Protein AF-0000000075302471 (afdb_homodimer)

Sequence (938 aa):
MTQKLEAHGKTNPDNQYKWDDGSDHEGVTKIYVRVDREGIQFIKFDYVGNGQLIDESFHGFSNQGCTQMFEIDHLKGEYLVSVEGYHDYEVIQGLQFKTNLKVSEMMGYEYSTNKFTLALYGKKIIGFHGSAMSNLNTLGAYVTSITPTKMEAKGGKGGKEWNDGGDYEAITNIHVRITTKGIKNIQFDYVDKDGHPKVLIHGSTTGGGTLEPFEINHAENEYLLSIDGYYNETSGVIQAIRFKTNMKISEMMGGKDDDDDDDDEGEMGTKFSVGCPGNKIIGFHGYADKKLYSLGAYFTSLPITKMEYKDSAKGKLTDDGSSGYLWDDGTFQGVRKVYVYYDGHYIRCVRFEYDNGGKVESREHGSKPIADRVQEKEFVLDYPNEFLMSVKGTSTEAYIEGYRSLITSLSFKTSKGRTSQTFGNEFCSSPVEFELEKKGCAIVGFHGRSRYYVLHALGAYFFPIPPAQMTQKLEAHGKTNPDNQYKWDDGSDHEGVTKIYVRVDREGIQFIKFDYVGNGQLIDESFHGFSNQGCTQMFEIDHLKGEYLVSVEGYHDYEVIQGLQFKTNLKVSEMMGYEYSTNKFTLALYGKKIIGFHGSAMSNLNTLGAYVTSITPTKMEAKGGKGGKEWNDGGDYEAITNIHVRITTKGIKNIQFDYVDKDGHPKVLIHGSTTGGGTLEPFEINHAENEYLLSIDGYYNETSGVIQAIRFKTNMKISEMMGGKDDDDDDDDEGEMGTKFSVGCPGNKIIGFHGYADKKLYSLGAYFTSLPITKMEYKDSAKGKLTDDGSSGYLWDDGTFQGVRKVYVYYDGHYIRCVRFEYDNGGKVESREHGSKPIADRVQEKEFVLDYPNEFLMSVKGTSTEAYIEGYRSLITSLSFKTSKGRTSQTFGNEFCSSPVEFELEKKGCAIVGFHGRSRYYVLHALGAYFFPIPPAQ

Foldseek 3Di:
DKDWFDKDFADPDDPVFKDWPDQQFPAWFKKKWWADPQATFKIFTWTHHPRDIDRDGIHGDDDDGDMDMDGADVVVVKHWAKKKFFYPNFATAWIWTDILFWIAKIGGADDQPGIDMAHDPQKTFRIWIAGYYSHGGIIITMIDGDDWDKDDKDFEDDADKDWPDQQFPAWFKKKWFADLQATAKMKTWTAGPVGDIDIDMFGDPDDDGDIDMDGADVVQVKFWFKKKFFYAHPVLFTAWMWTFILFDIDDIGGPPPPDDPPPPPVPNHDMDMEGDPQWGFRTWIAGYYRGGRIIMTIIDGRDKDKDWDPVLPVDRDDPVQPSFGKIWRMFAPAWFKKKWKEAQFATAKIKTWADHPNDTDIDMDGADDVVRVIDIDMDGAPPPLKGWFKKKFKWDWDQDVHTAIFTAWMKTAMLVGDIDDIPGHPPDDPIDMDMDGRRSWGFGTKIAGDDNGTGRIIMTMTTHDTRRD/DKDWFDKDFADPDDPVFKDWPDQQFPAWFKKKWWADPQATFKIFTWTHHPRDIDRPGIHGDDDDGDMDMDGADVVVVKHWAKKKFFYPNFATAWIWTDILFWIAKIDGADDQPGIDMAHDPQKTFRIWIAGYDSHGGIIITMIDGDDWDKDDKDFEDDADKDWPDQQFPAWFKKKWFADLQATAKMKTWTAGPVGDIDIDMFGDPDDDGDIDMDGADVVQVKFWFKKKFFYAHPVLFTAWMWTFILFDIDDIGGPPPDDDPPPPPVPNHDMDMEGDPQWGFRTWIAGYYRGGRIIMTIIDGRDKDKDWDDVLPVDRDDPVCPSFGKIWRMFAPAWFKKKWKEAQFATAKIKTWADHPNDTDIDMDGADPVVRVIDIDMDGAPPPLKGWFKKKFKWDWDQDVHTAIFTAWMKTAMLVGDIDDIPGHPPDDPIDMDMDGRRSWGFGTKIAGDDNGTGRIIMTMTTHDTRRD

Organism: NCBI:txid81985

Structure (mmCIF, N/CA/C/O backbone):
data_AF-0000000075302471-model_v1
#
loop_
_entity.id
_entity.type
_entity.pdbx_description
1 polymer 'Jacalin-type lectin domain-containing protein'
#
loop_
_atom_site.group_PDB
_atom_site.id
_atom_site.type_symbol
_atom_site.label_atom_id
_atom_site.label_alt_id
_atom_site.label_comp_id
_atom_site.label_asym_id
_atom_site.label_entity_id
_atom_site.label_seq_id
_atom_site.pdbx_PDB_ins_code
_atom_site.Cartn_x
_atom_site.Cartn_y
_atom_site.Cartn_z
_atom_site.occupancy
_atom_site.B_iso_or_equiv
_atom_site.auth_seq_id
_atom_site.auth_comp_id
_atom_site.auth_asym_id
_atom_site.auth_atom_id
_atom_site.pdbx_PDB_model_num
ATOM 1 N N . MET A 1 1 ? -3.055 30.562 -12.875 1 79.25 1 MET A N 1
ATOM 2 C CA . MET A 1 1 ? -2.035 30.297 -13.891 1 79.25 1 MET A CA 1
ATOM 3 C C . MET A 1 1 ? -1.034 29.25 -13.391 1 79.25 1 MET A C 1
ATOM 5 O O . MET A 1 1 ? -0.626 29.281 -12.227 1 79.25 1 MET A O 1
ATOM 9 N N . THR A 1 2 ? -0.724 28.328 -14.258 1 92.25 2 THR A N 1
ATOM 10 C CA . THR A 1 2 ? 0.225 27.266 -13.922 1 92.25 2 THR A CA 1
ATOM 11 C C . THR A 1 2 ? 1.648 27.812 -13.875 1 92.25 2 THR A C 1
ATOM 13 O O . THR A 1 2 ? 2.031 28.641 -14.703 1 92.25 2 THR A O 1
ATOM 16 N N . GLN A 1 3 ? 2.369 27.594 -12.875 1 96.44 3 GLN A N 1
ATOM 17 C CA . GLN A 1 3 ? 3.756 28.016 -12.711 1 96.44 3 GLN A CA 1
ATOM 18 C C . GLN A 1 3 ? 4.688 26.812 -12.617 1 96.44 3 GLN A C 1
ATOM 20 O O . GLN A 1 3 ? 4.312 25.766 -12.078 1 96.44 3 GLN A O 1
ATOM 25 N N . LYS A 1 4 ? 5.844 27 -13.18 1 97.12 4 LYS A N 1
ATOM 26 C CA . LYS A 1 4 ? 6.855 25.953 -13.156 1 97.12 4 LYS A CA 1
ATOM 27 C C . LYS A 1 4 ? 7.895 26.203 -12.07 1 97.12 4 LYS A C 1
ATOM 29 O O . LYS A 1 4 ? 8.492 27.281 -12.016 1 97.12 4 LYS A O 1
ATOM 34 N N . LEU A 1 5 ? 8.031 25.312 -11.117 1 97.62 5 LEU A N 1
ATOM 35 C CA . LEU A 1 5 ? 9.102 25.328 -10.133 1 97.62 5 LEU A CA 1
ATOM 36 C C . LEU A 1 5 ? 10.352 24.625 -10.664 1 97.62 5 LEU A C 1
ATOM 38 O O . LEU A 1 5 ? 10.273 23.5 -11.141 1 97.62 5 LEU A O 1
ATOM 42 N N . GLU A 1 6 ? 11.43 25.219 -10.578 1 96.44 6 GLU A N 1
ATOM 43 C CA . GLU A 1 6 ? 12.672 24.672 -11.109 1 96.44 6 GLU A CA 1
ATOM 44 C C . GLU A 1 6 ? 13.055 23.375 -10.398 1 96.44 6 GLU A C 1
ATOM 46 O O . GLU A 1 6 ? 12.781 23.219 -9.211 1 96.44 6 GLU A O 1
ATOM 51 N N . ALA A 1 7 ? 13.773 22.531 -11.125 1 97 7 ALA A N 1
ATOM 52 C CA . ALA A 1 7 ? 14.188 21.234 -10.586 1 97 7 ALA A CA 1
ATOM 53 C C . ALA A 1 7 ? 15.375 21.391 -9.641 1 97 7 ALA A C 1
ATOM 55 O O . ALA A 1 7 ? 16.234 22.25 -9.852 1 97 7 ALA A O 1
ATOM 56 N N . HIS A 1 8 ? 15.359 20.625 -8.617 1 97 8 HIS A N 1
ATOM 57 C CA . HIS A 1 8 ? 16.453 20.531 -7.672 1 97 8 HIS A CA 1
ATOM 58 C C . HIS A 1 8 ? 17.203 19.203 -7.828 1 97 8 HIS A C 1
ATOM 60 O O . HIS A 1 8 ? 16.609 18.203 -8.227 1 97 8 HIS A O 1
ATOM 66 N N . GLY A 1 9 ? 18.453 19.109 -7.449 1 95.69 9 GLY A N 1
ATOM 67 C CA . GLY A 1 9 ? 19.266 17.906 -7.555 1 95.69 9 GLY A CA 1
ATOM 68 C C . GLY A 1 9 ? 20.562 18.141 -8.305 1 95.69 9 GLY A C 1
ATOM 69 O O . GLY A 1 9 ? 21.25 19.141 -8.07 1 95.69 9 GLY A O 1
ATOM 70 N N . LYS A 1 10 ? 20.891 17.172 -9.203 1 93.31 10 LYS A N 1
ATOM 71 C CA . LYS A 1 10 ? 22.109 17.234 -9.992 1 93.31 10 LYS A CA 1
ATOM 72 C C . LYS A 1 10 ? 22.172 18.5 -10.828 1 93.31 10 LYS A C 1
ATOM 74 O O . LYS A 1 10 ? 21.188 18.875 -11.484 1 93.31 10 LYS A O 1
ATOM 79 N N . THR A 1 11 ? 23.391 19 -10.805 1 90.62 11 THR A N 1
ATOM 80 C CA . THR A 1 11 ? 23.578 20.203 -11.617 1 90.62 11 THR A CA 1
ATOM 81 C C . THR A 1 11 ? 23.844 19.828 -13.078 1 90.62 11 THR A C 1
ATOM 83 O O . THR A 1 11 ? 24.656 18.953 -13.367 1 90.62 11 THR A O 1
ATOM 86 N N . ASN A 1 12 ? 23.219 20.312 -13.984 1 88.12 12 ASN A N 1
ATOM 87 C CA . ASN A 1 12 ? 23.375 20.172 -15.43 1 88.12 12 ASN A CA 1
ATOM 88 C C . ASN A 1 12 ? 23.219 18.734 -15.875 1 88.12 12 ASN A C 1
ATOM 90 O O . ASN A 1 12 ? 24.141 18.156 -16.469 1 88.12 12 ASN A O 1
ATOM 94 N N . PRO A 1 13 ? 22.172 18.156 -15.562 1 88.81 13 PRO A N 1
ATOM 95 C CA . PRO A 1 13 ? 21.938 16.797 -16.062 1 88.81 13 PRO A CA 1
ATOM 96 C C . PRO A 1 13 ? 21.938 16.719 -17.578 1 88.81 13 PRO A C 1
ATOM 98 O O . PRO A 1 13 ? 21.578 17.688 -18.25 1 88.81 13 PRO A O 1
ATOM 101 N N . ASP A 1 14 ? 22.359 15.617 -18.078 1 87.31 14 ASP A N 1
ATOM 102 C CA . ASP A 1 14 ? 22.328 15.383 -19.516 1 87.31 14 ASP A CA 1
ATOM 103 C C . ASP A 1 14 ? 20.906 15.477 -20.047 1 87.31 14 ASP A C 1
ATOM 105 O O . ASP A 1 14 ? 19.984 14.883 -19.5 1 87.31 14 ASP A O 1
ATOM 109 N N . ASN A 1 15 ? 20.797 16.109 -21.188 1 86.38 15 ASN A N 1
ATOM 110 C CA . ASN A 1 15 ? 19.484 16.391 -21.766 1 86.38 15 ASN A CA 1
ATOM 111 C C . ASN A 1 15 ? 18.766 15.102 -22.141 1 86.38 15 ASN A C 1
ATOM 113 O O . ASN A 1 15 ? 17.531 15.047 -22.141 1 86.38 15 ASN A O 1
ATOM 117 N N . GLN A 1 16 ? 19.516 14.148 -22.406 1 83.94 16 GLN A N 1
ATOM 118 C CA . GLN A 1 16 ? 18.922 12.898 -22.859 1 83.94 16 GLN A CA 1
ATOM 119 C C . GLN A 1 16 ? 18.172 12.203 -21.734 1 83.94 16 GLN A C 1
ATOM 121 O O . GLN A 1 16 ? 17.359 11.305 -21.984 1 83.94 16 GLN A O 1
ATOM 126 N N . TYR A 1 17 ? 18.406 12.68 -20.531 1 87.81 17 TYR A N 1
ATOM 127 C CA . TYR A 1 17 ? 17.781 12.023 -19.391 1 87.81 17 TYR A CA 1
ATOM 128 C C . TYR A 1 17 ? 16.688 12.898 -18.781 1 87.81 17 TYR A C 1
ATOM 130 O O . TYR A 1 17 ? 16.125 12.562 -17.734 1 87.81 17 TYR A O 1
ATOM 138 N N . LYS A 1 18 ? 16.391 13.984 -19.469 1 92.75 18 LYS A N 1
ATOM 139 C CA . LYS A 1 18 ? 15.367 14.883 -18.969 1 92.75 18 LYS A CA 1
ATOM 140 C C . LYS A 1 18 ? 13.969 14.398 -19.344 1 92.75 18 LYS A C 1
ATOM 142 O O . LYS A 1 18 ? 13.789 13.781 -20.391 1 92.75 18 LYS A O 1
ATOM 147 N N . TRP A 1 19 ? 13.047 14.617 -18.469 1 91.06 19 TRP A N 1
ATOM 148 C CA . TRP A 1 19 ? 11.648 14.281 -18.719 1 91.06 19 TRP A CA 1
ATOM 149 C C . TRP A 1 19 ? 10.727 15.391 -18.219 1 91.06 19 TRP A C 1
ATOM 151 O O . TRP A 1 19 ? 11.125 16.203 -17.391 1 91.06 19 TRP A O 1
ATOM 161 N N . ASP A 1 20 ? 9.547 15.5 -18.766 1 94.25 20 ASP A N 1
ATOM 162 C CA . ASP A 1 20 ? 8.523 16.484 -18.406 1 94.25 20 ASP A CA 1
ATOM 163 C C . ASP A 1 20 ? 7.125 15.906 -18.594 1 94.25 20 ASP A C 1
ATOM 165 O O . ASP A 1 20 ? 6.668 15.727 -19.734 1 94.25 20 ASP A O 1
ATOM 169 N N . ASP A 1 21 ? 6.465 15.617 -17.484 1 92.5 21 ASP A N 1
ATOM 170 C CA . ASP A 1 21 ? 5.125 15.047 -17.547 1 92.5 21 ASP A CA 1
ATOM 171 C C . ASP A 1 21 ? 4.094 16.109 -17.938 1 92.5 21 ASP A C 1
ATOM 173 O O . ASP A 1 21 ? 2.967 15.773 -18.312 1 92.5 21 ASP A O 1
ATOM 177 N N . GLY A 1 22 ? 4.488 17.328 -17.828 1 92.06 22 GLY A N 1
ATOM 178 C CA . GLY A 1 22 ? 3.611 18.406 -18.25 1 92.06 22 GLY A CA 1
ATOM 179 C C . GLY A 1 22 ? 2.754 18.953 -17.125 1 92.06 22 GLY A C 1
ATOM 180 O O . GLY A 1 22 ? 2.873 18.516 -15.969 1 92.06 22 GLY A O 1
ATOM 181 N N . SER A 1 23 ? 1.934 19.953 -17.453 1 91.69 23 SER A N 1
ATOM 182 C CA . SER A 1 23 ? 1.131 20.688 -16.484 1 91.69 23 SER A CA 1
ATOM 183 C C . SER A 1 23 ? -0.346 20.672 -16.859 1 91.69 23 SER A C 1
ATOM 185 O O . SER A 1 23 ? -1.093 21.578 -16.5 1 91.69 23 SER A O 1
ATOM 187 N N . ASP A 1 24 ? -0.734 19.719 -17.609 1 89.88 24 ASP A N 1
ATOM 188 C CA . ASP A 1 24 ? -2.111 19.688 -18.094 1 89.88 24 ASP A CA 1
ATOM 189 C C . ASP A 1 24 ? -2.988 18.812 -17.203 1 89.88 24 ASP A C 1
ATOM 191 O O . ASP A 1 24 ? -4.16 18.578 -17.516 1 89.88 24 ASP A O 1
ATOM 195 N N . HIS A 1 25 ? -2.49 18.344 -16.125 1 92.5 25 HIS A N 1
ATOM 196 C CA . HIS A 1 25 ? -3.25 17.469 -15.227 1 92.5 25 HIS A CA 1
ATOM 197 C C . HIS A 1 25 ? -4.016 18.297 -14.188 1 92.5 25 HIS A C 1
ATOM 199 O O . HIS A 1 25 ? -3.666 19.438 -13.914 1 92.5 25 HIS A O 1
ATOM 205 N N . GLU A 1 26 ? -5.043 17.656 -13.648 1 91.88 26 GLU A N 1
ATOM 206 C CA . GLU A 1 26 ? -5.812 18.281 -12.578 1 91.88 26 GLU A CA 1
ATOM 207 C C . GLU A 1 26 ? -5.156 18.062 -11.219 1 91.88 26 GLU A C 1
ATOM 209 O O . GLU A 1 26 ? -5.332 18.875 -10.305 1 91.88 26 GLU A O 1
ATOM 214 N N . GLY A 1 27 ? -4.434 16.969 -11.094 1 93.81 27 GLY A N 1
ATOM 215 C CA . GLY A 1 27 ? -3.764 16.656 -9.844 1 93.81 27 GLY A CA 1
ATOM 216 C C . GLY A 1 27 ? -3.039 15.32 -9.875 1 93.81 27 GLY A C 1
ATOM 217 O O . GLY A 1 27 ? -3.043 14.633 -10.898 1 93.81 27 GLY A O 1
ATOM 218 N N . VAL A 1 28 ? -2.357 15.016 -8.82 1 95.19 28 VAL A N 1
ATOM 219 C CA . VAL A 1 28 ? -1.646 13.758 -8.625 1 95.19 28 VAL A CA 1
ATOM 220 C C . VAL A 1 28 ? -2.473 12.828 -7.742 1 95.19 28 VAL A C 1
ATOM 222 O O . VAL A 1 28 ? -3.049 13.258 -6.742 1 95.19 28 VAL A O 1
ATOM 225 N N . THR A 1 29 ? -2.547 11.523 -8.047 1 93.88 29 THR A N 1
ATOM 226 C CA . THR A 1 29 ? -3.4 10.625 -7.27 1 93.88 29 THR A CA 1
ATOM 227 C C . THR A 1 29 ? -2.57 9.539 -6.594 1 93.88 29 THR A C 1
ATOM 229 O O . THR A 1 29 ? -2.994 8.969 -5.59 1 93.88 29 THR A O 1
ATOM 232 N N . LYS A 1 30 ? -1.467 9.188 -7.168 1 93.5 30 LYS A N 1
ATOM 233 C CA . LYS A 1 30 ? -0.567 8.203 -6.574 1 93.5 30 LYS A CA 1
ATOM 234 C C . LYS A 1 30 ? 0.89 8.531 -6.891 1 93.5 30 LYS A C 1
ATOM 236 O O . LYS A 1 30 ? 1.195 9.07 -7.957 1 93.5 30 LYS A O 1
ATOM 241 N N . ILE A 1 31 ? 1.732 8.211 -6.012 1 95.75 31 ILE A N 1
ATOM 242 C CA . ILE A 1 31 ? 3.174 8.344 -6.195 1 95.75 31 ILE A CA 1
ATOM 243 C C . ILE A 1 31 ? 3.867 7.055 -5.746 1 95.75 31 ILE A C 1
ATOM 245 O O . ILE A 1 31 ? 3.643 6.578 -4.629 1 95.75 31 ILE A O 1
ATOM 249 N N . TYR A 1 32 ? 4.656 6.484 -6.605 1 94 32 TYR A N 1
ATOM 250 C CA . TYR A 1 32 ? 5.488 5.336 -6.273 1 94 32 TYR A CA 1
ATOM 251 C C . TYR A 1 32 ? 6.961 5.723 -6.215 1 94 32 TYR A C 1
ATOM 253 O O . TYR A 1 32 ? 7.488 6.32 -7.156 1 94 32 TYR A O 1
ATOM 261 N N . VAL A 1 33 ? 7.574 5.41 -5.129 1 95.94 33 VAL A N 1
ATOM 262 C CA . VAL A 1 33 ? 8.992 5.715 -4.957 1 95.94 33 VAL A CA 1
ATOM 263 C C . VAL A 1 33 ? 9.766 4.43 -4.676 1 95.94 33 VAL A C 1
ATOM 265 O O . VAL A 1 33 ? 9.477 3.719 -3.709 1 95.94 33 VAL A O 1
ATOM 268 N N . ARG A 1 34 ? 10.734 4.16 -5.504 1 94.56 34 ARG A N 1
ATOM 269 C CA . ARG A 1 34 ? 11.641 3.049 -5.23 1 94.56 34 ARG A CA 1
ATOM 270 C C . ARG A 1 34 ? 12.992 3.551 -4.727 1 94.56 34 ARG A C 1
ATOM 272 O O . ARG A 1 34 ? 13.586 4.449 -5.328 1 94.56 34 ARG A O 1
ATOM 279 N N . VAL A 1 35 ? 13.414 2.939 -3.67 1 94.56 35 VAL A N 1
ATOM 280 C CA . VAL A 1 35 ? 14.68 3.338 -3.055 1 94.56 35 VAL A CA 1
ATOM 281 C C . VAL A 1 35 ? 15.633 2.148 -3.023 1 94.56 35 VAL A C 1
ATOM 283 O O . VAL A 1 35 ? 15.227 1.024 -2.717 1 94.56 35 VAL A O 1
ATOM 286 N N . ASP A 1 36 ? 16.891 2.357 -3.436 1 91.38 36 ASP A N 1
ATOM 287 C CA . ASP A 1 36 ? 17.953 1.36 -3.287 1 91.38 36 ASP A CA 1
ATOM 288 C C . ASP A 1 36 ? 19.109 1.902 -2.445 1 91.38 36 ASP A C 1
ATOM 290 O O . ASP A 1 36 ? 18.906 2.803 -1.625 1 91.38 36 ASP A O 1
ATOM 294 N N . ARG A 1 37 ? 20.266 1.295 -2.59 1 90.38 37 ARG A N 1
ATOM 295 C CA . ARG A 1 37 ? 21.422 1.652 -1.78 1 90.38 37 ARG A CA 1
ATOM 296 C C . ARG A 1 37 ? 21.922 3.057 -2.117 1 90.38 37 ARG A C 1
ATOM 298 O O . ARG A 1 37 ? 22.453 3.754 -1.256 1 90.38 37 ARG A O 1
ATOM 305 N N . GLU A 1 38 ? 21.641 3.488 -3.314 1 91.88 38 GLU A N 1
ATOM 306 C CA . GLU A 1 38 ? 22.219 4.746 -3.785 1 91.88 38 GLU A CA 1
ATOM 307 C C . GLU A 1 38 ? 21.219 5.898 -3.631 1 91.88 38 GLU A C 1
ATOM 309 O O . GLU A 1 38 ? 21.594 7.062 -3.809 1 91.88 38 GLU A O 1
ATOM 314 N N . GLY A 1 39 ? 20.047 5.605 -3.328 1 94.44 39 GLY A N 1
ATOM 315 C CA . GLY A 1 39 ? 18.984 6.598 -3.238 1 94.44 39 GLY A CA 1
ATOM 316 C C . GLY A 1 39 ? 17.75 6.219 -4.031 1 94.44 39 GLY A C 1
ATOM 317 O O . GLY A 1 39 ? 17.438 5.035 -4.191 1 94.44 39 GLY A O 1
ATOM 318 N N . ILE A 1 40 ? 17 7.223 -4.473 1 96 40 ILE A N 1
ATOM 319 C CA . ILE A 1 40 ? 15.766 6.949 -5.199 1 96 40 ILE A CA 1
ATOM 320 C C . ILE A 1 40 ? 16.094 6.473 -6.613 1 96 40 ILE A C 1
ATOM 322 O O . ILE A 1 40 ? 16.734 7.188 -7.379 1 96 40 ILE A O 1
ATOM 326 N N . GLN A 1 41 ? 15.625 5.348 -6.949 1 93.06 41 GLN A N 1
ATOM 327 C CA . GLN A 1 41 ? 15.867 4.754 -8.258 1 93.06 41 GLN A CA 1
ATOM 328 C C . GLN A 1 41 ? 14.883 5.277 -9.297 1 93.06 41 GLN A C 1
ATOM 330 O O . GLN A 1 41 ? 15.273 5.664 -10.398 1 93.06 41 GLN A O 1
ATOM 335 N N . PHE A 1 42 ? 13.664 5.168 -8.891 1 92.88 42 PHE A N 1
ATOM 336 C CA . PHE A 1 42 ? 12.672 5.727 -9.805 1 92.88 42 PHE A CA 1
ATOM 337 C C . PHE A 1 42 ? 11.5 6.328 -9.023 1 92.88 42 PHE A C 1
ATOM 339 O O . PHE A 1 42 ? 11.336 6.055 -7.836 1 92.88 42 PHE A O 1
ATOM 346 N N . ILE A 1 43 ? 10.773 7.113 -9.734 1 95.44 43 ILE A N 1
ATOM 347 C CA . ILE A 1 43 ? 9.516 7.668 -9.258 1 95.44 43 ILE A CA 1
ATOM 348 C C . ILE A 1 43 ? 8.445 7.543 -10.344 1 95.44 43 ILE A C 1
ATOM 350 O O . ILE A 1 43 ? 8.742 7.695 -11.531 1 95.44 43 ILE A O 1
ATOM 354 N N . LYS A 1 44 ? 7.293 7.16 -9.945 1 94.06 44 LYS A N 1
ATOM 355 C CA . LYS A 1 44 ? 6.148 7.043 -10.844 1 94.06 44 LYS A CA 1
ATOM 356 C C . LYS A 1 44 ? 4.949 7.824 -10.305 1 94.06 44 LYS A C 1
ATOM 358 O O . LYS A 1 44 ? 4.684 7.812 -9.102 1 94.06 44 LYS A O 1
ATOM 363 N N . PHE A 1 45 ? 4.266 8.531 -11.25 1 94.75 45 PHE A N 1
ATOM 364 C CA . PHE A 1 45 ? 3.111 9.328 -10.859 1 94.75 45 PHE A CA 1
ATOM 365 C C . PHE A 1 45 ? 1.86 8.875 -11.602 1 94.75 45 PHE A C 1
ATOM 367 O O . PHE A 1 45 ? 1.907 8.617 -12.805 1 94.75 45 PHE A O 1
ATOM 374 N N . ASP A 1 46 ? 0.811 8.766 -10.891 1 91.94 46 ASP A N 1
ATOM 375 C CA . ASP A 1 46 ? -0.519 8.75 -11.492 1 91.94 46 ASP A CA 1
ATOM 376 C C . ASP A 1 46 ? -1.19 10.117 -11.383 1 91.94 46 ASP A C 1
ATOM 378 O O . ASP A 1 46 ? -1.253 10.695 -10.297 1 91.94 46 ASP A O 1
ATOM 382 N N . TYR A 1 47 ? -1.646 10.602 -12.523 1 93.62 47 TYR A N 1
ATOM 383 C CA . TYR A 1 47 ? -2.311 11.898 -12.562 1 93.62 47 TYR A CA 1
ATOM 384 C C . TYR A 1 47 ? -3.805 11.742 -12.82 1 93.62 47 TYR A C 1
ATOM 386 O O . TYR A 1 47 ? -4.254 10.68 -13.258 1 93.62 47 TYR A O 1
ATOM 394 N N . VAL A 1 48 ? -4.555 12.75 -12.438 1 90.25 48 VAL A N 1
ATOM 395 C CA . VAL A 1 48 ? -5.957 12.836 -12.828 1 90.25 48 VAL A CA 1
ATOM 396 C C . VAL A 1 48 ? -6.168 14.039 -13.742 1 90.25 48 VAL A C 1
ATOM 398 O O . VAL A 1 48 ? -5.539 15.086 -13.555 1 90.25 48 VAL A O 1
ATOM 401 N N . GLY A 1 49 ? -6.84 13.773 -14.797 1 78.69 49 GLY A N 1
ATOM 402 C CA . GLY A 1 49 ? -7.227 14.828 -15.719 1 78.69 49 GLY A CA 1
ATOM 403 C C . GLY A 1 49 ? -8.703 14.797 -16.062 1 78.69 49 GLY A C 1
ATOM 404 O O . GLY A 1 49 ? -9.523 14.312 -15.289 1 78.69 49 GLY A O 1
ATOM 405 N N . ASN A 1 50 ? -8.922 15.188 -17.312 1 68 50 ASN A N 1
ATOM 406 C CA . ASN A 1 50 ? -10.32 15.273 -17.719 1 68 50 ASN A CA 1
ATOM 407 C C . ASN A 1 50 ? -11.109 14.055 -17.266 1 68 50 ASN A C 1
ATOM 409 O O . ASN A 1 50 ? -11.812 13.43 -18.062 1 68 50 ASN A O 1
ATOM 413 N N . GLY A 1 51 ? -10.867 13.781 -15.961 1 61.47 51 GLY A N 1
ATOM 414 C CA . GLY A 1 51 ? -11.664 12.727 -15.344 1 61.47 51 GLY A CA 1
ATOM 415 C C . GLY A 1 51 ? -11.047 11.352 -15.492 1 61.47 51 GLY A C 1
ATOM 416 O O . GLY A 1 51 ? -11.539 10.375 -14.922 1 61.47 51 GLY A O 1
ATOM 417 N N . GLN A 1 52 ? -9.883 11.281 -16.25 1 67.81 52 GLN A N 1
ATOM 418 C CA . GLN A 1 52 ? -9.312 9.961 -16.453 1 67.81 52 GLN A CA 1
ATOM 419 C C . GLN A 1 52 ? -7.949 9.828 -15.781 1 67.81 52 GLN A C 1
ATOM 421 O O . GLN A 1 52 ? -7.176 10.789 -15.75 1 67.81 52 GLN A O 1
ATOM 426 N N . LEU A 1 53 ? -7.734 8.688 -15.18 1 66.06 53 LEU A N 1
ATOM 427 C CA . LEU A 1 53 ? -6.418 8.383 -14.625 1 66.06 53 LEU A CA 1
ATOM 428 C C . LEU A 1 53 ? -5.398 8.156 -15.742 1 66.06 53 LEU A C 1
ATOM 430 O O . LEU A 1 53 ? -5.672 7.434 -16.703 1 66.06 53 LEU A O 1
ATOM 434 N N . ILE A 1 54 ? -4.391 8.953 -15.727 1 68.75 54 ILE A N 1
ATOM 435 C CA . ILE A 1 54 ? -3.281 8.805 -16.672 1 68.75 54 ILE A CA 1
ATOM 436 C C . ILE A 1 54 ? -2.117 8.094 -15.977 1 68.75 54 ILE A C 1
ATOM 438 O O . ILE A 1 54 ? -1.541 8.617 -15.023 1 68.75 54 ILE A O 1
ATOM 442 N N . ASP A 1 55 ? -1.858 6.832 -16.266 1 63.28 55 ASP A N 1
ATOM 443 C CA . ASP A 1 55 ? -0.882 5.973 -15.609 1 63.28 55 ASP A CA 1
ATOM 444 C C . ASP A 1 55 ? 0.452 5.984 -16.344 1 63.28 55 ASP A C 1
ATOM 446 O O . ASP A 1 55 ? 1.222 5.023 -16.266 1 63.28 55 ASP A O 1
ATOM 450 N N . GLU A 1 56 ? 0.878 7.031 -16.797 1 66.88 56 GLU A N 1
ATOM 451 C CA . GLU A 1 56 ? 1.971 6.801 -17.75 1 66.88 56 GLU A CA 1
ATOM 452 C C . GLU A 1 56 ? 3.266 7.441 -17.25 1 66.88 56 GLU A C 1
ATOM 454 O O . GLU A 1 56 ? 4.285 7.398 -17.938 1 66.88 56 GLU A O 1
ATOM 459 N N . SER A 1 57 ? 3.371 7.734 -16.016 1 84.88 57 SER A N 1
ATOM 460 C CA . SER A 1 57 ? 4.602 8.477 -15.742 1 84.88 57 SER A CA 1
ATOM 461 C C . SER A 1 57 ? 5.57 7.656 -14.906 1 84.88 57 SER A C 1
ATOM 463 O O . SER A 1 57 ? 5.316 7.402 -13.727 1 84.88 57 SER A O 1
ATOM 465 N N . PHE A 1 58 ? 6.609 7.094 -15.57 1 88.88 58 PHE A N 1
ATOM 466 C CA . PHE A 1 58 ? 7.684 6.352 -14.922 1 88.88 58 PHE A CA 1
ATOM 467 C C . PHE A 1 58 ? 9.039 6.973 -15.242 1 88.88 58 PHE A C 1
ATOM 469 O O . PHE A 1 58 ? 9.398 7.121 -16.406 1 88.88 58 PHE A O 1
ATOM 476 N N . HIS A 1 59 ? 9.805 7.305 -14.25 1 89.88 59 HIS A N 1
ATOM 477 C CA . HIS A 1 59 ? 11.078 7.973 -14.453 1 89.88 59 HIS A CA 1
ATOM 478 C C . HIS A 1 59 ? 12.18 7.348 -13.602 1 89.88 59 HIS A C 1
ATOM 480 O O . HIS A 1 59 ? 12.117 7.391 -12.375 1 89.88 59 HIS A O 1
ATOM 486 N N . GLY A 1 60 ? 13.164 6.82 -14.281 1 88.69 60 GLY A N 1
ATOM 487 C CA . GLY A 1 60 ? 14.266 6.125 -13.633 1 88.69 60 GLY A CA 1
ATOM 488 C C . GLY A 1 60 ? 14.406 4.684 -14.086 1 88.69 60 GLY A C 1
ATOM 489 O O . GLY A 1 60 ? 14.109 4.355 -15.234 1 88.69 60 GLY A O 1
ATOM 490 N N . PHE A 1 61 ? 15.039 3.943 -13.164 1 85.06 61 PHE A N 1
ATOM 491 C CA . PHE A 1 61 ? 15.344 2.551 -13.469 1 85.06 61 PHE A CA 1
ATOM 492 C C . PHE A 1 61 ? 14.867 1.634 -12.352 1 85.06 61 PHE A C 1
ATOM 494 O O . PHE A 1 61 ? 15.078 1.925 -11.172 1 85.06 61 PHE A O 1
ATOM 501 N N . SER A 1 62 ? 14.188 0.568 -12.812 1 82.06 62 SER A N 1
ATOM 502 C CA . SER A 1 62 ? 13.688 -0.375 -11.82 1 82.06 62 SER A CA 1
ATOM 503 C C . SER A 1 62 ? 14.719 -1.451 -11.508 1 82.06 62 SER A C 1
ATOM 505 O O . SER A 1 62 ? 14.914 -2.381 -12.297 1 82.06 62 SER A O 1
ATOM 507 N N . ASN A 1 63 ? 15.445 -1.24 -10.461 1 79.81 63 ASN A N 1
ATOM 508 C CA . ASN A 1 63 ? 16.406 -2.215 -9.945 1 79.81 63 ASN A CA 1
ATOM 509 C C . ASN A 1 63 ? 15.945 -2.793 -8.609 1 79.81 63 ASN A C 1
ATOM 511 O O . ASN A 1 63 ? 14.766 -2.719 -8.266 1 79.81 63 ASN A O 1
ATOM 515 N N . GLN A 1 64 ? 16.922 -3.406 -7.945 1 86.44 64 GLN A N 1
ATOM 516 C CA . GLN A 1 64 ? 16.656 -3.967 -6.629 1 86.44 64 GLN A CA 1
ATOM 517 C C . GLN A 1 64 ? 16.344 -2.867 -5.617 1 86.44 64 GLN A C 1
ATOM 519 O O . GLN A 1 64 ? 16.734 -1.712 -5.809 1 86.44 64 GLN A O 1
ATOM 524 N N . GLY A 1 65 ? 15.578 -3.219 -4.582 1 90.25 65 GLY A N 1
ATOM 525 C CA . GLY A 1 65 ? 15.18 -2.264 -3.559 1 90.25 65 GLY A CA 1
ATOM 526 C C . GLY A 1 65 ? 13.766 -2.475 -3.068 1 90.25 65 GLY A C 1
ATOM 527 O O . GLY A 1 65 ? 13.312 -3.611 -2.924 1 90.25 65 GLY A O 1
ATOM 528 N N . CYS A 1 66 ? 13.188 -1.321 -2.697 1 92.25 66 CYS A N 1
ATOM 529 C CA . CYS A 1 66 ? 11.828 -1.366 -2.174 1 92.25 66 CYS A CA 1
ATOM 530 C C . CYS A 1 66 ? 11.008 -0.186 -2.682 1 92.25 66 CYS A C 1
ATOM 532 O O . CYS A 1 66 ? 11.516 0.936 -2.76 1 92.25 66 CYS A O 1
ATOM 534 N N . THR A 1 67 ? 9.805 -0.553 -3.01 1 92.25 67 THR A N 1
ATOM 535 C CA . THR A 1 67 ? 8.898 0.474 -3.514 1 92.25 67 THR A CA 1
ATOM 536 C C . THR A 1 67 ? 7.855 0.834 -2.465 1 92.25 67 THR A C 1
ATOM 538 O O . THR A 1 67 ? 7.234 -0.049 -1.87 1 92.25 67 THR A O 1
ATOM 541 N N . GLN A 1 68 ? 7.707 2.062 -2.275 1 93.69 68 GLN A N 1
ATOM 542 C CA . GLN A 1 68 ? 6.668 2.568 -1.385 1 93.69 68 GLN A CA 1
ATOM 543 C C . GLN A 1 68 ? 5.699 3.482 -2.131 1 93.69 68 GLN A C 1
ATOM 545 O O . GLN A 1 68 ? 6.113 4.281 -2.971 1 93.69 68 GLN A O 1
ATOM 550 N N . MET A 1 69 ? 4.445 3.311 -1.842 1 92.38 69 MET A N 1
ATOM 551 C CA . MET A 1 69 ? 3.402 4.059 -2.539 1 92.38 69 MET A CA 1
ATOM 552 C C . MET A 1 69 ? 2.762 5.086 -1.615 1 92.38 69 MET A C 1
ATOM 554 O O . MET A 1 69 ? 2.59 4.836 -0.421 1 92.38 69 MET A O 1
ATOM 558 N N . PHE A 1 70 ? 2.436 6.246 -2.133 1 95 70 PHE A N 1
ATOM 559 C CA . PHE A 1 70 ? 1.684 7.297 -1.458 1 95 70 PHE A CA 1
ATOM 560 C C . PHE A 1 70 ? 0.424 7.648 -2.24 1 95 70 PHE A C 1
ATOM 562 O O . PHE A 1 70 ? 0.504 8.133 -3.371 1 95 70 PHE A O 1
ATOM 569 N N . GLU A 1 71 ? -0.737 7.406 -1.641 1 93.69 71 GLU A N 1
ATOM 570 C CA . GLU A 1 71 ? -2.016 7.637 -2.307 1 93.69 71 GLU A CA 1
ATOM 571 C C . GLU A 1 71 ? -2.605 8.992 -1.911 1 93.69 71 GLU A C 1
ATOM 573 O O . GLU A 1 71 ? -2.555 9.375 -0.742 1 93.69 71 GLU A O 1
ATOM 578 N N . ILE A 1 72 ? -3.102 9.664 -2.855 1 94.38 72 ILE A N 1
ATOM 579 C CA . ILE A 1 72 ? -3.779 10.953 -2.693 1 94.38 72 ILE A CA 1
ATOM 580 C C . ILE A 1 72 ? -5.227 10.836 -3.166 1 94.38 72 ILE A C 1
ATOM 582 O O . ILE A 1 72 ? -5.484 10.68 -4.363 1 94.38 72 ILE A O 1
ATOM 586 N N . ASP A 1 73 ? -6.168 10.93 -2.307 1 91.88 73 ASP A N 1
ATOM 587 C CA . ASP A 1 73 ? -7.574 10.742 -2.645 1 91.88 73 ASP A CA 1
ATOM 588 C C . ASP A 1 73 ? -8.188 12.039 -3.168 1 91.88 73 ASP A C 1
ATOM 590 O O . ASP A 1 73 ? -8.852 12.766 -2.422 1 91.88 73 ASP A O 1
ATOM 594 N N . HIS A 1 74 ? -8.133 12.227 -4.395 1 89.31 74 HIS A N 1
ATOM 595 C CA . HIS A 1 74 ? -8.609 13.461 -5.008 1 89.31 74 HIS A CA 1
ATOM 596 C C . HIS A 1 74 ? -10.125 13.57 -4.918 1 89.31 74 HIS A C 1
ATOM 598 O O . HIS A 1 74 ? -10.68 14.68 -4.949 1 89.31 74 HIS A O 1
ATOM 604 N N . LEU A 1 75 ? -10.789 12.438 -4.777 1 86.88 75 LEU A N 1
ATOM 605 C CA . LEU A 1 75 ? -12.242 12.445 -4.707 1 86.88 75 LEU A CA 1
ATOM 606 C C . LEU A 1 75 ? -12.719 13.023 -3.379 1 86.88 75 LEU A C 1
ATOM 608 O O . LEU A 1 75 ? -13.859 13.477 -3.27 1 86.88 75 LEU A O 1
ATOM 612 N N . LYS A 1 76 ? -11.836 13.055 -2.461 1 84.88 76 LYS A N 1
ATOM 613 C CA . LYS A 1 76 ? -12.172 13.625 -1.16 1 84.88 76 LYS A CA 1
ATOM 614 C C . LYS A 1 76 ? -11.57 15.016 -0.998 1 84.88 76 LYS A C 1
ATOM 616 O O . LYS A 1 76 ? -11.414 15.5 0.123 1 84.88 76 LYS A O 1
ATOM 621 N N . GLY A 1 77 ? -11.125 15.562 -2.08 1 86.81 77 GLY A N 1
ATOM 622 C CA . GLY A 1 77 ? -10.602 16.922 -2.062 1 86.81 77 GLY A CA 1
ATOM 623 C C . GLY A 1 77 ? -9.148 17 -1.65 1 86.81 77 GLY A C 1
ATOM 624 O O . GLY A 1 77 ? -8.633 18.078 -1.354 1 86.81 77 GLY A O 1
ATOM 625 N N . GLU A 1 78 ? -8.492 15.844 -1.615 1 92.56 78 GLU A N 1
ATOM 626 C CA . GLU A 1 78 ? -7.078 15.836 -1.267 1 92.56 78 GLU A CA 1
ATOM 627 C C . GLU A 1 78 ? -6.207 16.188 -2.473 1 92.56 78 GLU A C 1
ATOM 629 O O . GLU A 1 78 ? -6.477 15.734 -3.588 1 92.56 78 GLU A O 1
ATOM 634 N N . TYR A 1 79 ? -5.219 17.031 -2.24 1 94.56 79 TYR A N 1
ATOM 635 C CA . TYR A 1 79 ? -4.293 17.406 -3.307 1 94.56 79 TYR A CA 1
ATOM 636 C C . TYR A 1 79 ? -2.891 17.625 -2.754 1 94.56 79 TYR A C 1
ATOM 638 O O . TYR A 1 79 ? -2.725 17.938 -1.57 1 94.56 79 TYR A O 1
ATOM 646 N N . LEU A 1 80 ? -1.897 17.422 -3.605 1 97.19 80 LEU A N 1
ATOM 647 C CA . LEU A 1 80 ? -0.493 17.547 -3.232 1 97.19 80 LEU A CA 1
ATOM 648 C C . LEU A 1 80 ? -0.08 19.016 -3.166 1 97.19 80 LEU A C 1
ATOM 650 O O . LEU A 1 80 ? -0.304 19.766 -4.113 1 97.19 80 LEU A O 1
ATOM 654 N N . VAL A 1 81 ? 0.562 19.453 -2.023 1 96.38 81 VAL A N 1
ATOM 655 C CA . VAL A 1 81 ? 0.879 20.859 -1.862 1 96.38 81 VAL A CA 1
ATOM 656 C C . VAL A 1 81 ? 2.395 21.062 -1.861 1 96.38 81 VAL A C 1
ATOM 658 O O . VAL A 1 81 ? 2.891 22.125 -2.24 1 96.38 81 VAL A O 1
ATOM 661 N N . SER A 1 82 ? 3.107 20.031 -1.434 1 97.06 82 SER A N 1
ATOM 662 C CA . SER A 1 82 ? 4.551 20.219 -1.365 1 97.06 82 SER A CA 1
ATOM 663 C C . SER A 1 82 ? 5.285 18.891 -1.386 1 97.06 82 SER A C 1
ATOM 665 O O . SER A 1 82 ? 4.695 17.844 -1.078 1 97.06 82 SER A O 1
ATOM 667 N N . VAL A 1 83 ? 6.504 18.953 -1.85 1 98 83 VAL A N 1
ATOM 668 C CA . VAL A 1 83 ? 7.473 17.875 -1.76 1 98 83 VAL A CA 1
ATOM 669 C C . VAL A 1 83 ? 8.766 18.375 -1.121 1 98 83 VAL A C 1
ATOM 671 O O . VAL A 1 83 ? 9.312 19.391 -1.542 1 98 83 VAL A O 1
ATOM 674 N N . GLU A 1 84 ? 9.156 17.719 -0.107 1 96.75 84 GLU A N 1
ATOM 675 C CA . GLU A 1 84 ? 10.469 17.969 0.484 1 96.75 84 GLU A CA 1
ATOM 676 C C . GLU A 1 84 ? 11.422 16.812 0.242 1 96.75 84 GLU A C 1
ATOM 678 O O . GLU A 1 84 ? 10.992 15.648 0.192 1 96.75 84 GLU A O 1
ATOM 683 N N . GLY A 1 85 ? 12.727 17.141 0.048 1 96.06 85 GLY A N 1
ATOM 684 C CA . GLY A 1 85 ? 13.648 16.047 -0.234 1 96.06 85 GLY A CA 1
ATOM 685 C C . GLY A 1 85 ? 15.102 16.406 0.014 1 96.06 85 GLY A C 1
ATOM 686 O O . GLY A 1 85 ? 15.398 17.516 0.477 1 96.06 85 GLY A O 1
ATOM 687 N N . TYR A 1 86 ? 15.93 15.422 -0.181 1 95.69 86 TYR A N 1
ATOM 688 C CA . TYR A 1 86 ? 17.375 15.516 -0.046 1 95.69 86 TYR A CA 1
ATOM 689 C C . TYR A 1 86 ? 18.078 14.992 -1.293 1 95.69 86 TYR A C 1
ATOM 691 O O . TYR A 1 86 ? 17.578 14.078 -1.957 1 95.69 86 TYR A O 1
ATOM 699 N N . HIS A 1 87 ? 19.172 15.562 -1.645 1 95.69 87 HIS A N 1
ATOM 700 C CA . HIS A 1 87 ? 19.984 15.008 -2.719 1 95.69 87 HIS A CA 1
ATOM 701 C C . HIS A 1 87 ? 21.469 15.117 -2.396 1 95.69 87 HIS A C 1
ATOM 703 O O . HIS A 1 87 ? 21.859 15.922 -1.548 1 95.69 87 HIS A O 1
ATOM 709 N N . ASP A 1 88 ? 22.312 14.336 -3.053 1 93.81 88 ASP A N 1
ATOM 710 C CA . ASP A 1 88 ? 23.766 14.344 -2.84 1 93.81 88 ASP A CA 1
ATOM 711 C C . ASP A 1 88 ? 24.484 14.945 -4.043 1 93.81 88 ASP A C 1
ATOM 713 O O . ASP A 1 88 ? 25.562 14.469 -4.422 1 93.81 88 ASP A O 1
ATOM 717 N N . TYR A 1 89 ? 23.828 15.82 -4.75 1 93.69 89 TYR A N 1
ATOM 718 C CA . TYR A 1 89 ? 24.328 16.547 -5.918 1 93.69 89 TYR A CA 1
ATOM 719 C C . TYR A 1 89 ? 24.266 15.672 -7.164 1 93.69 89 TYR A C 1
ATOM 721 O O . TYR A 1 89 ? 24.469 16.156 -8.281 1 93.69 89 TYR A O 1
ATOM 729 N N . GLU A 1 90 ? 24.031 14.359 -6.93 1 94.75 90 GLU A N 1
ATOM 730 C CA . GLU A 1 90 ? 23.969 13.461 -8.07 1 94.75 90 GLU A CA 1
ATOM 731 C C . GLU A 1 90 ? 22.625 12.734 -8.117 1 94.75 90 GLU A C 1
ATOM 733 O O . GLU A 1 90 ? 22.078 12.492 -9.195 1 94.75 90 GLU A O 1
ATOM 738 N N . VAL A 1 91 ? 22.219 12.289 -6.945 1 95.94 91 VAL A N 1
ATOM 739 C CA . VAL A 1 91 ? 21.031 11.445 -6.824 1 95.94 91 VAL A CA 1
ATOM 740 C C . VAL A 1 91 ? 20.109 12.016 -5.758 1 95.94 91 VAL A C 1
ATOM 742 O O . VAL A 1 91 ? 20.562 12.438 -4.691 1 95.94 91 VAL A O 1
ATOM 745 N N . ILE A 1 92 ? 18.797 12.102 -6.066 1 97.44 92 ILE A N 1
ATOM 746 C CA . ILE A 1 92 ? 17.828 12.375 -5.008 1 97.44 92 ILE A CA 1
ATOM 747 C C . ILE A 1 92 ? 17.844 11.227 -3.998 1 97.44 92 ILE A C 1
ATOM 749 O O . ILE A 1 92 ? 17.688 10.062 -4.375 1 97.44 92 ILE A O 1
ATOM 753 N N . GLN A 1 93 ? 18 11.555 -2.742 1 96.12 93 GLN A N 1
ATOM 754 C CA . GLN A 1 93 ? 18.219 10.547 -1.711 1 96.12 93 GLN A CA 1
ATOM 755 C C . GLN A 1 93 ? 16.922 10.203 -0.982 1 96.12 93 GLN A C 1
ATOM 757 O O . GLN A 1 93 ? 16.703 9.047 -0.625 1 96.12 93 GLN A O 1
ATOM 762 N N . GLY A 1 94 ? 16.141 11.172 -0.712 1 96.31 94 GLY A N 1
ATOM 763 C CA . GLY A 1 94 ? 14.898 10.969 0.013 1 96.31 94 GLY A CA 1
ATOM 764 C C . GLY A 1 94 ? 13.836 12 -0.325 1 96.31 94 GLY A C 1
ATOM 765 O O . GLY A 1 94 ? 14.156 13.125 -0.703 1 96.31 94 GLY A O 1
ATOM 766 N N . LEU A 1 95 ? 12.539 11.594 -0.202 1 97.56 95 LEU A N 1
ATOM 767 C CA . LEU A 1 95 ? 11.406 12.469 -0.486 1 97.56 95 LEU A CA 1
ATOM 768 C C . LEU A 1 95 ? 10.312 12.297 0.56 1 97.56 95 LEU A C 1
ATOM 770 O O . LEU A 1 95 ? 10.086 11.195 1.059 1 97.56 95 LEU A O 1
ATOM 774 N N . GLN A 1 96 ? 9.625 13.328 0.852 1 96.94 96 GLN A N 1
ATOM 775 C CA . GLN A 1 96 ? 8.422 13.367 1.676 1 96.94 96 GLN A CA 1
ATOM 776 C C . GLN A 1 96 ? 7.336 14.219 1.024 1 96.94 96 GLN A C 1
ATOM 778 O O . GLN A 1 96 ? 7.602 15.32 0.552 1 96.94 96 GLN A O 1
ATOM 783 N N . PHE A 1 97 ? 6.168 13.695 0.985 1 97.88 97 PHE A N 1
ATOM 784 C CA . PHE A 1 97 ? 5.066 14.344 0.284 1 97.88 97 PHE A CA 1
ATOM 785 C C . PHE A 1 97 ? 4.043 14.891 1.272 1 97.88 97 PHE A C 1
ATOM 787 O O . PHE A 1 97 ? 3.705 14.227 2.256 1 97.88 97 PHE A O 1
ATOM 794 N N . LYS A 1 98 ? 3.609 16.047 0.994 1 96.31 98 LYS A N 1
ATOM 795 C CA . LYS A 1 98 ? 2.607 16.703 1.838 1 96.31 98 LYS A CA 1
ATOM 796 C C . LYS A 1 98 ? 1.366 17.078 1.031 1 96.31 98 LYS A C 1
ATOM 798 O O . LYS A 1 98 ? 1.469 17.734 0.001 1 96.31 98 LYS A O 1
ATOM 803 N N . THR A 1 99 ? 0.23 16.594 1.501 1 95.69 99 THR A N 1
ATOM 804 C CA . THR A 1 99 ? -1.051 17.016 0.952 1 95.69 99 THR A CA 1
ATOM 805 C C . THR A 1 99 ? -1.738 18 1.891 1 95.69 99 THR A C 1
ATOM 807 O O . THR A 1 99 ? -1.187 18.359 2.934 1 95.69 99 THR A O 1
ATOM 810 N N . ASN A 1 100 ? -2.908 18.469 1.464 1 90.75 100 ASN A N 1
ATOM 811 C CA . ASN A 1 100 ? -3.695 19.344 2.33 1 90.75 100 ASN A CA 1
ATOM 812 C C . ASN A 1 100 ? -4.234 18.578 3.541 1 90.75 100 ASN A C 1
ATOM 814 O O . ASN A 1 100 ? -4.68 19.203 4.516 1 90.75 100 ASN A O 1
ATOM 818 N N . LEU A 1 101 ? -4.098 17.266 3.5 1 89 101 LEU A N 1
ATOM 819 C CA . LEU A 1 101 ? -4.734 16.5 4.566 1 89 101 LEU A CA 1
ATOM 820 C C . LEU A 1 101 ? -3.697 15.719 5.371 1 89 101 LEU A C 1
ATOM 822 O O . LEU A 1 101 ? -3.928 15.398 6.539 1 89 101 LEU A O 1
ATOM 826 N N . LYS A 1 102 ? -2.588 15.453 4.727 1 93.19 102 LYS A N 1
ATOM 827 C CA . LYS A 1 102 ? -1.648 14.609 5.457 1 93.19 102 LYS A CA 1
ATOM 828 C C . LYS A 1 102 ? -0.228 14.773 4.926 1 93.19 102 LYS A C 1
ATOM 830 O O . LYS A 1 102 ? -0.022 15.375 3.869 1 93.19 102 LYS A O 1
ATOM 835 N N . VAL A 1 103 ? 0.715 14.344 5.715 1 94.75 103 VAL A N 1
ATOM 836 C CA . VAL A 1 103 ? 2.133 14.273 5.375 1 94.75 103 VAL A CA 1
ATOM 837 C C . VAL A 1 103 ? 2.584 12.82 5.348 1 94.75 103 VAL A C 1
ATOM 839 O O . VAL A 1 103 ? 2.254 12.039 6.246 1 94.75 103 VAL A O 1
ATOM 842 N N . SER A 1 104 ? 3.297 12.453 4.32 1 94.81 104 SER A N 1
ATOM 843 C CA . SER A 1 104 ? 3.789 11.086 4.215 1 94.81 104 SER A CA 1
ATOM 844 C C . SER A 1 104 ? 4.98 10.852 5.145 1 94.81 104 SER A C 1
ATOM 846 O O . SER A 1 104 ? 5.547 11.805 5.68 1 94.81 104 SER A O 1
ATOM 848 N N . GLU A 1 105 ? 5.285 9.609 5.305 1 92.38 105 GLU A N 1
ATOM 849 C CA . GLU A 1 105 ? 6.582 9.281 5.887 1 92.38 105 GLU A CA 1
ATOM 850 C C . GLU A 1 105 ? 7.723 9.734 4.98 1 92.38 105 GLU A C 1
ATOM 852 O O . GLU A 1 105 ? 7.52 9.977 3.791 1 92.38 105 GLU A O 1
ATOM 857 N N . MET A 1 106 ? 8.852 9.867 5.59 1 93 106 MET A N 1
ATOM 858 C CA . MET A 1 106 ? 10.047 10.078 4.781 1 93 106 MET A CA 1
ATOM 859 C C . MET A 1 106 ? 10.43 8.797 4.043 1 93 106 MET A C 1
ATOM 861 O O . MET A 1 106 ? 10.57 7.738 4.656 1 93 106 MET A O 1
ATOM 865 N N . MET A 1 107 ? 10.602 8.883 2.721 1 94.81 107 MET A N 1
ATOM 866 C CA . MET A 1 107 ? 11.016 7.75 1.898 1 94.81 107 MET A CA 1
ATOM 867 C C . MET A 1 107 ? 12.445 7.926 1.407 1 94.81 107 MET A C 1
ATOM 869 O O . MET A 1 107 ? 12.75 8.883 0.69 1 94.81 107 MET A O 1
ATOM 873 N N . GLY A 1 108 ? 13.289 7.027 1.77 1 95 108 GLY A N 1
ATOM 874 C CA . GLY A 1 108 ? 14.688 7.121 1.379 1 95 108 GLY A CA 1
ATOM 875 C C . GLY A 1 108 ? 15.586 7.605 2.498 1 95 108 GLY A C 1
ATOM 876 O O . GLY A 1 108 ? 15.5 7.121 3.629 1 95 108 GLY A O 1
ATOM 877 N N . TYR A 1 109 ? 16.469 8.508 2.076 1 92.44 109 TYR A N 1
ATOM 878 C CA . TYR A 1 109 ? 17.531 8.836 3.008 1 92.44 109 TYR A CA 1
ATOM 879 C C . TYR A 1 109 ? 17.672 10.352 3.17 1 92.44 109 TYR A C 1
ATOM 881 O O . TYR A 1 109 ? 17.484 11.102 2.209 1 92.44 109 TYR A O 1
ATOM 889 N N . GLU A 1 110 ? 18.016 10.719 4.422 1 89.19 110 GLU A N 1
ATOM 890 C CA . GLU A 1 110 ? 18.406 12.102 4.66 1 89.19 110 GLU A CA 1
ATOM 891 C C . GLU A 1 110 ? 19.828 12.359 4.164 1 89.19 110 GLU A C 1
ATOM 893 O O . GLU A 1 110 ? 20.609 11.43 4.004 1 89.19 110 GLU A O 1
ATOM 898 N N . TYR A 1 111 ? 20.016 13.57 3.832 1 85.69 111 TYR A N 1
ATOM 899 C CA . TYR A 1 111 ? 21.344 14.031 3.479 1 85.69 111 TYR A CA 1
ATOM 900 C C . TYR A 1 111 ? 21.641 15.398 4.098 1 85.69 111 TYR A C 1
ATOM 902 O O . TYR A 1 111 ? 20.781 16.281 4.086 1 85.69 111 TYR A O 1
ATOM 910 N N . SER A 1 112 ? 22.766 15.609 4.668 1 77.06 112 SER A N 1
ATOM 911 C CA . SER A 1 112 ? 23.062 16.703 5.574 1 77.06 112 SER A CA 1
ATOM 912 C C . SER A 1 112 ? 23.109 18.031 4.828 1 77.06 112 SER A C 1
ATOM 914 O O . SER A 1 112 ? 22.812 19.094 5.398 1 77.06 112 SER A O 1
ATOM 916 N N . THR A 1 113 ? 23.406 18.156 3.604 1 76.69 113 THR A N 1
ATOM 917 C CA . THR A 1 113 ? 23.766 19.453 3.049 1 76.69 113 THR A CA 1
ATOM 918 C C . THR A 1 113 ? 22.75 19.891 2 1 76.69 113 THR A C 1
ATOM 920 O O . THR A 1 113 ? 22.703 21.062 1.629 1 76.69 113 THR A O 1
ATOM 923 N N . ASN A 1 114 ? 21.938 19.062 1.473 1 88 114 ASN A N 1
ATOM 924 C CA . ASN A 1 114 ? 21.156 19.469 0.303 1 88 114 ASN A CA 1
ATOM 925 C C . ASN A 1 114 ? 19.688 19.094 0.458 1 88 114 ASN A C 1
ATOM 927 O O . ASN A 1 114 ? 19.188 18.234 -0.262 1 88 114 ASN A O 1
ATOM 931 N N . LYS A 1 115 ? 19.094 19.922 1.325 1 92.62 115 LYS A N 1
ATOM 932 C CA . LYS A 1 115 ? 17.641 19.828 1.446 1 92.62 115 LYS A CA 1
ATOM 933 C C . LYS A 1 115 ? 16.953 20.766 0.466 1 92.62 115 LYS A C 1
ATOM 935 O O . LYS A 1 115 ? 17.422 21.859 0.196 1 92.62 115 LYS A O 1
ATOM 940 N N . PHE A 1 116 ? 15.812 20.312 -0.141 1 95.56 116 PHE A N 1
ATOM 941 C CA . PHE A 1 116 ? 15.062 21.172 -1.041 1 95.56 116 PHE A CA 1
ATOM 942 C C . PHE A 1 116 ? 13.562 21.016 -0.812 1 95.56 116 PHE A C 1
ATOM 944 O O . PHE A 1 116 ? 13.125 20.047 -0.184 1 95.56 116 PHE A O 1
ATOM 951 N N . THR A 1 117 ? 12.789 21.984 -1.216 1 96.88 117 THR A N 1
ATOM 952 C CA . THR A 1 117 ? 11.336 21.969 -1.129 1 96.88 117 THR A CA 1
ATOM 953 C C . THR A 1 117 ? 10.711 22.469 -2.43 1 96.88 117 THR A C 1
ATOM 955 O O . THR A 1 117 ? 11.156 23.469 -3.002 1 96.88 117 THR A O 1
ATOM 958 N N . LEU A 1 118 ? 9.812 21.688 -2.951 1 97.81 118 LEU A N 1
ATOM 959 C CA . LEU A 1 118 ? 8.945 22.125 -4.047 1 97.81 118 LEU A CA 1
ATOM 960 C C . LEU A 1 118 ? 7.578 22.531 -3.523 1 97.81 118 LEU A C 1
ATOM 962 O O . LEU A 1 118 ? 6.719 21.688 -3.271 1 97.81 118 LEU A O 1
ATOM 966 N N . ALA A 1 119 ? 7.398 23.797 -3.408 1 96.38 119 ALA A N 1
ATOM 967 C CA . ALA A 1 119 ? 6.133 24.328 -2.904 1 96.38 119 ALA A CA 1
ATOM 968 C C . ALA A 1 119 ? 5.98 25.812 -3.25 1 96.38 119 ALA A C 1
ATOM 970 O O . ALA A 1 119 ? 6.977 26.516 -3.406 1 96.38 119 ALA A O 1
ATOM 971 N N . LEU A 1 120 ? 4.762 26.172 -3.467 1 93.12 120 LEU A N 1
ATOM 972 C CA . LEU A 1 120 ? 4.387 27.578 -3.572 1 93.12 120 LEU A CA 1
ATOM 973 C C . LEU A 1 120 ? 3.104 27.859 -2.797 1 93.12 120 LEU A C 1
ATOM 975 O O . LEU A 1 120 ? 2.133 27.109 -2.902 1 93.12 120 LEU A O 1
ATOM 979 N N . TYR A 1 121 ? 3.156 28.906 -2.006 1 88.31 121 TYR A N 1
ATOM 980 C CA . TYR A 1 121 ? 2.033 29.25 -1.14 1 88.31 121 TYR A CA 1
ATOM 981 C C . TYR A 1 121 ? 0.751 29.422 -1.948 1 88.31 121 TYR A C 1
ATOM 983 O O . TYR A 1 121 ? 0.744 30.094 -2.984 1 88.31 121 TYR A O 1
ATOM 991 N N . GLY A 1 122 ? -0.299 28.781 -1.521 1 87 122 GLY A N 1
ATOM 992 C CA . GLY A 1 122 ? -1.61 28.906 -2.139 1 87 122 GLY A CA 1
ATOM 993 C C . GLY A 1 122 ? -1.765 28.062 -3.387 1 87 122 GLY A C 1
ATOM 994 O O . GLY A 1 122 ? -2.773 28.172 -4.09 1 87 122 GLY A O 1
ATOM 995 N N . LYS A 1 123 ? -0.754 27.234 -3.625 1 94.25 123 LYS A N 1
ATOM 996 C CA . LYS A 1 123 ? -0.798 26.453 -4.855 1 94.25 123 LYS A CA 1
ATOM 997 C C . LYS A 1 123 ? -0.72 24.953 -4.559 1 94.25 123 LYS A C 1
ATOM 999 O O . LYS A 1 123 ? -0.312 24.562 -3.467 1 94.25 123 LYS A O 1
ATOM 1004 N N . LYS A 1 124 ? -1.24 24.203 -5.492 1 95.75 124 LYS A N 1
ATOM 1005 C CA . LYS A 1 124 ? -1.108 22.75 -5.441 1 95.75 124 LYS A CA 1
ATOM 1006 C C . LYS A 1 124 ? -0.278 22.234 -6.613 1 95.75 124 LYS A C 1
ATOM 1008 O O . LYS A 1 124 ? -0.216 22.875 -7.668 1 95.75 124 LYS A O 1
ATOM 1013 N N . ILE A 1 125 ? 0.349 21.094 -6.492 1 97.38 125 ILE A N 1
ATOM 1014 C CA . ILE A 1 125 ? 1.179 20.484 -7.523 1 97.38 125 ILE A CA 1
ATOM 1015 C C . ILE A 1 125 ? 0.304 19.656 -8.477 1 97.38 125 ILE A C 1
ATOM 1017 O O . ILE A 1 125 ? -0.516 18.859 -8.031 1 97.38 125 ILE A O 1
ATOM 1021 N N . ILE A 1 126 ? 0.547 19.844 -9.789 1 96.25 126 ILE A N 1
ATOM 1022 C CA . ILE A 1 126 ? -0.313 19.172 -10.758 1 96.25 126 ILE A CA 1
ATOM 1023 C C . ILE A 1 126 ? 0.542 18.391 -11.758 1 96.25 126 ILE A C 1
ATOM 1025 O O . ILE A 1 126 ? 0.014 17.75 -12.664 1 96.25 126 ILE A O 1
ATOM 1029 N N . GLY A 1 127 ? 1.839 18.484 -11.633 1 96.38 127 GLY A N 1
ATOM 1030 C CA . GLY A 1 127 ? 2.756 17.781 -12.523 1 96.38 127 GLY A CA 1
ATOM 1031 C C . GLY A 1 127 ? 4.203 17.891 -12.086 1 96.38 127 GLY A C 1
ATOM 1032 O O . GLY A 1 127 ? 4.547 18.719 -11.242 1 96.38 127 GLY A O 1
ATOM 1033 N N . PHE A 1 128 ? 4.973 17.047 -12.695 1 97.31 128 PHE A N 1
ATOM 1034 C CA . PHE A 1 128 ? 6.383 17.016 -12.328 1 97.31 128 PHE A CA 1
ATOM 1035 C C . PHE A 1 128 ? 7.266 16.984 -13.562 1 97.31 128 PHE A C 1
ATOM 1037 O O . PHE A 1 128 ? 6.805 16.641 -14.656 1 97.31 128 PHE A O 1
ATOM 1044 N N . HIS A 1 129 ? 8.461 17.422 -13.383 1 96.62 129 HIS A N 1
ATOM 1045 C CA . HIS A 1 129 ? 9.531 17.312 -14.367 1 96.62 129 HIS A CA 1
ATOM 1046 C C . HIS A 1 129 ? 10.875 17.094 -13.695 1 96.62 129 HIS A C 1
ATOM 1048 O O . HIS A 1 129 ? 11 17.25 -12.477 1 96.62 129 HIS A O 1
ATOM 1054 N N . GLY A 1 130 ? 11.844 16.609 -14.461 1 96.75 130 GLY A N 1
ATOM 1055 C CA . GLY A 1 130 ? 13.148 16.359 -13.883 1 96.75 130 GLY A CA 1
ATOM 1056 C C . GLY A 1 130 ? 14.062 15.57 -14.805 1 96.75 130 GLY A C 1
ATOM 1057 O O . GLY A 1 130 ? 14.039 15.766 -16.016 1 96.75 130 GLY A O 1
ATOM 1058 N N . SER A 1 131 ? 14.961 14.859 -14.203 1 95.5 131 SER A N 1
ATOM 1059 C CA . SER A 1 131 ? 15.891 14 -14.93 1 95.5 131 SER A CA 1
ATOM 1060 C C . SER A 1 131 ? 16.156 12.711 -14.156 1 95.5 131 SER A C 1
ATOM 1062 O O . SER A 1 131 ? 16.109 12.695 -12.93 1 95.5 131 SER A O 1
ATOM 1064 N N . ALA A 1 132 ? 16.328 11.648 -14.938 1 92.38 132 ALA A N 1
ATOM 1065 C CA . ALA A 1 132 ? 16.594 10.344 -14.328 1 92.38 132 ALA A CA 1
ATOM 1066 C C . ALA A 1 132 ? 17.375 9.445 -15.289 1 92.38 132 ALA A C 1
ATOM 1068 O O . ALA A 1 132 ? 17 9.305 -16.453 1 92.38 132 ALA A O 1
ATOM 1069 N N . MET A 1 133 ? 18.453 8.945 -14.781 1 86.44 133 MET A N 1
ATOM 1070 C CA . MET A 1 133 ? 19.203 7.91 -15.484 1 86.44 133 MET A CA 1
ATOM 1071 C C . MET A 1 133 ? 19.047 6.555 -14.805 1 86.44 133 MET A C 1
ATOM 1073 O O . MET A 1 133 ? 17.938 6 -14.781 1 86.44 133 MET A O 1
ATOM 1077 N N . SER A 1 134 ? 20.125 6.117 -14.039 1 83.5 134 SER A N 1
ATOM 1078 C CA . SER A 1 134 ? 20 4.91 -13.227 1 83.5 134 SER A CA 1
ATOM 1079 C C . SER A 1 134 ? 19.297 5.207 -11.906 1 83.5 134 SER A C 1
ATOM 1081 O O . SER A 1 134 ? 18.797 4.297 -11.25 1 83.5 134 SER A O 1
ATOM 1083 N N . ASN A 1 135 ? 19.281 6.473 -11.594 1 92.69 135 ASN A N 1
ATOM 1084 C CA . ASN A 1 135 ? 18.578 7.004 -10.43 1 92.69 135 ASN A CA 1
ATOM 1085 C C . ASN A 1 135 ? 17.875 8.312 -10.75 1 92.69 135 ASN A C 1
ATOM 1087 O O . ASN A 1 135 ? 18.094 8.898 -11.812 1 92.69 135 ASN A O 1
ATOM 1091 N N . LEU A 1 136 ? 17 8.711 -9.891 1 95.12 136 LEU A N 1
ATOM 1092 C CA . LEU A 1 136 ? 16.422 10.039 -10.016 1 95.12 136 LEU A CA 1
ATOM 1093 C C . LEU A 1 136 ? 17.438 11.125 -9.688 1 95.12 136 LEU A C 1
ATOM 1095 O O . LEU A 1 136 ? 18 11.148 -8.594 1 95.12 136 LEU A O 1
ATOM 1099 N N . ASN A 1 137 ? 17.625 12.023 -10.648 1 97.31 137 ASN A N 1
ATOM 1100 C CA . ASN A 1 137 ? 18.703 12.984 -10.484 1 97.31 137 ASN A CA 1
ATOM 1101 C C . ASN A 1 137 ? 18.172 14.359 -10.094 1 97.31 137 ASN A C 1
ATOM 1103 O O . ASN A 1 137 ? 18.812 15.094 -9.344 1 97.31 137 ASN A O 1
ATOM 1107 N N . THR A 1 138 ? 17.078 14.734 -10.727 1 97.75 138 THR A N 1
ATOM 1108 C CA . THR A 1 138 ? 16.469 16.016 -10.406 1 97.75 138 THR A CA 1
ATOM 1109 C C . THR A 1 138 ? 14.953 15.906 -10.359 1 97.75 138 THR A C 1
ATOM 1111 O O . THR A 1 138 ? 14.375 15 -10.961 1 97.75 138 THR A O 1
ATOM 1114 N N . LEU A 1 139 ? 14.32 16.797 -9.633 1 98.06 139 LEU A N 1
ATOM 1115 C CA . LEU A 1 139 ? 12.867 16.828 -9.531 1 98.06 139 LEU A CA 1
ATOM 1116 C C . LEU A 1 139 ? 12.352 18.25 -9.461 1 98.06 139 LEU A C 1
ATOM 1118 O O . LEU A 1 139 ? 12.836 19.062 -8.656 1 98.06 139 LEU A O 1
ATOM 1122 N N . GLY A 1 140 ? 11.508 18.609 -10.344 1 98.38 140 GLY A N 1
ATOM 1123 C CA . GLY A 1 140 ? 10.75 19.859 -10.367 1 98.38 140 GLY A CA 1
ATOM 1124 C C . GLY A 1 140 ? 9.25 19.641 -10.438 1 98.38 140 GLY A C 1
ATOM 1125 O O . GLY A 1 140 ? 8.789 18.5 -10.555 1 98.38 140 GLY A O 1
ATOM 1126 N N . ALA A 1 141 ? 8.508 20.75 -10.336 1 98.38 141 ALA A N 1
ATOM 1127 C CA . ALA A 1 141 ? 7.059 20.562 -10.281 1 98.38 141 ALA A CA 1
ATOM 1128 C C . ALA A 1 141 ? 6.336 21.703 -11 1 98.38 141 ALA A C 1
ATOM 1130 O O . ALA A 1 141 ? 6.93 22.75 -11.273 1 98.38 141 ALA A O 1
ATOM 1131 N N . TYR A 1 142 ? 5.156 21.391 -11.398 1 97.94 142 TYR A N 1
ATOM 1132 C CA . TYR A 1 142 ? 4.203 22.406 -11.852 1 97.94 142 TYR A CA 1
ATOM 1133 C C . TYR A 1 142 ? 3.119 22.641 -10.805 1 97.94 142 TYR A C 1
ATOM 1135 O O . TYR A 1 142 ? 2.576 21.688 -10.234 1 97.94 142 TYR A O 1
ATOM 1143 N N . VAL A 1 143 ? 2.805 23.922 -10.547 1 97.56 143 VAL A N 1
ATOM 1144 C CA . VAL A 1 143 ? 1.832 24.234 -9.508 1 97.56 143 VAL A CA 1
ATOM 1145 C C . VAL A 1 143 ? 0.743 25.141 -10.078 1 97.56 143 VAL A C 1
ATOM 1147 O O . VAL A 1 143 ? 0.969 25.859 -11.062 1 97.56 143 VAL A O 1
ATOM 1150 N N . THR A 1 144 ? -0.385 25.062 -9.531 1 95.94 144 THR A N 1
ATOM 1151 C CA . THR A 1 144 ? -1.5 25.938 -9.867 1 95.94 144 THR A CA 1
ATOM 1152 C C . THR A 1 144 ? -2.258 26.359 -8.609 1 95.94 144 THR A C 1
ATOM 1154 O O . THR A 1 144 ? -2.045 25.797 -7.535 1 95.94 144 THR A O 1
ATOM 1157 N N . SER A 1 145 ? -3.061 27.359 -8.75 1 93.12 145 SER A N 1
ATOM 1158 C CA . SER A 1 145 ? -3.773 27.906 -7.605 1 93.12 145 SER A CA 1
ATOM 1159 C C . SER A 1 145 ? -4.789 26.906 -7.055 1 93.12 145 SER A C 1
ATOM 1161 O O . SER A 1 145 ? -5.457 26.203 -7.82 1 93.12 145 SER A O 1
ATOM 1163 N N . ILE A 1 146 ? -4.914 26.859 -5.766 1 92 146 ILE A N 1
ATOM 1164 C CA . ILE A 1 146 ? -5.926 26.062 -5.082 1 92 146 ILE A CA 1
ATOM 1165 C C . ILE A 1 146 ? -7.281 26.766 -5.156 1 92 146 ILE A C 1
ATOM 1167 O O . ILE A 1 146 ? -7.383 27.953 -4.863 1 92 146 ILE A O 1
ATOM 1171 N N . THR A 1 147 ? -8.25 26.016 -5.602 1 88.81 147 THR A N 1
ATOM 1172 C CA . THR A 1 147 ? -9.609 26.547 -5.609 1 88.81 147 THR A CA 1
ATOM 1173 C C . THR A 1 147 ? -10.344 26.156 -4.324 1 88.81 147 THR A C 1
ATOM 1175 O O . THR A 1 147 ? -10.438 24.984 -3.986 1 88.81 147 THR A O 1
ATOM 1178 N N . PRO A 1 148 ? -10.898 27.188 -3.676 1 91.38 148 PRO A N 1
ATOM 1179 C CA . PRO A 1 148 ? -11.656 26.875 -2.461 1 91.38 148 PRO A CA 1
ATOM 1180 C C . PRO A 1 148 ? -12.906 26.047 -2.744 1 91.38 148 PRO A C 1
ATOM 1182 O O . PRO A 1 148 ? -13.5 26.156 -3.822 1 91.38 148 PRO A O 1
ATOM 1185 N N . THR A 1 149 ? -13.281 25.281 -1.813 1 91.62 149 THR A N 1
ATOM 1186 C CA . THR A 1 149 ? -14.508 24.5 -1.912 1 91.62 149 THR A CA 1
ATOM 1187 C C . THR A 1 149 ? -15.703 25.312 -1.423 1 91.62 149 THR A C 1
ATOM 1189 O O . THR A 1 149 ? -15.609 26.031 -0.421 1 91.62 149 THR A O 1
ATOM 1192 N N . LYS A 1 150 ? -16.812 25.172 -2.156 1 94.81 150 LYS A N 1
ATOM 1193 C CA . LYS A 1 150 ? -18.016 25.922 -1.806 1 94.81 150 LYS A CA 1
ATOM 1194 C C . LYS A 1 150 ? -19.094 24.984 -1.233 1 94.81 150 LYS A C 1
ATOM 1196 O O . LYS A 1 150 ? -19.359 23.922 -1.8 1 94.81 150 LYS A O 1
ATOM 1201 N N . MET A 1 151 ? -19.578 25.328 -0.091 1 96.06 151 MET A N 1
ATOM 1202 C CA . MET A 1 151 ? -20.766 24.688 0.467 1 96.06 151 MET A CA 1
ATOM 1203 C C . MET A 1 151 ? -22 25.547 0.273 1 96.06 151 MET A C 1
ATOM 1205 O O . MET A 1 151 ? -21.969 26.75 0.553 1 96.06 151 MET A O 1
ATOM 1209 N N . GLU A 1 152 ? -22.984 24.953 -0.168 1 96.5 152 GLU A N 1
ATOM 1210 C CA . GLU A 1 152 ? -24.219 25.688 -0.454 1 96.5 152 GLU A CA 1
ATOM 1211 C C . GLU A 1 152 ? -24.844 26.234 0.825 1 96.5 152 GLU A C 1
ATOM 1213 O O . GLU A 1 152 ? -24.656 25.672 1.904 1 96.5 152 GLU A O 1
ATOM 1218 N N . ALA A 1 153 ? -25.609 27.328 0.656 1 97.31 153 ALA A N 1
ATOM 1219 C CA . ALA A 1 153 ? -26.203 28.016 1.789 1 97.31 153 ALA A CA 1
ATOM 1220 C C . ALA A 1 153 ? -27.266 27.156 2.467 1 97.31 153 ALA A C 1
ATOM 1222 O O . ALA A 1 153 ? -28.016 26.453 1.796 1 97.31 153 ALA A O 1
ATOM 1223 N N . LYS A 1 154 ? -27.234 27.219 3.721 1 97 154 LYS A N 1
ATOM 1224 C CA . LYS A 1 154 ? -28.25 26.547 4.543 1 97 154 LYS A CA 1
ATOM 1225 C C . LYS A 1 154 ? -29.047 27.562 5.367 1 97 154 LYS A C 1
ATOM 1227 O O . LYS A 1 154 ? -28.484 28.562 5.84 1 97 154 LYS A O 1
ATOM 1232 N N . GLY A 1 155 ? -30.219 27.375 5.582 1 94.75 155 GLY A N 1
ATOM 1233 C CA . GLY A 1 155 ? -31.141 28.25 6.262 1 94.75 155 GLY A CA 1
ATOM 1234 C C . GLY A 1 155 ? -32.5 28.297 5.621 1 94.75 155 GLY A C 1
ATOM 1235 O O . GLY A 1 155 ? -33 27.281 5.098 1 94.75 155 GLY A O 1
ATOM 1236 N N . GLY A 1 156 ? -33.156 29.359 5.902 1 91.25 156 GLY A N 1
ATOM 1237 C CA . GLY A 1 156 ? -34.5 29.469 5.379 1 91.25 156 GLY A CA 1
ATOM 1238 C C . GLY A 1 156 ? -34.562 30.078 3.99 1 91.25 156 GLY A C 1
ATOM 1239 O O . GLY A 1 156 ? -33.531 30.484 3.449 1 91.25 156 GLY A O 1
ATOM 1240 N N . LYS A 1 157 ? -35.75 29.984 3.484 1 89.75 157 LYS A N 1
ATOM 1241 C CA . LYS A 1 157 ? -35.969 30.578 2.168 1 89.75 157 LYS A CA 1
ATOM 1242 C C . LYS A 1 157 ? -36.25 32.094 2.275 1 89.75 157 LYS A C 1
ATOM 1244 O O . LYS A 1 157 ? -36.812 32.531 3.266 1 89.75 157 LYS A O 1
ATOM 1249 N N . GLY A 1 158 ? -35.688 32.906 1.287 1 91.81 158 GLY A N 1
ATOM 1250 C CA . GLY A 1 158 ? -35.969 34.344 1.223 1 91.81 158 GLY A CA 1
ATOM 1251 C C . GLY A 1 158 ? -34.719 35.156 0.92 1 91.81 158 GLY A C 1
ATOM 1252 O O . GLY A 1 158 ? -33.625 34.625 0.838 1 91.81 158 GLY A O 1
ATOM 1253 N N . GLY A 1 159 ? -35.031 36.469 0.676 1 94.56 159 GLY A N 1
ATOM 1254 C CA . GLY A 1 159 ? -33.969 37.438 0.492 1 94.56 159 GLY A CA 1
ATOM 1255 C C . GLY A 1 159 ? -33.344 37.375 -0.888 1 94.56 159 GLY A C 1
ATOM 1256 O O . GLY A 1 159 ? -33.844 36.688 -1.777 1 94.56 159 GLY A O 1
ATOM 1257 N N . LYS A 1 160 ? -32.25 38.156 -1.033 1 97.12 160 LYS A N 1
ATOM 1258 C CA . LYS A 1 160 ? -31.453 38.219 -2.256 1 97.12 160 LYS A CA 1
ATOM 1259 C C . LYS A 1 160 ? -30.094 37.562 -2.051 1 97.12 160 LYS A C 1
ATOM 1261 O O . LYS A 1 160 ? -29.531 37.625 -0.958 1 97.12 160 LYS A O 1
ATOM 1266 N N . GLU A 1 161 ? -29.656 37.031 -3.186 1 97.38 161 GLU A N 1
ATOM 1267 C CA . GLU A 1 161 ? -28.375 36.312 -3.133 1 97.38 161 GLU A CA 1
ATOM 1268 C C . GLU A 1 161 ? -27.219 37.312 -2.973 1 97.38 161 GLU A C 1
ATOM 1270 O O . GLU A 1 161 ? -27.219 38.375 -3.592 1 97.38 161 GLU A O 1
ATOM 1275 N N . TRP A 1 162 ? -26.281 37.031 -2.137 1 97.62 162 TRP A N 1
ATOM 1276 C CA . TRP A 1 162 ? -24.984 37.688 -2.027 1 97.62 162 TRP A CA 1
ATOM 1277 C C . TRP A 1 162 ? -23.844 36.688 -1.988 1 97.62 162 TRP A C 1
ATOM 1279 O O . TRP A 1 162 ? -24.047 35.531 -1.641 1 97.62 162 TRP A O 1
ATOM 1289 N N . ASN A 1 163 ? -22.656 37.094 -2.471 1 98.06 163 ASN A N 1
ATOM 1290 C CA . ASN A 1 163 ? -21.469 36.25 -2.533 1 98.06 163 ASN A CA 1
ATOM 1291 C C . ASN A 1 163 ? -20.188 37.031 -2.318 1 98.06 163 ASN A C 1
ATOM 1293 O O . ASN A 1 163 ? -19.781 37.812 -3.188 1 98.06 163 ASN A O 1
ATOM 1297 N N . ASP A 1 164 ? -19.609 36.844 -1.107 1 96.94 164 ASP A N 1
ATOM 1298 C CA . ASP A 1 164 ? -18.359 37.531 -0.8 1 96.94 164 ASP A CA 1
ATOM 1299 C C . ASP A 1 164 ? -17.188 36.906 -1.534 1 96.94 164 ASP A C 1
ATOM 1301 O O . ASP A 1 164 ? -16.141 37.531 -1.727 1 96.94 164 ASP A O 1
ATOM 1305 N N . GLY A 1 165 ? -17.312 35.625 -1.852 1 94.94 165 GLY A N 1
ATOM 1306 C CA . GLY A 1 165 ? -16.234 34.875 -2.494 1 94.94 165 GLY A CA 1
ATOM 1307 C C . GLY A 1 165 ? -15.344 34.156 -1.509 1 94.94 165 GLY A C 1
ATOM 1308 O O . GLY A 1 165 ? -15.539 34.25 -0.295 1 94.94 165 GLY A O 1
ATOM 1309 N N . GLY A 1 166 ? -14.445 33.344 -2.07 1 92.12 166 GLY A N 1
ATOM 1310 C CA . GLY A 1 166 ? -13.539 32.531 -1.271 1 92.12 166 GLY A CA 1
ATOM 1311 C C . GLY A 1 166 ? -12.078 32.875 -1.5 1 92.12 166 GLY A C 1
ATOM 1312 O O . GLY A 1 166 ? -11.219 31.984 -1.496 1 92.12 166 GLY A O 1
ATOM 1313 N N . ASP A 1 167 ? -11.742 34.062 -1.782 1 89 167 ASP A N 1
ATOM 1314 C CA . ASP A 1 167 ? -10.383 34.469 -2.127 1 89 167 ASP A CA 1
ATOM 1315 C C . ASP A 1 167 ? -9.688 35.156 -0.954 1 89 167 ASP A C 1
ATOM 1317 O O . ASP A 1 167 ? -8.672 35.812 -1.135 1 89 167 ASP A O 1
ATOM 1321 N N . TYR A 1 168 ? -10.227 35 0.267 1 93.75 168 TYR A N 1
ATOM 1322 C CA . TYR A 1 168 ? -9.641 35.656 1.427 1 93.75 168 TYR A CA 1
ATOM 1323 C C . TYR A 1 168 ? -8.703 34.719 2.176 1 93.75 168 TYR A C 1
ATOM 1325 O O . TYR A 1 168 ? -8.844 33.5 2.1 1 93.75 168 TYR A O 1
ATOM 1333 N N . GLU A 1 169 ? -7.734 35.375 2.832 1 91.25 169 GLU A N 1
ATOM 1334 C CA . GLU A 1 169 ? -6.785 34.625 3.664 1 91.25 169 GLU A CA 1
ATOM 1335 C C . GLU A 1 169 ? -7.422 34.219 4.988 1 91.25 169 GLU A C 1
ATOM 1337 O O . GLU A 1 169 ? -7.156 33.125 5.5 1 91.25 169 GLU A O 1
ATOM 1342 N N . ALA A 1 170 ? -8.219 35.188 5.484 1 93.62 170 ALA A N 1
ATOM 1343 C CA . ALA A 1 170 ? -8.789 34.906 6.797 1 93.62 170 ALA A CA 1
ATOM 1344 C C . ALA A 1 170 ? -9.984 35.812 7.09 1 93.62 170 ALA A C 1
ATOM 1346 O O . ALA A 1 170 ? -10.172 36.844 6.426 1 93.62 170 ALA A O 1
ATOM 1347 N N . ILE A 1 171 ? -10.789 35.344 7.992 1 96.69 171 ILE A N 1
ATOM 1348 C CA . ILE A 1 171 ? -11.82 36.125 8.641 1 96.69 171 ILE A CA 1
ATOM 1349 C C . ILE A 1 171 ? -11.32 36.625 10 1 96.69 171 ILE A C 1
ATOM 1351 O O . ILE A 1 171 ? -10.867 35.812 10.82 1 96.69 171 ILE A O 1
ATOM 1355 N N . THR A 1 172 ? -11.414 37.906 10.258 1 96.69 172 THR A N 1
ATOM 1356 C CA . THR A 1 172 ? -10.812 38.406 11.477 1 96.69 172 THR A CA 1
ATOM 1357 C C . THR A 1 172 ? -11.891 38.812 12.484 1 96.69 172 THR A C 1
ATOM 1359 O O . THR A 1 172 ? -11.633 38.875 13.688 1 96.69 172 THR A O 1
ATOM 1362 N N . ASN A 1 173 ? -13.016 39.156 11.977 1 97.25 173 ASN A N 1
ATOM 1363 C CA . ASN A 1 173 ? -14.109 39.562 12.859 1 97.25 173 ASN A CA 1
ATOM 1364 C C . ASN A 1 173 ? -15.469 39.281 12.211 1 97.25 173 ASN A C 1
ATOM 1366 O O . ASN A 1 173 ? -15.602 39.344 10.992 1 97.25 173 ASN A O 1
ATOM 1370 N N . ILE A 1 174 ? -16.391 38.969 13.047 1 97.75 174 ILE A N 1
ATOM 1371 C CA . ILE A 1 174 ? -17.797 38.812 12.641 1 97.75 174 ILE A CA 1
ATOM 1372 C C . ILE A 1 174 ? -18.688 39.625 13.578 1 97.75 174 ILE A C 1
ATOM 1374 O O . ILE A 1 174 ? -18.547 39.531 14.805 1 97.75 174 ILE A O 1
ATOM 1378 N N . HIS A 1 175 ? -19.531 40.438 13.047 1 96.94 175 HIS A N 1
ATOM 1379 C CA . HIS A 1 175 ? -20.516 41.188 13.828 1 96.94 175 HIS A CA 1
ATOM 1380 C C . HIS A 1 175 ? -21.938 40.781 13.492 1 96.94 175 HIS A C 1
ATOM 1382 O O . HIS A 1 175 ? -22.344 40.844 12.328 1 96.94 175 HIS A O 1
ATOM 1388 N N . VAL A 1 176 ? -22.625 40.375 14.477 1 96.94 176 VAL A N 1
ATOM 1389 C CA . VAL A 1 176 ? -24 39.938 14.281 1 96.94 176 VAL A CA 1
ATOM 1390 C C . VAL A 1 176 ? -24.953 40.938 14.938 1 96.94 176 VAL A C 1
ATOM 1392 O O . VAL A 1 176 ? -24.859 41.219 16.141 1 96.94 176 VAL A O 1
ATOM 1395 N N . ARG A 1 177 ? -25.844 41.469 14.195 1 96.88 177 ARG A N 1
ATOM 1396 C CA . ARG A 1 177 ? -26.891 42.344 14.734 1 96.88 177 ARG A CA 1
ATOM 1397 C C . ARG A 1 177 ? -28.172 41.531 14.992 1 96.88 177 ARG A C 1
ATOM 1399 O O . ARG A 1 177 ? -28.766 41 14.062 1 96.88 177 ARG A O 1
ATOM 1406 N N . ILE A 1 178 ? -28.609 41.594 16.172 1 94.75 178 ILE A N 1
ATOM 1407 C CA . ILE A 1 178 ? -29.703 40.719 16.609 1 94.75 178 ILE A CA 1
ATOM 1408 C C . ILE A 1 178 ? -30.922 41.562 16.969 1 94.75 178 ILE A C 1
ATOM 1410 O O . ILE A 1 178 ? -30.797 42.625 17.609 1 94.75 178 ILE A O 1
ATOM 1414 N N . THR A 1 179 ? -32.062 41.094 16.578 1 93.06 179 THR A N 1
ATOM 1415 C CA . THR A 1 179 ? -33.375 41.656 16.969 1 93.06 179 THR A CA 1
ATOM 1416 C C . THR A 1 179 ? -34.281 40.594 17.547 1 93.06 179 THR A C 1
ATOM 1418 O O . THR A 1 179 ? -33.875 39.406 17.594 1 93.06 179 THR A O 1
ATOM 1421 N N . THR A 1 180 ? -35.469 40.938 18.016 1 88.44 180 THR A N 1
ATOM 1422 C CA . THR A 1 180 ? -36.438 40 18.578 1 88.44 180 THR A CA 1
ATOM 1423 C C . THR A 1 180 ? -36.969 39.062 17.484 1 88.44 180 THR A C 1
ATOM 1425 O O . THR A 1 180 ? -37.5 38 17.781 1 88.44 180 THR A O 1
ATOM 1428 N N . LYS A 1 181 ? -36.781 39.5 16.25 1 90.19 181 LYS A N 1
ATOM 1429 C CA . LYS A 1 181 ? -37.344 38.719 15.141 1 90.19 181 LYS A CA 1
ATOM 1430 C C . LYS A 1 181 ? -36.25 37.906 14.438 1 90.19 181 LYS A C 1
ATOM 1432 O O . LYS A 1 181 ? -36.5 37.344 13.359 1 90.19 181 LYS A O 1
ATOM 1437 N N . GLY A 1 182 ? -35.094 37.969 14.953 1 94.06 182 GLY A N 1
ATOM 1438 C CA . GLY A 1 182 ? -34 37.219 14.352 1 94.06 182 GLY A CA 1
ATOM 1439 C C . GLY A 1 182 ? -32.812 38.094 14.016 1 94.06 182 GLY A C 1
ATOM 1440 O O . GLY A 1 182 ? -32.719 39.219 14.469 1 94.06 182 GLY A O 1
ATOM 1441 N N . ILE A 1 183 ? -31.938 37.562 13.273 1 95.88 183 ILE A N 1
ATOM 1442 C CA . ILE A 1 183 ? -30.703 38.25 12.922 1 95.88 183 ILE A CA 1
ATOM 1443 C C . ILE A 1 183 ? -30.984 39.25 11.781 1 95.88 183 ILE A C 1
ATOM 1445 O O . ILE A 1 183 ? -31.422 38.844 10.703 1 95.88 183 ILE A O 1
ATOM 1449 N N . LYS A 1 184 ? -30.656 40.406 12.109 1 96.25 184 LYS A N 1
ATOM 1450 C CA . LYS A 1 184 ? -30.953 41.5 11.164 1 96.25 184 LYS A CA 1
ATOM 1451 C C . LYS A 1 184 ? -29.875 41.594 10.086 1 96.25 184 LYS A C 1
ATOM 1453 O O . LYS A 1 184 ? -30.188 41.719 8.906 1 96.25 184 LYS A O 1
ATOM 1458 N N . ASN A 1 185 ? -28.703 41.594 10.469 1 96.88 185 ASN A N 1
ATOM 1459 C CA . ASN A 1 185 ? -27.594 41.594 9.523 1 96.88 185 ASN A CA 1
ATOM 1460 C C . ASN A 1 185 ? -26.344 41 10.133 1 96.88 185 ASN A C 1
ATOM 1462 O O . ASN A 1 185 ? -26.297 40.719 11.336 1 96.88 185 ASN A O 1
ATOM 1466 N N . ILE A 1 186 ? -25.438 40.656 9.273 1 97.69 186 ILE A N 1
ATOM 1467 C CA . ILE A 1 186 ? -24.156 40.094 9.664 1 97.69 186 ILE A CA 1
ATOM 1468 C C . ILE A 1 186 ? -23.031 40.781 8.883 1 97.69 186 ILE A C 1
ATOM 1470 O O . ILE A 1 186 ? -23.188 41.062 7.688 1 97.69 186 ILE A O 1
ATOM 1474 N N . GLN A 1 187 ? -22.016 41.156 9.602 1 97.75 187 GLN A N 1
ATOM 1475 C CA . GLN A 1 187 ? -20.828 41.781 9.008 1 97.75 187 GLN A CA 1
ATOM 1476 C C . GLN A 1 187 ? -19.609 40.875 9.117 1 97.75 187 GLN A C 1
ATOM 1478 O O . GLN A 1 187 ? -19.328 40.344 10.188 1 97.75 187 GLN A O 1
ATOM 1483 N N . PHE A 1 188 ? -18.922 40.688 7.992 1 98.06 188 PHE A N 1
ATOM 1484 C CA . PHE A 1 188 ? -17.688 39.906 7.973 1 98.06 188 PHE A CA 1
ATOM 1485 C C . PHE A 1 188 ? -16.484 40.812 7.695 1 98.06 188 PHE A C 1
ATOM 1487 O O . PHE A 1 188 ? -16.469 41.562 6.695 1 98.06 188 PHE A O 1
ATOM 1494 N N . ASP A 1 189 ? -15.523 40.812 8.57 1 98 189 ASP A N 1
ATOM 1495 C CA . ASP A 1 189 ? -14.227 41.438 8.336 1 98 189 ASP A CA 1
ATOM 1496 C C . ASP A 1 189 ? -13.219 40.406 7.809 1 98 189 ASP A C 1
ATOM 1498 O O . ASP A 1 189 ? -12.812 39.5 8.531 1 98 189 ASP A O 1
ATOM 1502 N N . TYR A 1 190 ? -12.812 40.594 6.523 1 97.31 190 TYR A N 1
ATOM 1503 C CA . TYR A 1 190 ? -11.859 39.688 5.871 1 97.31 190 TYR A CA 1
ATOM 1504 C C . TYR A 1 190 ? -10.477 40.344 5.789 1 97.31 190 TYR A C 1
ATOM 1506 O O . TYR A 1 190 ? -10.336 41.531 5.969 1 97.31 190 TYR A O 1
ATOM 1514 N N . VAL A 1 191 ? -9.469 39.5 5.621 1 95.75 191 VAL A N 1
ATOM 1515 C CA . VAL A 1 191 ? -8.141 39.906 5.184 1 95.75 191 VAL A CA 1
ATOM 1516 C C . VAL A 1 191 ? -7.75 39.156 3.918 1 95.75 191 VAL A C 1
ATOM 1518 O O . VAL A 1 191 ? -7.91 37.938 3.85 1 95.75 191 VAL A O 1
ATOM 1521 N N . ASP A 1 192 ? -7.352 39.875 2.945 1 91.19 192 ASP A N 1
ATOM 1522 C CA . ASP A 1 192 ? -6.969 39.188 1.722 1 91.19 192 ASP A CA 1
ATOM 1523 C C . ASP A 1 192 ? -5.535 38.656 1.81 1 91.19 192 ASP A C 1
ATOM 1525 O O . ASP A 1 192 ? -4.914 38.719 2.871 1 91.19 192 ASP A O 1
ATOM 1529 N N . LYS A 1 193 ? -5 38.062 0.726 1 85.19 193 LYS A N 1
ATOM 1530 C CA . LYS A 1 193 ? -3.697 37.406 0.718 1 85.19 193 LYS A CA 1
ATOM 1531 C C . LYS A 1 193 ? -2.568 38.438 0.856 1 85.19 193 LYS A C 1
ATOM 1533 O O . LYS A 1 193 ? -1.473 38.094 1.311 1 85.19 193 LYS A O 1
ATOM 1538 N N . ASP A 1 194 ? -2.854 39.656 0.544 1 88.25 194 ASP A N 1
ATOM 1539 C CA . ASP A 1 194 ? -1.847 40.719 0.652 1 88.25 194 ASP A CA 1
ATOM 1540 C C . ASP A 1 194 ? -1.956 41.438 1.988 1 88.25 194 ASP A C 1
ATOM 1542 O O . ASP A 1 194 ? -1.223 42.406 2.24 1 88.25 194 ASP A O 1
ATOM 1546 N N . GLY A 1 195 ? -2.918 41.062 2.771 1 88.44 195 GLY A N 1
ATOM 1547 C CA . GLY A 1 195 ? -3.051 41.656 4.098 1 88.44 195 GLY A CA 1
ATOM 1548 C C . GLY A 1 195 ? -4.02 42.812 4.148 1 88.44 195 GLY A C 1
ATOM 1549 O O . GLY A 1 195 ? -4.133 43.469 5.172 1 88.44 195 GLY A O 1
ATOM 1550 N N . HIS A 1 196 ? -4.742 43.062 3.105 1 94.19 196 HIS A N 1
ATOM 1551 C CA . HIS A 1 196 ? -5.676 44.188 3.084 1 94.19 196 HIS A CA 1
ATOM 1552 C C . HIS A 1 196 ? -7.023 43.781 3.676 1 94.19 196 HIS A C 1
ATOM 1554 O O . HIS A 1 196 ? -7.57 42.719 3.338 1 94.19 196 HIS A O 1
ATOM 1560 N N . PRO A 1 197 ? -7.512 44.625 4.512 1 95.25 197 PRO A N 1
ATOM 1561 C CA . PRO A 1 197 ? -8.812 44.344 5.117 1 95.25 197 PRO A CA 1
ATOM 1562 C C . PRO A 1 197 ? -9.977 44.625 4.176 1 95.25 197 PRO A C 1
ATOM 1564 O O . PRO A 1 197 ? -9.891 45.562 3.35 1 95.25 197 PRO A O 1
ATOM 1567 N N . LYS A 1 198 ? -10.969 43.906 4.242 1 96.38 198 LYS A N 1
ATOM 1568 C CA . LYS A 1 198 ? -12.227 44.094 3.535 1 96.38 198 LYS A CA 1
ATOM 1569 C C . LYS A 1 198 ? -13.422 43.844 4.453 1 96.38 198 LYS A C 1
ATOM 1571 O O . LYS A 1 198 ? -13.469 42.812 5.129 1 96.38 198 LYS A O 1
ATOM 1576 N N . VAL A 1 199 ? -14.344 44.812 4.523 1 96.88 199 VAL A N 1
ATOM 1577 C CA . VAL A 1 199 ? -15.523 44.688 5.371 1 96.88 199 VAL A CA 1
ATOM 1578 C C . VAL A 1 199 ? -16.781 44.594 4.504 1 96.88 199 VAL A C 1
ATOM 1580 O O . VAL A 1 199 ? -17 45.469 3.65 1 96.88 199 VAL A O 1
ATOM 1583 N N . LEU A 1 200 ? -17.562 43.594 4.676 1 97.12 200 LEU A N 1
ATOM 1584 C CA . LEU A 1 200 ? -18.812 43.406 3.924 1 97.12 200 LEU A CA 1
ATOM 1585 C C . LEU A 1 200 ? -19.984 43.125 4.859 1 97.12 200 LEU A C 1
ATOM 1587 O O . LEU A 1 200 ? -19.844 42.375 5.812 1 97.12 200 LEU A O 1
ATOM 1591 N N . ILE A 1 201 ? -21.109 43.812 4.668 1 97.19 201 ILE A N 1
ATOM 1592 C CA . ILE A 1 201 ? -22.297 43.656 5.504 1 97.19 201 ILE A CA 1
ATOM 1593 C C . ILE A 1 201 ? -23.453 43.125 4.672 1 97.19 201 ILE A C 1
ATOM 1595 O O . ILE A 1 201 ? -23.656 43.531 3.531 1 97.19 201 ILE A O 1
ATOM 1599 N N . HIS A 1 202 ? -24.203 42.188 5.199 1 97.38 202 HIS A N 1
ATOM 1600 C CA . HIS A 1 202 ? -25.359 41.594 4.543 1 97.38 202 HIS A CA 1
ATOM 1601 C C . HIS A 1 202 ? -26.594 41.625 5.438 1 97.38 202 HIS A C 1
ATOM 1603 O O . HIS A 1 202 ? -26.531 41.219 6.598 1 97.38 202 HIS A O 1
ATOM 1609 N N . GLY A 1 203 ? -27.688 42.031 4.902 1 94.94 203 GLY A N 1
ATOM 1610 C CA . GLY A 1 203 ? -28.906 42.344 5.641 1 94.94 203 GLY A CA 1
ATOM 1611 C C . GLY A 1 203 ? -29.141 43.844 5.789 1 94.94 203 GLY A C 1
ATOM 1612 O O . GLY A 1 203 ? -28.438 44.625 5.168 1 94.94 203 GLY A O 1
ATOM 1613 N N . SER A 1 204 ? -30.125 44.156 6.594 1 94.19 204 SER A N 1
ATOM 1614 C CA . SER A 1 204 ? -30.484 45.562 6.715 1 94.19 204 SER A CA 1
ATOM 1615 C C . SER A 1 204 ? -29.625 46.281 7.746 1 94.19 204 SER A C 1
ATOM 1617 O O . SER A 1 204 ? -29.312 45.719 8.797 1 94.19 204 SER A O 1
ATOM 1619 N N . THR A 1 205 ? -29.203 47.531 7.422 1 91.44 205 THR A N 1
ATOM 1620 C CA . THR A 1 205 ? -28.406 48.312 8.359 1 91.44 205 THR A CA 1
ATOM 1621 C C . THR A 1 205 ? -29.266 49.406 8.992 1 91.44 205 THR A C 1
ATOM 1623 O O . THR A 1 205 ? -28.75 50.25 9.742 1 91.44 205 THR A O 1
ATOM 1626 N N . THR A 1 206 ? -30.484 49.375 8.602 1 88.75 206 THR A N 1
ATOM 1627 C CA . THR A 1 206 ? -31.391 50.375 9.125 1 88.75 206 THR A CA 1
ATOM 1628 C C . THR A 1 206 ? -32.156 49.844 10.336 1 88.75 206 THR A C 1
ATOM 1630 O O . THR A 1 206 ? -32.562 48.688 10.367 1 88.75 206 THR A O 1
ATOM 1633 N N . GLY A 1 207 ? -32.312 50.781 11.297 1 81.19 207 GLY A N 1
ATOM 1634 C CA . GLY A 1 207 ? -33.062 50.406 12.492 1 81.19 207 GLY A CA 1
ATOM 1635 C C . GLY A 1 207 ? -32.156 49.969 13.633 1 81.19 207 GLY A C 1
ATOM 1636 O O . GLY A 1 207 ? -30.922 50.094 13.562 1 81.19 207 GLY A O 1
ATOM 1637 N N . GLY A 1 208 ? -32.75 49.406 14.867 1 82.25 208 GLY A N 1
ATOM 1638 C CA . GLY A 1 208 ? -32.062 49.062 16.094 1 82.25 208 GLY A CA 1
ATOM 1639 C C . GLY A 1 208 ? -31.688 47.594 16.188 1 82.25 208 GLY A C 1
ATOM 1640 O O . GLY A 1 208 ? -31.859 46.844 15.219 1 82.25 208 GLY A O 1
ATOM 1641 N N . GLY A 1 209 ? -30.984 47.188 17.062 1 87.94 209 GLY A N 1
ATOM 1642 C CA . GLY A 1 209 ? -30.562 45.844 17.422 1 87.94 209 GLY A CA 1
ATOM 1643 C C . GLY A 1 209 ? -29.266 45.812 18.203 1 87.94 209 GLY A C 1
ATOM 1644 O O . GLY A 1 209 ? -28.578 46.844 18.312 1 87.94 209 GLY A O 1
ATOM 1645 N N . THR A 1 210 ? -29.109 44.719 18.828 1 93.12 210 THR A N 1
ATOM 1646 C CA . THR A 1 210 ? -27.891 44.531 19.609 1 93.12 210 THR A CA 1
ATOM 1647 C C . THR A 1 210 ? -26.766 43.969 18.734 1 93.12 210 THR A C 1
ATOM 1649 O O . THR A 1 210 ? -26.969 42.938 18.062 1 93.12 210 THR A O 1
ATOM 1652 N N . LEU A 1 211 ? -25.719 44.688 18.672 1 93.31 211 LEU A N 1
ATOM 1653 C CA . LEU A 1 211 ? -24.578 44.219 17.906 1 93.31 211 LEU A CA 1
ATOM 1654 C C . LEU A 1 211 ? -23.641 43.375 18.781 1 93.31 211 LEU A C 1
ATOM 1656 O O . LEU A 1 211 ? -23.156 43.844 19.797 1 93.31 211 LEU A O 1
ATOM 1660 N N . GLU A 1 212 ? -23.375 42.156 18.391 1 94.06 212 GLU A N 1
ATOM 1661 C CA . GLU A 1 212 ? -22.469 41.25 19.109 1 94.06 212 GLU A CA 1
ATOM 1662 C C . GLU A 1 212 ? -21.266 40.875 18.234 1 94.06 212 GLU A C 1
ATOM 1664 O O . GLU A 1 212 ? -21.438 40.344 17.141 1 94.06 212 GLU A O 1
ATOM 1669 N N . PRO A 1 213 ? -20.094 41.125 18.688 1 95.81 213 PRO A N 1
ATOM 1670 C CA . PRO A 1 213 ? -18.891 40.812 17.922 1 95.81 213 PRO A CA 1
ATOM 1671 C C . PRO A 1 213 ? -18.328 39.438 18.25 1 95.81 213 PRO A C 1
ATOM 1673 O O . PRO A 1 213 ? -18.562 38.906 19.344 1 95.81 213 PRO A O 1
ATOM 1676 N N . PHE A 1 214 ? -17.672 38.844 17.312 1 97.5 214 PHE A N 1
ATOM 1677 C CA . PHE A 1 214 ? -16.859 37.625 17.484 1 97.5 214 PHE A CA 1
ATOM 1678 C C . PHE A 1 214 ? -15.508 37.781 16.797 1 97.5 214 PHE A C 1
ATOM 1680 O O . PHE A 1 214 ? -15.406 37.719 15.57 1 97.5 214 PHE A O 1
ATOM 1687 N N . GLU A 1 215 ? -14.5 37.969 17.594 1 97.25 215 GLU A N 1
ATOM 1688 C CA . GLU A 1 215 ? -13.156 38.219 17.078 1 97.25 215 GLU A CA 1
ATOM 1689 C C . GLU A 1 215 ? -12.406 36.906 16.859 1 97.25 215 GLU A C 1
ATOM 1691 O O . GLU A 1 215 ? -12.492 35.969 17.672 1 97.25 215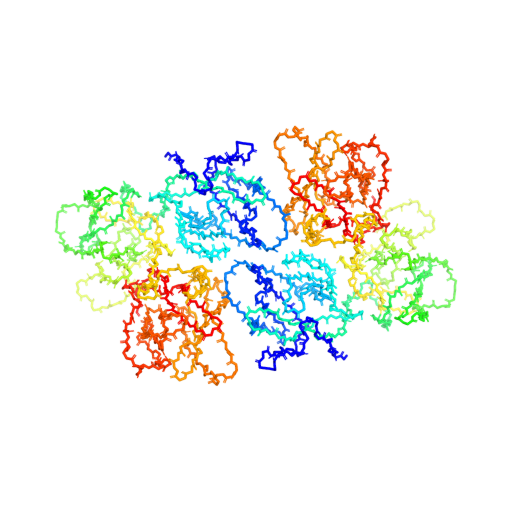 GLU A O 1
ATOM 1696 N N . ILE A 1 216 ? -11.742 36.844 15.758 1 97 216 ILE A N 1
ATOM 1697 C CA . ILE A 1 216 ? -10.898 35.719 15.406 1 97 216 ILE A CA 1
ATOM 1698 C C . ILE A 1 216 ? -9.461 36.188 15.195 1 97 216 ILE A C 1
ATOM 1700 O O . ILE A 1 216 ? -9.18 36.938 14.273 1 97 216 ILE A O 1
ATOM 1704 N N . ASN A 1 217 ? -8.547 35.688 16.016 1 95.38 217 ASN A N 1
ATOM 1705 C CA . ASN A 1 217 ? -7.148 36.062 15.906 1 95.38 217 ASN A CA 1
ATOM 1706 C C . ASN A 1 217 ? -6.383 35.188 14.945 1 95.38 217 ASN A C 1
ATOM 1708 O O . ASN A 1 217 ? -5.645 34.281 15.375 1 95.38 217 ASN A O 1
ATOM 1712 N N . HIS A 1 218 ? -6.461 35.5 13.695 1 91 218 HIS A N 1
ATOM 1713 C CA . HIS A 1 218 ? -5.852 34.688 12.656 1 91 218 HIS A CA 1
ATOM 1714 C C . HIS A 1 218 ? -4.332 34.688 12.781 1 91 218 HIS A C 1
ATOM 1716 O O . HIS A 1 218 ? -3.68 33.688 12.43 1 91 218 HIS A O 1
ATOM 1722 N N . ALA A 1 219 ? -3.783 35.75 13.297 1 88.5 219 ALA A N 1
ATOM 1723 C CA . ALA A 1 219 ? -2.336 35.875 13.469 1 88.5 219 ALA A CA 1
ATOM 1724 C C . ALA A 1 219 ? -1.821 34.844 14.477 1 88.5 219 ALA A C 1
ATOM 1726 O O . ALA A 1 219 ? -0.661 34.438 14.414 1 88.5 219 ALA A O 1
ATOM 1727 N N . GLU A 1 220 ? -2.684 34.5 15.32 1 91.56 220 GLU A N 1
ATOM 1728 C CA . GLU A 1 220 ? -2.322 33.5 16.328 1 91.56 220 GLU A CA 1
ATOM 1729 C C . GLU A 1 220 ? -2.836 32.125 15.945 1 91.56 220 GLU A C 1
ATOM 1731 O O . GLU A 1 220 ? -3.1 31.281 16.812 1 91.56 220 GLU A O 1
ATOM 1736 N N . ASN A 1 221 ? -3.066 31.906 14.727 1 92.31 221 ASN A N 1
ATOM 1737 C CA . ASN A 1 221 ? -3.455 30.625 14.156 1 92.31 221 ASN A CA 1
ATOM 1738 C C . ASN A 1 221 ? -4.824 30.172 14.664 1 92.31 221 ASN A C 1
ATOM 1740 O O . ASN A 1 221 ? -5.035 29 14.938 1 92.31 221 ASN A O 1
ATOM 1744 N N . GLU A 1 222 ? -5.688 31.156 14.945 1 96.06 222 GLU A N 1
ATOM 1745 C CA . GLU A 1 222 ? -7.094 30.844 15.18 1 96.06 222 GLU A CA 1
ATOM 1746 C C . GLU A 1 222 ? -7.875 30.781 13.875 1 96.06 222 GLU A C 1
ATOM 1748 O O . GLU A 1 222 ? -7.77 31.688 13.039 1 96.06 222 GLU A O 1
ATOM 1753 N N . TYR A 1 223 ? -8.656 29.703 13.648 1 96.31 223 TYR A N 1
ATOM 1754 C CA . TYR A 1 223 ? -9.375 29.453 12.406 1 96.31 223 TYR A CA 1
ATOM 1755 C C . TYR A 1 223 ? -10.859 29.219 12.68 1 96.31 223 TYR A C 1
ATOM 1757 O O . TYR A 1 223 ? -11.219 28.547 13.648 1 96.31 223 TYR A O 1
ATOM 1765 N N . LEU A 1 224 ? -11.711 29.875 11.891 1 97.25 224 LEU A N 1
ATOM 1766 C CA . LEU A 1 224 ? -13.133 29.562 11.961 1 97.25 224 LEU A CA 1
ATOM 17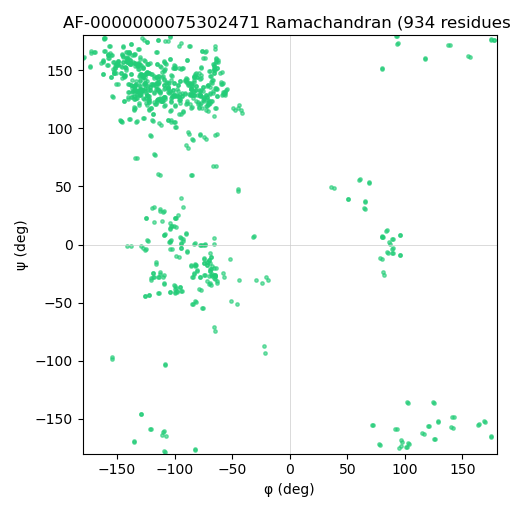67 C C . LEU A 1 224 ? -13.422 28.203 11.336 1 97.25 224 LEU A C 1
ATOM 1769 O O . LEU A 1 224 ? -13.164 27.984 10.148 1 97.25 224 LEU A O 1
ATOM 1773 N N . LEU A 1 225 ? -13.961 27.281 12.133 1 96.5 225 LEU A N 1
ATOM 1774 C CA . LEU A 1 225 ? -14.133 25.906 11.688 1 96.5 225 LEU A CA 1
ATOM 1775 C C . LEU A 1 225 ? -15.562 25.656 11.242 1 96.5 225 LEU A C 1
ATOM 1777 O O . LEU A 1 225 ? -15.797 24.969 10.242 1 96.5 225 LEU A O 1
ATOM 1781 N N . SER A 1 226 ? -16.516 26.188 12 1 96.38 226 SER A N 1
ATOM 1782 C CA . SER A 1 226 ? -17.906 25.922 11.688 1 96.38 226 SER A CA 1
ATOM 1783 C C . SER A 1 226 ? -18.844 26.938 12.32 1 96.38 226 SER A C 1
ATOM 1785 O O . SER A 1 226 ? -18.406 27.719 13.18 1 96.38 226 SER A O 1
ATOM 1787 N N . ILE A 1 227 ? -20.047 26.875 11.82 1 96.69 227 ILE A N 1
ATOM 1788 C CA . ILE A 1 227 ? -21.156 27.672 12.328 1 96.69 227 ILE A CA 1
ATOM 1789 C C . ILE A 1 227 ? -22.375 26.781 12.57 1 96.69 227 ILE A C 1
ATOM 1791 O O . ILE A 1 227 ? -22.719 25.938 11.734 1 96.69 227 ILE A O 1
ATOM 1795 N N . ASP A 1 228 ? -22.875 26.969 13.734 1 96.06 228 ASP A N 1
ATOM 1796 C CA . ASP A 1 228 ? -24.172 26.359 14.016 1 96.06 228 ASP A CA 1
ATOM 1797 C C . ASP A 1 228 ? -25.25 27.406 14.227 1 96.06 228 ASP A C 1
ATOM 1799 O O . ASP A 1 228 ? -24.984 28.484 14.758 1 96.06 228 ASP A O 1
ATOM 1803 N N . GLY A 1 229 ? -26.484 27.047 13.766 1 95.94 229 GLY A N 1
ATOM 1804 C CA . GLY A 1 229 ? -27.547 28.016 13.938 1 95.94 229 GLY A CA 1
ATOM 1805 C C . GLY A 1 229 ? -28.938 27.422 13.836 1 95.94 229 GLY A C 1
ATOM 1806 O O . GLY A 1 229 ? -29.078 26.203 13.727 1 95.94 229 GLY A O 1
ATOM 1807 N N . TYR A 1 230 ? -29.891 28.312 14.055 1 95.94 230 TYR A N 1
ATOM 1808 C CA . TYR A 1 230 ? -31.297 27.984 13.953 1 95.94 230 TYR A CA 1
ATOM 1809 C C . TYR A 1 230 ? -32.031 29 13.078 1 95.94 230 TYR A C 1
ATOM 1811 O O . TYR A 1 230 ? -31.719 30.188 13.117 1 95.94 230 TYR A O 1
ATOM 1819 N N . TYR A 1 231 ? -32.938 28.469 12.32 1 95.75 231 TYR A N 1
ATOM 1820 C CA . TYR A 1 231 ? -33.781 29.375 11.555 1 95.75 231 TYR A CA 1
ATOM 1821 C C . TYR A 1 231 ? -35.25 29.016 11.688 1 95.75 231 TYR A C 1
ATOM 1823 O O . TYR A 1 231 ? -35.594 27.859 12 1 95.75 231 TYR A O 1
ATOM 1831 N N . ASN A 1 232 ? -36.062 30.031 11.484 1 94.25 232 ASN A N 1
ATOM 1832 C CA . ASN A 1 232 ? -37.5 29.828 11.508 1 94.25 232 ASN A CA 1
ATOM 1833 C C . ASN A 1 232 ? -38.031 29.359 10.156 1 94.25 232 ASN A C 1
ATOM 1835 O O . ASN A 1 232 ? -37.844 30.047 9.141 1 94.25 232 ASN A O 1
ATOM 1839 N N . GLU A 1 233 ? -38.75 28.344 10.164 1 92.44 233 GLU A N 1
ATOM 1840 C CA . GLU A 1 233 ? -39.219 27.75 8.914 1 92.44 233 GLU A CA 1
ATOM 1841 C C . GLU A 1 233 ? -40.25 28.625 8.219 1 92.44 233 GLU A C 1
ATOM 1843 O O . GLU A 1 233 ? -40.312 28.672 6.984 1 92.44 233 GLU A O 1
ATOM 1848 N N . THR A 1 234 ? -41 29.25 8.969 1 91.75 234 THR A N 1
ATOM 1849 C CA . THR A 1 234 ? -42.062 30.062 8.422 1 91.75 234 THR A CA 1
ATOM 1850 C C . THR A 1 234 ? -41.531 31.359 7.824 1 91.75 234 THR A C 1
ATOM 1852 O O . THR A 1 234 ? -41.781 31.672 6.66 1 91.75 234 THR A O 1
ATOM 1855 N N . SER A 1 235 ? -40.812 32.125 8.539 1 92.19 235 SER A N 1
ATOM 1856 C CA . SER A 1 235 ? -40.312 33.406 8.078 1 92.19 235 SER A CA 1
ATOM 1857 C C . SER A 1 235 ? -39.031 33.219 7.258 1 92.19 235 SER A C 1
ATOM 1859 O O . SER A 1 235 ? -38.656 34.094 6.492 1 92.19 235 SER A O 1
ATOM 1861 N N . GLY A 1 236 ? -38.312 32.094 7.547 1 95.62 236 GLY A N 1
ATOM 1862 C CA . GLY A 1 236 ? -37.031 31.812 6.895 1 95.62 236 GLY A CA 1
ATOM 1863 C C . GLY A 1 236 ? -35.875 32.469 7.57 1 95.62 236 GLY A C 1
ATOM 1864 O O . GLY A 1 236 ? -34.719 32.219 7.219 1 95.62 236 GLY A O 1
ATOM 1865 N N . VAL A 1 237 ? -36.125 33.312 8.539 1 96 237 VAL A N 1
ATOM 1866 C CA . VAL A 1 237 ? -35.125 34.156 9.141 1 96 237 VAL A CA 1
ATOM 1867 C C . VAL A 1 237 ? -34.281 33.344 10.109 1 96 237 VAL A C 1
ATOM 1869 O O . VAL A 1 237 ? -34.781 32.562 10.891 1 96 237 VAL A O 1
ATOM 1872 N N . ILE A 1 238 ? -32.906 33.5 9.992 1 96.94 238 ILE A N 1
ATOM 1873 C CA . ILE A 1 238 ? -32.031 32.875 10.977 1 96.94 238 ILE A CA 1
ATOM 1874 C C . ILE A 1 238 ? -32.25 33.531 12.336 1 96.94 238 ILE A C 1
ATOM 1876 O O . ILE A 1 238 ? -32.188 34.781 12.453 1 96.94 238 ILE A O 1
ATOM 1880 N N . GLN A 1 239 ? -32.406 32.719 13.32 1 95.94 239 GLN A N 1
ATOM 1881 C CA . GLN A 1 239 ? -32.781 33.219 14.641 1 95.94 239 GLN A CA 1
ATOM 1882 C C . GLN A 1 239 ? -31.578 33.312 15.562 1 95.94 239 GLN A C 1
ATOM 1884 O O . GLN A 1 239 ? -31.531 34.156 16.453 1 95.94 239 GLN A O 1
ATOM 1889 N N . ALA A 1 240 ? -30.719 32.406 15.383 1 96 240 ALA A N 1
ATOM 1890 C CA . ALA A 1 240 ? -29.547 32.312 16.266 1 96 240 ALA A CA 1
ATOM 1891 C C . ALA A 1 240 ? -28.375 31.672 15.539 1 96 240 ALA A C 1
ATOM 1893 O O . ALA A 1 240 ? -28.547 30.875 14.625 1 96 240 ALA A O 1
ATOM 1894 N N . ILE A 1 241 ? -27.094 32.094 15.945 1 96.44 241 ILE A N 1
ATOM 1895 C CA . ILE A 1 241 ? -25.891 31.562 15.328 1 96.44 241 ILE A CA 1
ATOM 1896 C C . ILE A 1 241 ? -24.781 31.422 16.375 1 96.44 241 ILE A C 1
ATOM 1898 O O . ILE A 1 241 ? -24.719 32.219 17.312 1 96.44 241 ILE A O 1
ATOM 1902 N N . ARG A 1 242 ? -24.031 30.422 16.234 1 96.44 242 ARG A N 1
ATOM 1903 C CA . ARG A 1 242 ? -22.859 30.172 17.062 1 96.44 242 ARG A CA 1
ATOM 1904 C C . ARG A 1 242 ? -21.641 29.859 16.203 1 96.44 242 ARG A C 1
ATOM 1906 O O . ARG A 1 242 ? -21.734 29.109 15.234 1 96.44 242 ARG A O 1
ATOM 1913 N N . PHE A 1 243 ? -20.516 30.469 16.594 1 96.94 243 PHE A N 1
ATOM 1914 C CA . PHE A 1 243 ? -19.281 30.281 15.844 1 96.94 243 PHE A CA 1
ATOM 1915 C C . PHE A 1 243 ? -18.312 29.391 16.609 1 96.94 243 PHE A C 1
ATOM 1917 O O . PHE A 1 243 ? -18.188 29.516 17.828 1 96.94 243 PHE A O 1
ATOM 1924 N N . LYS A 1 244 ? -17.672 28.547 15.883 1 96.31 244 LYS A N 1
ATOM 1925 C CA . LYS A 1 244 ? -16.688 27.656 16.484 1 96.31 244 LYS A CA 1
ATOM 1926 C C . LYS A 1 244 ? -15.328 27.781 15.805 1 96.31 244 LYS A C 1
ATOM 1928 O O . LYS A 1 244 ? -15.227 27.656 14.586 1 96.31 244 LYS A O 1
ATOM 1933 N N . THR A 1 245 ? -14.281 28.125 16.594 1 97.12 245 THR A N 1
ATOM 1934 C CA . THR A 1 245 ? -12.906 28.109 16.109 1 97.12 245 THR A CA 1
ATOM 1935 C C . THR A 1 245 ? -12.125 26.969 16.75 1 97.12 245 THR A C 1
ATOM 1937 O O . THR A 1 245 ? -12.688 26.156 17.484 1 97.12 245 THR A O 1
ATOM 1940 N N . ASN A 1 246 ? -10.828 26.875 16.422 1 95.44 246 ASN A N 1
ATOM 1941 C CA . ASN A 1 246 ? -9.969 25.875 17.062 1 95.44 246 ASN A CA 1
ATOM 1942 C C . ASN A 1 246 ? -9.555 26.312 18.453 1 95.44 246 ASN A C 1
ATOM 1944 O O . ASN A 1 246 ? -8.891 25.562 19.172 1 95.44 246 ASN A O 1
ATOM 1948 N N . MET A 1 247 ? -10.008 27.516 18.891 1 94.88 247 MET A N 1
ATOM 1949 C CA . MET A 1 247 ? -9.578 28.016 20.188 1 94.88 247 MET A CA 1
ATOM 1950 C C . MET A 1 247 ? -10.773 28.25 21.109 1 94.88 247 MET A C 1
ATOM 1952 O O . MET A 1 247 ? -10.656 28.125 22.328 1 94.88 247 MET A O 1
ATOM 1956 N N . LYS A 1 248 ? -11.953 28.562 20.484 1 94.56 248 LYS A N 1
ATOM 1957 C CA . LYS A 1 248 ? -13.094 28.922 21.328 1 94.56 248 LYS A CA 1
ATOM 1958 C C . LYS A 1 248 ? -14.406 28.703 20.594 1 94.56 248 LYS A C 1
ATOM 1960 O O . LYS A 1 248 ? -14.422 28.516 19.375 1 94.56 248 LYS A O 1
ATOM 1965 N N . ILE A 1 249 ? -15.461 28.672 21.344 1 94.69 249 ILE A N 1
ATOM 1966 C CA . ILE A 1 249 ? -16.844 28.656 20.875 1 94.69 249 ILE A CA 1
ATOM 1967 C C . ILE A 1 249 ? -17.578 29.891 21.359 1 94.69 249 ILE A C 1
ATOM 1969 O O . ILE A 1 249 ? -17.516 30.234 22.547 1 94.69 249 ILE A O 1
ATOM 1973 N N . SER A 1 250 ? -18.203 30.516 20.469 1 94.94 250 SER A N 1
ATOM 1974 C CA . SER A 1 250 ? -18.938 31.703 20.891 1 94.94 250 SER A CA 1
ATOM 1975 C C . SER A 1 250 ? -20.203 31.344 21.656 1 94.94 250 SER A C 1
ATOM 1977 O O . SER A 1 250 ? -20.641 30.188 21.625 1 94.94 250 SER A O 1
ATOM 1979 N N . GLU A 1 251 ? -20.672 32.312 22.391 1 92.38 251 GLU A N 1
ATOM 1980 C CA . GLU A 1 251 ? -22.047 32.156 22.891 1 92.38 251 GLU A CA 1
ATOM 1981 C C . GLU A 1 251 ? -23.047 32.125 21.734 1 92.38 251 GLU A C 1
ATOM 1983 O O . GLU A 1 251 ? -22.734 32.531 20.625 1 92.38 251 GLU A O 1
ATOM 1988 N N . MET A 1 252 ? -24.188 31.531 22.047 1 93.25 252 MET A N 1
ATOM 1989 C CA . MET A 1 252 ? -25.266 31.609 21.062 1 93.25 252 MET A CA 1
ATOM 1990 C C . MET A 1 252 ? -25.719 33.062 20.859 1 93.25 252 MET A C 1
ATOM 1992 O O . MET A 1 252 ? -26.141 33.719 21.812 1 93.25 252 MET A O 1
ATOM 1996 N N . MET A 1 253 ? -25.547 33.531 19.688 1 94.12 253 MET A N 1
ATOM 1997 C CA . MET A 1 253 ? -25.984 34.875 19.359 1 94.12 253 MET A CA 1
ATOM 1998 C C . MET A 1 253 ? -27.391 34.875 18.781 1 94.12 253 MET A C 1
ATOM 2000 O O . MET A 1 253 ? -27.641 34.281 17.734 1 94.12 253 MET A O 1
ATOM 2004 N N . GLY A 1 254 ? -28.266 35.469 19.484 1 89.25 254 GLY A N 1
ATOM 2005 C CA . GLY A 1 254 ? -29.672 35.438 19.109 1 89.25 254 GLY A CA 1
ATOM 2006 C C . GLY A 1 254 ? -30.469 34.438 19.906 1 89.25 254 GLY A C 1
ATOM 2007 O O . GLY A 1 254 ? -29.953 33.812 20.828 1 89.25 254 GLY A O 1
ATOM 2008 N N . GLY A 1 255 ? -31.812 34.219 19.547 1 72.31 255 GLY A N 1
ATOM 2009 C CA . GLY A 1 255 ? -32.719 33.25 20.172 1 72.31 255 GLY A CA 1
ATOM 2010 C C . GLY A 1 255 ? -33.312 33.75 21.453 1 72.31 255 GLY A C 1
ATOM 2011 O O . GLY A 1 255 ? -34.188 33.094 22.047 1 72.31 255 GLY A O 1
ATOM 2012 N N . LYS A 1 256 ? -32.656 34.75 22.203 1 57.81 256 LYS A N 1
ATOM 2013 C CA . LYS A 1 256 ? -33.156 35.094 23.531 1 57.81 256 LYS A CA 1
ATOM 2014 C C . LYS A 1 256 ? -34.531 35.75 23.469 1 57.81 256 LYS A C 1
ATOM 2016 O O . LYS A 1 256 ? -34.688 36.812 22.859 1 57.81 256 LYS A O 1
ATOM 2021 N N . ASP A 1 257 ? -35.531 35.062 23.094 1 50.44 257 ASP A N 1
ATOM 2022 C CA . ASP A 1 257 ? -36.719 35.812 23.516 1 50.44 257 ASP A CA 1
ATOM 2023 C C . ASP A 1 257 ? -36.562 36.312 24.953 1 50.44 257 ASP A C 1
ATOM 2025 O O . ASP A 1 257 ? -36.031 35.594 25.812 1 50.44 257 ASP A O 1
ATOM 2029 N N . ASP A 1 258 ? -36.562 37.625 25.172 1 41.44 258 ASP A N 1
ATOM 2030 C CA . ASP A 1 258 ? -36.594 38.312 26.469 1 41.44 258 ASP A CA 1
ATOM 2031 C C . ASP A 1 258 ? -37.188 37.375 27.531 1 41.44 258 ASP A C 1
ATOM 2033 O O . ASP A 1 258 ? -36.688 37.312 28.656 1 41.44 258 ASP A O 1
ATOM 2037 N N . ASP A 1 259 ? -38.656 37.438 27.625 1 40.12 259 ASP A N 1
ATOM 2038 C CA . ASP A 1 259 ? -39.406 37.188 28.844 1 40.12 259 ASP A CA 1
ATOM 2039 C C . ASP A 1 259 ? -39.25 35.719 29.297 1 40.12 259 ASP A C 1
ATOM 2041 O O . ASP A 1 259 ? -39.531 35.406 30.453 1 40.12 259 ASP A O 1
ATOM 2045 N N . ASP A 1 260 ? -39.969 34.656 28.547 1 39 260 ASP A N 1
ATOM 2046 C CA . ASP A 1 260 ? -40.344 33.438 29.203 1 39 260 ASP A CA 1
ATOM 2047 C C . ASP A 1 260 ? -39.156 32.469 29.344 1 39 260 ASP A C 1
ATOM 2049 O O . ASP A 1 260 ? -38.344 32.344 28.422 1 39 260 ASP A O 1
ATOM 2053 N N . ASP A 1 261 ? -38.688 32.062 30.531 1 37.91 261 ASP A N 1
ATOM 2054 C CA . ASP A 1 261 ? -37.812 31.094 31.172 1 37.91 261 ASP A CA 1
ATOM 2055 C C . ASP A 1 261 ? -37.625 29.859 30.297 1 37.91 261 ASP A C 1
ATOM 2057 O O . ASP A 1 261 ? -37.031 28.875 30.734 1 37.91 261 ASP A O 1
ATOM 2061 N N . ASP A 1 262 ? -38.688 29.391 29.453 1 37.69 262 ASP A N 1
ATOM 2062 C CA . ASP A 1 262 ? -38.625 27.984 29.016 1 37.69 262 ASP A CA 1
ATOM 2063 C C . ASP A 1 262 ? -37.531 27.797 27.969 1 37.69 262 ASP A C 1
ATOM 2065 O O . ASP A 1 262 ? -37.594 28.375 26.891 1 37.69 262 ASP A O 1
ATOM 2069 N N . ASP A 1 263 ? -36.344 27.5 28.203 1 40.25 263 ASP A N 1
ATOM 2070 C CA . ASP A 1 263 ? -35.156 26.938 27.547 1 40.25 263 ASP A CA 1
ATOM 2071 C C . ASP A 1 263 ? -35.562 25.922 26.469 1 40.25 263 ASP A C 1
ATOM 2073 O O . ASP A 1 263 ? -34.844 24.953 26.219 1 40.25 263 ASP A O 1
ATOM 2077 N N . ASP A 1 264 ? -36.781 25.688 26.094 1 41.69 264 ASP A N 1
ATOM 2078 C CA . ASP A 1 264 ? -37.062 24.562 25.203 1 41.69 264 ASP A CA 1
ATOM 2079 C C . ASP A 1 264 ? -36.375 24.75 23.844 1 41.69 264 ASP A C 1
ATOM 2081 O O . ASP A 1 264 ? -36.688 25.719 23.141 1 41.69 264 ASP A O 1
ATOM 2085 N N . GLU A 1 265 ? -35.188 24.234 23.516 1 46.72 265 GLU A N 1
ATOM 2086 C CA . GLU A 1 265 ? -34.594 23.969 22.203 1 46.72 265 GLU A CA 1
ATOM 2087 C C . GLU A 1 265 ? -35.688 23.922 21.125 1 46.72 265 GLU A C 1
ATOM 2089 O O . GLU A 1 265 ? -35.375 24.047 19.938 1 46.72 265 GLU A O 1
ATOM 2094 N N . GLY A 1 266 ? -36.844 23.5 21.516 1 49.38 266 GLY A N 1
ATOM 2095 C CA . GLY A 1 266 ? -38 23.328 20.625 1 49.38 266 GLY A CA 1
ATOM 2096 C C . GLY A 1 266 ? -38.406 24.609 19.906 1 49.38 266 GLY A C 1
ATOM 2097 O O . GLY A 1 266 ? -39.031 24.562 18.859 1 49.38 266 GLY A O 1
ATOM 2098 N N . GLU A 1 267 ? -38.062 25.859 20.484 1 59.53 267 GLU A N 1
ATOM 2099 C CA . GLU A 1 267 ? -38.688 27.078 19.938 1 59.53 267 GLU A CA 1
ATOM 2100 C C . GLU A 1 267 ? -37.688 27.844 19.062 1 59.53 267 GLU A C 1
ATOM 2102 O O . GLU A 1 267 ? -38.031 28.844 18.438 1 59.53 267 GLU A O 1
ATOM 2107 N N . MET A 1 268 ? -36.438 27.391 18.984 1 72.56 268 MET A N 1
ATOM 2108 C CA . MET A 1 268 ? -35.531 28.234 18.219 1 72.56 268 MET A CA 1
ATOM 2109 C C . MET A 1 268 ? -35.656 27.984 16.719 1 72.56 268 MET A C 1
ATOM 2111 O O . MET A 1 268 ? -35.281 28.812 15.906 1 72.56 268 MET A O 1
ATOM 2115 N N . GLY A 1 269 ? -36.188 26.969 16.375 1 89 269 GLY A N 1
ATOM 2116 C CA . GLY A 1 269 ? -36.406 26.688 14.961 1 89 269 GLY A CA 1
ATOM 2117 C C . GLY A 1 269 ? -35.594 25.484 14.477 1 89 269 GLY A C 1
ATOM 2118 O O . GLY A 1 269 ? -35.281 24.594 15.258 1 89 269 GLY A O 1
ATOM 2119 N N . THR A 1 270 ? -35.438 25.391 13.164 1 94.88 270 THR A N 1
ATOM 2120 C CA . THR A 1 270 ? -34.75 24.281 12.516 1 94.88 270 THR A CA 1
ATOM 2121 C C . THR A 1 270 ? -33.219 24.516 12.562 1 94.88 270 THR A C 1
ATOM 2123 O O . THR A 1 270 ? -32.75 25.594 12.227 1 94.88 270 THR A O 1
ATOM 2126 N N . LYS A 1 271 ? -32.562 23.516 12.938 1 95.88 271 LYS A N 1
ATOM 2127 C CA . LYS A 1 271 ? -31.125 23.609 13.109 1 95.88 271 LYS A CA 1
ATOM 2128 C C . LYS A 1 271 ? -30.406 23.484 11.766 1 95.88 271 LYS A C 1
ATOM 2130 O O . LYS A 1 271 ? -30.875 22.797 10.867 1 95.88 271 LYS A O 1
ATOM 2135 N N . PHE A 1 272 ? -29.266 24.25 11.594 1 96.25 272 PHE A N 1
ATOM 2136 C CA . PHE A 1 272 ? -28.375 24.078 10.453 1 96.25 272 PHE A CA 1
ATOM 2137 C C . PHE A 1 272 ? -26.922 24.219 10.883 1 96.25 272 PHE A C 1
ATOM 2139 O O . PHE A 1 272 ? -26.625 24.766 11.953 1 96.25 272 PHE A O 1
ATOM 2146 N N . SER A 1 273 ? -26.047 23.625 10.078 1 96.56 273 SER A N 1
ATOM 2147 C CA . SER A 1 273 ? -24.609 23.719 10.336 1 96.56 273 SER A CA 1
ATOM 2148 C C . SER A 1 273 ? -23.828 23.953 9.047 1 96.56 273 SER A C 1
ATOM 2150 O O . SER A 1 273 ? -24.156 23.375 8.008 1 96.56 273 SER A O 1
ATOM 2152 N N . VAL A 1 274 ? -22.906 24.812 9.148 1 96.44 274 VAL A N 1
ATOM 2153 C CA . VAL A 1 274 ? -21.969 25.094 8.055 1 96.44 274 VAL A CA 1
ATOM 2154 C C . VAL A 1 274 ? -20.547 24.781 8.492 1 96.44 274 VAL A C 1
ATOM 2156 O O . VAL A 1 274 ? -20 25.453 9.383 1 96.44 274 VAL A O 1
ATOM 2159 N N . GLY A 1 275 ? -20.016 23.75 8.031 1 93.81 275 GLY A N 1
ATOM 2160 C CA . GLY A 1 275 ? -18.672 23.312 8.375 1 93.81 275 GLY A CA 1
ATOM 2161 C C . GLY A 1 275 ? -18.203 22.125 7.566 1 93.81 275 GLY A C 1
ATOM 2162 O O . GLY A 1 275 ? -19.016 21.375 7.016 1 93.81 275 GLY A O 1
ATOM 2163 N N . CYS A 1 276 ? -16.938 22.031 7.406 1 89.94 276 CYS A N 1
ATOM 2164 C CA . CYS A 1 276 ? -16.297 20.906 6.727 1 89.94 276 CYS A CA 1
ATOM 2165 C C . CYS A 1 276 ? -15.078 20.422 7.508 1 89.94 276 CYS A C 1
ATOM 2167 O O . CYS A 1 276 ? -14.094 21.156 7.652 1 89.94 276 CYS A O 1
ATOM 2169 N N . PRO A 1 277 ? -15.164 19.203 7.977 1 84.88 277 PRO A N 1
ATOM 2170 C CA . PRO A 1 277 ? -14.055 18.703 8.789 1 84.88 277 PRO A CA 1
ATOM 2171 C C . PRO A 1 277 ? -12.703 18.812 8.078 1 84.88 277 PRO A C 1
ATOM 2173 O O . PRO A 1 277 ? -12.594 18.469 6.895 1 84.88 277 PRO A O 1
ATOM 2176 N N . GLY A 1 278 ? -11.742 19.312 8.828 1 87.44 278 GLY A N 1
ATOM 2177 C CA . GLY A 1 278 ? -10.391 19.438 8.289 1 87.44 278 GLY A CA 1
ATOM 2178 C C . GLY A 1 278 ? -10.18 20.734 7.516 1 87.44 278 GLY A C 1
ATOM 2179 O O . GLY A 1 278 ? -9.078 20.984 7.012 1 87.44 278 GLY A O 1
ATOM 2180 N N . ASN A 1 279 ? -11.195 21.547 7.477 1 92.94 279 ASN A N 1
ATOM 2181 C CA . ASN A 1 279 ? -11.125 22.781 6.707 1 92.94 279 ASN A CA 1
ATOM 2182 C C . ASN A 1 279 ? -11.484 24 7.555 1 92.94 279 ASN A C 1
ATOM 2184 O O . ASN A 1 279 ? -12.062 23.859 8.633 1 92.94 279 ASN A O 1
ATOM 2188 N N . LYS A 1 280 ? -11.039 25.109 7.094 1 95.12 280 LYS A N 1
ATOM 2189 C CA . LYS A 1 280 ? -11.43 26.375 7.684 1 95.12 280 LYS A CA 1
ATOM 2190 C C . LYS A 1 280 ? -12.297 27.188 6.723 1 95.12 280 LYS A C 1
ATOM 2192 O O . LYS A 1 280 ? -12.164 27.062 5.504 1 95.12 280 LYS A O 1
ATOM 2197 N N . ILE A 1 281 ? -13.125 28.031 7.266 1 96.94 281 ILE A N 1
ATOM 2198 C CA . ILE A 1 281 ? -13.961 28.922 6.48 1 96.94 281 ILE A CA 1
ATOM 2199 C C . ILE A 1 281 ? -13.172 30.188 6.109 1 96.94 281 ILE A C 1
ATOM 2201 O O . ILE A 1 281 ? -12.555 30.812 6.973 1 96.94 281 ILE A O 1
ATOM 2205 N N . ILE A 1 282 ? -13.242 30.516 4.824 1 96.12 282 ILE A N 1
ATOM 2206 C CA . ILE A 1 282 ? -12.453 31.672 4.406 1 96.12 282 ILE A CA 1
ATOM 2207 C C . ILE A 1 282 ? -13.352 32.688 3.723 1 96.12 282 ILE A C 1
ATOM 2209 O O . ILE A 1 282 ? -12.906 33.781 3.367 1 96.12 282 ILE A O 1
ATOM 2213 N N . GLY A 1 283 ? -14.578 32.375 3.551 1 97.19 283 GLY A N 1
ATOM 2214 C CA . GLY A 1 283 ? -15.555 33.25 2.914 1 97.19 283 GLY A CA 1
ATOM 2215 C C . GLY A 1 283 ? -16.984 32.781 3.043 1 97.19 283 GLY A C 1
ATOM 2216 O O . GLY A 1 283 ? -17.203 31.609 3.404 1 97.19 283 GLY A O 1
ATOM 2217 N N . PHE A 1 284 ? -17.906 33.719 2.73 1 98 284 PHE A N 1
ATOM 2218 C CA . PHE A 1 284 ? -19.312 33.375 2.92 1 98 284 PHE A CA 1
ATOM 2219 C C . PHE A 1 284 ? -20.125 33.812 1.715 1 98 284 PHE A C 1
ATOM 2221 O O . PHE A 1 284 ? -19.688 34.656 0.925 1 98 284 PHE A O 1
ATOM 2228 N N . HIS A 1 285 ? -21.188 33.156 1.595 1 98.12 285 HIS A N 1
ATOM 2229 C CA . HIS A 1 285 ? -22.266 33.531 0.697 1 98.12 285 HIS A CA 1
ATOM 2230 C C . HIS A 1 285 ? -23.625 33.188 1.284 1 98.12 285 HIS A C 1
ATOM 2232 O O . HIS A 1 285 ? -23.703 32.625 2.381 1 98.12 285 HIS A O 1
ATOM 2238 N N . GLY A 1 286 ? -24.703 33.656 0.655 1 98.19 286 GLY A N 1
ATOM 2239 C CA . GLY A 1 286 ? -26 33.344 1.195 1 98.19 286 GLY A CA 1
ATOM 2240 C C . GLY A 1 286 ? -27.109 34.219 0.655 1 98.19 286 GLY A C 1
ATOM 2241 O O . GLY A 1 286 ? -27.047 34.656 -0.493 1 98.19 286 GLY A O 1
ATOM 2242 N N . TYR A 1 287 ? -28.172 34.312 1.512 1 98.19 287 TYR A N 1
ATOM 2243 C CA . TYR A 1 287 ? -29.328 35.125 1.148 1 98.19 287 TYR A CA 1
ATOM 2244 C C . TYR A 1 287 ? -29.703 36.062 2.275 1 98.19 287 TYR A C 1
ATOM 2246 O O . TYR A 1 287 ? -29.719 35.688 3.445 1 98.19 287 TYR A O 1
ATOM 2254 N N . ALA A 1 288 ? -29.844 37.375 1.914 1 97.88 288 ALA A N 1
ATOM 2255 C CA . ALA A 1 288 ? -30.219 38.406 2.879 1 97.88 288 ALA A CA 1
ATOM 2256 C C . ALA A 1 288 ? -31.016 39.5 2.209 1 97.88 288 ALA A C 1
ATOM 2258 O O . ALA A 1 288 ? -30.984 39.656 0.985 1 97.88 288 ALA A O 1
ATOM 2259 N N . ASP A 1 289 ? -31.797 40.25 2.98 1 96.38 289 ASP A N 1
ATOM 2260 C CA . ASP A 1 289 ? -32.5 41.469 2.607 1 96.38 289 ASP A CA 1
ATOM 2261 C C . ASP A 1 289 ? -32.75 42.344 3.82 1 96.38 289 ASP A C 1
ATOM 2263 O O . ASP A 1 289 ? -31.812 43 4.301 1 96.38 289 ASP A O 1
ATOM 2267 N N . LYS A 1 290 ? -33.969 42.25 4.406 1 94.19 290 LYS A N 1
ATOM 2268 C CA . LYS A 1 290 ? -34.219 42.969 5.652 1 94.19 290 LYS A CA 1
ATOM 2269 C C . LYS A 1 290 ? -33.656 42.219 6.848 1 94.19 290 LYS A C 1
ATOM 2271 O O . LYS A 1 290 ? -33.438 42.781 7.906 1 94.19 290 LYS A O 1
ATOM 2276 N N . LYS A 1 291 ? -33.5 40.875 6.602 1 96.25 291 LYS A N 1
ATOM 2277 C CA . LYS A 1 291 ? -32.938 39.938 7.586 1 96.25 291 LYS A CA 1
ATOM 2278 C C . LYS A 1 291 ? -31.984 38.969 6.93 1 96.25 291 LYS A C 1
ATOM 2280 O O . LYS A 1 291 ? -31.797 38.969 5.711 1 96.25 291 LYS A O 1
ATOM 2285 N N . LEU A 1 292 ? -31.344 38.219 7.711 1 97.31 292 LEU A N 1
ATOM 2286 C CA . LEU A 1 292 ? -30.469 37.156 7.223 1 97.31 292 LEU A CA 1
ATOM 2287 C C . LEU A 1 292 ? -31.25 35.844 7.102 1 97.31 292 LEU A C 1
ATOM 2289 O O . LEU A 1 292 ? -31.859 35.375 8.062 1 97.31 292 LEU A O 1
ATOM 2293 N N . TYR A 1 293 ? -31.156 35.156 5.938 1 97.81 293 TYR A N 1
ATOM 2294 C CA . TYR A 1 293 ? -32.031 34 5.703 1 97.81 293 TYR A CA 1
ATOM 2295 C C . TYR A 1 293 ? -31.203 32.719 5.617 1 97.81 293 TYR A C 1
ATOM 2297 O O . TYR A 1 293 ? -31.656 31.656 6.062 1 97.81 293 TYR A O 1
ATOM 2305 N N . SER A 1 294 ? -30.078 32.812 4.938 1 97.88 294 SER A N 1
ATOM 2306 C CA . SER A 1 294 ? -29.266 31.609 4.801 1 97.88 294 SER A CA 1
ATOM 2307 C C . SER A 1 294 ? -27.781 31.953 4.699 1 97.88 294 SER A C 1
ATOM 2309 O O . SER A 1 294 ? -27.422 33.094 4.371 1 97.88 294 SER A O 1
ATOM 2311 N N . LEU A 1 295 ? -26.953 30.984 5.055 1 97.56 295 LEU A N 1
ATOM 2312 C CA . LEU A 1 295 ? -25.516 31.172 5.066 1 97.56 295 LEU A CA 1
ATOM 2313 C C . LEU A 1 295 ? -24.812 29.969 4.422 1 97.56 295 LEU A C 1
ATOM 2315 O O . LEU A 1 295 ? -25.125 28.828 4.738 1 97.56 295 LEU A O 1
ATOM 2319 N N . GLY A 1 296 ? -24 30.219 3.432 1 97.81 296 GLY A N 1
ATOM 2320 C CA . GLY A 1 296 ? -23.047 29.297 2.844 1 97.81 296 GLY A CA 1
ATOM 2321 C C . GLY A 1 296 ? -21.609 29.734 3.031 1 97.81 296 GLY A C 1
ATOM 2322 O O . GLY A 1 296 ? -21.344 30.859 3.438 1 97.81 296 GLY A O 1
ATOM 2323 N N . ALA A 1 297 ? -20.703 28.812 2.785 1 97.88 297 ALA A N 1
ATOM 2324 C CA . ALA A 1 297 ? -19.328 29.172 3.104 1 97.88 297 ALA A CA 1
ATOM 2325 C C . ALA A 1 297 ? -18.359 28.609 2.061 1 97.88 297 ALA A C 1
ATOM 2327 O O . ALA A 1 297 ? -18.719 27.703 1.313 1 97.88 297 ALA A O 1
ATOM 2328 N N . TYR A 1 298 ? -17.203 29.234 1.995 1 96.88 298 TYR A N 1
ATOM 2329 C CA . TYR A 1 298 ? -16.047 28.75 1.261 1 96.88 298 TYR A CA 1
ATOM 2330 C C . TYR A 1 298 ? -14.984 28.203 2.213 1 96.88 298 TYR A C 1
ATOM 2332 O O . TYR A 1 298 ? -14.742 28.781 3.273 1 96.88 298 TYR A O 1
ATOM 2340 N N . PHE A 1 299 ? -14.398 27.062 1.764 1 94.88 299 PHE A N 1
ATOM 2341 C CA . PHE A 1 299 ? -13.477 26.359 2.65 1 94.88 299 PHE A CA 1
ATOM 2342 C C . PHE A 1 299 ? -12.117 26.188 1.986 1 94.88 299 PHE A C 1
ATOM 2344 O O . PHE A 1 299 ? -12.023 26.062 0.762 1 94.88 299 PHE A O 1
ATOM 2351 N N . THR A 1 300 ? -11.086 26.188 2.771 1 92.5 300 THR A N 1
ATOM 2352 C CA . THR A 1 300 ? -9.773 25.672 2.41 1 92.5 300 THR A CA 1
ATOM 2353 C C . THR A 1 300 ? -9.211 24.812 3.537 1 92.5 300 THR A C 1
ATOM 2355 O O . THR A 1 300 ? -9.711 24.828 4.66 1 92.5 300 THR A O 1
ATOM 2358 N N . SER A 1 301 ? -8.234 24.047 3.234 1 90.75 301 SER A N 1
ATOM 2359 C CA . SER A 1 301 ? -7.723 23.094 4.203 1 90.75 301 SER A CA 1
ATOM 2360 C C . SER A 1 301 ? -7.023 23.797 5.363 1 90.75 301 SER A C 1
ATOM 2362 O O . SER A 1 301 ? -6.352 24.812 5.164 1 90.75 301 SER A O 1
ATOM 2364 N N . LEU A 1 302 ? -7.18 23.203 6.527 1 92.69 302 LEU A N 1
ATOM 2365 C CA . LEU A 1 302 ? -6.418 23.656 7.688 1 92.69 302 LEU A CA 1
ATOM 2366 C C . LEU A 1 302 ? -4.938 23.312 7.531 1 92.69 302 LEU A C 1
ATOM 2368 O O . LEU A 1 302 ? -4.586 22.312 6.922 1 92.69 302 LEU A O 1
ATOM 2372 N N . PRO A 1 303 ? -4.129 24.109 8.086 1 91.56 303 PRO A N 1
ATOM 2373 C CA . PRO A 1 303 ? -2.693 23.844 7.949 1 91.56 303 PRO A CA 1
ATOM 2374 C C . PRO A 1 303 ? -2.184 22.812 8.945 1 91.56 303 PRO A C 1
ATOM 2376 O O . PRO A 1 303 ? -2.656 22.75 10.078 1 91.56 303 PRO A O 1
ATOM 2379 N N . ILE A 1 304 ? -1.187 22.031 8.508 1 94 304 ILE A N 1
ATOM 2380 C CA . ILE A 1 304 ? -0.41 21.156 9.383 1 94 304 ILE A CA 1
ATOM 2381 C C . ILE A 1 304 ? 0.882 21.859 9.797 1 94 304 ILE A C 1
ATOM 2383 O O . ILE A 1 304 ? 1.632 22.344 8.938 1 94 304 ILE A O 1
ATOM 2387 N N . THR A 1 305 ? 1.114 21.922 11.109 1 93.94 305 THR A N 1
ATOM 2388 C CA . THR A 1 305 ? 2.312 22.594 11.594 1 93.94 305 THR A CA 1
ATOM 2389 C C . THR A 1 305 ? 3.32 21.578 12.141 1 93.94 305 THR A C 1
ATOM 2391 O O . THR A 1 305 ? 2.979 20.75 12.984 1 93.94 305 THR A O 1
ATOM 2394 N N . LYS A 1 306 ? 4.543 21.656 11.594 1 93.69 306 LYS A N 1
ATOM 2395 C CA . LYS A 1 306 ? 5.637 20.812 12.07 1 93.69 306 LYS A CA 1
ATOM 2396 C C . LYS A 1 306 ? 6.48 21.547 13.109 1 93.69 306 LYS A C 1
ATOM 2398 O O . LYS A 1 306 ? 6.934 22.672 12.867 1 93.69 306 LYS A O 1
ATOM 2403 N N . MET A 1 307 ? 6.656 20.953 14.352 1 92.62 307 MET A N 1
ATOM 2404 C CA . MET A 1 307 ? 7.508 21.531 15.391 1 92.62 307 MET A CA 1
ATOM 2405 C C . MET A 1 307 ? 8.562 20.531 15.844 1 92.62 307 MET A C 1
ATOM 2407 O O . MET A 1 307 ? 8.328 19.312 15.828 1 92.62 307 MET A O 1
ATOM 2411 N N . GLU A 1 308 ? 9.688 21 16.062 1 86.38 308 GLU A N 1
ATOM 2412 C CA . GLU A 1 308 ? 10.758 20.156 16.594 1 86.38 308 GLU A CA 1
ATOM 2413 C C . GLU A 1 308 ? 11.492 20.844 17.734 1 86.38 308 GLU A C 1
ATOM 2415 O O . GLU A 1 308 ? 11.578 22.078 17.781 1 86.38 308 GLU A O 1
ATOM 2420 N N . TYR A 1 309 ? 11.828 20.031 18.734 1 73 309 TYR A N 1
ATOM 2421 C CA . TYR A 1 309 ? 12.664 20.594 19.797 1 73 309 TYR A CA 1
ATOM 2422 C C . TYR A 1 309 ? 14.047 20.953 19.266 1 73 309 TYR A C 1
ATOM 2424 O O . TYR A 1 309 ? 14.703 20.125 18.625 1 73 309 TYR A O 1
ATOM 2432 N N . LYS A 1 310 ? 14.422 22.125 19.141 1 57.81 310 LYS A N 1
ATOM 2433 C CA . LYS A 1 310 ? 15.562 22.766 18.5 1 57.81 310 LYS A CA 1
ATOM 2434 C C . LYS A 1 310 ? 16.875 22.125 18.938 1 57.81 310 LYS A C 1
ATOM 2436 O O . LYS A 1 310 ? 17.781 21.938 18.125 1 57.81 310 LYS A O 1
ATOM 2441 N N . ASP A 1 311 ? 17.047 21.953 20.266 1 51.53 311 ASP A N 1
ATOM 2442 C CA . ASP A 1 311 ? 18.359 21.578 20.766 1 51.53 311 ASP A CA 1
ATOM 2443 C C . ASP A 1 311 ? 18.734 20.156 20.359 1 51.53 311 ASP A C 1
ATOM 2445 O O . ASP A 1 311 ? 19.859 19.719 20.562 1 51.53 311 ASP A O 1
ATOM 2449 N N . SER A 1 312 ? 17.828 19.547 19.828 1 49.22 312 SER A N 1
ATOM 2450 C CA . SER A 1 312 ? 18.016 18.125 19.578 1 49.22 312 SER A CA 1
ATOM 2451 C C . SER A 1 312 ? 19.016 17.906 18.438 1 49.22 312 SER A C 1
ATOM 2453 O O . SER A 1 312 ? 19.703 16.875 18.391 1 49.22 312 SER A O 1
ATOM 2455 N N . ALA A 1 313 ? 19 18.922 17.469 1 50.88 313 ALA A N 1
ATOM 2456 C CA . ALA A 1 313 ? 19.953 18.859 16.344 1 50.88 313 ALA A CA 1
ATOM 2457 C C . ALA A 1 313 ? 21.094 19.859 16.547 1 50.88 313 ALA A C 1
ATOM 2459 O O . ALA A 1 313 ? 21.594 20.438 15.578 1 50.88 313 ALA A O 1
ATOM 2460 N N . LYS A 1 314 ? 21.359 20.375 17.797 1 51.22 314 LYS A N 1
ATOM 2461 C CA . LYS A 1 314 ? 22.406 21.375 17.984 1 51.22 314 LYS A CA 1
ATOM 2462 C C . LYS A 1 314 ? 23.719 20.922 17.375 1 51.22 314 LYS A C 1
ATOM 2464 O O . LYS A 1 314 ? 24.562 21.75 17 1 51.22 314 LYS A O 1
ATOM 2469 N N . GLY A 1 315 ? 23.641 19.734 17.094 1 52.69 315 GLY A N 1
ATOM 2470 C CA . GLY A 1 315 ? 24.859 19.328 16.406 1 52.69 315 GLY A CA 1
ATOM 2471 C C . GLY A 1 315 ? 24.688 19.188 14.906 1 52.69 315 GLY A C 1
ATOM 2472 O O . GLY A 1 315 ? 23.562 19.234 14.398 1 52.69 315 GLY A O 1
ATOM 2473 N N . LYS A 1 316 ? 25.812 19.641 14.297 1 58.81 316 LYS A N 1
ATOM 2474 C CA . LYS A 1 316 ? 25.844 19.406 12.852 1 58.81 316 LYS A CA 1
ATOM 2475 C C . LYS A 1 316 ? 25.328 18.016 12.516 1 58.81 316 LYS A C 1
ATOM 2477 O O . LYS A 1 316 ? 25.719 17.031 13.148 1 58.81 316 LYS A O 1
ATOM 2482 N N . LEU A 1 317 ? 24.188 18.016 11.789 1 65.25 317 LEU A N 1
ATOM 2483 C CA . LEU A 1 317 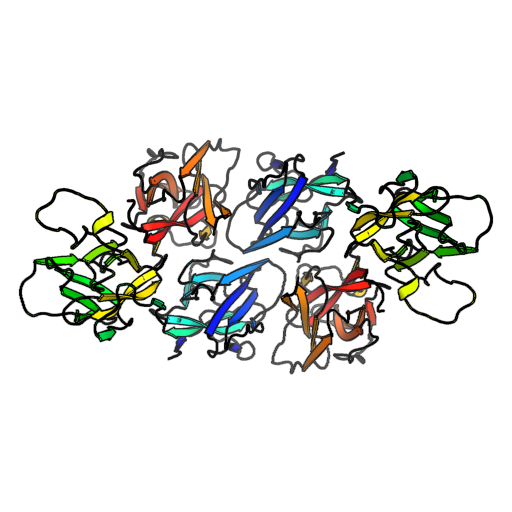? 23.734 16.734 11.266 1 65.25 317 LEU A CA 1
ATOM 2484 C C . LEU A 1 317 ? 24.875 16.016 10.555 1 65.25 317 LEU A C 1
ATOM 2486 O O . LEU A 1 317 ? 25.641 16.625 9.812 1 65.25 317 LEU A O 1
ATOM 2490 N N . THR A 1 318 ? 25.188 14.844 11.148 1 62.94 318 THR A N 1
ATOM 2491 C CA . THR A 1 318 ? 26.188 14.023 10.484 1 62.94 318 THR A CA 1
ATOM 2492 C C . THR A 1 318 ? 25.547 12.852 9.75 1 62.94 318 THR A C 1
ATOM 2494 O O . THR A 1 318 ? 24.5 12.344 10.188 1 62.94 318 THR A O 1
ATOM 2497 N N . ASP A 1 319 ? 26.109 12.5 8.688 1 58.81 319 ASP A N 1
ATOM 2498 C CA . ASP A 1 319 ? 25.578 11.406 7.883 1 58.81 319 ASP A CA 1
ATOM 2499 C C . ASP A 1 319 ? 26.047 10.055 8.414 1 58.81 319 ASP A C 1
ATOM 2501 O O . ASP A 1 319 ? 25.656 9.008 7.895 1 58.81 319 ASP A O 1
ATOM 2505 N N . ASP A 1 320 ? 26.797 10.094 9.461 1 61.09 320 ASP A N 1
ATOM 2506 C CA . ASP A 1 320 ? 27.359 8.852 9.984 1 61.09 320 ASP A CA 1
ATOM 2507 C C . ASP A 1 320 ? 26.453 8.25 11.047 1 61.09 320 ASP A C 1
ATOM 2509 O O . ASP A 1 320 ? 26.828 7.277 11.711 1 61.09 320 ASP A O 1
ATOM 2513 N N . GLY A 1 321 ? 25.359 8.906 11.234 1 63.78 321 GLY A N 1
ATOM 2514 C CA . GLY A 1 321 ? 24.391 8.406 12.195 1 63.78 321 GLY A CA 1
ATOM 2515 C C . GLY A 1 321 ? 24.609 8.945 13.602 1 63.78 321 GLY A C 1
ATOM 2516 O O . GLY A 1 321 ? 23.781 8.711 14.492 1 63.78 321 GLY A O 1
ATOM 2517 N N . SER A 1 322 ? 25.625 9.625 13.859 1 69 322 SER A N 1
ATOM 2518 C CA . SER A 1 322 ? 25.938 10.07 15.219 1 69 322 SER A CA 1
ATOM 2519 C C . SER A 1 322 ? 24.891 11.039 15.742 1 69 322 SER A C 1
ATOM 2521 O O . SER A 1 322 ? 24.672 11.141 16.953 1 69 322 SER A O 1
ATOM 2523 N N . SER A 1 323 ? 24.266 11.688 14.852 1 73.81 323 SER A N 1
ATOM 2524 C CA . SER A 1 323 ? 23.203 12.602 15.234 1 73.81 323 SER A CA 1
ATOM 2525 C C . SER A 1 323 ? 21.844 11.898 15.266 1 73.81 323 SER A C 1
ATOM 2527 O O . SER A 1 323 ? 20.812 12.531 15.477 1 73.81 323 SER A O 1
ATOM 2529 N N . GLY A 1 324 ? 21.906 10.633 15.133 1 81 324 GLY A N 1
ATOM 2530 C CA . GLY A 1 324 ? 20.672 9.875 15 1 81 324 GLY A CA 1
ATOM 2531 C C . GLY A 1 324 ? 20.094 9.906 13.602 1 81 324 GLY A C 1
ATOM 2532 O O . GLY A 1 324 ? 20.281 10.891 12.875 1 81 324 GLY A O 1
ATOM 2533 N N . TYR A 1 325 ? 19.469 8.938 13.305 1 84.06 325 TYR A N 1
ATOM 2534 C CA . TYR A 1 325 ? 18.828 8.875 11.992 1 84.06 325 TYR A CA 1
ATOM 2535 C C . TYR A 1 325 ? 17.422 9.469 12.039 1 84.06 325 TYR A C 1
ATOM 2537 O O . TYR A 1 325 ? 16.688 9.25 13 1 84.06 325 TYR A O 1
ATOM 2545 N N . LEU A 1 326 ? 17.188 10.188 10.969 1 87.25 326 LEU A N 1
ATOM 2546 C CA . LEU A 1 326 ? 15.891 10.852 10.859 1 87.25 326 LEU A CA 1
ATOM 2547 C C . LEU A 1 326 ? 14.773 9.828 10.656 1 87.25 326 LEU A C 1
ATOM 2549 O O . LEU A 1 326 ? 14.93 8.891 9.859 1 87.25 326 LEU A O 1
ATOM 2553 N N . TRP A 1 327 ? 13.75 9.93 11.445 1 88.88 327 TRP A N 1
ATOM 2554 C CA . TRP A 1 327 ? 12.477 9.281 11.156 1 88.88 327 TRP A CA 1
ATOM 2555 C C . TRP A 1 327 ? 11.336 10.289 11.18 1 88.88 327 TRP A C 1
ATOM 2557 O O . TRP A 1 327 ? 11.359 11.25 11.961 1 88.88 327 TRP A O 1
ATOM 2567 N N . ASP A 1 328 ? 10.438 10.172 10.258 1 92.06 328 ASP A N 1
ATOM 2568 C CA . ASP A 1 328 ? 9.25 11.016 10.148 1 92.06 328 ASP A CA 1
ATOM 2569 C C . ASP A 1 328 ? 8.023 10.188 9.773 1 92.06 328 ASP A C 1
ATOM 2571 O O . ASP A 1 328 ? 7.883 9.766 8.625 1 92.06 328 ASP A O 1
ATOM 2575 N N . ASP A 1 329 ? 7.121 9.992 10.703 1 93 329 ASP A N 1
ATOM 2576 C CA . ASP A 1 329 ? 5.953 9.133 10.523 1 93 329 ASP A CA 1
ATOM 2577 C C . ASP A 1 329 ? 4.918 9.805 9.625 1 93 329 ASP A C 1
ATOM 2579 O O . ASP A 1 329 ? 3.98 9.148 9.156 1 93 329 ASP A O 1
ATOM 2583 N N . GLY A 1 330 ? 5.117 11.094 9.375 1 94.44 330 GLY A N 1
ATOM 2584 C CA . GLY A 1 330 ? 4.027 11.82 8.75 1 94.44 330 GLY A CA 1
ATOM 2585 C C . GLY A 1 330 ? 2.855 12.062 9.68 1 94.44 330 GLY A C 1
ATOM 2586 O O . GLY A 1 330 ? 3.039 12.25 10.883 1 94.44 330 GLY A O 1
ATOM 2587 N N . THR A 1 331 ? 1.651 12.242 9.039 1 96.12 331 THR A N 1
ATOM 2588 C CA . THR A 1 331 ? 0.507 12.594 9.875 1 96.12 331 THR A CA 1
ATOM 2589 C C . THR A 1 331 ? -0.627 11.594 9.68 1 96.12 331 THR A C 1
ATOM 2591 O O . THR A 1 331 ? -0.685 10.898 8.664 1 96.12 331 THR A O 1
ATOM 2594 N N . PHE A 1 332 ? -1.462 11.508 10.695 1 95.75 332 PHE A N 1
ATOM 2595 C CA . PHE A 1 332 ? -2.664 10.688 10.773 1 95.75 332 PHE A CA 1
ATOM 2596 C C . PHE A 1 332 ? -3.826 11.477 11.359 1 95.75 332 PHE A C 1
ATOM 2598 O O . PHE A 1 332 ? -3.777 12.703 11.422 1 95.75 332 PHE A O 1
ATOM 2605 N N . GLN A 1 333 ? -4.926 10.773 11.68 1 93.62 333 GLN A N 1
ATOM 2606 C CA . GLN A 1 333 ? -6.078 11.492 12.219 1 93.62 333 GLN A CA 1
ATOM 2607 C C . GLN A 1 333 ? -5.875 11.844 13.688 1 93.62 333 GLN A C 1
ATOM 2609 O O . GLN A 1 333 ? -6.453 12.812 14.188 1 93.62 333 GLN A O 1
ATOM 2614 N N . GLY A 1 334 ? -5.109 11.047 14.352 1 96.44 334 GLY A N 1
ATOM 2615 C CA . GLY A 1 334 ? -4.809 11.258 15.758 1 96.44 334 GLY A CA 1
ATOM 2616 C C . GLY A 1 334 ? -3.988 10.141 16.375 1 96.44 334 GLY A C 1
ATOM 2617 O O . GLY A 1 334 ? -3.643 9.172 15.688 1 96.44 334 GLY A O 1
ATOM 2618 N N . VAL A 1 335 ? -3.646 10.328 17.641 1 97.88 335 VAL A N 1
ATOM 2619 C CA . VAL A 1 335 ? -2.875 9.336 18.391 1 97.88 335 VAL A CA 1
ATOM 2620 C C . VAL A 1 335 ? -3.799 8.555 19.312 1 97.88 335 VAL A C 1
ATOM 2622 O O . VAL A 1 335 ? -4.574 9.141 20.078 1 97.88 335 VAL A O 1
ATOM 2625 N N . ARG A 1 336 ? -3.719 7.254 19.219 1 97.69 336 ARG A N 1
ATOM 2626 C CA . ARG A 1 336 ? -4.539 6.395 20.062 1 97.69 336 ARG A CA 1
ATOM 2627 C C . ARG A 1 336 ? -3.785 5.977 21.312 1 97.69 336 ARG A C 1
ATOM 2629 O O . ARG A 1 336 ? -4.375 5.863 22.391 1 97.69 336 ARG A O 1
ATOM 2636 N N . LYS A 1 337 ? -2.545 5.684 21.203 1 97 337 LYS A N 1
ATOM 2637 C CA . LYS A 1 337 ? -1.735 5.137 22.281 1 97 337 LYS A CA 1
ATOM 2638 C C . LYS A 1 337 ? -0.263 5.504 22.109 1 97 337 LYS A C 1
ATOM 2640 O O . LYS A 1 337 ? 0.231 5.586 20.984 1 97 337 LYS A O 1
ATOM 2645 N N . VAL A 1 338 ? 0.444 5.676 23.219 1 97.62 338 VAL A N 1
ATOM 2646 C CA . VAL A 1 338 ? 1.886 5.902 23.234 1 97.62 338 VAL A CA 1
ATOM 2647 C C . VAL A 1 338 ? 2.559 4.859 24.125 1 97.62 338 VAL A C 1
ATOM 2649 O O . VAL A 1 338 ? 2.115 4.617 25.25 1 97.62 338 VAL A O 1
ATOM 2652 N N . TYR A 1 339 ? 3.576 4.238 23.594 1 95.19 339 TYR A N 1
ATOM 2653 C CA . TYR A 1 339 ? 4.457 3.387 24.375 1 95.19 339 TYR A CA 1
ATOM 2654 C C . TYR A 1 339 ? 5.828 4.031 24.547 1 95.19 339 TYR A C 1
ATOM 2656 O O . TYR A 1 339 ? 6.395 4.566 23.594 1 95.19 339 TYR A O 1
ATOM 2664 N N . VAL A 1 340 ? 6.262 3.977 25.719 1 95.69 340 VAL A N 1
ATOM 2665 C CA . VAL A 1 340 ? 7.605 4.48 25.984 1 95.69 340 VAL A CA 1
ATOM 2666 C C . VAL A 1 340 ? 8.445 3.393 26.641 1 95.69 340 VAL A C 1
ATOM 2668 O O . VAL A 1 340 ? 8 2.764 27.609 1 95.69 340 VAL A O 1
ATOM 2671 N N . TYR A 1 341 ? 9.578 3.172 26.078 1 92.88 341 TYR A N 1
ATOM 2672 C CA . TYR A 1 341 ? 10.57 2.24 26.609 1 92.88 341 TYR A CA 1
ATOM 2673 C C . TYR A 1 341 ? 11.797 2.98 27.125 1 92.88 341 TYR A C 1
ATOM 2675 O O . TYR A 1 341 ? 12.43 3.736 26.391 1 92.88 341 TYR A O 1
ATOM 2683 N N . TYR A 1 342 ? 12.102 2.76 28.359 1 92.94 342 TYR A N 1
ATOM 2684 C CA . TYR A 1 342 ? 13.18 3.559 28.922 1 92.94 342 TYR A CA 1
ATOM 2685 C C . TYR A 1 342 ? 13.906 2.787 30.016 1 92.94 342 TYR A C 1
ATOM 2687 O O . TYR A 1 342 ? 13.367 1.82 30.562 1 92.94 342 TYR A O 1
ATOM 2695 N N . ASP A 1 343 ? 15.172 3.166 30.203 1 91.19 343 ASP A N 1
ATOM 2696 C CA . ASP A 1 343 ? 15.938 2.668 31.328 1 91.19 343 ASP A CA 1
ATOM 2697 C C . ASP A 1 343 ? 16.188 3.775 32.344 1 91.19 343 ASP A C 1
ATOM 2699 O O . ASP A 1 343 ? 15.406 4.734 32.438 1 91.19 343 ASP A O 1
ATOM 2703 N N . GLY A 1 344 ? 17.188 3.549 33.219 1 88.56 344 GLY A N 1
ATOM 2704 C CA . GLY A 1 344 ? 17.422 4.527 34.25 1 88.56 344 GLY A CA 1
ATOM 2705 C C . GLY A 1 344 ? 18.078 5.805 33.75 1 88.56 344 GLY A C 1
ATOM 2706 O O . GLY A 1 344 ? 18.141 6.797 34.469 1 88.56 344 GLY A O 1
ATOM 2707 N N . HIS A 1 345 ? 18.344 5.863 32.5 1 89.19 345 HIS A N 1
ATOM 2708 C CA . HIS A 1 345 ? 19.141 6.992 32 1 89.19 345 HIS A CA 1
ATOM 2709 C C . HIS A 1 345 ? 18.438 7.707 30.875 1 89.19 345 HIS A C 1
ATOM 2711 O O . HIS A 1 345 ? 18.406 8.938 30.828 1 89.19 345 HIS A O 1
ATOM 2717 N N . TYR A 1 346 ? 17.875 6.887 29.938 1 90.31 346 TYR A N 1
ATOM 2718 C CA . TYR A 1 346 ? 17.422 7.492 28.688 1 90.31 346 TYR A CA 1
ATOM 2719 C C . TYR A 1 346 ? 16.125 6.84 28.203 1 90.31 346 TYR A C 1
ATOM 2721 O O . TYR A 1 346 ? 15.766 5.75 28.656 1 90.31 346 TYR A O 1
ATOM 2729 N N . ILE A 1 347 ? 15.438 7.598 27.312 1 92.5 347 ILE A N 1
ATOM 2730 C CA . ILE A 1 347 ? 14.367 6.992 26.516 1 92.5 347 ILE A CA 1
ATOM 2731 C C . ILE A 1 347 ? 14.977 6.176 25.375 1 92.5 347 ILE A C 1
ATOM 2733 O O . ILE A 1 347 ? 15.664 6.719 24.516 1 92.5 347 ILE A O 1
ATOM 2737 N N . ARG A 1 348 ? 14.68 4.949 25.344 1 90.75 348 ARG A N 1
ATOM 2738 C CA . ARG A 1 348 ? 15.32 4.035 24.406 1 90.75 348 ARG A CA 1
ATOM 2739 C C . ARG A 1 348 ? 14.477 3.863 23.156 1 90.75 348 ARG A C 1
ATOM 2741 O O . ARG A 1 348 ? 15.016 3.621 22.062 1 90.75 348 ARG A O 1
ATOM 2748 N N . CYS A 1 349 ? 13.164 3.857 23.391 1 92.06 349 CYS A N 1
ATOM 2749 C CA . CYS A 1 349 ? 12.258 3.576 22.281 1 92.06 349 CYS A CA 1
ATOM 2750 C C . CYS A 1 349 ? 10.883 4.191 22.531 1 92.06 349 CYS A C 1
ATOM 2752 O O . CYS A 1 349 ? 10.461 4.332 23.672 1 92.06 349 CYS A O 1
ATOM 2754 N N . VAL A 1 350 ? 10.344 4.621 21.484 1 94.12 350 VAL A N 1
ATOM 2755 C CA . VAL A 1 350 ? 8.953 5.059 21.531 1 94.12 350 VAL A CA 1
ATOM 2756 C C . VAL A 1 350 ? 8.156 4.352 20.438 1 94.12 350 VAL A C 1
ATOM 2758 O O . VAL A 1 350 ? 8.688 4.066 19.359 1 94.12 350 VAL A O 1
ATOM 2761 N N . ARG A 1 351 ? 6.922 4.055 20.766 1 93.81 351 ARG A N 1
ATOM 2762 C CA . ARG A 1 351 ? 5.977 3.518 19.797 1 93.81 351 ARG A CA 1
ATOM 2763 C C . ARG A 1 351 ? 4.656 4.281 19.828 1 93.81 351 ARG A C 1
ATOM 2765 O O . ARG A 1 351 ? 4.109 4.527 20.906 1 93.81 351 ARG A O 1
ATOM 2772 N N . PHE A 1 352 ? 4.219 4.641 18.656 1 96.06 352 PHE A N 1
ATOM 2773 C CA . PHE A 1 352 ? 2.951 5.355 18.547 1 96.06 352 PHE A CA 1
ATOM 2774 C C . PHE A 1 352 ? 1.923 4.527 17.797 1 96.06 352 PHE A C 1
ATOM 2776 O O . PHE A 1 352 ? 2.242 3.916 16.766 1 96.06 352 PHE A O 1
ATOM 2783 N N . GLU A 1 353 ? 0.795 4.477 18.328 1 95.69 353 GLU A N 1
ATOM 2784 C CA . GLU A 1 353 ? -0.354 3.967 17.594 1 95.69 353 GLU A CA 1
ATOM 2785 C C . GLU A 1 353 ? -1.258 5.105 17.125 1 95.69 353 GLU A C 1
ATOM 2787 O O . GLU A 1 353 ? -1.846 5.812 17.953 1 95.69 353 GLU A O 1
ATOM 2792 N N . TYR A 1 354 ? -1.315 5.234 15.805 1 96 354 TYR A N 1
ATOM 2793 C CA . TYR A 1 354 ? -2.109 6.297 15.195 1 96 354 TYR A CA 1
ATOM 2794 C C . TYR A 1 354 ? -3.457 5.766 14.719 1 96 354 TYR A C 1
ATOM 2796 O O . TYR A 1 354 ? -3.615 4.562 14.508 1 96 354 TYR A O 1
ATOM 2804 N N . ASP A 1 355 ? -4.426 6.652 14.664 1 95.62 355 ASP A N 1
ATOM 2805 C CA . ASP A 1 355 ? -5.648 6.352 13.922 1 95.62 355 ASP A CA 1
ATOM 2806 C C . ASP A 1 355 ? -5.488 6.676 12.445 1 95.62 355 ASP A C 1
ATOM 2808 O O . ASP A 1 355 ? -5.199 7.82 12.078 1 95.62 355 ASP A O 1
ATOM 2812 N N . ASN A 1 356 ? -5.609 5.668 11.672 1 91.81 356 ASN A N 1
ATOM 2813 C CA . ASN A 1 356 ? -5.5 5.809 10.227 1 91.81 356 ASN A CA 1
ATOM 2814 C C . ASN A 1 356 ? -6.797 5.418 9.523 1 91.81 356 ASN A C 1
ATOM 2816 O O . ASN A 1 356 ? -6.867 4.371 8.875 1 91.81 356 ASN A O 1
ATOM 2820 N N . GLY A 1 357 ? -7.746 6.301 9.562 1 87.62 357 GLY A N 1
ATOM 2821 C CA . GLY A 1 357 ? -9.039 6.039 8.961 1 87.62 357 GLY A CA 1
ATOM 2822 C C . GLY A 1 357 ? -9.797 4.914 9.641 1 87.62 357 GLY A C 1
ATOM 2823 O O . GLY A 1 357 ? -10.375 4.055 8.969 1 87.62 357 GLY A O 1
ATOM 2824 N N . GLY A 1 358 ? -9.672 4.852 10.852 1 88.62 358 GLY A N 1
ATOM 2825 C CA . GLY A 1 358 ? -10.375 3.82 11.602 1 88.62 358 GLY A CA 1
ATOM 2826 C C . GLY A 1 358 ? -9.531 2.596 11.875 1 88.62 358 GLY A C 1
ATOM 2827 O O . GLY A 1 358 ? -9.914 1.733 12.672 1 88.62 358 GLY A O 1
ATOM 2828 N N . LYS A 1 359 ? -8.43 2.561 11.281 1 86.81 359 LYS A N 1
ATOM 2829 C CA . LYS A 1 359 ? -7.5 1.458 11.5 1 86.81 359 LYS A CA 1
ATOM 2830 C C . LYS A 1 359 ? -6.289 1.915 12.312 1 86.81 359 LYS A C 1
ATOM 2832 O O . LYS A 1 359 ? -5.891 3.08 12.234 1 86.81 359 LYS A O 1
ATOM 2837 N N . VAL A 1 360 ? -5.719 0.996 13.055 1 90.25 360 VAL A N 1
ATOM 2838 C CA . VAL A 1 360 ? -4.555 1.327 13.867 1 90.25 360 VAL A CA 1
ATOM 2839 C C . VAL A 1 360 ? -3.283 1.184 13.031 1 90.25 360 VAL A C 1
ATOM 2841 O O . VAL A 1 360 ? -3.094 0.175 12.344 1 90.25 360 VAL A O 1
ATOM 2844 N N . GLU A 1 361 ? -2.479 2.227 13.047 1 90.25 361 GLU A N 1
ATOM 2845 C CA . GLU A 1 361 ? -1.143 2.207 12.461 1 90.25 361 GLU A CA 1
ATOM 2846 C C . GLU A 1 361 ? -0.069 2.412 13.531 1 90.25 361 GLU A C 1
ATOM 2848 O O . GLU A 1 361 ? -0.054 3.436 14.211 1 90.25 361 GLU A O 1
ATOM 2853 N N . SER A 1 362 ? 0.78 1.431 13.617 1 90.38 362 SER A N 1
ATOM 2854 C CA . SER A 1 362 ? 1.815 1.495 14.641 1 90.38 362 SER A CA 1
ATOM 2855 C C . SER A 1 362 ? 3.176 1.825 14.031 1 90.38 362 SER A C 1
ATOM 2857 O O . SER A 1 362 ? 3.537 1.292 12.984 1 90.38 362 SER A O 1
ATOM 2859 N N . ARG A 1 363 ? 3.889 2.76 14.664 1 91.06 363 ARG A N 1
ATOM 2860 C CA . ARG A 1 363 ? 5.254 3.129 14.305 1 91.06 363 ARG A CA 1
ATOM 2861 C C . ARG A 1 363 ? 6.172 3.086 15.523 1 91.06 363 ARG A C 1
ATOM 2863 O O . ARG A 1 363 ? 5.82 3.6 16.594 1 91.06 363 ARG A O 1
ATOM 2870 N N . GLU A 1 364 ? 7.281 2.471 15.359 1 90.94 364 GLU A N 1
ATOM 2871 C CA . GLU A 1 364 ? 8.227 2.311 16.469 1 90.94 364 GLU A CA 1
ATOM 2872 C C . GLU A 1 364 ? 9.602 2.857 16.109 1 90.94 364 GLU A C 1
ATOM 2874 O O . GLU A 1 364 ? 10.07 2.668 14.977 1 90.94 364 GLU A O 1
ATOM 2879 N N . HIS A 1 365 ? 10.172 3.525 17 1 90.38 365 HIS A N 1
ATOM 2880 C CA . HIS A 1 365 ? 11.477 4.152 16.781 1 90.38 365 HIS A CA 1
ATOM 2881 C C . HIS A 1 365 ? 12.398 3.934 17.984 1 90.38 365 HIS A C 1
ATOM 2883 O O . HIS A 1 365 ? 11.977 4.102 19.125 1 90.38 365 HIS A O 1
ATOM 2889 N N . GLY A 1 366 ? 13.602 3.617 17.672 1 87.88 366 GLY A N 1
ATOM 2890 C CA . GLY A 1 366 ? 14.555 3.209 18.703 1 87.88 366 GLY A CA 1
ATOM 2891 C C . GLY A 1 366 ? 14.656 1.702 18.844 1 87.88 366 GLY A C 1
ATOM 2892 O O . GLY A 1 366 ? 14.422 0.962 17.891 1 87.88 366 GLY A O 1
ATOM 2893 N N . SER A 1 367 ? 15.305 1.273 19.922 1 78.75 367 SER A N 1
ATOM 2894 C CA . SER A 1 367 ? 15.43 -0.166 20.109 1 78.75 367 SER A CA 1
ATOM 2895 C C . SER A 1 367 ? 15.203 -0.546 21.578 1 78.75 367 SER A C 1
ATOM 2897 O O . SER A 1 367 ? 15.219 0.317 22.453 1 78.75 367 SER A O 1
ATOM 2899 N N . LYS A 1 368 ? 14.836 -1.76 21.797 1 76.38 368 LYS A N 1
ATOM 2900 C CA . LYS A 1 368 ? 14.539 -2.336 23.094 1 76.38 368 LYS A CA 1
ATOM 2901 C C . LYS A 1 368 ? 15.562 -3.402 23.484 1 76.38 368 LYS A C 1
ATOM 2903 O O . LYS A 1 368 ? 15.219 -4.582 23.609 1 76.38 368 LYS A O 1
ATOM 2908 N N . PRO A 1 369 ? 16.719 -2.928 23.531 1 64.12 369 PRO A N 1
ATOM 2909 C CA . PRO A 1 369 ? 17.672 -3.982 23.891 1 64.12 369 PRO A CA 1
ATOM 2910 C C . PRO A 1 369 ? 17.344 -4.641 25.219 1 64.12 369 PRO A C 1
ATOM 2912 O O . PRO A 1 369 ? 17.062 -3.951 26.203 1 64.12 369 PRO A O 1
ATOM 2915 N N . ILE A 1 370 ? 17.281 -5.867 25.297 1 59.44 370 ILE A N 1
ATOM 2916 C CA . ILE A 1 370 ? 16.938 -6.648 26.469 1 59.44 370 ILE A CA 1
ATOM 2917 C C . ILE A 1 370 ? 17.969 -6.43 27.562 1 59.44 370 ILE A C 1
ATOM 2919 O O . ILE A 1 370 ? 17.641 -6.387 28.75 1 59.44 370 ILE A O 1
ATOM 2923 N N . ALA A 1 371 ? 19.109 -6.242 27.078 1 55.53 371 ALA A N 1
ATOM 2924 C CA . ALA A 1 371 ? 20.219 -6.152 28.047 1 55.53 371 ALA A CA 1
ATOM 2925 C C . ALA A 1 371 ? 20.047 -4.945 28.953 1 55.53 371 ALA A C 1
ATOM 2927 O O . ALA A 1 371 ? 20.531 -4.945 30.094 1 55.53 371 ALA A O 1
ATOM 2928 N N . ASP A 1 372 ? 19.312 -4.031 28.578 1 61.59 372 ASP A N 1
ATOM 2929 C CA . ASP A 1 372 ? 19.266 -2.775 29.328 1 61.59 372 ASP A CA 1
ATOM 2930 C C . ASP A 1 372 ? 18.062 -2.748 30.266 1 61.59 372 ASP A C 1
ATOM 2932 O O . ASP A 1 372 ? 17.828 -1.751 30.953 1 61.59 372 ASP A O 1
ATOM 2936 N N . ARG A 1 373 ? 17.484 -3.857 30.672 1 71 373 ARG A N 1
ATOM 2937 C CA . ARG A 1 373 ? 16.328 -3.904 31.562 1 71 373 ARG A CA 1
ATOM 2938 C C . ARG A 1 373 ? 15.352 -2.779 31.25 1 71 373 ARG A C 1
ATOM 2940 O O . ARG A 1 373 ? 14.953 -2.027 32.125 1 71 373 ARG A O 1
ATOM 2947 N N . VAL A 1 374 ? 15.023 -2.611 30.031 1 84.75 374 VAL A N 1
ATOM 2948 C CA . VAL A 1 374 ? 14.156 -1.557 29.516 1 84.75 374 VAL A CA 1
ATOM 2949 C C . VAL A 1 374 ? 12.727 -1.777 30.031 1 84.75 374 VAL A C 1
ATOM 2951 O O . VAL A 1 374 ? 12.219 -2.898 30 1 84.75 374 VAL A O 1
ATOM 2954 N N . GLN A 1 375 ? 12.18 -0.718 30.734 1 87.94 375 GLN A N 1
ATOM 2955 C CA . GLN A 1 375 ? 10.789 -0.726 31.156 1 87.94 375 GLN A CA 1
ATOM 2956 C C . GLN A 1 375 ? 9.867 -0.277 30.031 1 87.94 375 GLN A C 1
ATOM 2958 O O . GLN A 1 375 ? 10.227 0.583 29.234 1 87.94 375 GLN A O 1
ATOM 2963 N N . GLU A 1 376 ? 8.742 -0.875 30 1 91.38 376 GLU A N 1
ATOM 2964 C CA . GLU A 1 376 ? 7.707 -0.488 29.047 1 91.38 376 GLU A CA 1
ATOM 2965 C C . GLU A 1 376 ? 6.484 0.085 29.766 1 91.38 376 GLU A C 1
ATOM 2967 O O . GLU A 1 376 ? 5.949 -0.537 30.688 1 91.38 376 GLU A O 1
ATOM 2972 N N . LYS A 1 377 ? 6.094 1.271 29.391 1 95.06 377 LYS A N 1
ATOM 2973 C CA . LYS A 1 377 ? 4.859 1.88 29.875 1 95.06 377 LYS A CA 1
ATOM 2974 C C . LYS A 1 377 ? 4.027 2.436 28.719 1 95.06 377 LYS A C 1
ATOM 2976 O O . LYS A 1 377 ? 4.555 2.674 27.625 1 95.06 377 LYS A O 1
ATOM 2981 N N . GLU A 1 378 ? 2.746 2.543 28.969 1 96.06 378 GLU A N 1
ATOM 2982 C CA . GLU A 1 378 ? 1.863 3.02 27.906 1 96.06 378 GLU A CA 1
ATOM 2983 C C . GLU A 1 378 ? 0.955 4.141 28.406 1 96.06 378 GLU A C 1
ATOM 2985 O O . GLU A 1 378 ? 0.769 4.305 29.609 1 96.06 378 GLU A O 1
ATOM 2990 N N . PHE A 1 379 ? 0.537 4.938 27.578 1 97.75 379 PHE A N 1
ATOM 2991 C CA . PHE A 1 379 ? -0.469 5.977 27.781 1 97.75 379 PHE A CA 1
ATOM 2992 C C . PHE A 1 379 ? -1.572 5.863 26.734 1 97.75 379 PHE A C 1
ATOM 2994 O O . PHE A 1 379 ? -1.359 6.172 25.562 1 97.75 379 PHE A O 1
ATOM 3001 N N . VAL A 1 380 ? -2.781 5.43 27.141 1 97.56 380 VAL A N 1
ATOM 3002 C CA . VAL A 1 380 ? -3.883 5.125 26.234 1 97.56 380 VAL A CA 1
ATOM 3003 C C . VAL A 1 380 ? -4.871 6.289 26.203 1 97.56 380 VAL A C 1
ATOM 3005 O O . VAL A 1 380 ? -5.305 6.762 27.266 1 97.56 380 VAL A O 1
ATOM 3008 N N . LEU A 1 381 ? -5.184 6.711 25.078 1 97.5 381 LEU A N 1
ATOM 3009 C CA . LEU A 1 381 ? -6.16 7.785 24.938 1 97.5 381 LEU A CA 1
ATOM 3010 C C . LEU A 1 381 ? -7.535 7.227 24.578 1 97.5 381 LEU A C 1
ATOM 3012 O O . LEU A 1 381 ? -7.637 6.188 23.922 1 97.5 381 LEU A O 1
ATOM 3016 N N . ASP A 1 382 ? -8.539 7.934 24.969 1 96 382 ASP A N 1
ATOM 3017 C CA . ASP A 1 382 ? -9.906 7.617 24.578 1 96 382 ASP A CA 1
ATOM 3018 C C . ASP A 1 382 ? -10.25 8.227 23.219 1 96 382 ASP A C 1
ATOM 3020 O O . ASP A 1 382 ? -11.188 9.023 23.109 1 96 382 ASP A O 1
ATOM 3024 N N . TYR A 1 383 ? -9.555 7.887 22.234 1 94.31 383 TYR A N 1
ATOM 3025 C CA . TYR A 1 383 ? -9.805 8.391 20.891 1 94.31 383 TYR A CA 1
ATOM 3026 C C . TYR A 1 383 ? -11.109 7.832 20.328 1 94.31 383 TYR A C 1
ATOM 3028 O O . TYR A 1 383 ? -11.414 6.652 20.516 1 94.31 383 TYR A O 1
ATOM 3036 N N . PRO A 1 384 ? -11.898 8.656 19.719 1 93.25 384 PRO A N 1
ATOM 3037 C CA . PRO A 1 384 ? -11.68 10.016 19.203 1 93.25 384 PRO A CA 1
ATOM 3038 C C . PRO A 1 384 ? -12.227 11.094 20.141 1 93.25 384 PRO A C 1
ATOM 3040 O O . PRO A 1 384 ? -12.398 12.242 19.734 1 93.25 384 PRO A O 1
ATOM 3043 N N . ASN A 1 385 ? -12.516 10.727 21.391 1 94.06 385 ASN A N 1
ATOM 3044 C CA . ASN A 1 385 ? -13.031 11.703 22.344 1 94.06 385 ASN A CA 1
ATOM 3045 C C . ASN A 1 385 ? -11.898 12.461 23.031 1 94.06 385 ASN A C 1
ATOM 3047 O O . ASN A 1 385 ? -12.141 13.469 23.703 1 94.06 385 ASN A O 1
ATOM 3051 N N . GLU A 1 386 ? -10.812 11.969 22.984 1 96.19 386 GLU A N 1
ATOM 3052 C CA . GLU A 1 386 ? -9.625 12.523 23.625 1 96.19 386 GLU A CA 1
ATOM 3053 C C . GLU A 1 386 ? -8.453 12.602 22.656 1 96.19 386 GLU A C 1
ATOM 3055 O O . GLU A 1 386 ? -8.164 11.633 21.938 1 96.19 386 GLU A O 1
ATOM 3060 N N . PHE A 1 387 ? -7.762 13.781 22.656 1 97.5 387 PHE A N 1
ATOM 3061 C CA . PHE A 1 387 ? -6.656 13.984 21.734 1 97.5 387 PHE A CA 1
ATOM 3062 C C . PHE A 1 387 ? -5.367 14.305 22.469 1 97.5 387 PHE A C 1
ATOM 3064 O O . PHE A 1 387 ? -5.402 14.875 23.562 1 97.5 387 PHE A O 1
ATOM 3071 N N . LEU A 1 388 ? -4.246 13.875 21.922 1 98.25 388 LEU A N 1
ATOM 3072 C CA . LEU A 1 388 ? -2.945 14.25 22.469 1 98.25 388 LEU A CA 1
ATOM 3073 C C . LEU A 1 388 ? -2.605 15.695 22.125 1 98.25 388 LEU A C 1
ATOM 3075 O O . LEU A 1 388 ? -2.561 16.062 20.953 1 98.25 388 LEU A O 1
ATOM 3079 N N . MET A 1 389 ? -2.283 16.516 23.172 1 97.38 389 MET A N 1
ATOM 3080 C CA . MET A 1 389 ? -2.152 17.953 22.938 1 97.38 389 MET A CA 1
ATOM 3081 C C . MET A 1 389 ? -0.694 18.391 23.031 1 97.38 389 MET A C 1
ATOM 3083 O O . MET A 1 389 ? -0.287 19.359 22.391 1 97.38 389 MET A O 1
ATOM 3087 N N . SER A 1 390 ? 0.012 17.734 23.875 1 97.31 390 SER A N 1
ATOM 3088 C CA . SER A 1 390 ? 1.385 18.203 24.062 1 97.31 390 SER A CA 1
ATOM 3089 C C . SER A 1 390 ? 2.268 17.078 24.625 1 97.31 390 SER A C 1
ATOM 3091 O O . SER A 1 390 ? 1.766 16.078 25.141 1 97.31 390 SER A O 1
ATOM 3093 N N . VAL A 1 391 ? 3.514 17.281 24.438 1 97.44 391 VAL A N 1
ATOM 3094 C CA . VAL A 1 391 ? 4.539 16.422 25.016 1 97.44 391 VAL A CA 1
ATOM 3095 C C . VAL A 1 391 ? 5.621 17.281 25.672 1 97.44 391 VAL A C 1
ATOM 3097 O O . VAL A 1 391 ? 6.074 18.266 25.094 1 97.44 391 VAL A O 1
ATOM 3100 N N . LYS A 1 392 ? 5.902 16.938 26.859 1 95.69 392 LYS A N 1
ATOM 3101 C CA . LYS A 1 392 ? 6.996 17.562 27.594 1 95.69 392 LYS A CA 1
ATOM 3102 C C . LYS A 1 392 ? 8.102 16.562 27.891 1 95.69 392 LYS A C 1
ATOM 3104 O O . LYS A 1 392 ? 7.832 15.375 28.109 1 95.69 392 LYS A O 1
ATOM 3109 N N . GLY A 1 393 ? 9.328 17.094 27.797 1 94.06 393 GLY A N 1
ATOM 3110 C CA . GLY A 1 393 ? 10.422 16.172 28.078 1 94.06 393 GLY A CA 1
ATOM 3111 C C . GLY A 1 393 ? 11.688 16.859 28.531 1 94.06 393 GLY A C 1
ATOM 3112 O O . GLY A 1 393 ? 11.719 18.094 28.641 1 94.06 393 GLY A O 1
ATOM 3113 N N . THR A 1 394 ? 12.633 16.016 28.969 1 92.62 394 THR A N 1
ATOM 3114 C CA . THR A 1 394 ? 13.977 16.484 29.281 1 92.62 394 THR A CA 1
ATOM 3115 C C . THR A 1 394 ? 15.008 15.758 28.406 1 92.62 394 THR A C 1
ATOM 3117 O O . THR A 1 394 ? 14.766 14.648 27.938 1 92.62 394 THR A O 1
ATOM 3120 N N . SER A 1 395 ? 16.031 16.484 28.094 1 89.06 395 SER A N 1
ATOM 3121 C CA . SER A 1 395 ? 17.172 15.914 27.391 1 89.06 395 SER A CA 1
ATOM 3122 C C . SER A 1 395 ? 18.484 16.266 28.094 1 89.06 395 SER A C 1
ATOM 3124 O O . SER A 1 395 ? 18.5 17.125 28.984 1 89.06 395 SER A O 1
ATOM 3126 N N . THR A 1 396 ? 19.516 15.516 27.781 1 86.44 396 THR A N 1
ATOM 3127 C CA . THR A 1 396 ? 20.859 15.805 28.266 1 86.44 396 THR A CA 1
ATOM 3128 C C . THR A 1 396 ? 21.875 15.633 27.156 1 86.44 396 THR A C 1
ATOM 3130 O O . THR A 1 396 ? 21.531 15.227 26.047 1 86.44 396 THR A O 1
ATOM 3133 N N . GLU A 1 397 ? 23.016 16.203 27.438 1 82.62 397 GLU A N 1
ATOM 3134 C CA . GLU A 1 397 ? 24.125 15.977 26.516 1 82.62 397 GLU A CA 1
ATOM 3135 C C . GLU A 1 397 ? 25.109 14.953 27.078 1 82.62 397 GLU A C 1
ATOM 3137 O O . GLU A 1 397 ? 25.453 15.008 28.266 1 82.62 397 GLU A O 1
ATOM 3142 N N . ALA A 1 398 ? 25.359 13.977 26.297 1 74.25 398 ALA A N 1
ATOM 3143 C CA . ALA A 1 398 ? 26.344 12.977 26.703 1 74.25 398 ALA A CA 1
ATOM 3144 C C . ALA A 1 398 ? 27.375 12.758 25.609 1 74.25 398 ALA A C 1
ATOM 3146 O O . ALA A 1 398 ? 27.094 12.977 24.422 1 74.25 398 ALA A O 1
ATOM 3147 N N . TYR A 1 399 ? 28.531 12.492 26.109 1 70.25 399 TYR A N 1
ATOM 3148 C CA . TYR A 1 399 ? 29.594 12.219 25.141 1 70.25 399 TYR A CA 1
ATOM 3149 C C . TYR A 1 399 ? 29.469 10.805 24.578 1 70.25 399 TYR A C 1
ATOM 3151 O O . TYR A 1 399 ? 29.891 9.836 25.219 1 70.25 399 TYR A O 1
ATOM 3159 N N . ILE A 1 400 ? 28.875 10.586 23.531 1 65.12 400 ILE A N 1
ATOM 3160 C CA . ILE A 1 400 ? 28.781 9.359 22.75 1 65.12 400 ILE A CA 1
ATOM 3161 C C . ILE A 1 400 ? 29.344 9.602 21.344 1 65.12 400 ILE A C 1
ATOM 3163 O O . ILE A 1 400 ? 28.594 9.945 20.438 1 65.12 400 ILE A O 1
ATOM 3167 N N . GLU A 1 401 ? 30.656 9.289 21.188 1 63.81 401 GLU A N 1
ATOM 3168 C CA . GLU A 1 401 ? 31.297 9.625 19.922 1 63.81 401 GLU A CA 1
ATOM 3169 C C . GLU A 1 401 ? 31.047 11.086 19.547 1 63.81 401 GLU A C 1
ATOM 3171 O O . GLU A 1 401 ? 30.609 11.383 18.438 1 63.81 401 GLU A O 1
ATOM 3176 N N . GLY A 1 402 ? 31.078 11.906 20.5 1 66.56 402 GLY A N 1
ATOM 3177 C CA . GLY A 1 402 ? 30.734 13.32 20.453 1 66.56 402 GLY A CA 1
ATOM 3178 C C . GLY A 1 402 ? 29.562 13.688 21.328 1 66.56 402 GLY A C 1
ATOM 3179 O O . GLY A 1 402 ? 28.859 12.805 21.844 1 66.56 402 GLY A O 1
ATOM 3180 N N . TYR A 1 403 ? 29.484 14.875 21.609 1 67.19 403 TYR A N 1
ATOM 3181 C CA . TYR A 1 403 ? 28.359 15.305 22.438 1 67.19 403 TYR A CA 1
ATOM 3182 C C . TYR A 1 403 ? 27.047 15.234 21.656 1 67.19 403 TYR A C 1
ATOM 3184 O O . TYR A 1 403 ? 26.938 15.773 20.562 1 67.19 403 TYR A O 1
ATOM 3192 N N . ARG A 1 404 ? 26.266 14.422 22.312 1 76.62 404 ARG A N 1
ATOM 3193 C CA . ARG A 1 404 ? 24.969 14.234 21.672 1 76.62 404 ARG A CA 1
ATOM 3194 C C . ARG A 1 404 ? 23.828 14.461 22.641 1 76.62 404 ARG A C 1
ATOM 3196 O O . ARG A 1 404 ? 23.984 14.227 23.844 1 76.62 404 ARG A O 1
ATOM 3203 N N . SER A 1 405 ? 22.766 14.984 22.109 1 81.94 405 SER A N 1
ATOM 3204 C CA . SER A 1 405 ? 21.562 15.156 22.906 1 81.94 405 SER A CA 1
ATOM 3205 C C . SER A 1 405 ? 20.781 13.844 23.016 1 81.94 405 SER A C 1
ATOM 3207 O O . SER A 1 405 ? 20.594 13.141 22.031 1 81.94 405 SER A O 1
ATOM 3209 N N . LEU A 1 406 ? 20.469 13.492 24.234 1 87.5 406 LEU A N 1
ATOM 3210 C CA . LEU A 1 406 ? 19.688 12.289 24.516 1 87.5 406 LEU A CA 1
ATOM 3211 C C . LEU A 1 406 ? 18.438 12.633 25.312 1 87.5 406 LEU A C 1
ATOM 3213 O O . LEU A 1 406 ? 18.516 13.375 26.297 1 87.5 406 LEU A O 1
ATOM 3217 N N . ILE A 1 407 ? 17.359 12.109 24.875 1 91.06 407 ILE A N 1
ATOM 3218 C CA . ILE A 1 407 ? 16.125 12.352 25.609 1 91.06 407 ILE A CA 1
ATOM 3219 C C . ILE A 1 407 ? 16.094 11.477 26.859 1 91.06 407 ILE A C 1
ATOM 3221 O O . ILE A 1 407 ? 16.359 10.273 26.797 1 91.06 407 ILE A O 1
ATOM 3225 N N . THR A 1 408 ? 15.75 12.086 27.984 1 93.38 408 THR A N 1
ATOM 3226 C CA . THR A 1 408 ? 15.844 11.359 29.25 1 93.38 408 THR A CA 1
ATOM 3227 C C . THR A 1 408 ? 14.461 11.109 29.828 1 93.38 408 THR A C 1
ATOM 3229 O O . THR A 1 408 ? 14.273 10.195 30.641 1 93.38 408 THR A O 1
ATOM 3232 N N . SER A 1 409 ? 13.523 12 29.422 1 95.31 409 SER A N 1
ATOM 3233 C CA . SER A 1 409 ? 12.18 11.805 29.953 1 95.31 409 SER A CA 1
ATOM 3234 C C . SER A 1 409 ? 11.125 12.359 29 1 95.31 409 SER A C 1
ATOM 3236 O O . SER A 1 409 ? 11.422 13.211 28.172 1 95.31 409 SER A O 1
ATOM 3238 N N . LEU A 1 410 ? 9.883 11.828 29.125 1 96.75 410 LEU A N 1
ATOM 3239 C CA . LEU A 1 410 ? 8.742 12.305 28.359 1 96.75 410 LEU A CA 1
ATOM 3240 C C . LEU A 1 410 ? 7.465 12.25 29.188 1 96.75 410 LEU A C 1
ATOM 3242 O O . LEU A 1 410 ? 7.277 11.336 29.984 1 96.75 410 LEU A O 1
ATOM 3246 N N . SER A 1 411 ? 6.578 13.203 28.984 1 97.94 411 SER A N 1
ATOM 3247 C CA . SER A 1 411 ? 5.219 13.195 29.5 1 97.94 411 SER A CA 1
ATOM 3248 C C . SER A 1 411 ? 4.234 13.773 28.484 1 97.94 411 SER A C 1
ATOM 3250 O O . SER A 1 411 ? 4.598 14.633 27.688 1 97.94 411 SER A O 1
ATOM 3252 N N . PHE A 1 412 ? 3.031 13.289 28.594 1 98.31 412 PHE A N 1
ATOM 3253 C CA . PHE A 1 412 ? 2.037 13.633 27.578 1 98.31 412 PHE A CA 1
ATOM 3254 C C . PHE A 1 412 ? 0.776 14.188 28.219 1 98.31 412 PHE A C 1
ATOM 3256 O O . PHE A 1 412 ? 0.368 13.734 29.297 1 98.31 412 PHE A O 1
ATOM 3263 N N . LYS A 1 413 ? 0.203 15.133 27.547 1 97.94 413 LYS A N 1
ATOM 3264 C CA . LYS A 1 413 ? -1.038 15.742 28.016 1 97.94 413 LYS A CA 1
ATOM 3265 C C . LYS A 1 413 ? -2.127 15.664 26.953 1 97.94 413 LYS A C 1
ATOM 3267 O O . LYS A 1 413 ? -1.845 15.805 25.75 1 97.94 413 LYS A O 1
ATOM 3272 N N . THR A 1 414 ? -3.387 15.516 27.422 1 97 414 THR A N 1
ATOM 3273 C CA . THR A 1 414 ? -4.484 15.312 26.484 1 97 414 THR A CA 1
ATOM 3274 C C . THR A 1 414 ? -5.449 16.5 26.531 1 97 414 THR A C 1
ATOM 3276 O O . THR A 1 414 ? -5.305 17.406 27.344 1 97 414 THR A O 1
ATOM 3279 N N . SER A 1 415 ? -6.41 16.438 25.656 1 94.56 415 SER A N 1
ATOM 3280 C CA . SER A 1 415 ? -7.43 17.469 25.531 1 94.56 415 SER A CA 1
ATOM 3281 C C . SER A 1 415 ? -8.391 17.453 26.719 1 94.56 415 SER A C 1
ATOM 3283 O O . SER A 1 415 ? -9.102 18.438 26.953 1 94.56 415 SER A O 1
ATOM 3285 N N . LYS A 1 416 ? -8.375 16.406 27.469 1 94.25 416 LYS A N 1
ATOM 3286 C CA . LYS A 1 416 ? -9.219 16.312 28.656 1 94.25 416 LYS A CA 1
ATOM 3287 C C . LYS A 1 416 ? -8.461 16.75 29.906 1 94.25 416 LYS A C 1
ATOM 3289 O O . LYS A 1 416 ? -8.953 16.578 31.016 1 94.25 416 LYS A O 1
ATOM 3294 N N . GLY A 1 417 ? -7.301 17.109 29.719 1 93.25 417 GLY A N 1
ATOM 3295 C CA . GLY A 1 417 ? -6.496 17.594 30.828 1 93.25 417 GLY A CA 1
ATOM 3296 C C . GLY A 1 417 ? -5.742 16.484 31.531 1 93.25 417 GLY A C 1
ATOM 3297 O O . GLY A 1 417 ? -5.062 16.719 32.531 1 93.25 417 GLY A O 1
ATOM 3298 N N . ARG A 1 418 ? -5.859 15.305 30.969 1 96.19 418 ARG A N 1
ATOM 3299 C CA . ARG A 1 418 ? -5.129 14.172 31.531 1 96.19 418 ARG A CA 1
ATOM 3300 C C . ARG A 1 418 ? -3.648 14.25 31.172 1 96.19 418 ARG A C 1
ATOM 3302 O O . ARG A 1 418 ? -3.293 14.594 30.047 1 96.19 418 ARG A O 1
ATOM 3309 N N . THR A 1 419 ? -2.83 13.992 32.156 1 97.06 419 THR A N 1
ATOM 3310 C CA . THR A 1 419 ? -1.389 13.945 31.953 1 97.06 419 THR A CA 1
ATOM 3311 C C . THR A 1 419 ? -0.836 12.57 32.281 1 97.06 419 THR A C 1
ATOM 3313 O O . THR A 1 419 ? -1.223 11.969 33.312 1 97.06 419 THR A O 1
ATOM 3316 N N . SER A 1 420 ? -0.002 12.117 31.531 1 97.19 420 SER A N 1
ATOM 3317 C CA . SER A 1 420 ? 0.645 10.844 31.828 1 97.19 420 SER A CA 1
ATOM 3318 C C . SER A 1 420 ? 1.651 10.992 32.969 1 97.19 420 SER A C 1
ATOM 3320 O O . SER A 1 420 ? 2.004 12.109 33.344 1 97.19 420 SER A O 1
ATOM 3322 N N . GLN A 1 421 ? 2.031 9.867 33.469 1 95.62 421 GLN A N 1
ATOM 3323 C CA . GLN A 1 421 ? 3.238 9.906 34.281 1 95.62 421 GLN A CA 1
ATOM 3324 C C . GLN A 1 421 ? 4.445 10.352 33.469 1 95.62 421 GLN A C 1
ATOM 3326 O O . GLN A 1 421 ? 4.41 10.328 32.219 1 95.62 421 GLN A O 1
ATOM 3331 N N . THR A 1 422 ? 5.41 10.844 34.188 1 96.12 422 THR A N 1
ATOM 3332 C CA . THR A 1 422 ? 6.672 11.117 33.5 1 96.12 422 THR A CA 1
ATOM 3333 C C . THR A 1 422 ? 7.449 9.82 33.25 1 96.12 422 THR A C 1
ATOM 3335 O O . THR A 1 422 ? 7.805 9.125 34.219 1 96.12 422 THR A O 1
ATOM 3338 N N . PHE A 1 423 ? 7.648 9.508 32.062 1 96.69 423 PHE A N 1
ATOM 3339 C CA . PHE A 1 423 ? 8.445 8.344 31.688 1 96.69 423 PHE A CA 1
ATOM 3340 C C . PHE A 1 423 ? 9.93 8.688 31.656 1 96.69 423 PHE A C 1
ATOM 3342 O O . PHE A 1 423 ? 10.32 9.719 31.109 1 96.69 423 PHE A O 1
ATOM 3349 N N . GLY A 1 424 ? 10.742 7.828 32.188 1 94.44 424 GLY A N 1
ATOM 3350 C CA . GLY A 1 424 ? 12.18 8.016 32.094 1 94.44 424 GLY A CA 1
ATOM 3351 C C . GLY A 1 424 ? 12.75 8.758 33.312 1 94.44 424 GLY A C 1
ATOM 3352 O O . GLY A 1 424 ? 12.195 8.688 34.406 1 94.44 424 GLY A O 1
ATOM 3353 N N . ASN A 1 425 ? 13.961 9.359 33.094 1 92.12 425 ASN A N 1
ATOM 3354 C CA . ASN A 1 425 ? 14.719 10.008 34.156 1 92.12 425 ASN A CA 1
ATOM 3355 C C . ASN A 1 425 ? 14.656 11.531 34.031 1 92.12 425 ASN A C 1
ATOM 3357 O O . ASN A 1 425 ? 15.406 12.133 33.281 1 92.12 425 ASN A O 1
ATOM 3361 N N . GLU A 1 426 ? 13.875 12.164 34.969 1 88.06 426 GLU A N 1
ATOM 3362 C CA . GLU A 1 426 ? 13.719 13.617 34.906 1 88.06 426 GLU A CA 1
ATOM 3363 C C . GLU A 1 426 ? 14.812 14.305 35.719 1 88.06 426 GLU A C 1
ATOM 3365 O O . GLU A 1 426 ? 14.969 15.523 35.656 1 88.06 426 GLU A O 1
ATOM 3370 N N . PHE A 1 427 ? 15.609 13.555 36.438 1 84.94 427 PHE A N 1
ATOM 3371 C CA . PHE A 1 427 ? 16.594 14.148 37.344 1 84.94 427 PHE A CA 1
ATOM 3372 C C . PHE A 1 427 ? 18.016 13.891 36.875 1 84.94 427 PHE A C 1
ATOM 3374 O O . PHE A 1 427 ? 18.922 13.703 37.656 1 84.94 427 PHE A O 1
ATOM 3381 N N . CYS A 1 428 ? 18.109 13.805 35.594 1 80.19 428 CYS A N 1
ATOM 3382 C CA . CYS A 1 428 ? 19.438 13.602 35.031 1 80.19 428 CYS A CA 1
ATOM 3383 C C . CYS A 1 428 ? 20.328 14.805 35.312 1 80.19 428 CYS A C 1
ATOM 3385 O O . CYS A 1 428 ? 19.859 15.828 35.812 1 80.19 428 CYS A O 1
ATOM 3387 N N . SER A 1 429 ? 21.656 14.578 35.031 1 78.56 429 SER A N 1
ATOM 3388 C CA . SER A 1 429 ? 22.594 15.664 35.219 1 78.56 429 SER A CA 1
ATOM 3389 C C . SER A 1 429 ? 22.438 16.75 34.188 1 78.56 429 SER A C 1
ATOM 3391 O O . SER A 1 429 ? 22.562 16.484 32.969 1 78.56 429 SER A O 1
ATOM 3393 N N . SER A 1 430 ? 22.047 17.953 34.5 1 82.62 430 SER A N 1
ATOM 3394 C CA . SER A 1 430 ? 21.922 19.141 33.656 1 82.62 430 SER A CA 1
ATOM 3395 C C . SER A 1 430 ? 20.781 18.984 32.656 1 82.62 430 SER A C 1
ATOM 3397 O O . SER A 1 430 ? 21 19.078 31.438 1 82.62 430 SER A O 1
ATOM 3399 N N . PRO A 1 431 ? 19.641 18.672 33.062 1 86.31 431 PRO A N 1
ATOM 3400 C CA . PRO A 1 431 ? 18.5 18.484 32.156 1 86.31 431 PRO A CA 1
ATOM 3401 C C . PRO A 1 431 ? 18.125 19.75 31.406 1 86.31 431 PRO A C 1
ATOM 3403 O O . PRO A 1 431 ? 18.188 20.844 31.969 1 86.31 431 PRO A O 1
ATOM 3406 N N . VAL A 1 432 ? 17.938 19.594 30.219 1 87.25 432 VAL A N 1
ATOM 3407 C CA . VAL A 1 432 ? 17.312 20.641 29.406 1 87.25 432 VAL A CA 1
ATOM 3408 C C . VAL A 1 432 ? 15.859 20.281 29.125 1 87.25 432 VAL A C 1
ATOM 3410 O O . VAL A 1 432 ? 15.578 19.234 28.547 1 87.25 432 VAL A O 1
ATOM 3413 N N . GLU A 1 433 ? 14.969 21.203 29.516 1 90.56 433 GLU A N 1
ATOM 3414 C CA . GLU A 1 433 ? 13.547 20.922 29.344 1 90.56 433 GLU A CA 1
ATOM 3415 C C . GLU A 1 433 ? 13.062 21.406 27.969 1 90.56 433 GLU A C 1
ATOM 3417 O O . GLU A 1 433 ? 13.555 22.406 27.453 1 90.56 433 GLU A O 1
ATOM 3422 N N . PHE A 1 434 ? 12.133 20.594 27.406 1 90.69 434 PHE A N 1
ATOM 3423 C CA . PHE A 1 434 ? 11.461 21.047 26.188 1 90.69 434 PHE A CA 1
ATOM 3424 C C . PHE A 1 434 ? 9.977 20.703 26.219 1 90.69 434 PHE A C 1
ATOM 3426 O O . PHE A 1 434 ? 9.555 19.844 26.984 1 90.69 434 PHE A O 1
ATOM 3433 N N . GLU A 1 435 ? 9.211 21.484 25.438 1 93.56 435 GLU A N 1
ATOM 3434 C CA . GLU A 1 435 ? 7.773 21.266 25.312 1 93.56 435 GLU A CA 1
ATOM 3435 C C . GLU A 1 435 ? 7.309 21.484 23.875 1 93.56 435 GLU A C 1
ATOM 3437 O O . GLU A 1 435 ? 7.695 22.469 23.234 1 93.56 435 GLU A O 1
ATOM 3442 N N . LEU A 1 436 ? 6.664 20.484 23.375 1 95.44 436 LEU A N 1
ATOM 3443 C CA . LEU A 1 436 ? 6 20.625 22.078 1 95.44 436 LEU A CA 1
ATOM 3444 C C . LEU A 1 436 ? 4.492 20.797 22.266 1 95.44 436 LEU A C 1
ATOM 3446 O O . LEU A 1 436 ? 3.795 19.844 22.609 1 95.44 436 LEU A O 1
ATOM 3450 N N . GLU A 1 437 ? 4.074 21.953 22.047 1 95.06 437 GLU A N 1
ATOM 3451 C CA . GLU A 1 437 ? 2.662 22.297 22.172 1 95.06 437 GLU A CA 1
ATOM 3452 C C . GLU A 1 437 ? 2.283 23.438 21.234 1 95.06 437 GLU A C 1
ATOM 3454 O O . GLU A 1 437 ? 3.068 24.359 21.016 1 95.06 437 GLU A O 1
ATOM 3459 N N . LYS A 1 438 ? 1.166 23.25 20.672 1 94.38 438 LYS A N 1
ATOM 3460 C CA . LYS A 1 438 ? 0.565 24.328 19.891 1 94.38 438 LYS A CA 1
ATOM 3461 C C . LYS A 1 438 ? -0.896 24.531 20.281 1 94.38 438 LYS A C 1
ATOM 3463 O O . LYS A 1 438 ? -1.722 23.641 20.125 1 94.38 438 LYS A O 1
ATOM 3468 N N . LYS A 1 439 ? -1.158 25.719 20.703 1 93 439 LYS A N 1
ATOM 3469 C CA . LYS A 1 439 ? -2.494 26.031 21.203 1 93 439 LYS A CA 1
ATOM 3470 C C . LYS A 1 439 ? -3.555 25.766 20.141 1 93 439 LYS A C 1
ATOM 3472 O O . LYS A 1 439 ? -3.395 26.172 18.984 1 93 439 LYS A O 1
ATOM 3477 N N . GLY A 1 440 ? -4.602 25.062 20.531 1 93.81 440 GLY A N 1
ATOM 3478 C CA . GLY A 1 440 ? -5.73 24.812 19.641 1 93.81 440 GLY A CA 1
ATOM 3479 C C . GLY A 1 440 ? -5.477 23.672 18.672 1 93.81 440 GLY A C 1
ATOM 3480 O O . GLY A 1 440 ? -6.281 23.422 17.766 1 93.81 440 GLY A O 1
ATOM 3481 N N . CYS A 1 441 ? -4.344 22.984 18.859 1 96.25 441 CYS A N 1
ATOM 3482 C CA . CYS A 1 441 ? -3.99 21.922 17.922 1 96.25 441 CYS A CA 1
ATOM 3483 C C . CYS A 1 441 ? -3.756 20.609 18.672 1 96.25 441 CYS A C 1
ATOM 3485 O O . CYS A 1 441 ? -3.355 20.609 19.828 1 96.25 441 CYS A O 1
ATOM 3487 N N . ALA A 1 442 ? -4.078 19.562 18.016 1 96.88 442 ALA A N 1
ATOM 3488 C CA . ALA A 1 442 ? -3.742 18.219 18.5 1 96.88 442 ALA A CA 1
ATOM 3489 C C . ALA A 1 442 ? -2.52 17.672 17.781 1 96.88 442 ALA A C 1
ATOM 3491 O O . ALA A 1 442 ? -2.234 18.062 16.641 1 96.88 442 ALA A O 1
ATOM 3492 N N . ILE A 1 443 ? -1.804 16.812 18.453 1 97.88 443 ILE A N 1
ATOM 3493 C CA . ILE A 1 443 ? -0.706 16.094 17.812 1 97.88 443 ILE A CA 1
ATOM 3494 C C . ILE A 1 443 ? -1.262 14.977 16.938 1 97.88 443 ILE A C 1
ATOM 3496 O O . ILE A 1 443 ? -2.031 14.133 17.391 1 97.88 443 ILE A O 1
ATOM 3500 N N . VAL A 1 444 ? -0.811 14.977 15.664 1 97.56 444 VAL A N 1
ATOM 3501 C CA . VAL A 1 444 ? -1.368 14.008 14.727 1 97.56 444 VAL A CA 1
ATOM 3502 C C . VAL A 1 444 ? -0.245 13.164 14.125 1 97.56 444 VAL A C 1
ATOM 3504 O O . VAL A 1 444 ? -0.486 12.336 13.25 1 97.56 444 VAL A O 1
ATOM 3507 N N . GLY A 1 445 ? 0.936 13.359 14.547 1 97.5 445 GLY A N 1
ATOM 3508 C CA . GLY A 1 445 ? 2.098 12.617 14.086 1 97.5 445 GLY A CA 1
ATOM 3509 C C . GLY A 1 445 ? 3.383 13.031 14.773 1 97.5 445 GLY A C 1
ATOM 3510 O O . GLY A 1 445 ? 3.465 14.125 15.352 1 97.5 445 GLY A O 1
ATOM 3511 N N . PHE A 1 446 ? 4.332 12.18 14.688 1 96.56 446 PHE A N 1
ATOM 3512 C CA . PHE A 1 446 ? 5.617 12.469 15.312 1 96.56 446 PHE A CA 1
ATOM 3513 C C . PHE A 1 446 ? 6.758 12.273 14.32 1 96.56 446 PHE A C 1
ATOM 3515 O O . PHE A 1 446 ? 6.602 11.57 13.32 1 96.56 446 PHE A O 1
ATOM 3522 N N . HIS A 1 447 ? 7.789 12.945 14.57 1 93.38 447 HIS A N 1
ATOM 3523 C CA . HIS A 1 447 ? 9.07 12.758 13.898 1 93.38 447 HIS A CA 1
ATOM 3524 C C . HIS A 1 447 ? 10.234 12.938 14.867 1 93.38 447 HIS A C 1
ATOM 3526 O O . HIS A 1 447 ? 10.039 13.391 16 1 93.38 447 HIS A O 1
AT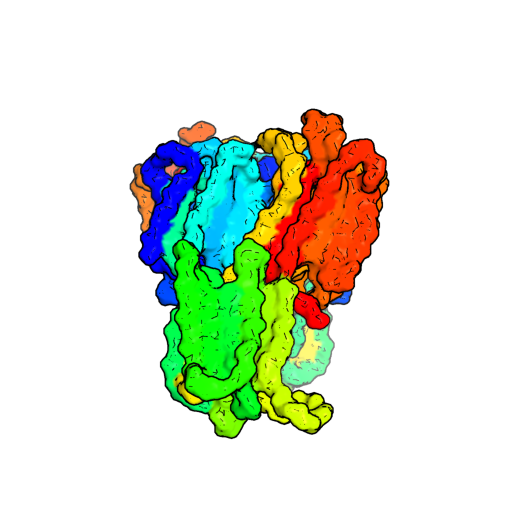OM 3532 N N . GLY A 1 448 ? 11.406 12.508 14.445 1 91.38 448 GLY A N 1
ATOM 3533 C CA . GLY A 1 448 ? 12.539 12.602 15.352 1 91.38 448 GLY A CA 1
ATOM 3534 C C . GLY A 1 448 ? 13.797 11.961 14.805 1 91.38 448 GLY A C 1
ATOM 3535 O O . GLY A 1 448 ? 13.953 11.828 13.586 1 91.38 448 GLY A O 1
ATOM 3536 N N . ARG A 1 449 ? 14.719 11.781 15.742 1 89.81 449 ARG A N 1
ATOM 3537 C CA . ARG A 1 449 ? 15.984 11.133 15.438 1 89.81 449 ARG A CA 1
ATOM 3538 C C . ARG A 1 449 ? 16.328 10.078 16.484 1 89.81 449 ARG A C 1
ATOM 3540 O O . ARG A 1 449 ? 16.094 10.281 17.672 1 89.81 449 ARG A O 1
ATOM 3547 N N . SER A 1 450 ? 16.812 9 16 1 87.25 450 SER A N 1
ATOM 3548 C CA . SER A 1 450 ? 17.219 7.961 16.938 1 87.25 450 SER A CA 1
ATOM 3549 C C . SER A 1 450 ? 18.359 7.117 16.375 1 87.25 450 SER A C 1
ATOM 3551 O O . SER A 1 450 ? 18.562 7.086 15.156 1 87.25 450 SER A O 1
ATOM 3553 N N . ARG A 1 451 ? 19.078 6.551 17.25 1 82.38 451 ARG A N 1
ATOM 3554 C CA . ARG A 1 451 ? 19.953 5.414 16.969 1 82.38 451 ARG A CA 1
ATOM 3555 C C . ARG A 1 451 ? 19.391 4.133 17.578 1 82.38 451 ARG A C 1
ATOM 3557 O O . ARG A 1 451 ? 18.312 4.145 18.188 1 82.38 451 ARG A O 1
ATOM 3564 N N . TYR A 1 452 ? 20.062 2.975 17.297 1 75.88 452 TYR A N 1
ATOM 3565 C CA . TYR A 1 452 ? 19.531 1.692 17.75 1 75.88 452 TYR A CA 1
ATOM 3566 C C . TYR A 1 452 ? 19.531 1.599 19.266 1 75.88 452 TYR A C 1
ATOM 3568 O O . TYR A 1 452 ? 18.938 0.683 19.844 1 75.88 452 TYR A O 1
ATOM 3576 N N . TYR A 1 453 ? 19.891 2.689 19.984 1 76.25 453 TYR A N 1
ATOM 3577 C CA . TYR A 1 453 ? 19.891 2.477 21.422 1 76.25 453 TYR A CA 1
ATOM 3578 C C . TYR A 1 453 ? 19.359 3.703 22.156 1 76.25 453 TYR A C 1
ATOM 3580 O O . TYR A 1 453 ? 19.281 3.713 23.391 1 76.25 453 TYR A O 1
ATOM 3588 N N . VAL A 1 454 ? 19.016 4.75 21.438 1 82.88 454 VAL A N 1
ATOM 3589 C CA . VAL A 1 454 ? 18.562 5.922 22.188 1 82.88 454 VAL A CA 1
ATOM 3590 C C . VAL A 1 454 ? 17.828 6.871 21.234 1 82.88 454 VAL A C 1
ATOM 3592 O O . VAL A 1 454 ? 18.078 6.875 20.031 1 82.88 454 VAL A O 1
ATOM 3595 N N . LEU A 1 455 ? 16.969 7.684 21.844 1 89.12 455 LEU A N 1
ATOM 3596 C CA . LEU A 1 455 ? 16.312 8.773 21.141 1 89.12 455 LEU A CA 1
ATOM 3597 C C . LEU A 1 455 ? 17.078 10.078 21.297 1 89.12 455 LEU A C 1
ATOM 3599 O O . LEU A 1 455 ? 17.391 10.477 22.422 1 89.12 455 LEU A O 1
ATOM 3603 N N . HIS A 1 456 ? 17.297 10.703 20.188 1 87.88 456 HIS A N 1
ATOM 3604 C CA . HIS A 1 456 ? 18.062 11.945 20.188 1 87.88 456 HIS A CA 1
ATOM 3605 C C . HIS A 1 456 ? 17.156 13.164 20.125 1 87.88 456 HIS A C 1
ATOM 3607 O O . HIS A 1 456 ? 17.469 14.203 20.719 1 87.88 456 HIS A O 1
ATOM 3613 N N . ALA A 1 457 ? 16.125 13.039 19.375 1 89.38 457 ALA A N 1
ATOM 3614 C CA . ALA A 1 457 ? 15.242 14.18 19.156 1 89.38 457 ALA A CA 1
ATOM 3615 C C . ALA A 1 457 ? 13.805 13.719 18.938 1 89.38 457 ALA A C 1
ATOM 3617 O O . ALA A 1 457 ? 13.562 12.594 18.5 1 89.38 457 ALA A O 1
ATOM 3618 N N . LEU A 1 458 ? 12.914 14.633 19.266 1 92.25 458 LEU A N 1
ATOM 3619 C CA . LEU A 1 458 ? 11.492 14.391 19.062 1 92.25 458 LEU A CA 1
ATOM 3620 C C . LEU A 1 458 ? 10.789 15.641 18.547 1 92.25 458 LEU A C 1
ATOM 3622 O O . LEU A 1 458 ? 11.07 16.75 19 1 92.25 458 LEU A O 1
ATOM 3626 N N . GLY A 1 459 ? 10.039 15.445 17.531 1 94.56 459 GLY A N 1
ATOM 3627 C CA . GLY A 1 459 ? 9.148 16.469 17 1 94.56 459 GLY A CA 1
ATOM 3628 C C . GLY A 1 459 ? 7.738 15.969 16.75 1 94.56 459 GLY A C 1
ATOM 3629 O O . GLY A 1 459 ? 7.469 14.773 16.875 1 94.56 459 GLY A O 1
ATOM 3630 N N . ALA A 1 460 ? 6.852 16.906 16.5 1 96.62 460 ALA A N 1
ATOM 3631 C CA . ALA A 1 460 ? 5.453 16.516 16.328 1 96.62 460 ALA A CA 1
ATOM 3632 C C . ALA A 1 460 ? 4.777 17.375 15.25 1 96.62 460 ALA A C 1
ATOM 3634 O O . ALA A 1 460 ? 5.242 18.469 14.93 1 96.62 460 ALA A O 1
ATOM 3635 N N . TYR A 1 461 ? 3.777 16.766 14.641 1 97.06 461 TYR A N 1
ATOM 3636 C CA . TYR A 1 461 ? 2.865 17.484 13.742 1 97.06 461 TYR A CA 1
ATOM 3637 C C . TYR A 1 461 ? 1.583 17.875 14.469 1 97.06 461 TYR A C 1
ATOM 3639 O O . TYR A 1 461 ? 0.979 17.047 15.164 1 97.06 461 TYR A O 1
ATOM 3647 N N . PHE A 1 462 ? 1.19 19.109 14.273 1 96.62 462 PHE A N 1
ATOM 3648 C CA . PHE A 1 462 ? 0.016 19.641 14.953 1 96.62 462 PHE A CA 1
ATOM 3649 C C . PHE A 1 462 ? -1.078 19.984 13.945 1 96.62 462 PHE A C 1
ATOM 3651 O O . PHE A 1 462 ? -0.795 20.516 12.867 1 96.62 462 PHE A O 1
ATOM 3658 N N . PHE A 1 463 ? -2.26 19.672 14.305 1 96.38 463 PHE A N 1
ATOM 3659 C CA . PHE A 1 463 ? -3.428 19.938 13.477 1 96.38 463 PHE A CA 1
ATOM 3660 C C . PHE A 1 463 ? -4.527 20.609 14.289 1 96.38 463 PHE A C 1
ATOM 3662 O O . PHE A 1 463 ? -4.867 20.141 15.383 1 96.38 463 PHE A O 1
ATOM 3669 N N . PRO A 1 464 ? -5.117 21.703 13.773 1 95.25 464 PRO A N 1
ATOM 3670 C CA . PRO A 1 464 ? -6.172 22.391 14.523 1 95.25 464 PRO A CA 1
ATOM 3671 C C . PRO A 1 464 ? -7.414 21.531 14.719 1 95.25 464 PRO A C 1
ATOM 3673 O O . PRO A 1 464 ? -7.859 20.859 13.789 1 95.25 464 PRO A O 1
ATOM 3676 N N . ILE A 1 465 ? -7.938 21.5 15.906 1 92.94 465 ILE A N 1
ATOM 3677 C CA . ILE A 1 465 ? -9.172 20.797 16.234 1 92.94 465 ILE A CA 1
ATOM 3678 C C . ILE A 1 465 ? -10.094 21.703 17.047 1 92.94 465 ILE A C 1
ATOM 3680 O O . ILE A 1 465 ? -9.633 22.656 17.688 1 92.94 465 ILE A O 1
ATOM 3684 N N . PRO A 1 466 ? -11.398 21.406 16.922 1 88.69 466 PRO A N 1
ATOM 3685 C CA . PRO A 1 466 ? -12.297 22.188 17.797 1 88.69 466 PRO A CA 1
ATOM 3686 C C . PRO A 1 466 ? -12.078 21.906 19.281 1 88.69 466 PRO A C 1
ATOM 3688 O O . PRO A 1 466 ? -11.648 20.797 19.641 1 88.69 466 PRO A O 1
ATOM 3691 N N . PRO A 1 467 ? -12.352 22.906 20.047 1 86.5 467 PRO A N 1
ATOM 3692 C CA . PRO A 1 467 ? -12.234 22.656 21.484 1 86.5 467 PRO A CA 1
ATOM 3693 C C . PRO A 1 467 ? -13.258 21.641 21.984 1 86.5 467 PRO A C 1
ATOM 3695 O O . PRO A 1 467 ? -14.312 21.453 21.375 1 86.5 467 PRO A O 1
ATOM 3698 N N . ALA A 1 468 ? -12.805 20.891 23.016 1 76.62 468 ALA A N 1
ATOM 3699 C CA . ALA A 1 468 ? -13.719 19.938 23.625 1 76.62 468 ALA A CA 1
ATOM 3700 C C . ALA A 1 468 ? -14.977 20.625 24.141 1 76.62 468 ALA A C 1
ATOM 3702 O O . ALA A 1 468 ? -14.922 21.766 24.625 1 76.62 468 ALA A O 1
ATOM 3703 N N . GLN A 1 469 ? -16.188 20.078 23.766 1 64 469 GLN A N 1
ATOM 3704 C CA . GLN A 1 469 ? -17.438 20.609 24.281 1 64 469 GLN A CA 1
ATOM 3705 C C . GLN A 1 469 ? -17.562 20.359 25.781 1 64 469 GLN A C 1
ATOM 3707 O O . GLN A 1 469 ? -17.062 19.344 26.297 1 64 469 GLN A O 1
ATOM 3712 N N . MET B 1 1 ? 0.05 -31.172 12.547 1 79.19 1 MET B N 1
ATOM 3713 C CA . MET B 1 1 ? 0.987 -30.797 13.602 1 79.19 1 MET B CA 1
ATOM 3714 C C . MET B 1 1 ? 1.877 -29.641 13.148 1 79.19 1 MET B C 1
ATOM 3716 O O . MET B 1 1 ? 2.338 -29.625 12.008 1 79.19 1 MET B O 1
ATOM 3720 N N . THR B 1 2 ? 2.029 -28.688 14.023 1 92.31 2 THR B N 1
ATOM 3721 C CA . THR B 1 2 ? 2.859 -27.516 13.734 1 92.31 2 THR B CA 1
ATOM 3722 C C . THR B 1 2 ? 4.34 -27.891 13.75 1 92.31 2 THR B C 1
ATOM 3724 O O . THR B 1 2 ? 4.777 -28.672 14.602 1 92.31 2 THR B O 1
ATOM 3727 N N . GLN B 1 3 ? 5.078 -27.578 12.789 1 96.44 3 GLN B N 1
ATOM 3728 C CA . GLN B 1 3 ? 6.512 -27.828 12.688 1 96.44 3 GLN B CA 1
ATOM 3729 C C . GLN B 1 3 ? 7.301 -26.531 12.633 1 96.44 3 GLN B C 1
ATOM 3731 O O . GLN B 1 3 ? 6.832 -25.531 12.07 1 96.44 3 GLN B O 1
ATOM 3736 N N . LYS B 1 4 ? 8.438 -26.578 13.242 1 97.12 4 LYS B N 1
ATOM 3737 C CA . LYS B 1 4 ? 9.32 -25.422 13.266 1 97.12 4 LYS B CA 1
ATOM 3738 C C . LYS B 1 4 ? 10.43 -25.547 12.219 1 97.12 4 LYS B C 1
ATOM 3740 O O . LYS B 1 4 ? 11.133 -26.562 12.18 1 97.12 4 LYS B O 1
ATOM 3745 N N . LEU B 1 5 ? 10.516 -24.625 11.289 1 97.62 5 LEU B N 1
ATOM 3746 C CA . LEU B 1 5 ? 11.625 -24.516 10.352 1 97.62 5 LEU B CA 1
ATOM 3747 C C . LEU B 1 5 ? 12.75 -23.672 10.938 1 97.62 5 LEU B C 1
ATOM 3749 O O . LEU B 1 5 ? 12.523 -22.547 11.398 1 97.62 5 LEU B O 1
ATOM 3753 N N . GLU B 1 6 ? 13.883 -24.141 10.906 1 96.44 6 GLU B N 1
ATOM 3754 C CA . GLU B 1 6 ? 15.023 -23.453 11.5 1 96.44 6 GLU B CA 1
ATOM 3755 C C . GLU B 1 6 ? 15.289 -22.109 10.805 1 96.44 6 GLU B C 1
ATOM 3757 O O . GLU B 1 6 ? 15.055 -21.984 9.602 1 96.44 6 GLU B O 1
ATOM 3762 N N . ALA B 1 7 ? 15.859 -21.188 11.547 1 96.94 7 ALA B N 1
ATOM 3763 C CA . ALA B 1 7 ? 16.141 -19.859 11.023 1 96.94 7 ALA B CA 1
ATOM 3764 C C . ALA B 1 7 ? 17.375 -19.875 10.125 1 96.94 7 ALA B C 1
ATOM 3766 O O . ALA B 1 7 ? 18.328 -20.625 10.383 1 96.94 7 ALA B O 1
ATOM 3767 N N . HIS B 1 8 ? 17.328 -19.109 9.117 1 96.94 8 HIS B N 1
ATOM 3768 C CA . HIS B 1 8 ? 18.453 -18.875 8.219 1 96.94 8 HIS B CA 1
ATOM 3769 C C . HIS B 1 8 ? 19.031 -17.469 8.398 1 96.94 8 HIS B C 1
ATOM 3771 O O . HIS B 1 8 ? 18.312 -16.547 8.773 1 96.94 8 HIS B O 1
ATOM 3777 N N . GLY B 1 9 ? 20.25 -17.234 8.055 1 95.81 9 GLY B N 1
ATOM 3778 C CA . GLY B 1 9 ? 20.922 -15.953 8.195 1 95.81 9 GLY B CA 1
ATOM 3779 C C . GLY B 1 9 ? 22.203 -16.031 9 1 95.81 9 GLY B C 1
ATOM 3780 O O . GLY B 1 9 ? 23.016 -16.938 8.797 1 95.81 9 GLY B O 1
ATOM 3781 N N . LYS B 1 10 ? 22.375 -15.039 9.93 1 92.94 10 LYS B N 1
ATOM 3782 C CA . LYS B 1 10 ? 23.578 -14.953 10.766 1 92.94 10 LYS B CA 1
ATOM 3783 C C . LYS B 1 10 ? 23.734 -16.219 11.617 1 92.94 10 LYS B C 1
ATOM 3785 O O . LYS B 1 10 ? 22.781 -16.703 12.219 1 92.94 10 LYS B O 1
ATOM 3790 N N . THR B 1 11 ? 25.016 -16.547 11.641 1 90.62 11 THR B N 1
ATOM 3791 C CA . THR B 1 11 ? 25.312 -17.703 12.461 1 90.62 11 THR B CA 1
ATOM 3792 C C . THR B 1 11 ? 25.453 -17.312 13.93 1 90.62 11 THR B C 1
ATOM 3794 O O . THR B 1 11 ? 26.141 -16.344 14.258 1 90.62 11 THR B O 1
ATOM 3797 N N . ASN B 1 12 ? 24.859 -17.859 14.805 1 88 12 ASN B N 1
ATOM 3798 C CA . ASN B 1 12 ? 24.938 -17.719 16.25 1 88 12 ASN B CA 1
ATOM 3799 C C . ASN B 1 12 ? 24.594 -16.297 16.688 1 88 12 ASN B C 1
ATOM 3801 O O . ASN B 1 12 ? 25.406 -15.617 17.312 1 88 12 ASN B O 1
ATOM 3805 N N . PRO B 1 13 ? 23.5 -15.859 16.344 1 88.81 13 PRO B N 1
ATOM 3806 C CA . PRO B 1 13 ? 23.078 -14.539 16.812 1 88.81 13 PRO B CA 1
ATOM 3807 C C . PRO B 1 13 ? 22.984 -14.461 18.344 1 88.81 13 PRO B C 1
ATOM 3809 O O . PRO B 1 13 ? 22.719 -15.469 19 1 88.81 13 PRO B O 1
ATOM 3812 N N . ASP B 1 14 ? 23.266 -13.312 18.844 1 87.31 14 ASP B N 1
ATOM 3813 C CA . ASP B 1 14 ? 23.141 -13.094 20.281 1 87.31 14 ASP B CA 1
ATOM 3814 C C . ASP B 1 14 ? 21.703 -13.359 20.766 1 87.31 14 ASP B C 1
ATOM 3816 O O . ASP B 1 14 ? 20.75 -12.875 20.156 1 87.31 14 ASP B O 1
ATOM 3820 N N . ASN B 1 15 ? 21.625 -14.008 21.891 1 86.31 15 ASN B N 1
ATOM 3821 C CA . ASN B 1 15 ? 20.328 -14.438 22.406 1 86.31 15 ASN B CA 1
ATOM 3822 C C . ASN B 1 15 ? 19.453 -13.25 22.75 1 86.31 15 ASN B C 1
ATOM 3824 O O . ASN B 1 15 ? 18.219 -13.344 22.703 1 86.31 15 ASN B O 1
ATOM 3828 N N . GLN B 1 16 ? 20.062 -12.234 23.047 1 83.75 16 GLN B N 1
ATOM 3829 C CA . GLN B 1 16 ? 19.297 -11.07 23.484 1 83.75 16 GLN B CA 1
ATOM 3830 C C . GLN B 1 16 ? 18.516 -10.461 22.328 1 83.75 16 GLN B C 1
ATOM 3832 O O . GLN B 1 16 ? 17.594 -9.672 22.531 1 83.75 16 GLN B O 1
ATOM 3837 N N . TYR B 1 17 ? 18.859 -10.883 21.125 1 87.94 17 TYR B N 1
ATOM 3838 C CA . TYR B 1 17 ? 18.219 -10.297 19.953 1 87.94 17 TYR B CA 1
ATOM 3839 C C . TYR B 1 17 ? 17.281 -11.297 19.297 1 87.94 17 TYR B C 1
ATOM 3841 O O . TYR B 1 17 ? 16.719 -11.031 18.234 1 87.94 17 TYR B O 1
ATOM 3849 N N . LYS B 1 18 ? 17.078 -12.43 19.984 1 92.88 18 LYS B N 1
ATOM 3850 C CA . LYS B 1 18 ? 16.188 -13.445 19.422 1 92.88 18 LYS B CA 1
ATOM 3851 C C . LYS B 1 18 ? 14.727 -13.125 19.734 1 92.88 18 LYS B C 1
ATOM 3853 O O . LYS B 1 18 ? 14.43 -12.547 20.781 1 92.88 18 LYS B O 1
ATOM 3858 N N . TRP B 1 19 ? 13.883 -13.445 18.828 1 91.25 19 TRP B N 1
ATOM 3859 C CA . TRP B 1 19 ? 12.445 -13.273 19.016 1 91.25 19 TRP B CA 1
ATOM 3860 C C . TRP B 1 19 ? 11.68 -14.477 18.469 1 91.25 19 TRP B C 1
ATOM 3862 O O . TRP B 1 19 ? 12.203 -15.242 17.656 1 91.25 19 TRP B O 1
ATOM 3872 N N . ASP B 1 20 ? 10.5 -14.727 18.969 1 94.38 20 ASP B N 1
ATOM 3873 C CA . ASP B 1 20 ? 9.617 -15.82 18.578 1 94.38 20 ASP B CA 1
ATOM 3874 C C . ASP B 1 20 ? 8.156 -15.414 18.688 1 94.38 20 ASP B C 1
ATOM 3876 O O . ASP B 1 20 ? 7.629 -15.281 19.797 1 94.38 20 ASP B O 1
ATOM 3880 N N . ASP B 1 21 ? 7.523 -15.195 17.547 1 92.75 21 ASP B N 1
ATOM 3881 C CA . ASP B 1 21 ? 6.121 -14.789 17.547 1 92.75 21 ASP B CA 1
ATOM 3882 C C . ASP B 1 21 ? 5.207 -15.961 17.891 1 92.75 21 ASP B C 1
ATOM 3884 O O . ASP B 1 21 ? 4.031 -15.766 18.219 1 92.75 21 ASP B O 1
ATOM 3888 N N . GLY B 1 22 ? 5.734 -17.141 17.812 1 92.19 22 GLY B N 1
ATOM 3889 C CA . GLY B 1 22 ? 4.973 -18.312 18.188 1 92.19 22 GLY B CA 1
ATOM 3890 C C . GLY B 1 22 ? 4.234 -18.953 17.031 1 92.19 22 GLY B C 1
ATOM 3891 O O . GLY B 1 22 ? 4.344 -18.5 15.898 1 92.19 22 GLY B O 1
ATOM 3892 N N . SER B 1 23 ? 3.537 -20.047 17.344 1 91.81 23 SER B N 1
ATOM 3893 C CA . SER B 1 23 ? 2.871 -20.875 16.328 1 91.81 23 SER B CA 1
ATOM 3894 C C . SER B 1 23 ? 1.387 -21.031 16.641 1 91.81 23 SER B C 1
ATOM 3896 O O . SER B 1 23 ? 0.77 -22.031 16.266 1 91.81 23 SER B O 1
ATOM 3898 N N . ASP B 1 24 ? 0.859 -20.141 17.375 1 89.94 24 ASP B N 1
ATOM 3899 C CA . ASP B 1 24 ? -0.533 -20.266 17.797 1 89.94 24 ASP B CA 1
ATOM 3900 C C . ASP B 1 24 ? -1.466 -19.5 16.859 1 89.94 24 ASP B C 1
ATOM 3902 O O . ASP B 1 24 ? -2.672 -19.438 17.109 1 89.94 24 ASP B O 1
ATOM 3906 N N . HIS B 1 25 ? -0.975 -18.969 15.805 1 92.62 25 HIS B N 1
ATOM 3907 C CA . HIS B 1 25 ? -1.785 -18.203 14.867 1 92.62 25 HIS B CA 1
ATOM 3908 C C . HIS B 1 25 ? -2.396 -19.109 13.797 1 92.62 25 HIS B C 1
ATOM 3910 O O . HIS B 1 25 ? -1.896 -20.203 13.547 1 92.62 25 HIS B O 1
ATOM 3916 N N . GLU B 1 26 ? -3.467 -18.594 13.203 1 91.94 26 GLU B N 1
ATOM 3917 C CA . GLU B 1 26 ? -4.102 -19.328 12.109 1 91.94 26 GLU B CA 1
ATOM 3918 C C . GLU B 1 26 ? -3.416 -19.031 10.773 1 91.94 26 GLU B C 1
ATOM 3920 O O . GLU B 1 26 ? -3.455 -19.844 9.852 1 91.94 26 GLU B O 1
ATOM 3925 N N . GLY B 1 27 ? -2.828 -17.844 10.672 1 93.88 27 GLY B N 1
ATOM 3926 C CA . GLY B 1 27 ? -2.148 -17.438 9.453 1 93.88 27 GLY B CA 1
ATOM 3927 C C . GLY B 1 27 ? -1.592 -16.031 9.508 1 93.88 27 GLY B C 1
ATOM 3928 O O . GLY B 1 27 ? -1.718 -15.352 10.531 1 93.88 27 GLY B O 1
ATOM 3929 N N . VAL B 1 28 ? -0.913 -15.641 8.477 1 95.25 28 VAL B N 1
ATOM 3930 C CA . VAL B 1 28 ? -0.347 -14.312 8.312 1 95.25 28 VAL B CA 1
ATOM 3931 C C . VAL B 1 28 ? -1.236 -13.484 7.391 1 95.25 28 VAL B C 1
ATOM 3933 O O . VAL B 1 28 ? -1.711 -13.977 6.367 1 95.25 28 VAL B O 1
ATOM 3936 N N . THR B 1 29 ? -1.471 -12.188 7.684 1 94.06 29 THR B N 1
ATOM 3937 C CA . THR B 1 29 ? -2.387 -11.398 6.863 1 94.06 29 THR B CA 1
ATOM 3938 C C . THR B 1 29 ? -1.665 -10.219 6.227 1 94.06 29 THR B C 1
ATOM 3940 O O . THR B 1 29 ? -2.107 -9.695 5.199 1 94.06 29 THR B O 1
ATOM 3943 N N . LYS B 1 30 ? -0.639 -9.742 6.844 1 93.62 30 LYS B N 1
ATOM 3944 C CA . LYS B 1 30 ? 0.161 -8.656 6.289 1 93.62 30 LYS B CA 1
ATOM 3945 C C . LYS B 1 30 ? 1.631 -8.797 6.672 1 93.62 30 LYS B C 1
ATOM 3947 O O . LYS B 1 30 ? 1.948 -9.289 7.758 1 93.62 30 LYS B O 1
ATOM 3952 N N . ILE B 1 31 ? 2.467 -8.383 5.84 1 95.94 31 ILE B N 1
ATOM 3953 C CA . ILE B 1 31 ? 3.904 -8.336 6.086 1 95.94 31 ILE B CA 1
ATOM 3954 C C . ILE B 1 31 ? 4.461 -6.98 5.668 1 95.94 31 ILE B C 1
ATOM 3956 O O . ILE B 1 31 ? 4.23 -6.527 4.543 1 95.94 31 ILE B O 1
ATOM 3960 N N . TYR B 1 32 ? 5.137 -6.324 6.562 1 94.12 32 TYR B N 1
ATOM 3961 C CA . TYR B 1 32 ? 5.844 -5.082 6.266 1 94.12 32 TYR B CA 1
ATOM 3962 C C . TYR B 1 32 ? 7.352 -5.293 6.277 1 94.12 32 TYR B C 1
ATOM 3964 O O . TYR B 1 32 ? 7.902 -5.824 7.242 1 94.12 32 TYR B O 1
ATOM 3972 N N . VAL B 1 33 ? 7.973 -4.898 5.215 1 96 33 VAL B N 1
ATOM 3973 C CA . VAL B 1 33 ? 9.422 -5.035 5.109 1 96 33 VAL B CA 1
ATOM 3974 C C . VAL B 1 33 ? 10.055 -3.666 4.859 1 96 33 VAL B C 1
ATOM 3976 O O . VAL B 1 33 ? 9.727 -2.996 3.877 1 96 33 VAL B O 1
ATOM 3979 N N . ARG B 1 34 ? 10.945 -3.293 5.738 1 94.69 34 ARG B N 1
ATOM 3980 C CA . ARG B 1 34 ? 11.719 -2.08 5.516 1 94.69 34 ARG B CA 1
ATOM 3981 C C . ARG B 1 34 ? 13.141 -2.414 5.066 1 94.69 34 ARG B C 1
ATOM 3983 O O . ARG B 1 34 ? 13.812 -3.236 5.688 1 94.69 34 ARG B O 1
ATOM 3990 N N . VAL B 1 35 ? 13.523 -1.753 4.016 1 94.62 35 VAL B N 1
ATOM 3991 C CA . VAL B 1 35 ? 14.852 -1.997 3.451 1 94.62 35 VAL B CA 1
ATOM 3992 C C . VAL B 1 35 ? 15.656 -0.701 3.447 1 94.62 35 VAL B C 1
ATOM 3994 O O . VAL B 1 35 ? 15.125 0.367 3.129 1 94.62 35 VAL B O 1
ATOM 3997 N N . ASP B 1 36 ? 16.906 -0.753 3.898 1 91.31 36 ASP B N 1
ATOM 3998 C CA . ASP B 1 36 ? 17.844 0.363 3.781 1 91.31 36 ASP B CA 1
ATOM 3999 C C . ASP B 1 36 ? 19.094 -0.046 3.002 1 91.31 36 ASP B C 1
ATOM 4001 O O . ASP B 1 36 ? 19.047 -0.97 2.188 1 91.31 36 ASP B O 1
ATOM 4005 N N . ARG B 1 37 ? 20.172 0.688 3.191 1 90.31 37 ARG B N 1
ATOM 4006 C CA . ARG B 1 37 ? 21.406 0.461 2.443 1 90.31 37 ARG B CA 1
ATOM 4007 C C . ARG B 1 37 ? 22.031 -0.875 2.818 1 90.31 37 ARG B C 1
ATOM 4009 O O . ARG B 1 37 ? 22.688 -1.512 1.991 1 90.31 37 ARG B O 1
ATOM 4016 N N . GLU B 1 38 ? 21.766 -1.322 4.012 1 91.69 38 GLU B N 1
ATOM 4017 C CA . GLU B 1 38 ? 22.453 -2.498 4.523 1 91.69 38 GLU B CA 1
ATOM 4018 C C . GLU B 1 38 ? 21.625 -3.762 4.328 1 91.69 38 GLU B C 1
ATOM 4020 O O . GLU B 1 38 ? 22.109 -4.875 4.531 1 91.69 38 GLU B O 1
ATOM 4025 N N . GLY B 1 39 ? 20.438 -3.621 3.967 1 94.44 39 GLY B N 1
ATOM 4026 C CA . GLY B 1 39 ? 19.5 -4.73 3.834 1 94.44 39 GLY B CA 1
ATOM 4027 C C . GLY B 1 39 ? 18.188 -4.504 4.566 1 94.44 39 GLY B C 1
ATOM 4028 O O . GLY B 1 39 ? 17.734 -3.367 4.695 1 94.44 39 GLY B O 1
ATOM 4029 N N . ILE B 1 40 ? 17.562 -5.59 4.984 1 96 40 ILE B N 1
ATOM 4030 C CA . ILE B 1 40 ? 16.281 -5.461 5.656 1 96 40 ILE B CA 1
ATOM 4031 C C . ILE B 1 40 ? 16.484 -4.961 7.082 1 96 40 ILE B C 1
ATOM 4033 O O . ILE B 1 40 ? 17.188 -5.594 7.875 1 96 40 ILE B O 1
ATOM 4037 N N . GLN B 1 41 ? 15.859 -3.896 7.402 1 93.12 41 GLN B N 1
ATOM 4038 C CA . GLN B 1 41 ? 15.977 -3.287 8.727 1 93.12 41 GLN B CA 1
ATOM 4039 C C . GLN B 1 41 ? 15 -3.928 9.711 1 93.12 41 GLN B C 1
ATOM 4041 O O . GLN B 1 41 ? 15.391 -4.273 10.828 1 93.12 41 GLN B O 1
ATOM 4046 N N . PHE B 1 42 ? 13.812 -3.963 9.258 1 92.94 42 PHE B N 1
ATOM 4047 C CA . PHE B 1 42 ? 12.844 -4.637 10.125 1 92.94 42 PHE B CA 1
ATOM 4048 C C . PHE B 1 42 ? 11.797 -5.367 9.289 1 92.94 42 PHE B C 1
ATOM 4050 O O . PHE B 1 42 ? 11.648 -5.109 8.094 1 92.94 42 PHE B O 1
ATOM 4057 N N . ILE B 1 43 ? 11.141 -6.238 9.969 1 95.5 43 ILE B N 1
ATOM 4058 C CA . ILE B 1 43 ? 9.977 -6.938 9.43 1 95.5 43 ILE B CA 1
ATOM 4059 C C . ILE B 1 43 ? 8.859 -6.945 10.469 1 95.5 43 ILE B C 1
ATOM 4061 O O . ILE B 1 43 ? 9.117 -7.078 11.672 1 95.5 43 ILE B O 1
ATOM 4065 N N . LYS B 1 44 ? 7.684 -6.691 10.016 1 94.25 44 LYS B N 1
ATOM 4066 C CA . LYS B 1 44 ? 6.492 -6.715 10.859 1 94.25 44 LYS B CA 1
ATOM 4067 C C . LYS B 1 44 ? 5.422 -7.633 10.266 1 94.25 44 LYS B C 1
ATOM 4069 O O . LYS B 1 44 ? 5.215 -7.656 9.055 1 94.25 44 LYS B O 1
ATOM 4074 N N . PHE B 1 45 ? 4.785 -8.414 11.18 1 94.94 45 PHE B N 1
ATOM 4075 C CA . PHE B 1 45 ? 3.752 -9.344 10.734 1 94.94 45 PHE B CA 1
ATOM 4076 C C . PHE B 1 45 ? 2.424 -9.047 11.422 1 94.94 45 PHE B C 1
ATOM 4078 O O . PHE B 1 45 ? 2.387 -8.789 12.625 1 94.94 45 PHE B O 1
ATOM 4085 N N . ASP B 1 46 ? 1.395 -9.062 10.672 1 92.12 46 ASP B N 1
ATOM 4086 C CA . ASP B 1 46 ? 0.047 -9.203 11.211 1 92.12 46 ASP B CA 1
ATOM 4087 C C . ASP B 1 46 ? -0.452 -10.641 11.07 1 92.12 46 ASP B C 1
ATOM 4089 O O . ASP B 1 46 ? -0.383 -11.219 9.992 1 92.12 46 ASP B O 1
ATOM 4093 N N . TYR B 1 47 ? -0.905 -11.18 12.188 1 93.88 47 TYR B N 1
ATOM 4094 C CA . TYR B 1 47 ? -1.411 -12.547 12.203 1 93.88 47 TYR B CA 1
ATOM 4095 C C . TYR B 1 47 ? -2.924 -12.57 12.391 1 93.88 47 TYR B C 1
ATOM 4097 O O . TYR B 1 47 ? -3.52 -11.57 12.797 1 93.88 47 TYR B O 1
ATOM 4105 N N . VAL B 1 48 ? -3.512 -13.656 11.961 1 90.38 48 VAL B N 1
ATOM 4106 C CA . VAL B 1 48 ? -4.91 -13.914 12.289 1 90.38 48 VAL B CA 1
ATOM 4107 C C . VAL B 1 48 ? -5.004 -15.125 13.219 1 90.38 48 VAL B C 1
ATOM 4109 O O . VAL B 1 48 ? -4.242 -16.078 13.07 1 90.38 48 VAL B O 1
ATOM 4112 N N . GLY B 1 49 ? -5.754 -14.945 14.234 1 79.12 49 GLY B N 1
ATOM 4113 C CA . GLY B 1 49 ? -6.039 -16.031 15.156 1 79.12 49 GLY B CA 1
ATOM 4114 C C . GLY B 1 49 ? -7.52 -16.219 15.438 1 79.12 49 GLY B C 1
ATOM 4115 O O . GLY B 1 49 ? -8.359 -15.867 14.602 1 79.12 49 GLY B O 1
ATOM 4116 N N . ASN B 1 50 ? -7.734 -16.625 16.688 1 68.75 50 ASN B N 1
ATOM 4117 C CA . ASN B 1 50 ? -9.125 -16.906 17.031 1 68.75 50 ASN B CA 1
ATOM 4118 C C . ASN B 1 50 ? -10.062 -15.82 16.516 1 68.75 50 ASN B C 1
ATOM 4120 O O . ASN B 1 50 ? -10.898 -15.312 17.266 1 68.75 50 ASN B O 1
ATOM 4124 N N . GLY B 1 51 ? -9.789 -15.5 15.227 1 62.09 51 GLY B N 1
ATOM 4125 C CA . GLY B 1 51 ? -10.68 -14.57 14.562 1 62.09 51 GLY B CA 1
ATOM 4126 C C . GLY B 1 51 ? -10.273 -13.117 14.727 1 62.09 51 GLY B C 1
ATOM 4127 O O . GLY B 1 51 ? -10.867 -12.227 14.117 1 62.09 51 GLY B O 1
ATOM 4128 N N . GLN B 1 52 ? -9.164 -12.891 15.539 1 68.38 52 GLN B N 1
ATOM 4129 C CA . GLN B 1 52 ? -8.781 -11.5 15.766 1 68.38 52 GLN B CA 1
ATOM 4130 C C . GLN B 1 52 ? -7.414 -11.203 15.164 1 68.38 52 GLN B C 1
ATOM 4132 O O . GLN B 1 52 ? -6.523 -12.055 15.18 1 68.38 52 GLN B O 1
ATOM 4137 N N . LEU B 1 53 ? -7.301 -10.039 14.562 1 67.31 53 LEU B N 1
ATOM 4138 C CA . LEU B 1 53 ? -6.008 -9.57 14.07 1 67.31 53 LEU B CA 1
ATOM 4139 C C . LEU B 1 53 ? -5.074 -9.242 15.234 1 67.31 53 LEU B C 1
ATOM 4141 O O . LEU B 1 53 ? -5.477 -8.578 16.188 1 67.31 53 LEU B O 1
ATOM 4145 N N . ILE B 1 54 ? -3.951 -9.875 15.289 1 69.12 54 ILE B N 1
ATOM 4146 C CA . ILE B 1 54 ? -2.904 -9.617 16.266 1 69.12 54 ILE B CA 1
ATOM 4147 C C . ILE B 1 54 ? -1.806 -8.766 15.641 1 69.12 54 ILE B C 1
ATOM 4149 O O . ILE B 1 54 ? -1.114 -9.211 14.719 1 69.12 54 ILE B O 1
ATOM 4153 N N . ASP B 1 55 ? -1.696 -7.473 15.953 1 63.22 55 ASP B N 1
ATOM 4154 C CA . ASP B 1 55 ? -0.819 -6.488 15.328 1 63.22 55 ASP B CA 1
ATOM 4155 C C . ASP B 1 55 ? 0.506 -6.379 16.078 1 63.22 55 ASP B C 1
ATOM 4157 O O . ASP B 1 55 ? 1.238 -5.398 15.914 1 63.22 55 ASP B O 1
ATOM 4161 N N . GLU B 1 56 ? 0.971 -7.348 16.625 1 66.88 56 GLU B N 1
ATOM 4162 C CA . GLU B 1 56 ? 1.993 -7.023 17.609 1 66.88 56 GLU B CA 1
ATOM 4163 C C . GLU B 1 56 ? 3.373 -7.484 17.156 1 66.88 56 GLU B C 1
ATOM 4165 O O . GLU B 1 56 ? 4.352 -7.355 17.891 1 66.88 56 GLU B O 1
ATOM 4170 N N . SER B 1 57 ? 3.578 -7.711 15.922 1 85.12 57 SER B N 1
ATOM 4171 C CA . SER B 1 57 ? 4.895 -8.297 15.688 1 85.12 57 SER B CA 1
ATOM 4172 C C . SER B 1 57 ? 5.785 -7.34 14.898 1 85.12 57 SER B C 1
ATOM 4174 O O . SER B 1 57 ? 5.516 -7.051 13.734 1 85.12 57 SER B O 1
ATOM 4176 N N . PHE B 1 58 ? 6.742 -6.703 15.617 1 89.12 58 PHE B N 1
ATOM 4177 C CA . PHE B 1 58 ? 7.75 -5.836 15.016 1 89.12 58 PHE B CA 1
ATOM 4178 C C . PHE B 1 58 ? 9.156 -6.297 15.398 1 89.12 58 PHE B C 1
ATOM 4180 O O . PHE B 1 58 ? 9.477 -6.398 16.578 1 89.12 58 PHE B O 1
ATOM 4187 N N . HIS B 1 59 ? 10 -6.527 14.43 1 90.31 59 HIS B N 1
ATOM 4188 C CA . HIS B 1 59 ? 11.336 -7.043 14.703 1 90.31 59 HIS B CA 1
ATOM 4189 C C . HIS B 1 59 ? 12.391 -6.293 13.898 1 90.31 59 HIS B C 1
ATOM 4191 O O . HIS B 1 59 ? 12.391 -6.344 12.664 1 90.31 59 HIS B O 1
ATOM 4197 N N . GLY B 1 60 ? 13.281 -5.66 14.625 1 89.06 60 GLY B N 1
ATOM 4198 C CA . GLY B 1 60 ? 14.32 -4.84 14.023 1 89.06 60 GLY B CA 1
ATOM 4199 C C . GLY B 1 60 ? 14.266 -3.391 14.477 1 89.06 60 GLY B C 1
ATOM 4200 O O . GLY B 1 60 ? 13.883 -3.102 15.609 1 89.06 60 GLY B O 1
ATOM 4201 N N . PHE B 1 61 ? 14.844 -2.572 13.57 1 85.44 61 PHE B N 1
ATOM 4202 C CA . PHE B 1 61 ? 14.969 -1.153 13.883 1 85.44 61 PHE B CA 1
ATOM 4203 C C . PHE B 1 61 ? 14.43 -0.302 12.734 1 85.44 61 PHE B C 1
ATOM 4205 O O . PHE B 1 61 ? 14.734 -0.56 11.57 1 85.44 61 PHE B O 1
ATOM 4212 N N . SER B 1 62 ? 13.609 0.657 13.164 1 82.19 62 SER B N 1
ATOM 4213 C CA . SER B 1 62 ? 13.047 1.533 12.141 1 82.19 62 SER B CA 1
ATOM 4214 C C . SER B 1 62 ? 13.969 2.717 11.859 1 82.19 62 SER B C 1
ATOM 4216 O O . SER B 1 62 ? 13.992 3.686 12.617 1 82.19 62 SER B O 1
ATOM 4218 N N . ASN B 1 63 ? 14.773 2.568 10.867 1 79.94 63 ASN B N 1
ATOM 4219 C CA . ASN B 1 63 ? 15.641 3.635 10.375 1 79.94 63 ASN B CA 1
ATOM 4220 C C . ASN B 1 63 ? 15.156 4.18 9.039 1 79.94 63 ASN B C 1
ATOM 4222 O O . ASN B 1 63 ? 14.008 3.965 8.648 1 79.94 63 ASN B O 1
ATOM 4226 N N . GLN B 1 64 ? 16.047 4.91 8.406 1 86.62 64 GLN B N 1
ATOM 4227 C CA . GLN B 1 64 ? 15.758 5.449 7.082 1 86.62 64 GLN B CA 1
ATOM 4228 C C . GLN B 1 64 ? 15.617 4.332 6.051 1 86.62 64 GLN B C 1
ATOM 4230 O O . GLN B 1 64 ? 16.109 3.221 6.262 1 86.62 64 GLN B O 1
ATOM 4235 N N . GLY B 1 65 ? 14.875 4.609 4.977 1 90.56 65 GLY B N 1
ATOM 4236 C CA . GLY B 1 65 ? 14.641 3.629 3.932 1 90.56 65 GLY B CA 1
ATOM 4237 C C . GLY B 1 65 ? 13.227 3.664 3.391 1 90.56 65 GLY B C 1
ATOM 4238 O O . GLY B 1 65 ? 12.633 4.738 3.24 1 90.56 65 GLY B O 1
ATOM 4239 N N . CYS B 1 66 ? 12.812 2.451 2.984 1 92.31 66 CYS B N 1
ATOM 4240 C CA . CYS B 1 66 ? 11.469 2.328 2.418 1 92.31 66 CYS B CA 1
ATOM 4241 C C . CYS B 1 66 ? 10.789 1.059 2.906 1 92.31 66 CYS B C 1
ATOM 4243 O O . CYS B 1 66 ? 11.422 0.009 3.018 1 92.31 66 CYS B O 1
ATOM 4245 N N . THR B 1 67 ? 9.547 1.28 3.197 1 92.44 67 THR B N 1
ATOM 4246 C CA . THR B 1 67 ? 8.75 0.15 3.664 1 92.44 67 THR B CA 1
ATOM 4247 C C . THR B 1 67 ? 7.805 -0.334 2.568 1 92.44 67 THR B C 1
ATOM 4249 O O . THR B 1 67 ? 7.094 0.466 1.957 1 92.44 67 THR B O 1
ATOM 4252 N N . GLN B 1 68 ? 7.832 -1.569 2.361 1 93.75 68 GLN B N 1
ATOM 4253 C CA . GLN B 1 68 ? 6.902 -2.193 1.422 1 93.75 68 GLN B CA 1
ATOM 4254 C C . GLN B 1 68 ? 6.016 -3.217 2.125 1 93.75 68 GLN B C 1
ATOM 4256 O O . GLN B 1 68 ? 6.484 -3.965 2.986 1 93.75 68 GLN B O 1
ATOM 4261 N N . MET B 1 69 ? 4.766 -3.188 1.78 1 92.44 69 MET B N 1
ATOM 4262 C CA . MET B 1 69 ? 3.785 -4.055 2.432 1 92.44 69 MET B CA 1
ATOM 4263 C C . MET B 1 69 ? 3.314 -5.152 1.483 1 92.44 69 MET B C 1
ATOM 4265 O O . MET B 1 69 ? 3.17 -4.918 0.281 1 92.44 69 MET B O 1
ATOM 4269 N N . PHE B 1 70 ? 3.107 -6.344 1.987 1 94.94 70 PHE B N 1
ATOM 4270 C CA . PHE B 1 70 ? 2.516 -7.477 1.282 1 94.94 70 PHE B CA 1
ATOM 4271 C C . PHE B 1 70 ? 1.271 -7.977 2.008 1 94.94 70 PHE B C 1
ATOM 4273 O O . PHE B 1 70 ? 1.357 -8.453 3.139 1 94.94 70 PHE B O 1
ATOM 4280 N N . GLU B 1 71 ? 0.123 -7.867 1.358 1 93.69 71 GLU B N 1
ATOM 4281 C CA . GLU B 1 71 ? -1.146 -8.25 1.967 1 93.69 71 GLU B CA 1
ATOM 4282 C C . GLU B 1 71 ? -1.557 -9.664 1.547 1 93.69 71 GLU B C 1
ATOM 4284 O O . GLU B 1 71 ? -1.411 -10.031 0.381 1 93.69 71 GLU B O 1
ATOM 4289 N N . ILE B 1 72 ? -2.018 -10.398 2.473 1 94.5 72 ILE B N 1
ATOM 4290 C CA . ILE B 1 72 ? -2.531 -11.75 2.279 1 94.5 72 ILE B CA 1
ATOM 4291 C C . ILE B 1 72 ? -4 -11.812 2.684 1 94.5 72 ILE B C 1
ATOM 4293 O O . ILE B 1 72 ? -4.332 -11.695 3.867 1 94.5 72 ILE B O 1
ATOM 4297 N N . ASP B 1 73 ? -4.875 -12 1.782 1 92.06 73 ASP B N 1
ATOM 4298 C CA . ASP B 1 73 ? -6.309 -11.984 2.049 1 92.06 73 ASP B CA 1
ATOM 4299 C C . ASP B 1 73 ? -6.793 -13.344 2.549 1 92.06 73 ASP B C 1
ATOM 4301 O O . ASP B 1 73 ? -7.328 -14.141 1.777 1 92.06 73 ASP B O 1
ATOM 4305 N N . HIS B 1 74 ? -6.77 -13.523 3.781 1 89.38 74 HIS B N 1
ATOM 4306 C CA . HIS B 1 74 ? -7.121 -14.805 4.375 1 89.38 74 HIS B CA 1
ATOM 4307 C C . HIS B 1 74 ? -8.609 -15.094 4.223 1 89.38 74 HIS B C 1
ATOM 4309 O O . HIS B 1 74 ? -9.023 -16.25 4.238 1 89.38 74 HIS B O 1
ATOM 4315 N N . LEU B 1 75 ? -9.383 -14.039 4.043 1 87.12 75 LEU B N 1
ATOM 4316 C CA . LEU B 1 75 ? -10.82 -14.219 3.91 1 87.12 75 LEU B CA 1
ATOM 4317 C C . LEU B 1 75 ? -11.172 -14.844 2.564 1 87.12 75 LEU B C 1
ATOM 4319 O O . LEU B 1 75 ? -12.242 -15.422 2.404 1 87.12 75 LEU B O 1
ATOM 4323 N N . LYS B 1 76 ? -10.258 -14.773 1.688 1 84.88 76 LYS B N 1
ATOM 4324 C CA . LYS B 1 76 ? -10.461 -15.383 0.377 1 84.88 76 LYS B CA 1
ATOM 4325 C C . LYS B 1 76 ? -9.688 -16.688 0.248 1 84.88 76 LYS B C 1
ATOM 4327 O O . LYS B 1 76 ? -9.422 -17.156 -0.863 1 84.88 76 LYS B O 1
ATOM 4332 N N . GLY B 1 77 ? -9.242 -17.188 1.351 1 86.69 77 GLY B N 1
ATOM 4333 C CA . GLY B 1 77 ? -8.562 -18.469 1.364 1 86.69 77 GLY B CA 1
ATOM 4334 C C . GLY B 1 77 ? -7.09 -18.375 1.021 1 86.69 77 GLY B C 1
ATOM 4335 O O . GLY B 1 77 ? -6.441 -19.391 0.75 1 86.69 77 GLY B O 1
ATOM 4336 N N . GLU B 1 78 ? -6.574 -17.172 1.002 1 92.5 78 GLU B N 1
ATOM 4337 C CA . GLU B 1 78 ? -5.152 -16.984 0.719 1 92.5 78 GLU B CA 1
ATOM 4338 C C . GLU B 1 78 ? -4.305 -17.234 1.964 1 92.5 78 GLU B C 1
ATOM 4340 O O . GLU B 1 78 ? -4.676 -16.828 3.064 1 92.5 78 GLU B O 1
ATOM 4345 N N . TYR B 1 79 ? -3.211 -17.953 1.786 1 94.56 79 TYR B N 1
ATOM 4346 C CA . TYR B 1 79 ? -2.297 -18.219 2.893 1 94.56 79 TYR B CA 1
ATOM 4347 C C . TYR B 1 79 ? -0.854 -18.281 2.404 1 94.56 79 TYR B C 1
ATOM 4349 O O . TYR B 1 79 ? -0.601 -18.562 1.229 1 94.56 79 TYR B O 1
ATOM 4357 N N . LEU B 1 80 ? 0.065 -17.969 3.297 1 97.12 80 LEU B N 1
ATOM 4358 C CA . LEU B 1 80 ? 1.489 -17.922 2.988 1 97.12 80 LEU B CA 1
ATOM 4359 C C . LEU B 1 80 ? 2.076 -19.328 2.943 1 97.12 80 LEU B C 1
ATOM 4361 O O . LEU B 1 80 ? 1.901 -20.109 3.883 1 97.12 80 LEU B O 1
ATOM 4365 N N . VAL B 1 81 ? 2.824 -19.672 1.832 1 96.31 81 VAL B N 1
ATOM 4366 C CA . VAL B 1 81 ? 3.312 -21.047 1.688 1 96.31 81 VAL B CA 1
ATOM 4367 C C . VAL B 1 81 ? 4.84 -21.047 1.759 1 96.31 81 VAL B C 1
ATOM 4369 O O . VAL B 1 81 ? 5.438 -22.047 2.17 1 96.31 81 VAL B O 1
ATOM 4372 N N . SER B 1 82 ? 5.445 -19.953 1.361 1 97 82 SER B N 1
ATOM 4373 C CA . SER B 1 82 ? 6.902 -19.969 1.363 1 97 82 SER B CA 1
ATOM 4374 C C . SER B 1 82 ? 7.469 -18.547 1.413 1 97 82 SER B C 1
ATOM 4376 O O . SER B 1 82 ? 6.773 -17.594 1.077 1 97 82 SER B O 1
ATOM 4378 N N . VAL B 1 83 ? 8.656 -18.484 1.932 1 97.94 83 VAL B N 1
ATOM 4379 C CA . VAL B 1 83 ? 9.492 -17.281 1.882 1 97.94 83 VAL B CA 1
ATOM 4380 C C . VAL B 1 83 ? 10.859 -17.641 1.305 1 97.94 83 VAL B C 1
ATOM 4382 O O . VAL B 1 83 ? 11.508 -18.578 1.758 1 97.94 83 VAL B O 1
ATOM 4385 N N . GLU B 1 84 ? 11.234 -16.938 0.307 1 96.69 84 GLU B N 1
ATOM 4386 C CA . GLU B 1 84 ? 12.586 -17.031 -0.223 1 96.69 84 GLU B CA 1
ATOM 4387 C C . GLU B 1 84 ? 13.383 -15.758 0.052 1 96.69 84 GLU B C 1
ATOM 4389 O O . GLU B 1 84 ? 12.82 -14.656 0.064 1 96.69 84 GLU B O 1
ATOM 4394 N N . GLY B 1 85 ? 14.695 -15.93 0.318 1 95.94 85 GLY B N 1
ATOM 4395 C CA . GLY B 1 85 ? 15.461 -14.734 0.632 1 95.94 85 GLY B CA 1
ATOM 4396 C C . GLY B 1 85 ? 16.953 -14.922 0.455 1 95.94 85 GLY B C 1
ATOM 4397 O O . GLY B 1 85 ? 17.406 -15.984 0.011 1 95.94 85 GLY B O 1
ATOM 4398 N N . TYR B 1 86 ? 17.656 -13.852 0.688 1 95.56 86 TYR B N 1
ATOM 4399 C CA . TYR B 1 86 ? 19.109 -13.773 0.62 1 95.56 86 TYR B CA 1
ATOM 4400 C C . TYR B 1 86 ? 19.688 -13.172 1.896 1 95.56 86 TYR B C 1
ATOM 4402 O O . TYR B 1 86 ? 19.047 -12.328 2.535 1 95.56 86 TYR B O 1
ATOM 4410 N N . HIS B 1 87 ? 20.828 -13.609 2.303 1 95.56 87 HIS B N 1
ATOM 4411 C CA . HIS B 1 87 ? 21.516 -12.961 3.41 1 95.56 87 HIS B CA 1
ATOM 4412 C C . HIS B 1 87 ? 23.031 -12.906 3.158 1 95.56 87 HIS B C 1
ATOM 4414 O O . HIS B 1 87 ? 23.547 -13.656 2.338 1 95.56 87 HIS B O 1
ATOM 4420 N N . ASP B 1 88 ? 23.75 -12.016 3.836 1 93.69 88 ASP B N 1
ATOM 4421 C CA . ASP B 1 88 ? 25.188 -11.852 3.691 1 93.69 88 ASP B CA 1
ATOM 4422 C C . ASP B 1 88 ? 25.922 -12.359 4.93 1 93.69 88 ASP B C 1
ATOM 4424 O O . ASP B 1 88 ? 26.906 -11.766 5.359 1 93.69 88 ASP B O 1
ATOM 4428 N N . TYR B 1 89 ? 25.359 -13.32 5.602 1 93.56 89 TYR B N 1
ATOM 4429 C CA . TYR B 1 89 ? 25.875 -13.977 6.793 1 93.56 89 TYR B CA 1
ATOM 4430 C C . TYR B 1 89 ? 25.656 -13.117 8.031 1 93.56 89 TYR B C 1
ATOM 4432 O O . TYR B 1 89 ? 25.859 -13.578 9.156 1 93.56 89 TYR B O 1
ATOM 4440 N N . GLU B 1 90 ? 25.281 -11.852 7.777 1 94.62 90 GLU B N 1
ATOM 4441 C CA . GLU B 1 90 ? 25.047 -10.969 8.914 1 94.62 90 GLU B CA 1
ATOM 4442 C C . GLU B 1 90 ? 23.625 -10.406 8.898 1 94.62 90 GLU B C 1
ATOM 4444 O O . GLU B 1 90 ? 23.016 -10.234 9.953 1 94.62 90 GLU B O 1
ATOM 4449 N N . VAL B 1 91 ? 23.234 -10.016 7.699 1 95.88 91 VAL B N 1
ATOM 4450 C CA . VAL B 1 91 ? 21.969 -9.312 7.52 1 95.88 91 VAL B CA 1
ATOM 4451 C C . VAL B 1 91 ? 21.156 -9.977 6.414 1 95.88 91 VAL B C 1
ATOM 4453 O O . VAL B 1 91 ? 21.703 -10.344 5.371 1 95.88 91 VAL B O 1
ATOM 4456 N N . ILE B 1 92 ? 19.859 -10.219 6.676 1 97.38 92 ILE B N 1
ATOM 4457 C CA . ILE B 1 92 ? 18.984 -10.602 5.578 1 97.38 92 ILE B CA 1
ATOM 4458 C C . ILE B 1 92 ? 18.891 -9.469 4.562 1 97.38 92 ILE B C 1
ATOM 4460 O O . ILE B 1 92 ? 18.609 -8.328 4.926 1 97.38 92 ILE B O 1
ATOM 4464 N N . GLN B 1 93 ? 19.141 -9.773 3.314 1 96.06 93 GLN B N 1
ATOM 4465 C CA . GLN B 1 93 ? 19.297 -8.742 2.289 1 96.06 93 GLN B CA 1
ATOM 4466 C C . GLN B 1 93 ? 18 -8.555 1.5 1 96.06 93 GLN B C 1
ATOM 4468 O O . GLN B 1 93 ? 17.656 -7.438 1.125 1 96.06 93 GLN B O 1
ATOM 4473 N N . GLY B 1 94 ? 17.359 -9.617 1.204 1 96.25 94 GLY B N 1
ATOM 4474 C CA . GLY B 1 94 ? 16.125 -9.562 0.421 1 96.25 94 GLY B CA 1
ATOM 4475 C C . GLY B 1 94 ? 15.18 -10.711 0.716 1 96.25 94 GLY B C 1
ATOM 4476 O O . GLY B 1 94 ? 15.617 -11.789 1.113 1 96.25 94 GLY B O 1
ATOM 4477 N N . LEU B 1 95 ? 13.844 -10.461 0.533 1 97.5 95 LEU B N 1
ATOM 4478 C CA . LEU B 1 95 ? 12.812 -11.461 0.771 1 97.5 95 LEU B CA 1
ATOM 4479 C C . LEU B 1 95 ? 11.75 -11.422 -0.322 1 97.5 95 LEU B C 1
ATOM 4481 O O . LEU B 1 95 ? 11.422 -10.344 -0.827 1 97.5 95 LEU B O 1
ATOM 4485 N N . GLN B 1 96 ? 11.211 -12.523 -0.646 1 96.94 96 GLN B N 1
ATOM 4486 C CA . GLN B 1 96 ? 10.062 -12.703 -1.522 1 96.94 96 GLN B CA 1
ATOM 4487 C C . GLN B 1 96 ? 9.047 -13.672 -0.915 1 96.94 96 GLN B C 1
ATOM 4489 O O . GLN B 1 96 ? 9.422 -14.742 -0.422 1 96.94 96 GLN B O 1
ATOM 4494 N N . PHE B 1 97 ? 7.832 -13.289 -0.933 1 97.88 97 PHE B N 1
ATOM 4495 C CA . PHE B 1 97 ? 6.781 -14.062 -0.28 1 97.88 97 PHE B CA 1
ATOM 4496 C C . PHE B 1 97 ? 5.875 -14.727 -1.312 1 97.88 97 PHE B C 1
ATOM 4498 O O . PHE B 1 97 ? 5.504 -14.102 -2.309 1 97.88 97 PHE B O 1
ATOM 4505 N N . LYS B 1 98 ? 5.566 -15.938 -1.049 1 96.25 98 LYS B N 1
ATOM 4506 C CA . LYS B 1 98 ? 4.688 -16.703 -1.936 1 96.25 98 LYS B CA 1
ATOM 4507 C C . LYS B 1 98 ? 3.467 -17.219 -1.185 1 96.25 98 LYS B C 1
ATOM 4509 O O . LYS B 1 98 ? 3.6 -17.875 -0.147 1 96.25 98 LYS B O 1
ATOM 4514 N N . THR B 1 99 ? 2.307 -16.875 -1.711 1 95.62 99 THR B N 1
ATOM 4515 C CA . THR B 1 99 ? 1.062 -17.453 -1.219 1 95.62 99 THR B CA 1
ATOM 4516 C C . THR B 1 99 ? 0.538 -18.516 -2.186 1 95.62 99 THR B C 1
ATOM 4518 O O . THR B 1 99 ? 1.171 -18.797 -3.205 1 95.62 99 THR B O 1
ATOM 4521 N N . ASN B 1 100 ? -0.584 -19.109 -1.813 1 90.69 100 ASN B N 1
ATOM 4522 C CA . ASN B 1 100 ? -1.225 -20.062 -2.715 1 90.69 100 ASN B CA 1
ATOM 4523 C C . ASN B 1 100 ? -1.797 -19.375 -3.947 1 90.69 100 ASN B C 1
ATOM 4525 O O . ASN B 1 100 ? -2.123 -20.031 -4.938 1 90.69 100 ASN B O 1
ATOM 4529 N N . LEU B 1 101 ? -1.821 -18.047 -3.906 1 88.88 101 LEU B N 1
ATOM 4530 C CA . LEU B 1 101 ? -2.494 -17.359 -5.004 1 88.88 101 LEU B CA 1
ATOM 4531 C C . LEU B 1 101 ? -1.521 -16.469 -5.762 1 88.88 101 LEU B C 1
ATOM 4533 O O . LEU B 1 101 ? -1.736 -16.156 -6.934 1 88.88 101 LEU B O 1
ATOM 4537 N N . LYS B 1 102 ? -0.468 -16.062 -5.07 1 93.06 102 LYS B N 1
ATOM 4538 C CA . LYS B 1 102 ? 0.396 -15.117 -5.762 1 93.06 102 LYS B CA 1
ATOM 4539 C C . LYS B 1 102 ? 1.8 -15.117 -5.16 1 93.06 102 LYS B C 1
ATOM 4541 O O . LYS B 1 102 ? 2.025 -15.68 -4.09 1 93.06 102 LYS B O 1
ATOM 4546 N N . VAL B 1 103 ? 2.723 -14.578 -5.902 1 94.56 103 VAL B N 1
ATOM 4547 C CA . VAL B 1 103 ? 4.105 -14.336 -5.5 1 94.56 103 VAL B CA 1
ATOM 4548 C C . VAL B 1 103 ? 4.379 -12.836 -5.457 1 94.56 103 VAL B C 1
ATOM 4550 O O . VAL B 1 103 ? 3.998 -12.102 -6.375 1 94.56 103 VAL B O 1
ATOM 4553 N N . SER B 1 104 ? 4.996 -12.398 -4.406 1 94.62 104 SER B N 1
ATOM 4554 C CA . SER B 1 104 ? 5.316 -10.977 -4.289 1 94.62 104 SER B CA 1
ATOM 4555 C C . SER B 1 104 ? 6.508 -10.609 -5.164 1 94.62 104 SER B C 1
ATOM 4557 O O . SER B 1 104 ? 7.211 -11.484 -5.672 1 94.62 104 SER B O 1
ATOM 4559 N N . GLU B 1 105 ? 6.668 -9.328 -5.316 1 92.25 105 GLU B N 1
ATOM 4560 C CA . GLU B 1 105 ? 7.941 -8.852 -5.84 1 92.25 105 GLU B CA 1
ATOM 4561 C C . GLU B 1 105 ? 9.086 -9.164 -4.883 1 92.25 105 GLU B C 1
ATOM 4563 O O . GLU B 1 105 ? 8.852 -9.438 -3.703 1 92.25 105 GLU B O 1
ATOM 4568 N N . MET B 1 106 ? 10.258 -9.148 -5.434 1 92.69 106 MET B N 1
ATOM 4569 C CA . MET B 1 106 ? 11.43 -9.219 -4.57 1 92.69 106 MET B CA 1
ATOM 4570 C C . MET B 1 106 ? 11.633 -7.906 -3.814 1 92.69 106 MET B C 1
ATOM 4572 O O . MET B 1 106 ? 11.672 -6.836 -4.422 1 92.69 106 MET B O 1
ATOM 4576 N N . MET B 1 107 ? 11.742 -7.98 -2.494 1 94.69 107 MET B N 1
ATOM 4577 C CA . MET B 1 107 ? 11.984 -6.809 -1.656 1 94.69 107 MET B CA 1
ATOM 4578 C C . MET B 1 107 ? 13.406 -6.816 -1.104 1 94.69 107 MET B C 1
ATOM 4580 O O . MET B 1 107 ? 13.789 -7.738 -0.382 1 94.69 107 MET B O 1
ATOM 4584 N N . GLY B 1 108 ? 14.141 -5.82 -1.425 1 94.88 108 GLY B N 1
ATOM 4585 C CA . GLY B 1 108 ? 15.523 -5.75 -0.971 1 94.88 108 GLY B CA 1
ATOM 4586 C C . GLY B 1 108 ? 16.531 -6.125 -2.047 1 94.88 108 GLY B C 1
ATOM 4587 O O . GLY B 1 108 ? 16.438 -5.648 -3.18 1 94.88 108 GLY B O 1
ATOM 4588 N N . TYR B 1 109 ? 17.469 -6.918 -1.585 1 92.31 109 TYR B N 1
ATOM 4589 C CA . TYR B 1 109 ? 18.625 -7.117 -2.467 1 92.31 109 TYR B CA 1
ATOM 4590 C C . TYR B 1 109 ? 18.938 -8.602 -2.611 1 92.31 109 TYR B C 1
ATOM 4592 O O . TYR B 1 109 ? 18.797 -9.367 -1.656 1 92.31 109 TYR B O 1
ATOM 4600 N N . GLU B 1 110 ? 19.391 -8.93 -3.842 1 89.19 110 GLU B N 1
ATOM 4601 C CA . GLU B 1 110 ? 19.953 -10.258 -4.055 1 89.19 110 GLU B CA 1
ATOM 4602 C C . GLU B 1 110 ? 21.375 -10.344 -3.49 1 89.19 110 GLU B C 1
ATOM 4604 O O . GLU B 1 110 ? 22.047 -9.328 -3.303 1 89.19 110 GLU B O 1
ATOM 4609 N N . TYR B 1 111 ? 21.688 -11.523 -3.129 1 85.62 111 TYR B N 1
ATOM 4610 C CA . TYR B 1 111 ? 23.047 -11.828 -2.709 1 85.62 111 TYR B CA 1
ATOM 4611 C C . TYR B 1 111 ? 23.516 -13.156 -3.291 1 85.62 111 TYR B C 1
ATOM 4613 O O . TYR B 1 111 ? 22.766 -14.141 -3.279 1 85.62 111 TYR B O 1
ATOM 4621 N N . SER B 1 112 ? 24.656 -13.242 -3.867 1 76.94 112 SER B N 1
ATOM 4622 C CA . SER B 1 112 ? 25.109 -14.305 -4.75 1 76.94 112 SER B CA 1
ATOM 4623 C C . SER B 1 112 ? 25.297 -15.617 -3.99 1 76.94 112 SER B C 1
ATOM 4625 O O . SER B 1 112 ? 25.094 -16.703 -4.551 1 76.94 112 SER B O 1
ATOM 4627 N N . THR B 1 113 ? 25.562 -15.68 -2.756 1 76.31 113 THR B N 1
ATOM 4628 C CA . THR B 1 113 ? 26.062 -16.922 -2.178 1 76.31 113 THR B CA 1
ATOM 4629 C C . THR B 1 113 ? 25.078 -17.484 -1.167 1 76.31 113 THR B C 1
ATOM 4631 O O . THR B 1 113 ? 25.156 -18.656 -0.802 1 76.31 113 THR B O 1
ATOM 4634 N N . ASN B 1 114 ? 24.141 -16.766 -0.711 1 87.75 114 ASN B N 1
ATOM 4635 C CA . ASN B 1 114 ? 23.375 -17.25 0.427 1 87.75 114 ASN B CA 1
ATOM 4636 C C . ASN B 1 114 ? 21.875 -17.062 0.211 1 87.75 114 ASN B C 1
ATOM 4638 O O . ASN B 1 114 ? 21.234 -16.25 0.898 1 87.75 114 ASN B O 1
ATOM 4642 N N . LYS B 1 115 ? 21.422 -17.953 -0.653 1 92.56 115 LYS B N 1
ATOM 4643 C CA . LYS B 1 115 ? 19.984 -18.016 -0.841 1 92.56 115 LYS B CA 1
ATOM 4644 C C . LYS B 1 115 ? 19.344 -19.031 0.109 1 92.56 115 LYS B C 1
ATOM 4646 O O . LYS B 1 115 ? 19.953 -20.078 0.403 1 92.56 115 LYS B O 1
ATOM 4651 N N . PHE B 1 116 ? 18.141 -18.719 0.657 1 95.5 116 PHE B N 1
ATOM 4652 C CA . PHE B 1 116 ? 17.453 -19.672 1.523 1 95.5 116 PHE B CA 1
ATOM 4653 C C . PHE B 1 116 ? 15.953 -19.688 1.221 1 95.5 116 PHE B C 1
ATOM 4655 O O . PHE B 1 116 ? 15.43 -18.781 0.568 1 95.5 116 PHE B O 1
ATOM 4662 N N . THR B 1 117 ? 15.289 -20.766 1.604 1 96.88 117 THR B N 1
ATOM 4663 C CA . THR B 1 117 ? 13.844 -20.922 1.45 1 96.88 117 THR B CA 1
ATOM 4664 C C . THR B 1 117 ? 13.227 -21.484 2.725 1 96.88 117 THR B C 1
ATOM 4666 O O . THR B 1 117 ? 13.758 -22.422 3.314 1 96.88 117 THR B O 1
ATOM 4669 N N . LEU B 1 118 ? 12.227 -20.812 3.197 1 97.81 118 LEU B N 1
ATOM 4670 C CA . LEU B 1 118 ? 11.367 -21.344 4.254 1 97.81 118 LEU B CA 1
ATOM 4671 C C . LEU B 1 118 ? 10.086 -21.922 3.67 1 97.81 118 LEU B C 1
ATOM 4673 O O . LEU B 1 118 ? 9.141 -21.172 3.375 1 97.81 118 LEU B O 1
ATOM 4677 N N . ALA B 1 119 ? 10.055 -23.203 3.553 1 96.31 119 ALA B N 1
ATOM 4678 C CA . ALA B 1 119 ? 8.891 -23.875 2.992 1 96.31 119 ALA B CA 1
ATOM 4679 C C . ALA B 1 119 ? 8.891 -25.359 3.338 1 96.31 119 ALA B C 1
ATOM 4681 O O . ALA B 1 119 ? 9.953 -25.953 3.549 1 96.31 119 ALA B O 1
ATOM 4682 N N . LEU B 1 120 ? 7.719 -25.859 3.494 1 93 120 LEU B N 1
ATOM 4683 C CA . LEU B 1 120 ? 7.504 -27.312 3.59 1 93 120 LEU B CA 1
ATOM 4684 C C . LEU B 1 120 ? 6.301 -27.734 2.758 1 93 120 LEU B C 1
ATOM 4686 O O . LEU B 1 120 ? 5.246 -27.094 2.811 1 93 120 LEU B O 1
ATOM 4690 N N . TYR B 1 121 ? 6.496 -28.766 1.974 1 88.06 121 TYR B N 1
ATOM 4691 C CA . TYR B 1 121 ? 5.461 -29.234 1.058 1 88.06 121 TYR B CA 1
ATOM 4692 C C . TYR B 1 121 ? 4.172 -29.547 1.805 1 88.06 121 TYR B C 1
ATOM 4694 O O . TYR B 1 121 ? 4.191 -30.203 2.846 1 88.06 121 TYR B O 1
ATOM 4702 N N . GLY B 1 122 ? 3.086 -29.047 1.322 1 86.69 122 GLY B N 1
ATOM 4703 C CA . GLY B 1 122 ? 1.77 -29.328 1.876 1 86.69 122 GLY B CA 1
ATOM 4704 C C . GLY B 1 122 ? 1.459 -28.5 3.113 1 86.69 122 GLY B C 1
ATOM 4705 O O . GLY B 1 122 ? 0.437 -28.719 3.77 1 86.69 122 GLY B O 1
ATOM 4706 N N . LYS B 1 123 ? 2.355 -27.578 3.393 1 94.12 123 LYS B N 1
ATOM 4707 C CA . LYS B 1 123 ? 2.164 -26.797 4.617 1 94.12 123 LYS B CA 1
ATOM 4708 C C . LYS B 1 123 ? 2.074 -25.312 4.32 1 94.12 123 LYS B C 1
ATOM 4710 O O . LYS B 1 123 ? 2.463 -24.859 3.24 1 94.12 123 LYS B O 1
ATOM 4715 N N . LYS B 1 124 ? 1.43 -24.625 5.227 1 95.75 124 LYS B N 1
ATOM 4716 C CA . LYS B 1 124 ? 1.393 -23.172 5.18 1 95.75 124 LYS B CA 1
ATOM 4717 C C . LYS B 1 124 ? 2.104 -22.562 6.383 1 95.75 124 LYS B C 1
ATOM 4719 O O . LYS B 1 124 ? 2.195 -23.188 7.441 1 95.75 124 LYS B O 1
ATOM 4724 N N . ILE B 1 125 ? 2.596 -21.344 6.293 1 97.38 125 ILE B N 1
ATOM 4725 C CA . ILE B 1 125 ? 3.299 -20.641 7.359 1 97.38 125 ILE B CA 1
ATOM 4726 C C . ILE B 1 125 ? 2.291 -19.938 8.266 1 97.38 125 ILE B C 1
ATOM 4728 O O . ILE B 1 125 ? 1.399 -19.234 7.785 1 97.38 125 ILE B O 1
ATOM 4732 N N . ILE B 1 126 ? 2.486 -20.078 9.594 1 96.25 126 ILE B N 1
ATOM 4733 C CA . ILE B 1 126 ? 1.508 -19.516 10.516 1 96.25 126 ILE B CA 1
ATOM 4734 C C . ILE B 1 126 ? 2.217 -18.656 11.555 1 96.25 126 ILE B C 1
ATOM 4736 O O . ILE B 1 126 ? 1.571 -18.062 12.422 1 96.25 126 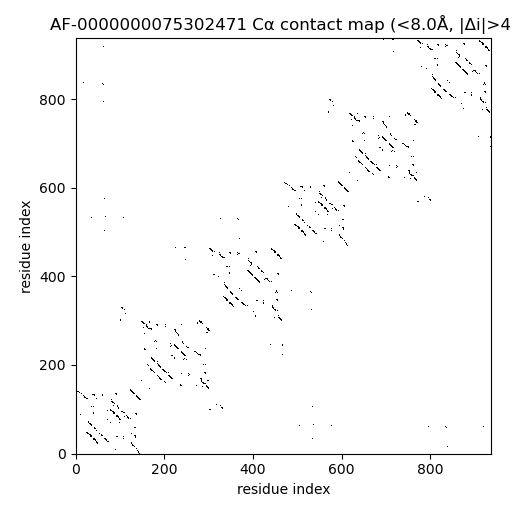ILE B O 1
ATOM 4740 N N . GLY B 1 127 ? 3.533 -18.578 11.492 1 96.44 127 GLY B N 1
ATOM 4741 C CA . GLY B 1 127 ? 4.32 -17.797 12.422 1 96.44 127 GLY B CA 1
ATOM 4742 C C . GLY B 1 127 ? 5.789 -17.719 12.055 1 96.44 127 GLY B C 1
ATOM 4743 O O . GLY B 1 127 ? 6.266 -18.5 11.234 1 96.44 127 GLY B O 1
ATOM 4744 N N . PHE B 1 128 ? 6.422 -16.797 12.688 1 97.44 128 PHE B N 1
ATOM 4745 C CA . PHE B 1 128 ? 7.832 -16.578 12.383 1 97.44 128 PHE B CA 1
ATOM 4746 C C . PHE B 1 128 ? 8.648 -16.453 13.664 1 97.44 128 PHE B C 1
ATOM 4748 O O . PHE B 1 128 ? 8.102 -16.172 14.727 1 97.44 128 PHE B O 1
ATOM 4755 N N . HIS B 1 129 ? 9.891 -16.75 13.547 1 96.75 129 HIS B N 1
ATOM 4756 C CA . HIS B 1 129 ? 10.898 -16.516 14.578 1 96.75 129 HIS B CA 1
ATOM 4757 C C . HIS B 1 129 ? 12.242 -16.141 13.969 1 96.75 129 HIS B C 1
ATOM 4759 O O . HIS B 1 129 ? 12.438 -16.281 12.758 1 96.75 129 HIS B O 1
ATOM 4765 N N . GLY B 1 130 ? 13.109 -15.555 14.773 1 96.75 130 GLY B N 1
ATOM 4766 C CA . GLY B 1 130 ? 14.398 -15.141 14.25 1 96.75 130 GLY B CA 1
ATOM 4767 C C . GLY B 1 130 ? 15.18 -14.258 15.203 1 96.75 130 GLY B C 1
ATOM 4768 O O . GLY B 1 130 ? 15.125 -14.453 16.422 1 96.75 130 GLY B O 1
ATOM 4769 N N . SER B 1 131 ? 16 -13.438 14.648 1 95.5 131 SER B N 1
ATOM 4770 C CA . SER B 1 131 ? 16.781 -12.477 15.414 1 95.5 131 SER B CA 1
ATOM 4771 C C . SER B 1 131 ? 16.922 -11.156 14.664 1 95.5 131 SER B C 1
ATOM 4773 O O . SER B 1 131 ? 16.938 -11.133 13.43 1 95.5 131 SER B O 1
ATOM 4775 N N . ALA B 1 132 ? 16.938 -10.102 15.445 1 92.31 132 ALA B N 1
ATOM 4776 C CA . ALA B 1 132 ? 17.078 -8.773 14.859 1 92.31 132 ALA B CA 1
ATOM 4777 C C . ALA B 1 132 ? 17.688 -7.789 15.852 1 92.31 132 ALA B C 1
ATOM 4779 O O . ALA B 1 132 ? 17.266 -7.711 17 1 92.31 132 ALA B O 1
ATOM 4780 N N . MET B 1 133 ? 18.719 -7.148 15.391 1 86.69 133 MET B N 1
ATOM 4781 C CA . MET B 1 133 ? 19.312 -6.035 16.125 1 86.69 133 MET B CA 1
ATOM 4782 C C . MET B 1 133 ? 19.016 -4.707 15.438 1 86.69 133 MET B C 1
ATOM 4784 O O . MET B 1 133 ? 17.875 -4.266 15.383 1 86.69 133 MET B O 1
ATOM 4788 N N . SER B 1 134 ? 20.078 -4.152 14.703 1 83.88 134 SER B N 1
ATOM 4789 C CA . SER B 1 134 ? 19.859 -2.969 13.875 1 83.88 134 SER B CA 1
ATOM 4790 C C . SER B 1 134 ? 19.266 -3.34 12.523 1 83.88 134 SER B C 1
ATOM 4792 O O . SER B 1 134 ? 18.703 -2.488 11.828 1 83.88 134 SER B O 1
ATOM 4794 N N . ASN B 1 135 ? 19.391 -4.602 12.219 1 92.81 135 ASN B N 1
ATOM 4795 C CA . ASN B 1 135 ? 18.828 -5.207 11.016 1 92.81 135 ASN B CA 1
ATOM 4796 C C . ASN B 1 135 ? 18.25 -6.594 11.312 1 92.81 135 ASN B C 1
ATOM 4798 O O . ASN B 1 135 ? 18.469 -7.148 12.391 1 92.81 135 ASN B O 1
ATOM 4802 N N . LEU B 1 136 ? 17.484 -7.078 10.414 1 95.19 136 LEU B N 1
ATOM 4803 C CA . LEU B 1 136 ? 17.047 -8.469 10.508 1 95.19 136 LEU B CA 1
ATOM 4804 C C . LEU B 1 136 ? 18.203 -9.422 10.234 1 95.19 136 LEU B C 1
ATOM 4806 O O . LEU B 1 136 ? 18.812 -9.367 9.164 1 95.19 136 LEU B O 1
ATOM 4810 N N . ASN B 1 137 ? 18.453 -10.289 11.211 1 97.25 137 ASN B N 1
ATOM 4811 C CA . ASN B 1 137 ? 19.656 -11.117 11.102 1 97.25 137 ASN B CA 1
ATOM 4812 C C . ASN B 1 137 ? 19.297 -12.547 10.688 1 97.25 137 ASN B C 1
ATOM 4814 O O . ASN B 1 137 ? 20.062 -13.195 9.977 1 97.25 137 ASN B O 1
ATOM 4818 N N . THR B 1 138 ? 18.234 -13.047 11.266 1 97.75 138 THR B N 1
ATOM 4819 C CA . THR B 1 138 ? 17.812 -14.398 10.914 1 97.75 138 THR B CA 1
ATOM 4820 C C . THR B 1 138 ? 16.281 -14.461 10.797 1 97.75 138 THR B C 1
ATOM 4822 O O . THR B 1 138 ? 15.578 -13.633 11.375 1 97.75 138 THR B O 1
ATOM 4825 N N . LEU B 1 139 ? 15.797 -15.422 10.055 1 98.12 139 LEU B N 1
ATOM 4826 C CA . LEU B 1 139 ? 14.359 -15.625 9.883 1 98.12 139 LEU B CA 1
ATOM 4827 C C . LEU B 1 139 ? 14.023 -17.109 9.797 1 98.12 139 LEU B C 1
ATOM 4829 O O . LEU B 1 139 ? 14.633 -17.844 9.023 1 98.12 139 LEU B O 1
ATOM 4833 N N . GLY B 1 140 ? 13.188 -17.562 10.641 1 98.38 140 GLY B N 1
ATOM 4834 C CA . GLY B 1 140 ? 12.586 -18.875 10.633 1 98.38 140 GLY B CA 1
ATOM 4835 C C . GLY B 1 140 ? 11.07 -18.844 10.641 1 98.38 140 GLY B C 1
ATOM 4836 O O . GLY B 1 140 ? 10.469 -17.781 10.734 1 98.38 140 GLY B O 1
ATOM 4837 N N . ALA B 1 141 ? 10.469 -20.047 10.508 1 98.38 141 ALA B N 1
ATOM 4838 C CA . ALA B 1 141 ? 9.016 -20.031 10.383 1 98.38 141 ALA B CA 1
ATOM 4839 C C . ALA B 1 141 ? 8.398 -21.25 11.078 1 98.38 141 ALA B C 1
ATOM 4841 O O . ALA B 1 141 ? 9.102 -22.219 11.391 1 98.38 141 ALA B O 1
ATOM 4842 N N . TYR B 1 142 ? 7.18 -21.094 11.422 1 97.94 142 TYR B N 1
ATOM 4843 C CA . TYR B 1 142 ? 6.336 -22.203 11.836 1 97.94 142 TYR B CA 1
ATOM 4844 C C . TYR B 1 142 ? 5.336 -22.562 10.742 1 97.94 142 TYR B C 1
ATOM 4846 O O . TYR B 1 142 ? 4.711 -21.672 10.148 1 97.94 142 TYR B O 1
ATOM 4854 N N . VAL B 1 143 ? 5.188 -23.875 10.477 1 97.56 143 VAL B N 1
ATOM 4855 C CA . VAL B 1 143 ? 4.305 -24.297 9.391 1 97.56 143 VAL B CA 1
ATOM 4856 C C . VAL B 1 143 ? 3.307 -25.328 9.914 1 97.56 143 VAL B C 1
ATOM 4858 O O . VAL B 1 143 ? 3.568 -26.016 10.914 1 97.56 143 VAL B O 1
ATOM 4861 N N . THR B 1 144 ? 2.207 -25.375 9.312 1 95.94 144 THR B N 1
ATOM 4862 C CA . THR B 1 144 ? 1.19 -26.391 9.602 1 95.94 144 THR B CA 1
ATOM 4863 C C . THR B 1 144 ? 0.544 -26.891 8.312 1 95.94 144 THR B C 1
ATOM 4865 O O . THR B 1 144 ? 0.737 -26.297 7.246 1 95.94 144 THR B O 1
ATOM 4868 N N . SER B 1 145 ? -0.143 -27.969 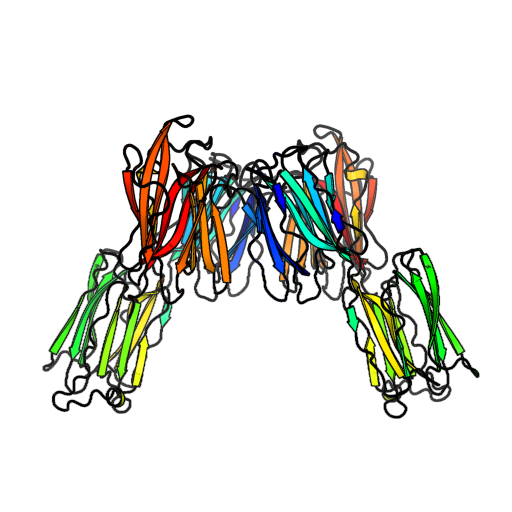8.414 1 92.94 145 SER B N 1
ATOM 4869 C CA . SER B 1 145 ? -0.732 -28.594 7.238 1 92.94 145 SER B CA 1
ATOM 4870 C C . SER B 1 145 ? -1.833 -27.734 6.641 1 92.94 145 SER B C 1
ATOM 4872 O O . SER B 1 145 ? -2.613 -27.125 7.371 1 92.94 145 SER B O 1
ATOM 4874 N N . ILE B 1 146 ? -1.907 -27.703 5.344 1 91.88 146 ILE B N 1
ATOM 4875 C CA . ILE B 1 146 ? -2.973 -27.016 4.617 1 91.88 146 ILE B CA 1
ATOM 4876 C C . ILE B 1 146 ? -4.238 -27.875 4.633 1 91.88 146 ILE B C 1
ATOM 4878 O O . ILE B 1 146 ? -4.188 -29.078 4.34 1 91.88 146 ILE B O 1
ATOM 4882 N N . THR B 1 147 ? -5.301 -27.25 5.027 1 88.75 147 THR B N 1
ATOM 4883 C CA . THR B 1 147 ? -6.586 -27.938 4.973 1 88.75 147 THR B CA 1
ATOM 4884 C C . THR B 1 147 ? -7.305 -27.641 3.658 1 88.75 147 THR B C 1
ATOM 4886 O O . THR B 1 147 ? -7.523 -26.484 3.312 1 88.75 147 THR B O 1
ATOM 4889 N N . PRO B 1 148 ? -7.715 -28.734 2.982 1 91.19 148 PRO B N 1
ATOM 4890 C CA . PRO B 1 148 ? -8.445 -28.5 1.735 1 91.19 148 PRO B CA 1
ATOM 4891 C C . PRO B 1 148 ? -9.797 -27.828 1.963 1 91.19 148 PRO B C 1
ATOM 4893 O O . PRO B 1 148 ? -10.414 -28 3.018 1 91.19 148 PRO B O 1
ATOM 4896 N N . THR B 1 149 ? -10.219 -27.094 1.011 1 91.5 149 THR B N 1
ATOM 4897 C CA . THR B 1 149 ? -11.531 -26.469 1.055 1 91.5 149 THR B CA 1
ATOM 4898 C C . THR B 1 149 ? -12.602 -27.406 0.514 1 91.5 149 THR B C 1
ATOM 4900 O O . THR B 1 149 ? -12.383 -28.094 -0.483 1 91.5 149 THR B O 1
ATOM 4903 N N . LYS B 1 150 ? -13.75 -27.406 1.196 1 94.69 150 LYS B N 1
ATOM 4904 C CA . LYS B 1 150 ? -14.852 -28.266 0.794 1 94.69 150 LYS B CA 1
ATOM 4905 C C . LYS B 1 150 ? -15.992 -27.469 0.175 1 94.69 150 LYS B C 1
ATOM 4907 O O . LYS B 1 150 ? -16.406 -26.438 0.727 1 94.69 150 LYS B O 1
ATOM 4912 N N . MET B 1 151 ? -16.391 -27.859 -0.992 1 95.94 151 MET B N 1
ATOM 4913 C CA . MET B 1 151 ? -17.625 -27.359 -1.602 1 95.94 151 MET B CA 1
ATOM 4914 C C . MET B 1 151 ? -18.75 -28.359 -1.464 1 95.94 151 MET B C 1
ATOM 4916 O O . MET B 1 151 ? -18.578 -29.547 -1.742 1 95.94 151 MET B O 1
ATOM 4920 N N . GLU B 1 152 ? -19.828 -27.891 -1.067 1 96.44 152 GLU B N 1
ATOM 4921 C CA . GLU B 1 152 ? -20.969 -28.766 -0.836 1 96.44 152 GLU B CA 1
ATOM 4922 C C . GLU B 1 152 ? -21.469 -29.375 -2.143 1 96.44 152 GLU B C 1
ATOM 4924 O O . GLU B 1 152 ? -21.297 -28.781 -3.213 1 96.44 152 GLU B O 1
ATOM 4929 N N . ALA B 1 153 ? -22.125 -30.547 -2.008 1 97.25 153 ALA B N 1
ATOM 4930 C CA . ALA B 1 153 ? -22.578 -31.297 -3.17 1 97.25 153 ALA B CA 1
ATOM 4931 C C . ALA B 1 153 ? -23.703 -30.562 -3.891 1 97.25 153 ALA B C 1
ATOM 4933 O O . ALA B 1 153 ? -24.562 -29.938 -3.252 1 97.25 153 ALA B O 1
ATOM 4934 N N . LYS B 1 154 ? -23.625 -30.609 -5.145 1 96.94 154 LYS B N 1
ATOM 4935 C CA . LYS B 1 154 ? -24.656 -30.062 -6.012 1 96.94 154 LYS B CA 1
ATOM 4936 C C . LYS B 1 154 ? -25.297 -31.141 -6.871 1 96.94 154 LYS B C 1
ATOM 4938 O O . LYS B 1 154 ? -24.609 -32.062 -7.32 1 96.94 154 LYS B O 1
ATOM 4943 N N . GLY B 1 155 ? -26.469 -31.094 -7.117 1 94.62 155 GLY B N 1
ATOM 4944 C CA . GLY B 1 155 ? -27.266 -32.094 -7.844 1 94.62 155 GLY B CA 1
ATOM 4945 C C . GLY B 1 155 ? -28.641 -32.281 -7.266 1 94.62 155 GLY B C 1
ATOM 4946 O O . GLY B 1 155 ? -29.25 -31.344 -6.762 1 94.62 155 GLY B O 1
ATOM 4947 N N . GLY B 1 156 ? -29.141 -33.406 -7.574 1 91 156 GLY B N 1
ATOM 4948 C CA . GLY B 1 156 ? -30.5 -33.688 -7.109 1 91 156 GLY B CA 1
ATOM 4949 C C . GLY B 1 156 ? -30.531 -34.281 -5.727 1 91 156 GLY B C 1
ATOM 4950 O O . GLY B 1 156 ? -29.5 -34.562 -5.137 1 91 156 GLY B O 1
ATOM 4951 N N . LYS B 1 157 ? -31.75 -34.344 -5.266 1 88.94 157 LYS B N 1
ATOM 4952 C CA . LYS B 1 157 ? -31.969 -34.969 -3.961 1 88.94 157 LYS B CA 1
ATOM 4953 C C . LYS B 1 157 ? -32.062 -36.469 -4.078 1 88.94 157 LYS B C 1
ATOM 4955 O O . LYS B 1 157 ? -32.5 -37 -5.094 1 88.94 157 LYS B O 1
ATOM 4960 N N . GLY B 1 158 ? -31.438 -37.25 -3.076 1 91.5 158 GLY B N 1
ATOM 4961 C CA . GLY B 1 158 ? -31.547 -38.688 -3.018 1 91.5 158 GLY B CA 1
ATOM 4962 C C . GLY B 1 158 ? -30.25 -39.375 -2.66 1 91.5 158 GLY B C 1
ATOM 4963 O O . GLY B 1 158 ? -29.203 -38.719 -2.537 1 91.5 158 GLY B O 1
ATOM 4964 N N . GLY B 1 159 ? -30.422 -40.719 -2.432 1 94.44 159 GLY B N 1
ATOM 4965 C CA . GLY B 1 159 ? -29.266 -41.562 -2.199 1 94.44 159 GLY B CA 1
ATOM 4966 C C . GLY B 1 159 ? -28.703 -41.438 -0.794 1 94.44 159 GLY B C 1
ATOM 4967 O O . GLY B 1 159 ? -29.312 -40.812 0.07 1 94.44 159 GLY B O 1
ATOM 4968 N N . LYS B 1 160 ? -27.547 -42.062 -0.596 1 97 160 LYS B N 1
ATOM 4969 C CA . LYS B 1 160 ? -26.797 -42.031 0.659 1 97 160 LYS B CA 1
ATOM 4970 C C . LYS B 1 160 ? -25.5 -41.25 0.511 1 97 160 LYS B C 1
ATOM 4972 O O . LYS B 1 160 ? -24.891 -41.25 -0.556 1 97 160 LYS B O 1
ATOM 4977 N N . GLU B 1 161 ? -25.188 -40.656 1.658 1 97.31 161 GLU B N 1
ATOM 4978 C CA . GLU B 1 161 ? -24 -39.812 1.659 1 97.31 161 GLU B CA 1
ATOM 4979 C C . GLU B 1 161 ? -22.734 -40.656 1.557 1 97.31 161 GLU B C 1
ATOM 4981 O O . GLU B 1 161 ? -22.625 -41.719 2.186 1 97.31 161 GLU B O 1
ATOM 4986 N N . TRP B 1 162 ? -21.781 -40.25 0.762 1 97.56 162 TRP B N 1
ATOM 4987 C CA . TRP B 1 162 ? -20.422 -40.781 0.711 1 97.56 162 TRP B CA 1
ATOM 4988 C C . TRP B 1 162 ? -19.406 -39.656 0.723 1 97.56 162 TRP B C 1
ATOM 4990 O O . TRP B 1 162 ? -19.719 -38.531 0.366 1 97.56 162 TRP B O 1
ATOM 5000 N N . ASN B 1 163 ? -18.203 -39.906 1.256 1 98.06 163 ASN B N 1
ATOM 5001 C CA . ASN B 1 163 ? -17.125 -38.938 1.37 1 98.06 163 ASN B CA 1
ATOM 5002 C C . ASN B 1 163 ? -15.75 -39.562 1.214 1 98.06 163 ASN B C 1
ATOM 5004 O O . ASN B 1 163 ? -15.297 -40.312 2.102 1 98.06 163 ASN B O 1
ATOM 5008 N N . ASP B 1 164 ? -15.148 -39.312 0.03 1 96.88 164 ASP B N 1
ATOM 5009 C CA . ASP B 1 164 ? -13.812 -39.844 -0.222 1 96.88 164 ASP B CA 1
ATOM 5010 C C . ASP B 1 164 ? -12.75 -39.062 0.561 1 96.88 164 ASP B C 1
ATOM 5012 O O . ASP B 1 164 ? -11.648 -39.562 0.79 1 96.88 164 ASP B O 1
ATOM 5016 N N . GLY B 1 165 ? -13.039 -37.812 0.874 1 94.75 165 GLY B N 1
ATOM 5017 C CA . GLY B 1 165 ? -12.086 -36.969 1.564 1 94.75 165 GLY B CA 1
ATOM 5018 C C . GLY B 1 165 ? -11.242 -36.125 0.621 1 94.75 165 GLY B C 1
ATOM 5019 O O . GLY B 1 165 ? -11.391 -36.219 -0.6 1 94.75 165 GLY B O 1
ATOM 5020 N N . GLY B 1 166 ? -10.453 -35.25 1.217 1 91.94 166 GLY B N 1
ATOM 5021 C CA . GLY B 1 166 ? -9.609 -34.312 0.464 1 91.94 166 GLY B CA 1
ATOM 5022 C C . GLY B 1 166 ? -8.133 -34.5 0.759 1 91.94 166 GLY B C 1
ATOM 5023 O O . GLY B 1 166 ? -7.387 -33.531 0.808 1 91.94 166 GLY B O 1
ATOM 5024 N N . ASP B 1 167 ? -7.676 -35.656 1.049 1 88.94 167 ASP B N 1
ATOM 5025 C CA . ASP B 1 167 ? -6.289 -35.875 1.457 1 88.94 167 ASP B CA 1
ATOM 5026 C C . ASP B 1 167 ? -5.469 -36.469 0.312 1 88.94 167 ASP B C 1
ATOM 5028 O O . ASP B 1 167 ? -4.379 -37 0.533 1 88.94 167 ASP B O 1
ATOM 5032 N N . TYR B 1 168 ? -5.973 -36.406 -0.924 1 93.62 168 TYR B N 1
ATOM 5033 C CA . TYR B 1 168 ? -5.27 -36.969 -2.061 1 93.62 168 TYR B CA 1
ATOM 5034 C C . TYR B 1 168 ? -4.414 -35.938 -2.768 1 93.62 168 TYR B C 1
ATOM 5036 O O . TYR B 1 168 ? -4.703 -34.75 -2.701 1 93.62 168 TYR B O 1
ATOM 5044 N N . GLU B 1 169 ? -3.359 -36.469 -3.387 1 91 169 GLU B N 1
ATOM 5045 C CA . GLU B 1 169 ? -2.473 -35.594 -4.176 1 91 169 GLU B CA 1
ATOM 5046 C C . GLU B 1 169 ? -3.092 -35.281 -5.527 1 91 169 GLU B C 1
ATOM 5048 O O . GLU B 1 169 ? -2.945 -34.156 -6.02 1 91 169 GLU B O 1
ATOM 5053 N N . ALA B 1 170 ? -3.742 -36.344 -6.059 1 93.69 170 ALA B N 1
ATOM 5054 C CA . ALA B 1 170 ? -4.281 -36.094 -7.398 1 93.69 170 ALA B CA 1
ATOM 5055 C C . ALA B 1 170 ? -5.352 -37.125 -7.742 1 93.69 170 ALA B C 1
ATOM 5057 O O . ALA B 1 170 ? -5.449 -38.188 -7.094 1 93.69 170 ALA B O 1
ATOM 5058 N N . ILE B 1 171 ? -6.164 -36.75 -8.672 1 96.62 171 ILE B N 1
ATOM 5059 C CA . ILE B 1 171 ? -7.066 -37.656 -9.375 1 96.62 171 ILE B CA 1
ATOM 5060 C C . ILE B 1 171 ? -6.449 -38.062 -10.703 1 96.62 171 ILE B C 1
ATOM 5062 O O . ILE B 1 171 ? -6.055 -37.219 -11.508 1 96.62 171 ILE B O 1
ATOM 5066 N N . THR B 1 172 ? -6.387 -39.344 -10.977 1 96.69 172 THR B N 1
ATOM 5067 C CA . THR B 1 172 ? -5.68 -39.781 -12.172 1 96.69 172 THR B CA 1
ATOM 5068 C C . THR B 1 172 ? -6.656 -40.312 -13.227 1 96.69 172 THR B C 1
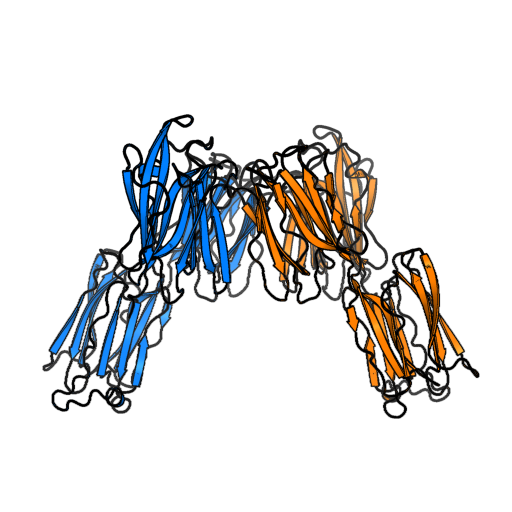ATOM 5070 O O . THR B 1 172 ? -6.344 -40.312 -14.414 1 96.69 172 THR B O 1
ATOM 5073 N N . ASN B 1 173 ? -7.754 -40.812 -12.766 1 97.25 173 ASN B N 1
ATOM 5074 C CA . ASN B 1 173 ? -8.758 -41.312 -13.688 1 97.25 173 ASN B CA 1
ATOM 5075 C C . ASN B 1 173 ? -10.164 -41.188 -13.109 1 97.25 173 ASN B C 1
ATOM 5077 O O . ASN B 1 173 ? -10.344 -41.281 -11.891 1 97.25 173 ASN B O 1
ATOM 5081 N N . ILE B 1 174 ? -11.094 -40.969 -13.977 1 97.75 174 ILE B N 1
ATOM 5082 C CA . ILE B 1 174 ? -12.516 -41 -13.633 1 97.75 174 ILE B CA 1
ATOM 5083 C C . ILE B 1 174 ? -13.266 -41.906 -14.609 1 97.75 174 ILE B C 1
ATOM 5085 O O . ILE B 1 174 ? -13.086 -41.781 -15.828 1 97.75 174 ILE B O 1
ATOM 5089 N N . HIS B 1 175 ? -14.039 -42.812 -14.117 1 96.94 175 HIS B N 1
ATOM 5090 C CA . HIS B 1 175 ? -14.891 -43.656 -14.938 1 96.94 175 HIS B CA 1
ATOM 5091 C C . HIS B 1 175 ? -16.359 -43.406 -14.656 1 96.94 175 HIS B C 1
ATOM 5093 O O . HIS B 1 175 ? -16.812 -43.531 -13.516 1 96.94 175 HIS B O 1
ATOM 5099 N N . VAL B 1 176 ? -17.047 -43.094 -15.672 1 96.88 176 VAL B N 1
ATOM 5100 C CA . VAL B 1 176 ? -18.469 -42.812 -15.531 1 96.88 176 VAL B CA 1
ATOM 5101 C C . VAL B 1 176 ? -19.281 -43.938 -16.234 1 96.88 176 VAL B C 1
ATOM 5103 O O . VAL B 1 176 ? -19.094 -44.156 -17.422 1 96.88 176 VAL B O 1
ATOM 5106 N N . ARG B 1 177 ? -20.125 -44.562 -15.531 1 96.81 177 ARG B N 1
ATOM 5107 C CA . ARG B 1 177 ? -21.047 -45.531 -16.109 1 96.81 177 ARG B CA 1
ATOM 5108 C C . ARG B 1 177 ? -22.391 -44.906 -16.422 1 96.81 177 ARG B C 1
ATOM 5110 O O . ARG B 1 177 ? -23.094 -44.438 -15.523 1 96.81 177 ARG B O 1
ATOM 5117 N N . ILE B 1 178 ? -22.766 -44.969 -17.625 1 94.81 178 ILE B N 1
ATOM 5118 C CA . ILE B 1 178 ? -23.938 -44.25 -18.109 1 94.81 178 ILE B CA 1
ATOM 5119 C C . ILE B 1 178 ? -25.031 -45.25 -18.516 1 94.81 178 ILE B C 1
ATOM 5121 O O . ILE B 1 178 ? -24.75 -46.25 -19.156 1 94.81 178 ILE B O 1
ATOM 5125 N N . THR B 1 179 ? -26.25 -44.906 -18.188 1 93.06 179 THR B N 1
ATOM 5126 C CA . THR B 1 179 ? -27.438 -45.625 -18.641 1 93.06 179 THR B CA 1
ATOM 5127 C C . THR B 1 179 ? -28.438 -44.656 -19.266 1 93.06 179 THR B C 1
ATOM 5129 O O . THR B 1 179 ? -28.203 -43.438 -19.297 1 93.06 179 THR B O 1
ATOM 5132 N N . THR B 1 180 ? -29.578 -45.125 -19.781 1 88.38 180 THR B N 1
ATOM 5133 C CA . THR B 1 180 ? -30.609 -44.312 -20.375 1 88.38 180 THR B CA 1
ATOM 5134 C C . THR B 1 180 ? -31.312 -43.469 -19.312 1 88.38 180 THR B C 1
ATOM 5136 O O . THR B 1 180 ? -31.953 -42.438 -19.641 1 88.38 180 THR B O 1
ATOM 5139 N N . LYS B 1 181 ? -31.125 -43.844 -18.062 1 90.12 181 LYS B N 1
ATOM 5140 C CA . LYS B 1 181 ? -31.812 -43.156 -16.984 1 90.12 181 LYS B CA 1
ATOM 5141 C C . LYS B 1 181 ? -30.859 -42.219 -16.234 1 90.12 181 LYS B C 1
ATOM 5143 O O . LYS B 1 181 ? -31.203 -41.719 -15.164 1 90.12 181 LYS B O 1
ATOM 5148 N N . GLY B 1 182 ? -29.672 -42.156 -16.703 1 94.12 182 GLY B N 1
ATOM 5149 C CA . GLY B 1 182 ? -28.703 -41.281 -16.047 1 94.12 182 GLY B CA 1
ATOM 5150 C C . GLY B 1 182 ? -27.422 -42 -15.664 1 94.12 182 GLY B C 1
ATOM 5151 O O . GLY B 1 182 ? -27.188 -43.125 -16.109 1 94.12 182 GLY B O 1
ATOM 5152 N N . ILE B 1 183 ? -26.672 -41.375 -14.883 1 95.88 183 ILE B N 1
ATOM 5153 C CA . ILE B 1 183 ? -25.391 -41.938 -14.484 1 95.88 183 ILE B CA 1
ATOM 5154 C C . ILE B 1 183 ? -25.594 -42.938 -13.359 1 95.88 183 ILE B C 1
ATOM 5156 O O . ILE B 1 183 ? -26.125 -42.594 -12.297 1 95.88 183 ILE B O 1
ATOM 5160 N N . LYS B 1 184 ? -25.125 -44.094 -13.656 1 96.25 184 LYS B N 1
ATOM 5161 C CA . LYS B 1 184 ? -25.312 -45.188 -12.734 1 96.25 184 LYS B CA 1
ATOM 5162 C C . LYS B 1 184 ? -24.281 -45.156 -11.609 1 96.25 184 LYS B C 1
ATOM 5164 O O . LYS B 1 184 ? -24.625 -45.344 -10.438 1 96.25 184 LYS B O 1
ATOM 5169 N N . ASN B 1 185 ? -23.109 -45.031 -11.938 1 96.88 185 ASN B N 1
ATOM 5170 C CA . ASN B 1 185 ? -22.047 -44.906 -10.945 1 96.88 185 ASN B CA 1
ATOM 5171 C C . ASN B 1 185 ? -20.844 -44.156 -11.5 1 96.88 185 ASN B C 1
ATOM 5173 O O . ASN B 1 185 ? -20.766 -43.906 -12.695 1 96.88 185 ASN B O 1
ATOM 5177 N N . ILE B 1 186 ? -20.031 -43.719 -10.602 1 97.62 186 ILE B N 1
ATOM 5178 C CA . ILE B 1 186 ? -18.812 -43.031 -10.938 1 97.62 186 ILE B CA 1
ATOM 5179 C C . ILE B 1 186 ? -17.656 -43.562 -10.102 1 97.62 186 ILE B C 1
ATOM 5181 O O . ILE B 1 186 ? -17.812 -43.844 -8.914 1 97.62 186 ILE B O 1
ATOM 5185 N N . GLN B 1 187 ? -16.547 -43.812 -10.781 1 97.75 187 GLN B N 1
ATOM 5186 C CA . GLN B 1 187 ? -15.344 -44.312 -10.133 1 97.75 187 GLN B CA 1
ATOM 5187 C C . GLN B 1 187 ? -14.234 -43.25 -10.188 1 97.75 187 GLN B C 1
ATOM 5189 O O . GLN B 1 187 ? -13.961 -42.688 -11.25 1 97.75 187 GLN B O 1
ATOM 5194 N N . PHE B 1 188 ? -13.617 -43 -9.047 1 98 188 PHE B N 1
ATOM 5195 C CA . PHE B 1 188 ? -12.477 -42.094 -8.969 1 98 188 PHE B CA 1
ATOM 5196 C C . PHE B 1 188 ? -11.203 -42.875 -8.641 1 98 188 PHE B C 1
ATOM 5198 O O . PHE B 1 188 ? -11.148 -43.594 -7.645 1 98 188 PHE B O 1
ATOM 5205 N N . ASP B 1 189 ? -10.203 -42.719 -9.461 1 97.94 189 ASP B N 1
ATOM 5206 C CA . ASP B 1 189 ? -8.852 -43.188 -9.172 1 97.94 189 ASP B CA 1
ATOM 5207 C C . ASP B 1 189 ? -7.992 -42.062 -8.602 1 97.94 189 ASP B C 1
ATOM 5209 O O . ASP B 1 189 ? -7.668 -41.125 -9.297 1 97.94 189 ASP B O 1
ATOM 5213 N N . TYR B 1 190 ? -7.629 -42.219 -7.305 1 97.25 190 TYR B N 1
ATOM 5214 C CA . TYR B 1 190 ? -6.816 -41.219 -6.613 1 97.25 190 TYR B CA 1
ATOM 5215 C C . TYR B 1 190 ? -5.379 -41.688 -6.465 1 97.25 190 TYR B C 1
ATOM 5217 O O . TYR B 1 190 ? -5.09 -42.875 -6.637 1 97.25 190 TYR B O 1
ATOM 5225 N N . VAL B 1 191 ? -4.469 -40.75 -6.25 1 95.69 191 VAL B N 1
ATOM 5226 C CA . VAL B 1 191 ? -3.121 -41 -5.758 1 95.69 191 VAL B CA 1
ATOM 5227 C C . VAL B 1 191 ? -2.875 -40.219 -4.48 1 95.69 191 VAL B C 1
ATOM 5229 O O . VAL B 1 191 ? -3.184 -39.031 -4.418 1 95.69 191 VAL B O 1
ATOM 5232 N N . ASP B 1 192 ? -2.436 -40.875 -3.469 1 91.12 192 ASP B N 1
ATOM 5233 C CA . ASP B 1 192 ? -2.186 -40.156 -2.234 1 91.12 192 ASP B CA 1
ATOM 5234 C C . ASP B 1 192 ? -0.818 -39.469 -2.268 1 91.12 192 ASP B C 1
ATOM 5236 O O . ASP B 1 192 ? -0.148 -39.438 -3.303 1 91.12 192 ASP B O 1
ATOM 5240 N N . LYS B 1 193 ? -0.399 -38.812 -1.175 1 84.88 193 LYS B N 1
ATOM 5241 C CA . LYS B 1 193 ? 0.818 -38.031 -1.116 1 84.88 193 LYS B CA 1
ATOM 5242 C C . LYS B 1 193 ? 2.062 -38.906 -1.211 1 84.88 193 LYS B C 1
ATOM 5244 O O . LYS B 1 193 ? 3.127 -38.438 -1.624 1 84.88 193 LYS B O 1
ATOM 5249 N N . ASP B 1 194 ? 1.912 -40.156 -0.905 1 88.06 194 ASP B N 1
ATOM 5250 C CA . ASP B 1 194 ? 3.039 -41.094 -0.973 1 88.06 194 ASP B CA 1
ATOM 5251 C C . ASP B 1 194 ? 3.066 -41.812 -2.311 1 88.06 194 ASP B C 1
ATOM 5253 O O . ASP B 1 194 ? 3.92 -42.688 -2.535 1 88.06 194 ASP B O 1
ATOM 5257 N N . GLY B 1 195 ? 2.104 -41.562 -3.133 1 88.31 195 GLY B N 1
ATOM 5258 C CA . GLY B 1 195 ? 2.09 -42.156 -4.465 1 88.31 195 GLY B CA 1
ATOM 5259 C C . GLY B 1 195 ? 1.262 -43.406 -4.551 1 88.31 195 GLY B C 1
ATOM 5260 O O . GLY B 1 195 ? 1.261 -44.094 -5.582 1 88.31 195 GLY B O 1
ATOM 5261 N N . HIS B 1 196 ? 0.535 -43.75 -3.535 1 94.12 196 HIS B N 1
ATOM 5262 C CA . HIS B 1 196 ? -0.264 -44.969 -3.551 1 94.12 196 HIS B CA 1
ATOM 5263 C C . HIS B 1 196 ? -1.624 -44.719 -4.199 1 94.12 196 HIS B C 1
ATOM 5265 O O . HIS B 1 196 ? -2.309 -43.75 -3.869 1 94.12 196 HIS B O 1
ATOM 5271 N N . PRO B 1 197 ? -1.969 -45.625 -5.059 1 95.25 197 PRO B N 1
ATOM 5272 C CA . PRO B 1 197 ? -3.268 -45.469 -5.715 1 95.25 197 PRO B CA 1
ATOM 5273 C C . PRO B 1 197 ? -4.43 -45.906 -4.828 1 95.25 197 PRO B C 1
ATOM 5275 O O . PRO B 1 197 ? -4.273 -46.812 -3.994 1 95.25 197 PRO B O 1
ATOM 5278 N N . LYS B 1 198 ? -5.5 -45.312 -4.945 1 96.38 198 LYS B N 1
ATOM 5279 C CA . LYS B 1 198 ? -6.762 -45.656 -4.293 1 96.38 198 LYS B CA 1
ATOM 5280 C C . LYS B 1 198 ? -7.938 -45.531 -5.258 1 96.38 198 LYS B C 1
ATOM 5282 O O . LYS B 1 198 ? -8.07 -44.5 -5.938 1 96.38 198 LYS B O 1
ATOM 5287 N N . VAL B 1 199 ? -8.742 -46.594 -5.383 1 96.94 199 VAL B N 1
ATOM 5288 C CA . VAL B 1 199 ? -9.891 -46.594 -6.281 1 96.94 199 VAL B CA 1
ATOM 5289 C C . VAL B 1 199 ? -11.188 -46.656 -5.469 1 96.94 199 VAL B C 1
ATOM 5291 O O . VAL B 1 199 ? -11.344 -47.562 -4.629 1 96.94 199 VAL B O 1
ATOM 5294 N N . LEU B 1 200 ? -12.078 -45.75 -5.676 1 97.06 200 LEU B N 1
ATOM 5295 C CA . LEU B 1 200 ? -13.352 -45.719 -4.977 1 97.06 200 LEU B CA 1
ATOM 5296 C C . LEU B 1 200 ? -14.508 -45.562 -5.961 1 97.06 200 LEU B C 1
ATOM 5298 O O . LEU B 1 200 ? -14.43 -44.781 -6.902 1 97.06 200 LEU B O 1
ATOM 5302 N N . ILE B 1 201 ? -15.57 -46.375 -5.816 1 97.19 201 ILE B N 1
ATOM 5303 C CA . ILE B 1 201 ? -16.734 -46.375 -6.703 1 97.19 201 ILE B CA 1
ATOM 5304 C C . ILE B 1 201 ? -17.969 -45.969 -5.922 1 97.19 201 ILE B C 1
ATOM 5306 O O . ILE B 1 201 ? -18.172 -46.406 -4.793 1 97.19 201 ILE B O 1
ATOM 5310 N N . HIS B 1 202 ? -18.797 -45.125 -6.477 1 97.38 202 HIS B N 1
ATOM 5311 C CA . HIS B 1 202 ? -20.047 -44.656 -5.867 1 97.38 202 HIS B CA 1
ATOM 5312 C C . HIS B 1 202 ? -21.219 -44.844 -6.816 1 97.38 202 HIS B C 1
ATOM 5314 O O . HIS B 1 202 ? -21.172 -44.406 -7.965 1 97.38 202 HIS B O 1
ATOM 5320 N N . GLY B 1 203 ? -22.297 -45.375 -6.332 1 94.88 203 GLY B N 1
ATOM 5321 C CA . GLY B 1 203 ? -23.438 -45.844 -7.121 1 94.88 203 GLY B CA 1
ATOM 5322 C C . GLY B 1 203 ? -23.5 -47.344 -7.285 1 94.88 203 GLY B C 1
ATOM 5323 O O . GLY B 1 203 ? -22.734 -48.062 -6.645 1 94.88 203 GLY B O 1
ATOM 5324 N N . SER B 1 204 ? -24.391 -47.75 -8.141 1 94.06 204 SER B N 1
ATOM 5325 C CA . SER B 1 204 ? -24.594 -49.219 -8.281 1 94.06 204 SER B CA 1
ATOM 5326 C C . SER B 1 204 ? -23.594 -49.812 -9.273 1 94.06 204 SER B C 1
ATOM 5328 O O . SER B 1 204 ? -23.312 -49.219 -10.32 1 94.06 204 SER B O 1
ATOM 5330 N N . THR B 1 205 ? -23.031 -51 -8.93 1 91.25 205 THR B N 1
ATOM 5331 C CA . THR B 1 205 ? -22.109 -51.688 -9.828 1 91.25 205 THR B CA 1
ATOM 5332 C C . THR B 1 205 ? -22.812 -52.875 -10.5 1 91.25 205 THR B C 1
ATOM 5334 O O . THR B 1 205 ? -22.172 -53.625 -11.227 1 91.25 205 THR B O 1
ATOM 5337 N N . THR B 1 206 ? -24.031 -52.969 -10.172 1 88.75 206 THR B N 1
ATOM 5338 C CA . THR B 1 206 ? -24.797 -54.062 -10.727 1 88.75 206 THR B CA 1
ATOM 5339 C C . THR B 1 206 ? -25.562 -53.625 -11.977 1 88.75 206 THR B C 1
ATOM 5341 O O . THR B 1 206 ? -26.094 -52.531 -12.023 1 88.75 206 THR B O 1
ATOM 5344 N N . GLY B 1 207 ? -25.578 -54.562 -12.938 1 81.19 207 GLY B N 1
ATOM 5345 C CA . GLY B 1 207 ? -26.297 -54.281 -14.164 1 81.19 207 GLY B CA 1
ATOM 5346 C C . GLY B 1 207 ? -25.422 -53.719 -15.266 1 81.19 207 GLY B C 1
ATOM 5347 O O . GLY B 1 207 ? -24.188 -53.719 -15.133 1 81.19 207 GLY B O 1
ATOM 5348 N N . GLY B 1 208 ? -26.031 -53.281 -16.516 1 82.25 208 GLY B N 1
ATOM 5349 C CA . GLY B 1 208 ? -25.312 -52.844 -17.703 1 82.25 208 GLY B CA 1
ATOM 5350 C C . GLY B 1 208 ? -25.125 -51.344 -17.781 1 82.25 208 GLY B C 1
ATOM 5351 O O . GLY B 1 208 ? -25.391 -50.625 -16.812 1 82.25 208 GLY B O 1
ATOM 5352 N N . GLY B 1 209 ? -24.453 -50.812 -18.641 1 87.81 209 GLY B N 1
ATOM 5353 C CA . GLY B 1 209 ? -24.172 -49.438 -18.969 1 87.81 209 GLY B CA 1
ATOM 5354 C C . GLY B 1 209 ? -22.844 -49.25 -19.703 1 87.81 209 GLY B C 1
ATOM 5355 O O . GLY B 1 209 ? -22.047 -50.188 -19.781 1 87.81 209 GLY B O 1
ATOM 5356 N N . THR B 1 210 ? -22.781 -48.125 -20.297 1 93.06 210 THR B N 1
ATOM 5357 C CA . THR B 1 210 ? -21.562 -47.812 -21.031 1 93.06 210 THR B CA 1
ATOM 5358 C C . THR B 1 210 ? -20.562 -47.125 -20.109 1 93.06 210 THR B C 1
ATOM 5360 O O . THR B 1 210 ? -20.906 -46.125 -19.422 1 93.06 210 THR B O 1
ATOM 5363 N N . LEU B 1 211 ? -19.438 -47.719 -20 1 93.31 211 LEU B N 1
ATOM 5364 C CA . LEU B 1 211 ? -18.375 -47.125 -19.172 1 93.31 211 LEU B CA 1
ATOM 5365 C C . LEU B 1 211 ? -17.5 -46.188 -20 1 93.31 211 LEU B C 1
ATOM 5367 O O . LEU B 1 211 ? -16.922 -46.594 -21.016 1 93.31 211 LEU B O 1
ATOM 5371 N N . GLU B 1 212 ? -17.422 -44.938 -19.625 1 94.25 212 GLU B N 1
ATOM 5372 C CA . GLU B 1 212 ? -16.594 -43.938 -20.297 1 94.25 212 GLU B CA 1
ATOM 5373 C C . GLU B 1 212 ? -15.484 -43.438 -19.375 1 94.25 212 GLU B C 1
ATOM 5375 O O . GLU B 1 212 ? -15.758 -42.906 -18.281 1 94.25 212 GLU B O 1
ATOM 5380 N N . PRO B 1 213 ? -14.258 -43.531 -19.781 1 95.81 213 PRO B N 1
ATOM 5381 C CA . PRO B 1 213 ? -13.141 -43.094 -18.953 1 95.81 213 PRO B CA 1
ATOM 5382 C C . PRO B 1 213 ? -12.719 -41.656 -19.266 1 95.81 213 PRO B C 1
ATOM 5384 O O . PRO B 1 213 ? -12.969 -41.156 -20.375 1 95.81 213 PRO B O 1
ATOM 5387 N N . PHE B 1 214 ? -12.188 -40.969 -18.297 1 97.44 214 PHE B N 1
ATOM 5388 C CA . PHE B 1 214 ? -11.516 -39.688 -18.438 1 97.44 214 PHE B CA 1
ATOM 5389 C C . PHE B 1 214 ? -10.188 -39.688 -17.688 1 97.44 214 PHE B C 1
ATOM 5391 O O . PHE B 1 214 ? -10.148 -39.625 -16.469 1 97.44 214 PHE B O 1
ATOM 5398 N N . GLU B 1 215 ? -9.133 -39.75 -18.453 1 97.25 215 GLU B N 1
ATOM 5399 C CA . GLU B 1 215 ? -7.793 -39.812 -17.875 1 97.25 215 GLU B CA 1
ATOM 5400 C C . GLU B 1 215 ? -7.211 -38.438 -17.609 1 97.25 215 GLU B C 1
ATOM 5402 O O . GLU B 1 215 ? -7.367 -37.531 -18.422 1 97.25 215 GLU B O 1
ATOM 5407 N N . ILE B 1 216 ? -6.602 -38.312 -16.484 1 97 216 ILE B N 1
ATOM 5408 C CA . ILE B 1 216 ? -5.914 -37.094 -16.094 1 97 216 ILE B CA 1
ATOM 5409 C C . ILE B 1 216 ? -4.441 -37.375 -15.828 1 97 216 ILE B C 1
ATOM 5411 O O . ILE B 1 216 ? -4.109 -38.125 -14.898 1 97 216 ILE B O 1
ATOM 5415 N N . ASN B 1 217 ? -3.561 -36.781 -16.594 1 95.38 217 ASN B N 1
ATOM 5416 C CA . ASN B 1 217 ? -2.129 -37.031 -16.438 1 95.38 217 ASN B CA 1
ATOM 5417 C C . ASN B 1 217 ? -1.517 -36.031 -15.43 1 95.38 217 ASN B C 1
ATOM 5419 O O . ASN B 1 217 ? -0.895 -35.062 -15.828 1 95.38 217 ASN B O 1
ATOM 5423 N N . HIS B 1 218 ? -1.605 -36.375 -14.188 1 91 218 HIS B N 1
ATOM 5424 C CA . HIS B 1 218 ? -1.143 -35.5 -13.125 1 91 218 HIS B CA 1
ATOM 5425 C C . HIS B 1 218 ? 0.371 -35.312 -13.172 1 91 218 HIS B C 1
ATOM 5427 O O . HIS B 1 218 ? 0.89 -34.281 -12.797 1 91 218 HIS B O 1
ATOM 5433 N N . ALA B 1 219 ? 1.069 -36.312 -13.672 1 88.5 219 ALA B N 1
ATOM 5434 C CA . ALA B 1 219 ? 2.525 -36.25 -13.773 1 88.5 219 ALA B CA 1
ATOM 5435 C C . ALA B 1 219 ? 2.959 -35.188 -14.758 1 88.5 219 ALA B C 1
ATOM 5437 O O . ALA B 1 219 ? 4.059 -34.625 -14.648 1 88.5 219 ALA B O 1
ATOM 5438 N N . GLU B 1 220 ? 2.107 -34.938 -15.641 1 91.56 220 GLU B N 1
ATOM 5439 C CA . GLU B 1 220 ? 2.395 -33.906 -16.641 1 91.56 220 GLU B CA 1
ATOM 5440 C C . GLU B 1 220 ? 1.704 -32.594 -16.281 1 91.56 220 GLU B C 1
ATOM 5442 O O . GLU B 1 220 ? 1.383 -31.797 -17.156 1 91.56 220 GLU B O 1
ATOM 5447 N N . ASN B 1 221 ? 1.393 -32.406 -15.062 1 92.31 221 ASN B N 1
ATOM 5448 C CA . ASN B 1 221 ? 0.834 -31.172 -14.508 1 92.31 221 ASN B CA 1
ATOM 5449 C C . ASN B 1 221 ? -0.557 -30.891 -15.07 1 92.31 221 ASN B C 1
ATOM 5451 O O . ASN B 1 221 ? -0.892 -29.75 -15.352 1 92.31 221 ASN B O 1
ATOM 5455 N N . GLU B 1 222 ? -1.283 -31.969 -15.398 1 96 222 GLU B N 1
ATOM 5456 C CA . GLU B 1 222 ? -2.703 -31.828 -15.703 1 96 222 GLU B CA 1
ATOM 5457 C C . GLU B 1 222 ? -3.545 -31.859 -14.43 1 96 222 GLU B C 1
ATOM 5459 O O . GLU B 1 222 ? -3.375 -32.75 -13.586 1 96 222 GLU B O 1
ATOM 5464 N N . TYR B 1 223 ? -4.449 -30.875 -14.242 1 96.25 223 TYR B N 1
ATOM 5465 C CA . TYR B 1 223 ? -5.25 -30.719 -13.031 1 96.25 223 TYR B CA 1
ATOM 5466 C C . TYR B 1 223 ? -6.734 -30.656 -13.367 1 96.25 223 TYR B C 1
ATOM 5468 O O . TYR B 1 223 ? -7.129 -30.016 -14.352 1 96.25 223 TYR B O 1
ATOM 5476 N N . LEU B 1 224 ? -7.543 -31.391 -12.617 1 97.19 224 LEU B N 1
ATOM 5477 C CA . LEU B 1 224 ? -8.984 -31.25 -12.75 1 97.19 224 LEU B CA 1
ATOM 5478 C C . LEU B 1 224 ? -9.461 -29.938 -12.141 1 97.19 224 LEU B C 1
ATOM 5480 O O . LEU B 1 224 ? -9.281 -29.703 -10.938 1 97.19 224 LEU B O 1
ATOM 5484 N N . LEU B 1 225 ? -10.062 -29.094 -12.945 1 96.44 225 LEU B N 1
ATOM 5485 C CA . LEU B 1 225 ? -10.414 -27.75 -12.508 1 96.44 225 LEU B CA 1
ATOM 5486 C C . LEU B 1 225 ? -11.883 -27.656 -12.125 1 96.44 225 LEU B C 1
ATOM 5488 O O . LEU B 1 225 ? -12.242 -27.016 -11.133 1 96.44 225 LEU B O 1
ATOM 5492 N N . SER B 1 226 ? -12.727 -28.312 -12.93 1 96.31 226 SER B N 1
ATOM 5493 C CA . SER B 1 226 ? -14.164 -28.203 -12.672 1 96.31 226 SER B CA 1
ATOM 5494 C C . SER B 1 226 ? -14.93 -29.328 -13.352 1 96.31 226 SER B C 1
ATOM 5496 O O . SER B 1 226 ? -14.383 -30.047 -14.18 1 96.31 226 SER B O 1
ATOM 5498 N N . ILE B 1 227 ? -16.172 -29.406 -12.891 1 96.62 227 ILE B N 1
ATOM 5499 C CA . ILE B 1 227 ? -17.156 -30.328 -13.453 1 96.62 227 ILE B CA 1
ATOM 5500 C C . ILE B 1 227 ? -18.453 -29.578 -13.75 1 96.62 227 ILE B C 1
ATOM 5502 O O . ILE B 1 227 ? -18.922 -28.766 -12.938 1 96.62 227 ILE B O 1
ATOM 5506 N N . ASP B 1 228 ? -18.875 -29.828 -14.938 1 95.94 228 ASP B N 1
ATOM 5507 C CA . ASP B 1 228 ? -20.219 -29.359 -15.289 1 95.94 228 ASP B CA 1
ATOM 5508 C C . ASP B 1 228 ? -21.172 -30.531 -15.547 1 95.94 228 ASP B C 1
ATOM 5510 O O . ASP B 1 228 ? -20.75 -31.562 -16.062 1 95.94 228 ASP B O 1
ATOM 5514 N N . GLY B 1 229 ? -22.453 -30.312 -15.141 1 95.88 229 GLY B N 1
ATOM 5515 C CA . GLY B 1 229 ? -23.375 -31.406 -15.367 1 95.88 229 GLY B CA 1
ATOM 5516 C C . GLY B 1 229 ? -24.828 -30.969 -15.32 1 95.88 229 GLY B C 1
ATOM 5517 O O . GLY B 1 229 ? -25.125 -29.781 -15.227 1 95.88 229 GLY B O 1
ATOM 5518 N N . TYR B 1 230 ? -25.672 -31.953 -15.578 1 95.88 230 TYR B N 1
ATOM 5519 C CA . TYR B 1 230 ? -27.125 -31.797 -15.539 1 95.88 230 TYR B CA 1
ATOM 5520 C C . TYR B 1 230 ? -27.766 -32.906 -14.695 1 95.88 230 TYR B C 1
ATOM 5522 O O . TYR B 1 230 ? -27.328 -34.062 -14.727 1 95.88 230 TYR B O 1
ATOM 5530 N N . TYR B 1 231 ? -28.75 -32.469 -13.977 1 95.69 231 TYR B N 1
ATOM 5531 C CA . TYR B 1 231 ? -29.516 -33.469 -13.242 1 95.69 231 TYR B CA 1
ATOM 5532 C C . TYR B 1 231 ? -31.016 -33.281 -13.445 1 95.69 231 TYR B C 1
ATOM 5534 O O . TYR B 1 231 ? -31.469 -32.188 -13.766 1 95.69 231 TYR B O 1
ATOM 5542 N N . ASN B 1 232 ? -31.703 -34.375 -13.281 1 94.25 232 ASN B N 1
ATOM 5543 C CA . ASN B 1 232 ? -33.156 -34.375 -13.367 1 94.25 232 ASN B CA 1
ATOM 5544 C C . ASN B 1 232 ? -33.812 -33.969 -12.047 1 94.25 232 ASN B C 1
ATOM 5546 O O . ASN B 1 232 ? -33.562 -34.594 -11.016 1 94.25 232 ASN B O 1
ATOM 5550 N N . GLU B 1 233 ? -34.625 -33.031 -12.102 1 92.25 233 GLU B N 1
ATOM 5551 C CA . GLU B 1 233 ? -35.219 -32.469 -10.875 1 92.25 233 GLU B CA 1
ATOM 5552 C C . GLU B 1 233 ? -36.156 -33.469 -10.227 1 92.25 233 GLU B C 1
ATOM 5554 O O . GLU B 1 233 ? -36.281 -33.531 -9 1 92.25 233 GLU B O 1
ATOM 5559 N N . THR B 1 234 ? -36.781 -34.188 -11.008 1 91.69 234 THR B N 1
ATOM 5560 C CA . THR B 1 234 ? -37.781 -35.125 -10.5 1 91.69 234 THR B CA 1
ATOM 5561 C C . THR B 1 234 ? -37.125 -36.344 -9.875 1 91.69 234 THR B C 1
ATOM 5563 O O . THR B 1 234 ? -37.406 -36.688 -8.719 1 91.69 234 THR B O 1
ATOM 5566 N N . SER B 1 235 ? -36.312 -37 -10.555 1 92 235 SER B N 1
ATOM 5567 C CA . SER B 1 235 ? -35.688 -38.219 -10.062 1 92 235 SER B CA 1
ATOM 5568 C C . SER B 1 235 ? -34.469 -37.906 -9.195 1 92 235 SER B C 1
ATOM 5570 O O . SER B 1 235 ? -34.031 -38.75 -8.406 1 92 235 SER B O 1
ATOM 5572 N N . GLY B 1 236 ? -33.875 -36.688 -9.453 1 95.62 236 GLY B N 1
ATOM 5573 C CA . GLY B 1 236 ? -32.688 -36.281 -8.742 1 95.62 236 GLY B CA 1
ATOM 5574 C C . GLY B 1 236 ? -31.406 -36.812 -9.359 1 95.62 236 GLY B C 1
ATOM 5575 O O . GLY B 1 236 ? -30.312 -36.438 -8.953 1 95.62 236 GLY B O 1
ATOM 5576 N N . VAL B 1 237 ? -31.531 -37.656 -10.344 1 95.94 237 VAL B N 1
ATOM 5577 C CA . VAL B 1 237 ? -30.406 -38.406 -10.898 1 95.94 237 VAL B CA 1
ATOM 5578 C C . VAL B 1 237 ? -29.609 -37.469 -11.828 1 95.94 237 VAL B C 1
ATOM 5580 O O . VAL B 1 237 ? -30.188 -36.75 -12.641 1 95.94 237 VAL B O 1
ATOM 5583 N N . ILE B 1 238 ? -28.266 -37.469 -11.656 1 96.88 238 ILE B N 1
ATOM 5584 C CA . ILE B 1 238 ? -27.406 -36.75 -12.594 1 96.88 238 ILE B CA 1
ATOM 5585 C C . ILE B 1 238 ? -27.469 -37.438 -13.961 1 96.88 238 ILE B C 1
ATOM 5587 O O . ILE B 1 238 ? -27.281 -38.656 -14.078 1 96.88 238 ILE B O 1
ATOM 5591 N N . GLN B 1 239 ? -27.688 -36.656 -14.961 1 95.88 239 GLN B N 1
ATOM 5592 C CA . GLN B 1 239 ? -27.953 -37.156 -16.297 1 95.88 239 GLN B CA 1
ATOM 5593 C C . GLN B 1 239 ? -26.688 -37.094 -17.156 1 95.88 239 GLN B C 1
ATOM 5595 O O . GLN B 1 239 ? -26.516 -37.938 -18.062 1 95.88 239 GLN B O 1
ATOM 5600 N N . ALA B 1 240 ? -25.953 -36.125 -16.938 1 95.94 240 ALA B N 1
ATOM 5601 C CA . ALA B 1 240 ? -24.766 -35.906 -17.766 1 95.94 240 ALA B CA 1
ATOM 5602 C C . ALA B 1 240 ? -23.688 -35.125 -16.984 1 95.94 240 ALA B C 1
ATOM 5604 O O . ALA B 1 240 ? -24.016 -34.344 -16.094 1 95.94 240 ALA B O 1
ATOM 5605 N N . ILE B 1 241 ? -22.375 -35.375 -17.344 1 96.44 241 ILE B N 1
ATOM 5606 C CA . ILE B 1 241 ? -21.266 -34.719 -16.672 1 96.44 241 ILE B CA 1
ATOM 5607 C C . ILE B 1 241 ? -20.141 -34.469 -17.672 1 96.44 241 ILE B C 1
ATOM 5609 O O . ILE B 1 241 ? -19.938 -35.25 -18.594 1 96.44 241 ILE B O 1
ATOM 5613 N N . ARG B 1 242 ? -19.516 -33.375 -17.5 1 96.38 242 ARG B N 1
ATOM 5614 C CA . ARG B 1 242 ? -18.344 -33 -18.266 1 96.38 242 ARG B CA 1
ATOM 5615 C C . ARG B 1 242 ? -17.203 -32.531 -17.359 1 96.38 242 ARG B C 1
ATOM 5617 O O . ARG B 1 242 ? -17.438 -31.812 -16.391 1 96.38 242 ARG B O 1
ATOM 5624 N N . PHE B 1 243 ? -15.992 -33 -17.703 1 96.88 243 PHE B N 1
ATOM 5625 C CA . PHE B 1 243 ? -14.82 -32.688 -16.891 1 96.88 243 PHE B CA 1
ATOM 5626 C C . PHE B 1 243 ? -13.922 -31.688 -17.625 1 96.88 243 PHE B C 1
ATOM 5628 O O . PHE B 1 243 ? -13.727 -31.797 -18.844 1 96.88 243 PHE B O 1
ATOM 5635 N N . LYS B 1 244 ? -13.422 -30.766 -16.875 1 96.25 244 LYS B N 1
ATOM 5636 C CA . LYS B 1 244 ? -12.531 -29.75 -17.422 1 96.25 244 LYS B CA 1
ATOM 5637 C C . LYS B 1 244 ? -11.195 -29.719 -16.688 1 96.25 244 LYS B C 1
ATOM 5639 O O . LYS B 1 244 ? -11.164 -29.594 -15.469 1 96.25 244 LYS B O 1
ATOM 5644 N N . THR B 1 245 ? -10.086 -29.953 -17.422 1 97.06 245 THR B N 1
ATOM 5645 C CA . THR B 1 245 ? -8.742 -29.781 -16.875 1 97.06 245 THR B CA 1
ATOM 5646 C C . THR B 1 245 ? -8.062 -28.547 -17.484 1 97.06 245 THR B C 1
ATOM 5648 O O . THR B 1 245 ? -8.688 -27.797 -18.25 1 97.06 245 THR B O 1
ATOM 5651 N N . ASN B 1 246 ? -6.816 -28.297 -17.094 1 95.38 246 ASN B N 1
ATOM 5652 C CA . ASN B 1 246 ? -6.055 -27.219 -17.703 1 95.38 246 ASN B CA 1
ATOM 5653 C C . ASN B 1 246 ? -5.527 -27.594 -19.078 1 95.38 246 ASN B C 1
ATOM 5655 O O . ASN B 1 246 ? -4.934 -26.766 -19.766 1 95.38 246 ASN B O 1
ATOM 5659 N N . MET B 1 247 ? -5.824 -28.828 -19.531 1 94.94 247 MET B N 1
ATOM 5660 C CA . MET B 1 247 ? -5.285 -29.281 -20.812 1 94.94 247 MET B CA 1
ATOM 5661 C C . MET B 1 247 ? -6.406 -29.641 -21.781 1 94.94 247 MET B C 1
ATOM 5663 O O . MET B 1 247 ? -6.25 -29.5 -23 1 94.94 247 MET B O 1
ATOM 5667 N N . LYS B 1 248 ? -7.559 -30.109 -21.203 1 94.5 248 LYS B N 1
ATOM 5668 C CA . LYS B 1 248 ? -8.609 -30.578 -22.094 1 94.5 248 LYS B CA 1
ATOM 5669 C C . LYS B 1 248 ? -9.977 -30.516 -21.422 1 94.5 248 LYS B C 1
ATOM 5671 O O . LYS B 1 248 ? -10.062 -30.344 -20.203 1 94.5 248 LYS B O 1
ATOM 5676 N N . ILE B 1 249 ? -10.992 -30.609 -22.219 1 94.62 249 ILE B N 1
ATOM 5677 C CA . ILE B 1 249 ? -12.383 -30.75 -21.812 1 94.62 249 ILE B CA 1
ATOM 5678 C C . ILE B 1 249 ? -12.945 -32.062 -22.328 1 94.62 249 ILE B C 1
ATOM 5680 O O . ILE B 1 249 ? -12.789 -32.406 -23.516 1 94.62 249 ILE B O 1
ATOM 5684 N N . SER B 1 250 ? -13.547 -32.75 -21.484 1 94.88 250 SER B N 1
ATOM 5685 C CA . SER B 1 250 ? -14.117 -34.031 -21.922 1 94.88 250 SER B CA 1
ATOM 5686 C C . SER B 1 250 ? -15.383 -33.812 -22.75 1 94.88 250 SER B C 1
ATOM 5688 O O . SER B 1 250 ? -15.961 -32.719 -22.719 1 94.88 250 SER B O 1
ATOM 5690 N N . GLU B 1 251 ? -15.695 -34.844 -23.484 1 92.38 251 GLU B N 1
ATOM 5691 C CA . GLU B 1 251 ? -17.047 -34.844 -24.047 1 92.38 251 GLU B CA 1
ATOM 5692 C C . GLU B 1 251 ? -18.094 -34.906 -22.953 1 92.38 251 GLU B C 1
ATOM 5694 O O . GLU B 1 251 ? -17.797 -35.281 -21.812 1 92.38 251 GLU B O 1
ATOM 5699 N N . MET B 1 252 ? -19.266 -34.469 -23.312 1 93.25 252 MET B N 1
ATOM 5700 C CA . MET B 1 252 ? -20.375 -34.688 -22.375 1 93.25 252 MET B CA 1
ATOM 5701 C C . MET B 1 252 ? -20.672 -36.156 -22.188 1 93.25 252 MET B C 1
ATOM 5703 O O . MET B 1 252 ? -20.969 -36.875 -23.156 1 93.25 252 MET B O 1
ATOM 5707 N N . MET B 1 253 ? -20.516 -36.625 -21.016 1 94.19 253 MET B N 1
ATOM 5708 C CA . MET B 1 253 ? -20.797 -38 -20.703 1 94.19 253 MET B CA 1
ATOM 5709 C C . MET B 1 253 ? -22.234 -38.188 -20.188 1 94.19 253 MET B C 1
ATOM 5711 O O . MET B 1 253 ? -22.578 -37.625 -19.141 1 94.19 253 MET B O 1
ATOM 5715 N N . GLY B 1 254 ? -22.984 -38.844 -20.922 1 89.25 254 GLY B N 1
ATOM 5716 C CA . GLY B 1 254 ? -24.406 -38.969 -20.609 1 89.25 254 GLY B CA 1
ATOM 5717 C C . GLY B 1 254 ? -25.281 -38.062 -21.438 1 89.25 254 GLY B C 1
ATOM 5718 O O . GLY B 1 254 ? -24.797 -37.375 -22.344 1 89.25 254 GLY B O 1
ATOM 5719 N N . GLY B 1 255 ? -26.656 -38 -21.141 1 72.38 255 GLY B N 1
ATOM 5720 C CA . GLY B 1 255 ? -27.609 -37.156 -21.797 1 72.38 255 GLY B CA 1
ATOM 5721 C C . GLY B 1 255 ? -28.125 -37.719 -23.109 1 72.38 255 GLY B C 1
ATOM 5722 O O . GLY B 1 255 ? -29.016 -37.125 -23.734 1 72.38 255 GLY B O 1
ATOM 5723 N N . LYS B 1 256 ? -27.344 -38.594 -23.812 1 58.03 256 LYS B N 1
ATOM 5724 C CA . LYS B 1 256 ? -27.734 -39 -25.172 1 58.03 256 LYS B CA 1
ATOM 5725 C C . LYS B 1 256 ? -29.047 -39.781 -25.156 1 58.03 256 LYS B C 1
ATOM 5727 O O . LYS B 1 256 ? -29.156 -40.844 -24.531 1 58.03 256 LYS B O 1
ATOM 5732 N N . ASP B 1 257 ? -30.125 -39.188 -24.844 1 50.38 257 ASP B N 1
ATOM 5733 C CA . ASP B 1 257 ? -31.219 -40.031 -25.328 1 50.38 257 ASP B CA 1
ATOM 5734 C C . ASP B 1 257 ? -30.938 -40.531 -26.734 1 50.38 257 ASP B C 1
ATOM 5736 O O . ASP B 1 257 ? -30.359 -39.812 -27.562 1 50.38 257 ASP B O 1
ATOM 5740 N N . ASP B 1 258 ? -30.875 -41.844 -26.953 1 41.31 258 ASP B N 1
ATOM 5741 C CA . ASP B 1 258 ? -30.797 -42.531 -28.234 1 41.31 258 ASP B CA 1
ATOM 5742 C C . ASP B 1 258 ? -31.312 -41.656 -29.359 1 41.31 258 ASP B C 1
ATOM 5744 O O . ASP B 1 258 ? -30.656 -41.5 -30.406 1 41.31 258 ASP B O 1
ATOM 5748 N N . ASP B 1 259 ? -32.75 -41.844 -29.688 1 40.12 259 ASP B N 1
ATOM 5749 C CA . ASP B 1 259 ? -33.406 -41.656 -30.969 1 40.12 259 ASP B CA 1
ATOM 5750 C C . ASP B 1 259 ? -33.375 -40.188 -31.391 1 40.12 259 ASP B C 1
ATOM 5752 O O . ASP B 1 259 ? -33.594 -39.875 -32.562 1 40.12 259 ASP B O 1
ATOM 5756 N N . ASP B 1 260 ? -34.219 -39.219 -30.672 1 39 260 ASP B N 1
ATOM 5757 C CA . ASP B 1 260 ? -34.719 -38.031 -31.344 1 39 260 ASP B CA 1
ATOM 5758 C C . ASP B 1 260 ? -33.656 -36.969 -31.422 1 39 260 ASP B C 1
ATOM 5760 O O . ASP B 1 260 ? -32.906 -36.781 -30.484 1 39 260 ASP B O 1
ATOM 5764 N N . ASP B 1 261 ? -33.219 -36.469 -32.594 1 38.03 261 ASP B N 1
ATOM 5765 C CA . ASP B 1 261 ? -32.406 -35.406 -33.188 1 38.03 261 ASP B CA 1
ATOM 5766 C C . ASP B 1 261 ? -32.406 -34.156 -32.312 1 38.03 261 ASP B C 1
ATOM 5768 O O . ASP B 1 261 ? -31.906 -33.125 -32.719 1 38.03 261 ASP B O 1
ATOM 5772 N N . ASP B 1 262 ? -33.562 -33.844 -31.5 1 37.78 262 ASP B N 1
ATOM 5773 C CA . ASP B 1 262 ? -33.656 -32.438 -31.078 1 37.78 262 ASP B CA 1
ATOM 5774 C C . ASP B 1 262 ? -32.656 -32.125 -29.969 1 37.78 262 ASP B C 1
ATOM 5776 O O . ASP B 1 262 ? -32.688 -32.75 -28.891 1 37.78 262 ASP B O 1
ATOM 5780 N N . ASP B 1 263 ? -31.484 -31.672 -30.141 1 40.22 263 ASP B N 1
ATOM 5781 C CA . ASP B 1 263 ? -30.422 -30.984 -29.422 1 40.22 263 ASP B CA 1
ATOM 5782 C C . ASP B 1 263 ? -31 -30.062 -28.344 1 40.22 263 ASP B C 1
ATOM 5784 O O . ASP B 1 263 ? -30.422 -29.016 -28.047 1 40.22 263 ASP B O 1
ATOM 5788 N N . ASP B 1 264 ? -32.25 -30 -28 1 41.62 264 ASP B N 1
ATOM 5789 C CA . ASP B 1 264 ? -32.719 -28.938 -27.109 1 41.62 264 ASP B CA 1
ATOM 5790 C C . ASP B 1 264 ? -32.062 -29.094 -25.719 1 41.62 264 ASP B C 1
ATOM 5792 O O . ASP B 1 264 ? -32.281 -30.109 -25.062 1 41.62 264 ASP B O 1
ATOM 5796 N N . GLU B 1 265 ? -30.938 -28.453 -25.328 1 46.75 265 GLU B N 1
ATOM 5797 C CA . GLU B 1 265 ? -30.438 -28.172 -23.984 1 46.75 265 GLU B CA 1
ATOM 5798 C C . GLU B 1 265 ? -31.578 -28.25 -22.953 1 46.75 265 GLU B C 1
ATOM 5800 O O . GLU B 1 265 ? -31.312 -28.328 -21.75 1 46.75 265 GLU B O 1
ATOM 5805 N N . GLY B 1 266 ? -32.781 -27.969 -23.391 1 49.38 266 GLY B N 1
ATOM 5806 C CA . GLY B 1 266 ? -34 -27.922 -22.578 1 49.38 266 GLY B CA 1
ATOM 5807 C C . GLY B 1 266 ? -34.25 -29.234 -21.859 1 49.38 266 GLY B C 1
ATOM 5808 O O . GLY B 1 266 ? -34.969 -29.25 -20.844 1 49.38 266 GLY B O 1
ATOM 5809 N N . GLU B 1 267 ? -33.781 -30.453 -22.406 1 59.72 267 GLU B N 1
ATOM 5810 C CA . GLU B 1 267 ? -34.25 -31.719 -21.875 1 59.72 267 GLU B CA 1
ATOM 5811 C C . GLU B 1 267 ? -33.219 -32.375 -20.953 1 59.72 267 GLU B C 1
ATOM 5813 O O . GLU B 1 267 ? -33.5 -33.406 -20.344 1 59.72 267 GLU B O 1
ATOM 5818 N N . MET B 1 268 ? -32.031 -31.781 -20.812 1 72.75 268 MET B N 1
ATOM 5819 C CA . MET B 1 268 ? -31.078 -32.531 -20.016 1 72.75 268 MET B CA 1
ATOM 5820 C C . MET B 1 268 ? -31.312 -32.312 -18.516 1 72.75 268 MET B C 1
ATOM 5822 O O . MET B 1 268 ? -30.875 -33.094 -17.688 1 72.75 268 MET B O 1
ATOM 5826 N N . GLY B 1 269 ? -31.969 -31.344 -18.188 1 89 269 GLY B N 1
ATOM 5827 C CA . GLY B 1 269 ? -32.25 -31.094 -16.781 1 89 269 GLY B CA 1
ATOM 5828 C C . GLY B 1 269 ? -31.641 -29.812 -16.266 1 89 269 GLY B C 1
ATOM 5829 O O . GLY B 1 269 ? -31.391 -28.891 -17.031 1 89 269 GLY B O 1
ATOM 5830 N N . THR B 1 270 ? -31.562 -29.719 -14.938 1 94.81 270 THR B N 1
ATOM 5831 C CA . THR B 1 270 ? -31.016 -28.547 -14.266 1 94.81 270 THR B CA 1
ATOM 5832 C C . THR B 1 270 ? -29.484 -28.594 -14.25 1 94.81 270 THR B C 1
ATOM 5834 O O . THR B 1 270 ? -28.891 -29.609 -13.891 1 94.81 270 THR B O 1
ATOM 5837 N N . LYS B 1 271 ? -28.938 -27.516 -14.594 1 95.81 271 LYS B N 1
ATOM 5838 C CA . LYS B 1 271 ? -27.484 -27.438 -14.703 1 95.81 271 LYS B CA 1
ATOM 5839 C C . LYS B 1 271 ? -26.844 -27.234 -13.328 1 95.81 271 LYS B C 1
ATOM 5841 O O . LYS B 1 271 ? -27.422 -26.594 -12.453 1 95.81 271 LYS B O 1
ATOM 5846 N N . PHE B 1 272 ? -25.625 -27.859 -13.102 1 96.19 272 PHE B N 1
ATOM 5847 C CA . PHE B 1 272 ? -24.812 -27.594 -11.93 1 96.19 272 PHE B CA 1
ATOM 5848 C C . PHE B 1 272 ? -23.328 -27.562 -12.289 1 96.19 272 PHE B C 1
ATOM 5850 O O . PHE B 1 272 ? -22.938 -28.062 -13.344 1 96.19 272 PHE B O 1
ATOM 5857 N N . SER B 1 273 ? -22.578 -26.875 -11.445 1 96.5 273 SER B N 1
ATOM 5858 C CA . SER B 1 273 ? -21.141 -26.797 -11.633 1 96.5 273 SER B CA 1
ATOM 5859 C C . SER B 1 273 ? -20.391 -26.938 -10.305 1 96.5 273 SER B C 1
ATOM 5861 O O . SER B 1 273 ? -20.844 -26.422 -9.281 1 96.5 273 SER B O 1
ATOM 5863 N N . VAL B 1 274 ? -19.344 -27.703 -10.367 1 96.31 274 VAL B N 1
ATOM 5864 C CA . VAL B 1 274 ? -18.453 -27.859 -9.234 1 96.31 274 VAL B CA 1
ATOM 5865 C C . VAL B 1 274 ? -17.047 -27.391 -9.609 1 96.31 274 VAL B C 1
ATOM 5867 O O . VAL B 1 274 ? -16.391 -28 -10.469 1 96.31 274 VAL B O 1
ATOM 5870 N N . GLY B 1 275 ? -16.656 -26.297 -9.125 1 93.69 275 GLY B N 1
ATOM 5871 C CA . GLY B 1 275 ? -15.359 -25.719 -9.406 1 93.69 275 GLY B CA 1
ATOM 5872 C C . GLY B 1 275 ? -15.07 -24.484 -8.586 1 93.69 275 GLY B C 1
ATOM 5873 O O . GLY B 1 275 ? -15.984 -23.828 -8.078 1 93.69 275 GLY B O 1
ATOM 5874 N N . CYS B 1 276 ? -13.828 -24.234 -8.375 1 89.56 276 CYS B N 1
ATOM 5875 C CA . CYS B 1 276 ? -13.352 -23.047 -7.672 1 89.56 276 CYS B CA 1
ATOM 5876 C C . CYS B 1 276 ? -12.164 -22.422 -8.398 1 89.56 276 CYS B C 1
ATOM 5878 O O . CYS B 1 276 ? -11.102 -23.047 -8.508 1 89.56 276 CYS B O 1
ATOM 5880 N N . PRO B 1 277 ? -12.367 -21.203 -8.859 1 84.5 277 PRO B N 1
ATOM 5881 C CA . PRO B 1 277 ? -11.281 -20.578 -9.625 1 84.5 277 PRO B CA 1
ATOM 5882 C C . PRO B 1 277 ? -9.961 -20.547 -8.852 1 84.5 277 PRO B C 1
ATOM 5884 O O . PRO B 1 277 ? -9.945 -20.219 -7.664 1 84.5 277 PRO B O 1
ATOM 5887 N N . GLY B 1 278 ? -8.914 -20.953 -9.555 1 87.38 278 GLY B N 1
ATOM 5888 C CA . GLY B 1 278 ? -7.586 -20.922 -8.961 1 87.38 278 GLY B CA 1
ATOM 5889 C C . GLY B 1 278 ? -7.262 -22.188 -8.18 1 87.38 278 GLY B C 1
ATOM 5890 O O . GLY B 1 278 ? -6.168 -22.312 -7.625 1 87.38 278 GLY B O 1
ATOM 5891 N N . ASN B 1 279 ? -8.188 -23.094 -8.172 1 92.81 279 ASN B N 1
ATOM 5892 C CA . ASN B 1 279 ? -8.008 -24.312 -7.395 1 92.81 279 ASN B CA 1
ATOM 5893 C C . ASN B 1 279 ? -8.188 -25.562 -8.258 1 92.81 279 ASN B C 1
ATOM 5895 O O . ASN B 1 279 ? -8.742 -25.484 -9.359 1 92.81 279 ASN B O 1
ATOM 5899 N N . LYS B 1 280 ? -7.633 -26.625 -7.789 1 95 280 LYS B N 1
ATOM 5900 C CA . LYS B 1 280 ? -7.844 -27.922 -8.398 1 95 280 LYS B CA 1
ATOM 5901 C C . LYS B 1 280 ? -8.648 -28.844 -7.477 1 95 280 LYS B C 1
ATOM 5903 O O . LYS B 1 280 ? -8.578 -28.719 -6.25 1 95 280 LYS B O 1
ATOM 5908 N N . ILE B 1 281 ? -9.352 -29.75 -8.047 1 96.88 281 ILE B N 1
ATOM 5909 C CA . ILE B 1 281 ? -10.117 -30.75 -7.297 1 96.88 281 ILE B CA 1
ATOM 5910 C C . ILE B 1 281 ? -9.211 -31.906 -6.895 1 96.88 281 ILE B C 1
ATOM 5912 O O . ILE B 1 281 ? -8.477 -32.438 -7.727 1 96.88 281 ILE B O 1
ATOM 5916 N N . ILE B 1 282 ? -9.297 -32.281 -5.621 1 96 282 ILE B N 1
ATOM 5917 C CA . ILE B 1 282 ? -8.398 -33.312 -5.168 1 96 282 ILE B CA 1
ATOM 5918 C C . ILE B 1 282 ? -9.211 -34.438 -4.527 1 96 282 ILE B C 1
ATOM 5920 O O . ILE B 1 282 ? -8.648 -35.5 -4.156 1 96 282 ILE B O 1
ATOM 5924 N N . GLY B 1 283 ? -10.469 -34.281 -4.402 1 97.12 283 GLY B N 1
ATOM 5925 C CA . GLY B 1 283 ? -11.359 -35.281 -3.814 1 97.12 283 GLY B CA 1
ATOM 5926 C C . GLY B 1 283 ? -12.828 -34.938 -4.004 1 97.12 283 GLY B C 1
ATOM 5927 O O . GLY B 1 283 ? -13.172 -33.812 -4.363 1 97.12 283 GLY B O 1
ATOM 5928 N N . PHE B 1 284 ? -13.648 -36 -3.742 1 97.94 284 PHE B N 1
ATOM 5929 C CA . PHE B 1 284 ? -15.07 -35.844 -3.994 1 97.94 284 PHE B CA 1
ATOM 5930 C C . PHE B 1 284 ? -15.898 -36.375 -2.828 1 97.94 284 PHE B C 1
ATOM 5932 O O . PHE B 1 284 ? -15.398 -37.156 -2.025 1 97.94 284 PHE B O 1
ATOM 5939 N N . HIS B 1 285 ? -17.016 -35.812 -2.754 1 98.12 285 HIS B N 1
ATOM 5940 C CA . HIS B 1 285 ? -18.078 -36.344 -1.901 1 98.12 285 HIS B CA 1
ATOM 5941 C C . HIS B 1 285 ? -19.453 -36.125 -2.543 1 98.12 285 HIS B C 1
ATOM 5943 O O . HIS B 1 285 ? -19.547 -35.562 -3.641 1 98.12 285 HIS B O 1
ATOM 5949 N N . GLY B 1 286 ? -20.484 -36.719 -1.964 1 98.12 286 GLY B N 1
ATOM 5950 C CA . GLY B 1 286 ? -21.797 -36.562 -2.557 1 98.12 286 GLY B CA 1
ATOM 5951 C C . GLY B 1 286 ? -22.828 -37.562 -2.066 1 98.12 286 GLY B C 1
ATOM 5952 O O . GLY B 1 286 ? -22.766 -38 -0.921 1 98.12 286 GLY B O 1
ATOM 5953 N N . TYR B 1 287 ? -23.812 -37.781 -2.963 1 98.19 287 TYR B N 1
ATOM 5954 C CA . TYR B 1 287 ? -24.891 -38.719 -2.65 1 98.19 287 TYR B CA 1
ATOM 5955 C C . TYR B 1 287 ? -25.094 -39.688 -3.791 1 98.19 287 TYR B C 1
ATOM 5957 O O . TYR B 1 287 ? -25.125 -39.312 -4.961 1 98.19 287 TYR B O 1
ATOM 5965 N N . ALA B 1 288 ? -25.094 -41 -3.453 1 97.88 288 ALA B N 1
ATOM 5966 C CA . ALA B 1 288 ? -25.297 -42.062 -4.434 1 97.88 288 ALA B CA 1
ATOM 5967 C C . ALA B 1 288 ? -26 -43.281 -3.805 1 97.88 288 ALA B C 1
ATOM 5969 O O . ALA B 1 288 ? -26.016 -43.406 -2.58 1 97.88 288 ALA B O 1
ATOM 5970 N N . ASP B 1 289 ? -26.641 -44.094 -4.609 1 96.31 289 ASP B N 1
ATOM 5971 C CA . ASP B 1 289 ? -27.234 -45.375 -4.27 1 96.31 289 ASP B CA 1
ATOM 5972 C C . ASP B 1 289 ? -27.312 -46.281 -5.492 1 96.31 289 ASP B C 1
ATOM 5974 O O . ASP B 1 289 ? -26.297 -46.844 -5.934 1 96.31 289 ASP B O 1
ATOM 5978 N N . LYS B 1 290 ? -28.531 -46.312 -6.125 1 94.12 290 LYS B N 1
ATOM 5979 C CA . LYS B 1 290 ? -28.641 -47.062 -7.379 1 94.12 290 LYS B CA 1
ATOM 5980 C C . LYS B 1 290 ? -28.125 -46.25 -8.555 1 94.12 290 LYS B C 1
ATOM 5982 O O . LYS B 1 290 ? -27.766 -46.781 -9.602 1 94.12 290 LYS B O 1
ATOM 5987 N N . LYS B 1 291 ? -28.141 -44.875 -8.297 1 96.19 291 LYS B N 1
ATOM 5988 C CA . LYS B 1 291 ? -27.641 -43.906 -9.25 1 96.19 291 LYS B CA 1
ATOM 5989 C C . LYS B 1 291 ? -26.828 -42.812 -8.555 1 96.19 291 LYS B C 1
ATOM 5991 O O . LYS B 1 291 ? -26.688 -42.844 -7.328 1 96.19 291 LYS B O 1
ATOM 5996 N N . LEU B 1 292 ? -26.234 -42 -9.297 1 97.25 292 LEU B N 1
ATOM 5997 C CA . LEU B 1 292 ? -25.516 -40.844 -8.773 1 97.25 292 LEU B CA 1
ATOM 5998 C C . LEU B 1 292 ? -26.438 -39.625 -8.688 1 97.25 292 LEU B C 1
ATOM 6000 O O . LEU B 1 292 ? -27.062 -39.25 -9.68 1 97.25 292 LEU B O 1
ATOM 6004 N N . TYR B 1 293 ? -26.5 -38.938 -7.523 1 97.81 293 TYR B N 1
ATOM 6005 C CA . TYR B 1 293 ? -27.484 -37.875 -7.328 1 97.81 293 TYR B CA 1
ATOM 6006 C C . TYR B 1 293 ? -26.828 -36.531 -7.207 1 97.81 293 TYR B C 1
ATOM 6008 O O . TYR B 1 293 ? -27.375 -35.5 -7.68 1 97.81 293 TYR B O 1
ATOM 6016 N N . SER B 1 294 ? -25.734 -36.5 -6.473 1 97.81 294 SER B N 1
ATOM 6017 C CA . SER B 1 294 ? -25.078 -35.188 -6.305 1 97.81 294 SER B CA 1
ATOM 6018 C C . SER B 1 294 ? -23.578 -35.375 -6.137 1 97.81 294 SER B C 1
ATOM 6020 O O . SER B 1 294 ? -23.109 -36.469 -5.781 1 97.81 294 SER B O 1
ATOM 6022 N N . LEU B 1 295 ? -22.844 -34.312 -6.449 1 97.5 295 LEU B N 1
ATOM 6023 C CA . LEU B 1 295 ? -21.375 -34.312 -6.395 1 97.5 295 LEU B CA 1
ATOM 6024 C C . LEU B 1 295 ? -20.859 -33.062 -5.719 1 97.5 295 LEU B C 1
ATOM 6026 O O . LEU B 1 295 ? -21.281 -31.953 -6.051 1 97.5 295 LEU B O 1
ATOM 6030 N N . GLY B 1 296 ? -20.062 -33.219 -4.695 1 97.75 296 GLY B N 1
ATOM 6031 C CA . GLY B 1 296 ? -19.25 -32.188 -4.07 1 97.75 296 GLY B CA 1
ATOM 6032 C C . GLY B 1 296 ? -17.766 -32.469 -4.191 1 97.75 296 GLY B C 1
ATOM 6033 O O . GLY B 1 296 ? -17.359 -33.562 -4.582 1 97.75 296 GLY B O 1
ATOM 6034 N N . ALA B 1 297 ? -16.984 -31.438 -3.91 1 97.81 297 ALA B N 1
ATOM 6035 C CA . ALA B 1 297 ? -15.562 -31.625 -4.168 1 97.81 297 ALA B CA 1
ATOM 6036 C C . ALA B 1 297 ? -14.711 -30.969 -3.086 1 97.81 297 ALA B C 1
ATOM 6038 O O . ALA B 1 297 ? -15.195 -30.109 -2.354 1 97.81 297 ALA B O 1
ATOM 6039 N N . TYR B 1 298 ? -13.5 -31.453 -2.967 1 96.81 298 TYR B N 1
ATOM 6040 C CA . TYR B 1 298 ? -12.43 -30.844 -2.182 1 96.81 298 TYR B CA 1
ATOM 6041 C C . TYR B 1 298 ? -11.398 -30.172 -3.084 1 96.81 298 TYR B C 1
ATOM 6043 O O . TYR B 1 298 ? -11.039 -30.719 -4.133 1 96.81 298 TYR B O 1
ATOM 6051 N N . PHE B 1 299 ? -10.969 -28.984 -2.615 1 94.81 299 PHE B N 1
ATOM 6052 C CA . PHE B 1 299 ? -10.102 -28.172 -3.459 1 94.81 299 PHE B CA 1
ATOM 6053 C C . PHE B 1 299 ? -8.797 -27.844 -2.736 1 94.81 299 PHE B C 1
ATOM 6055 O O . PHE B 1 299 ? -8.773 -27.719 -1.511 1 94.81 299 PHE B O 1
ATOM 6062 N N . THR B 1 300 ? -7.734 -27.719 -3.479 1 92.31 300 THR B N 1
ATOM 6063 C CA . THR B 1 300 ? -6.504 -27.062 -3.064 1 92.31 300 THR B CA 1
ATOM 6064 C C . THR B 1 300 ? -5.992 -26.141 -4.164 1 92.31 300 THR B C 1
ATOM 6066 O O . THR B 1 300 ? -6.449 -26.219 -5.309 1 92.31 300 THR B O 1
ATOM 6069 N N . SER B 1 301 ? -5.137 -25.266 -3.822 1 90.69 301 SER B N 1
ATOM 6070 C CA . SER B 1 301 ? -4.695 -24.25 -4.766 1 90.69 301 SER B CA 1
ATOM 6071 C C . SER B 1 301 ? -3.871 -24.859 -5.895 1 90.69 301 SER B C 1
ATOM 6073 O O . SER B 1 301 ? -3.098 -25.781 -5.672 1 90.69 301 SER B O 1
ATOM 6075 N N . LEU B 1 302 ? -4.043 -24.281 -7.055 1 92.56 302 LEU B N 1
ATOM 6076 C CA . LEU B 1 302 ? -3.191 -24.641 -8.188 1 92.56 302 LEU B CA 1
ATOM 6077 C C . LEU B 1 302 ? -1.768 -24.125 -7.973 1 92.56 302 LEU B C 1
ATOM 6079 O O . LEU B 1 302 ? -1.562 -23.078 -7.355 1 92.56 302 LEU B O 1
ATOM 6083 N N . PRO B 1 303 ? -0.841 -24.828 -8.492 1 91.5 303 PRO B N 1
ATOM 6084 C CA . PRO B 1 303 ? 0.545 -24.391 -8.289 1 91.5 303 PRO B CA 1
ATOM 6085 C C . PRO B 1 303 ? 0.971 -23.297 -9.258 1 91.5 303 PRO B C 1
ATOM 6087 O O . PRO B 1 303 ? 0.535 -23.281 -10.414 1 91.5 303 PRO B O 1
ATOM 6090 N N . ILE B 1 304 ? 1.846 -22.422 -8.789 1 93.94 304 ILE B N 1
ATOM 6091 C CA . ILE B 1 304 ? 2.551 -21.453 -9.641 1 93.94 304 ILE B CA 1
ATOM 6092 C C . ILE B 1 304 ? 3.934 -22 -9.992 1 93.94 304 ILE B C 1
ATOM 6094 O O . ILE B 1 304 ? 4.699 -22.391 -9.102 1 93.94 304 ILE B O 1
ATOM 6098 N N . THR B 1 305 ? 4.234 -22.016 -11.273 1 93.81 305 THR B N 1
ATOM 6099 C CA . THR B 1 305 ? 5.523 -22.547 -11.703 1 93.81 305 THR B CA 1
ATOM 6100 C C . THR B 1 305 ? 6.43 -21.422 -12.211 1 93.81 305 THR B C 1
ATOM 6102 O O . THR B 1 305 ? 6.035 -20.641 -13.078 1 93.81 305 THR B O 1
ATOM 6105 N N . LYS B 1 306 ? 7.621 -21.359 -11.625 1 93.62 306 LYS B N 1
ATOM 6106 C CA . LYS B 1 306 ? 8.633 -20.391 -12.055 1 93.62 306 LYS B CA 1
ATOM 6107 C C . LYS B 1 306 ? 9.594 -21.016 -13.055 1 93.62 306 LYS B C 1
ATOM 6109 O O . LYS B 1 306 ? 10.156 -22.094 -12.805 1 93.62 306 LYS B O 1
ATOM 6114 N N . MET B 1 307 ? 9.758 -20.391 -14.273 1 92.81 307 MET B N 1
ATOM 6115 C CA . MET B 1 307 ? 10.703 -20.859 -15.273 1 92.81 307 MET B CA 1
ATOM 6116 C C . MET B 1 307 ? 11.656 -19.75 -15.695 1 92.81 307 MET B C 1
ATOM 6118 O O . MET B 1 307 ? 11.289 -18.578 -15.695 1 92.81 307 MET B O 1
ATOM 6122 N N . GLU B 1 308 ? 12.852 -20.125 -15.898 1 86.06 308 GLU B N 1
ATOM 6123 C CA . GLU B 1 308 ? 13.844 -19.188 -16.406 1 86.06 308 GLU B CA 1
ATOM 6124 C C . GLU B 1 308 ? 14.711 -19.828 -17.484 1 86.06 308 GLU B C 1
ATOM 6126 O O . GLU B 1 308 ? 14.898 -21.047 -17.5 1 86.06 308 GLU B O 1
ATOM 6131 N N . TYR B 1 309 ? 15.055 -19.062 -18.516 1 72.69 309 TYR B N 1
ATOM 6132 C CA . TYR B 1 309 ? 15.945 -19.625 -19.516 1 72.69 309 TYR B CA 1
ATOM 6133 C C . TYR B 1 309 ? 17.359 -19.781 -18.969 1 72.69 309 TYR B C 1
ATOM 6135 O O . TYR B 1 309 ? 17.859 -18.906 -18.266 1 72.69 309 TYR B O 1
ATOM 6143 N N . LYS B 1 310 ? 17.922 -20.953 -19.016 1 56.25 310 LYS B N 1
ATOM 6144 C CA . LYS B 1 310 ? 19.125 -21.516 -18.422 1 56.25 310 LYS B CA 1
ATOM 6145 C C . LYS B 1 310 ? 20.312 -20.578 -18.578 1 56.25 310 LYS B C 1
ATOM 6147 O O . LYS B 1 310 ? 21.109 -20.406 -17.656 1 56.25 310 LYS B O 1
ATOM 6152 N N . ASP B 1 311 ? 20.562 -20.109 -19.828 1 52.44 311 ASP B N 1
ATOM 6153 C CA . ASP B 1 311 ? 21.828 -19.422 -20.094 1 52.44 311 ASP B CA 1
ATOM 6154 C C . ASP B 1 311 ? 21.828 -18.031 -19.484 1 52.44 311 ASP B C 1
ATOM 6156 O O . ASP B 1 311 ? 22.797 -17.281 -19.641 1 52.44 311 ASP B O 1
ATOM 6160 N N . SER B 1 312 ? 20.812 -17.688 -18.875 1 50.5 312 SER B N 1
ATOM 6161 C CA . SER B 1 312 ? 20.688 -16.328 -18.344 1 50.5 312 SER B CA 1
ATOM 6162 C C . SER B 1 312 ? 21.656 -16.109 -17.172 1 50.5 312 SER B C 1
ATOM 6164 O O . SER B 1 312 ? 22.094 -14.984 -16.938 1 50.5 312 SER B O 1
ATOM 6166 N N . ALA B 1 313 ? 21.859 -17.312 -16.406 1 48.69 313 ALA B N 1
ATOM 6167 C CA . ALA B 1 313 ? 22.797 -17.281 -15.289 1 48.69 313 ALA B CA 1
ATOM 6168 C C . ALA B 1 313 ? 24.062 -18.047 -15.609 1 48.69 313 ALA B C 1
ATOM 6170 O O . ALA B 1 313 ? 24.75 -18.531 -14.703 1 48.69 313 ALA B O 1
ATOM 6171 N N . LYS B 1 314 ? 24.219 -18.469 -16.922 1 48.12 314 LYS B N 1
ATOM 6172 C CA . LYS B 1 314 ? 25.422 -19.266 -17.125 1 48.12 314 LYS B CA 1
ATOM 6173 C C . LYS B 1 314 ? 26.625 -18.641 -16.422 1 48.12 314 LYS B C 1
ATOM 6175 O O . LYS B 1 314 ? 27.531 -19.359 -15.992 1 48.12 314 LYS B O 1
ATOM 6180 N N . GLY B 1 315 ? 26.516 -17.406 -16.375 1 49.97 315 GLY B N 1
ATOM 6181 C CA . GLY B 1 315 ? 27.641 -16.875 -15.625 1 49.97 315 GLY B CA 1
ATOM 6182 C C . GLY B 1 315 ? 27.375 -16.734 -14.133 1 49.97 315 GLY B C 1
ATOM 6183 O O . GLY B 1 315 ? 26.219 -16.844 -13.703 1 49.97 315 GLY B O 1
ATOM 6184 N N . LYS B 1 316 ? 28.484 -17.078 -13.398 1 56.16 316 LYS B N 1
ATOM 6185 C CA . LYS B 1 316 ? 28.438 -16.844 -11.961 1 56.16 316 LYS B CA 1
ATOM 6186 C C . LYS B 1 316 ? 27.781 -15.5 -11.648 1 56.16 316 LYS B C 1
ATOM 6188 O O . LYS B 1 316 ? 28.125 -14.484 -12.25 1 56.16 316 LYS B O 1
ATOM 6193 N N . LEU B 1 317 ? 26.578 -15.594 -10.992 1 63.34 317 LEU B N 1
ATOM 6194 C CA . LEU B 1 317 ? 26 -14.359 -10.484 1 63.34 317 LEU B CA 1
ATOM 6195 C C . LEU B 1 317 ? 27.031 -13.539 -9.727 1 63.34 317 LEU B C 1
ATOM 6197 O O . LEU B 1 317 ? 27.812 -14.094 -8.945 1 63.34 317 LEU B O 1
ATOM 6201 N N . THR B 1 318 ? 27.281 -12.367 -10.32 1 61.06 318 THR B N 1
ATOM 6202 C CA . THR B 1 318 ? 28.188 -11.469 -9.617 1 61.06 318 THR B CA 1
ATOM 6203 C C . THR B 1 318 ? 27.406 -10.359 -8.914 1 61.06 318 THR B C 1
ATOM 6205 O O . THR B 1 318 ? 26.375 -9.914 -9.414 1 61.06 318 THR B O 1
ATOM 6208 N N . ASP B 1 319 ? 27.859 -9.977 -7.828 1 58.03 319 ASP B N 1
ATOM 6209 C CA . ASP B 1 319 ? 27.188 -8.945 -7.039 1 58.03 319 ASP B CA 1
ATOM 6210 C C . ASP B 1 319 ? 27.547 -7.551 -7.551 1 58.03 319 ASP B C 1
ATOM 6212 O O . ASP B 1 319 ? 27.047 -6.547 -7.035 1 58.03 319 ASP B O 1
ATOM 6216 N N . ASP B 1 320 ? 28.328 -7.508 -8.562 1 59.84 320 ASP B N 1
ATOM 6217 C CA . ASP B 1 320 ? 28.781 -6.211 -9.047 1 59.84 320 ASP B CA 1
ATOM 6218 C C . ASP B 1 320 ? 27.859 -5.684 -10.141 1 59.84 320 ASP B C 1
ATOM 6220 O O . ASP B 1 320 ? 28.156 -4.676 -10.781 1 59.84 320 ASP B O 1
ATOM 6224 N N . GLY B 1 321 ? 26.812 -6.434 -10.359 1 63.25 321 GLY B N 1
ATOM 6225 C CA . GLY B 1 321 ? 25.844 -6.012 -11.352 1 63.25 321 GLY B CA 1
ATOM 6226 C C . GLY B 1 321 ? 26.156 -6.508 -12.75 1 63.25 321 GLY B C 1
ATOM 6227 O O . GLY B 1 321 ? 25.359 -6.336 -13.672 1 63.25 321 GLY B O 1
ATOM 6228 N N . SER B 1 322 ? 27.234 -7.082 -12.977 1 69.06 322 SER B N 1
ATOM 6229 C CA . SER B 1 322 ? 27.656 -7.469 -14.32 1 69.06 322 SER B CA 1
ATOM 6230 C C . SER B 1 322 ? 26.719 -8.523 -14.906 1 69.06 322 SER B C 1
ATOM 6232 O O . SER B 1 322 ? 26.562 -8.625 -16.125 1 69.06 322 SER B O 1
ATOM 6234 N N . SER B 1 323 ? 26.141 -9.227 -14.047 1 73.56 323 SER B N 1
ATOM 6235 C CA . SER B 1 323 ? 25.172 -10.227 -14.492 1 73.56 323 SER B CA 1
ATOM 6236 C C . SER B 1 323 ? 23.766 -9.648 -14.562 1 73.56 323 SER B C 1
ATOM 6238 O O . SER B 1 323 ? 22.797 -10.375 -14.82 1 73.56 323 SER B O 1
ATOM 6240 N N . GLY B 1 324 ? 23.688 -8.398 -14.422 1 80.62 324 GLY B N 1
ATOM 6241 C CA . GLY B 1 324 ? 22.375 -7.762 -14.328 1 80.62 324 GLY B CA 1
ATOM 6242 C C . GLY B 1 324 ? 21.766 -7.875 -12.945 1 80.62 324 GLY B C 1
ATOM 6243 O O . GLY B 1 324 ? 22.016 -8.836 -12.227 1 80.62 324 GLY B O 1
ATOM 6244 N N . TYR B 1 325 ? 21.016 -6.977 -12.68 1 83.44 325 TYR B N 1
ATOM 6245 C CA . TYR B 1 325 ? 20.328 -7 -11.391 1 83.44 325 TYR B CA 1
ATOM 6246 C C . TYR B 1 325 ? 19 -7.75 -11.5 1 83.44 325 TYR B C 1
ATOM 6248 O O . TYR B 1 325 ? 18.281 -7.609 -12.492 1 83.44 325 TYR B O 1
ATOM 6256 N N . LEU B 1 326 ? 18.797 -8.492 -10.438 1 86.88 326 LEU B N 1
ATOM 6257 C CA . LEU B 1 326 ? 17.578 -9.297 -10.391 1 86.88 326 LEU B CA 1
ATOM 6258 C C . LEU B 1 326 ? 16.359 -8.406 -10.234 1 86.88 326 LEU B C 1
ATOM 6260 O O . LEU B 1 326 ? 16.359 -7.461 -9.445 1 86.88 326 LEU B O 1
ATOM 6264 N N . TRP B 1 327 ? 15.383 -8.633 -11.07 1 88.5 327 TRP B N 1
ATOM 6265 C CA . TRP B 1 327 ? 14.031 -8.141 -10.836 1 88.5 327 TRP B CA 1
ATOM 6266 C C . TRP B 1 327 ? 13.016 -9.273 -10.906 1 88.5 327 TRP B C 1
ATOM 6268 O O . TRP B 1 327 ? 13.188 -10.219 -11.68 1 88.5 327 TRP B O 1
ATOM 6278 N N . ASP B 1 328 ? 12.07 -9.266 -10.039 1 91.69 328 ASP B N 1
ATOM 6279 C CA . ASP B 1 328 ? 10.984 -10.234 -9.977 1 91.69 328 ASP B CA 1
ATOM 6280 C C . ASP B 1 328 ? 9.656 -9.555 -9.656 1 91.69 328 ASP B C 1
ATOM 6282 O O . ASP B 1 328 ? 9.414 -9.148 -8.516 1 91.69 328 ASP B O 1
ATOM 6286 N N . ASP B 1 329 ? 8.766 -9.469 -10.625 1 92.69 329 ASP B N 1
ATOM 6287 C CA . ASP B 1 329 ? 7.5 -8.758 -10.5 1 92.69 329 ASP B CA 1
ATOM 6288 C C . ASP B 1 329 ? 6.508 -9.539 -9.641 1 92.69 329 ASP B C 1
ATOM 6290 O O . ASP B 1 329 ? 5.484 -9.008 -9.211 1 92.69 329 ASP B O 1
ATOM 6294 N N . GLY B 1 330 ? 6.852 -10.812 -9.391 1 94.31 330 GLY B N 1
ATOM 6295 C CA . GLY B 1 330 ? 5.832 -11.664 -8.805 1 94.31 330 GLY B CA 1
ATOM 6296 C C . GLY B 1 330 ? 4.738 -12.039 -9.789 1 94.31 330 GLY B C 1
ATOM 6297 O O . GLY B 1 330 ? 4.996 -12.203 -10.984 1 94.31 330 GLY B O 1
ATOM 6298 N N . THR B 1 331 ? 3.535 -12.367 -9.203 1 96.06 331 THR B N 1
ATOM 6299 C CA . THR B 1 331 ? 2.477 -12.844 -10.086 1 96.06 331 THR B CA 1
ATOM 6300 C C . THR B 1 331 ? 1.225 -11.984 -9.953 1 96.06 331 THR B C 1
ATOM 6302 O O . THR B 1 331 ? 1.042 -11.297 -8.945 1 96.06 331 THR B O 1
ATOM 6305 N N . PHE B 1 332 ? 0.437 -12 -11.008 1 95.69 332 PHE B N 1
ATOM 6306 C CA . PHE B 1 332 ? -0.847 -11.32 -11.133 1 95.69 332 PHE B CA 1
ATOM 6307 C C . PHE B 1 332 ? -1.885 -12.242 -11.766 1 95.69 332 PHE B C 1
ATOM 6309 O O . PHE B 1 332 ? -1.692 -13.453 -11.828 1 95.69 332 PHE B O 1
ATOM 6316 N N . GLN B 1 333 ? -3.049 -11.672 -12.141 1 93.44 333 GLN B N 1
ATOM 6317 C CA . GLN B 1 333 ? -4.086 -12.516 -12.727 1 93.44 333 GLN B CA 1
ATOM 6318 C C . GLN B 1 333 ? -3.777 -12.836 -14.188 1 93.44 333 GLN B C 1
ATOM 6320 O O . GLN B 1 333 ? -4.211 -13.859 -14.711 1 93.44 333 GLN B O 1
ATOM 6325 N N . GLY B 1 334 ? -3.076 -11.945 -14.82 1 96.44 334 GLY B N 1
ATOM 6326 C CA . GLY B 1 334 ? -2.691 -12.117 -16.219 1 96.44 334 GLY B CA 1
ATOM 6327 C C . GLY B 1 334 ? -1.983 -10.906 -16.797 1 96.44 334 GLY B C 1
ATOM 6328 O O . GLY B 1 334 ? -1.789 -9.906 -16.094 1 96.44 334 GLY B O 1
ATOM 6329 N N . VAL B 1 335 ? -1.55 -11.062 -18.047 1 97.81 335 VAL B N 1
ATOM 6330 C CA . VAL B 1 335 ? -0.869 -9.977 -18.75 1 97.81 335 VAL B CA 1
ATOM 6331 C C . VAL B 1 335 ? -1.839 -9.305 -19.719 1 97.81 335 VAL B C 1
ATOM 6333 O O . VAL B 1 335 ? -2.506 -9.977 -20.516 1 97.81 335 VAL B O 1
ATOM 6336 N N . ARG B 1 336 ? -1.923 -8 -19.625 1 97.62 336 ARG B N 1
ATOM 6337 C CA . ARG B 1 336 ? -2.803 -7.242 -20.5 1 97.62 336 ARG B CA 1
ATOM 6338 C C . ARG B 1 336 ? -2.045 -6.734 -21.734 1 97.62 336 ARG B C 1
ATOM 6340 O O . ARG B 1 336 ? -2.594 -6.688 -22.828 1 97.62 336 ARG B O 1
ATOM 6347 N N . LYS B 1 337 ? -0.851 -6.301 -21.547 1 96.88 337 LYS B N 1
ATOM 6348 C CA . LYS B 1 337 ? -0.064 -5.656 -22.594 1 96.88 337 LYS B CA 1
ATOM 6349 C C . LYS B 1 337 ? 1.432 -5.844 -22.359 1 96.88 337 LYS B C 1
ATOM 6351 O O . LYS B 1 337 ? 1.882 -5.871 -21.203 1 96.88 337 LYS B O 1
ATOM 6356 N N . VAL B 1 338 ? 2.201 -5.934 -23.438 1 97.62 338 VAL B N 1
ATOM 6357 C CA . VAL B 1 338 ? 3.658 -5.984 -23.391 1 97.62 338 VAL B CA 1
ATOM 6358 C C . VAL B 1 338 ? 4.242 -4.871 -24.25 1 97.62 338 VAL B C 1
ATOM 6360 O O . VAL B 1 338 ? 3.828 -4.68 -25.406 1 97.62 338 VAL B O 1
ATOM 6363 N N . TYR B 1 339 ? 5.145 -4.117 -23.656 1 95 339 TYR B N 1
ATOM 6364 C CA . TYR B 1 339 ? 5.953 -3.168 -24.422 1 95 339 TYR B CA 1
ATOM 6365 C C . TYR B 1 339 ? 7.395 -3.646 -24.531 1 95 339 TYR B C 1
ATOM 6367 O O . TYR B 1 339 ? 7.98 -4.109 -23.547 1 95 339 TYR B O 1
ATOM 6375 N N . VAL B 1 340 ? 7.875 -3.551 -25.688 1 95.56 340 VAL B N 1
ATOM 6376 C CA . VAL B 1 340 ? 9.281 -3.893 -25.891 1 95.56 340 VAL B CA 1
ATOM 6377 C C . VAL B 1 340 ? 10.016 -2.713 -26.516 1 95.56 340 VAL B C 1
ATOM 6379 O O . VAL B 1 340 ? 9.539 -2.133 -27.5 1 95.56 340 VAL B O 1
ATOM 6382 N N . TYR B 1 341 ? 11.094 -2.357 -25.891 1 92.81 341 TYR B N 1
ATOM 6383 C CA . TYR B 1 341 ? 11.984 -1.317 -26.375 1 92.81 341 TYR B CA 1
ATOM 6384 C C . TYR B 1 341 ? 13.312 -1.911 -26.844 1 92.81 341 TYR B C 1
ATOM 6386 O O . TYR B 1 341 ? 13.992 -2.602 -26.078 1 92.81 341 TYR B O 1
ATOM 6394 N N . TYR B 1 342 ? 13.648 -1.644 -28.062 1 92.81 342 TYR B N 1
ATOM 6395 C CA . TYR B 1 342 ? 14.836 -2.311 -28.578 1 92.81 342 TYR B CA 1
ATOM 6396 C C . TYR B 1 342 ? 15.508 -1.459 -29.656 1 92.81 342 TYR B C 1
ATOM 6398 O O . TYR B 1 342 ? 14.891 -0.557 -30.219 1 92.81 342 TYR B O 1
ATOM 6406 N N . ASP B 1 343 ? 16.812 -1.683 -29.766 1 91 343 ASP B N 1
ATOM 6407 C CA . ASP B 1 343 ? 17.562 -1.095 -30.875 1 91 343 ASP B CA 1
ATOM 6408 C C . ASP B 1 343 ? 17.984 -2.162 -31.875 1 91 343 ASP B C 1
ATOM 6410 O O . ASP B 1 343 ? 17.344 -3.205 -32 1 91 343 ASP B O 1
ATOM 6414 N N . GLY B 1 344 ? 19 -1.816 -32.688 1 88.38 344 GLY B N 1
ATOM 6415 C CA . GLY B 1 344 ? 19.391 -2.758 -33.719 1 88.38 344 GLY B CA 1
ATOM 6416 C C . GLY B 1 344 ? 20.172 -3.945 -33.188 1 88.38 344 GLY B C 1
ATOM 6417 O O . GLY B 1 344 ? 20.406 -4.922 -33.906 1 88.38 344 GLY B O 1
ATOM 6418 N N . HIS B 1 345 ? 20.406 -3.975 -31.906 1 88.94 345 HIS B N 1
ATOM 6419 C CA . HIS B 1 345 ? 21.297 -5 -31.391 1 88.94 345 HIS B CA 1
ATOM 6420 C C . HIS B 1 345 ? 20.625 -5.801 -30.281 1 88.94 345 HIS B C 1
ATOM 6422 O O . HIS B 1 345 ? 20.75 -7.027 -30.234 1 88.94 345 HIS B O 1
ATOM 6428 N N . TYR B 1 346 ? 19.938 -5.059 -29.359 1 90.25 346 TYR B N 1
ATOM 6429 C CA . TYR B 1 346 ? 19.484 -5.715 -28.141 1 90.25 346 TYR B CA 1
ATOM 6430 C C . TYR B 1 346 ? 18.109 -5.223 -27.719 1 90.25 346 TYR B C 1
ATOM 6432 O O . TYR B 1 346 ? 17.656 -4.18 -28.188 1 90.25 346 TYR B O 1
ATOM 6440 N N . ILE B 1 347 ? 17.469 -6.055 -26.859 1 92.44 347 ILE B N 1
ATOM 6441 C CA . ILE B 1 347 ? 16.312 -5.578 -26.109 1 92.44 347 ILE B CA 1
ATOM 6442 C C . ILE B 1 347 ? 16.766 -4.695 -24.953 1 92.44 347 ILE B C 1
ATOM 6444 O O . ILE B 1 347 ? 17.5 -5.148 -24.062 1 92.44 347 ILE B O 1
ATOM 6448 N N . ARG B 1 348 ? 16.312 -3.512 -24.938 1 90.75 348 ARG B N 1
ATOM 6449 C CA . ARG B 1 348 ? 16.797 -2.527 -23.984 1 90.75 348 ARG B CA 1
ATOM 6450 C C . ARG B 1 348 ? 15.891 -2.461 -22.766 1 90.75 348 ARG B C 1
ATOM 6452 O O . ARG B 1 348 ? 16.344 -2.141 -21.656 1 90.75 348 ARG B O 1
ATOM 6459 N N . CYS B 1 349 ? 14.602 -2.619 -23.062 1 91.94 349 CYS B N 1
ATOM 6460 C CA . CYS B 1 349 ? 13.625 -2.453 -21.984 1 91.94 349 CYS B CA 1
ATOM 6461 C C . CYS B 1 349 ? 12.344 -3.229 -22.281 1 91.94 349 CYS B C 1
ATOM 6463 O O . CYS B 1 349 ? 11.984 -3.416 -23.453 1 91.94 349 CYS B O 1
ATOM 6465 N N . VAL B 1 350 ? 11.812 -3.721 -21.266 1 94 350 VAL B N 1
ATOM 6466 C CA . VAL B 1 350 ? 10.484 -4.324 -21.375 1 94 350 VAL B CA 1
ATOM 6467 C C . VAL B 1 350 ? 9.562 -3.719 -20.312 1 94 350 VAL B C 1
ATOM 6469 O O . VAL B 1 350 ? 10 -3.371 -19.219 1 94 350 VAL B O 1
ATOM 6472 N N . ARG B 1 351 ? 8.328 -3.562 -20.703 1 93.62 351 ARG B N 1
ATOM 6473 C CA . ARG B 1 351 ? 7.285 -3.139 -19.781 1 93.62 351 ARG B CA 1
ATOM 6474 C C . ARG B 1 351 ? 6.066 -4.051 -19.875 1 93.62 351 ARG B C 1
ATOM 6476 O O . ARG B 1 351 ? 5.598 -4.355 -20.969 1 93.62 351 ARG B O 1
ATOM 6483 N N . PHE B 1 352 ? 5.613 -4.457 -18.703 1 96 352 PHE B N 1
ATOM 6484 C CA . PHE B 1 352 ? 4.438 -5.32 -18.656 1 96 352 PHE B CA 1
ATOM 6485 C C . PHE B 1 352 ? 3.283 -4.621 -17.953 1 96 352 PHE B C 1
ATOM 6487 O O . PHE B 1 352 ? 3.48 -3.979 -16.922 1 96 352 PHE B O 1
ATOM 6494 N N . GLU B 1 353 ? 2.184 -4.707 -18.547 1 95.56 353 GLU B N 1
ATOM 6495 C CA . GLU B 1 353 ? 0.949 -4.348 -17.859 1 95.56 353 GLU B CA 1
ATOM 6496 C C . GLU B 1 353 ? 0.172 -5.59 -17.422 1 95.56 353 GLU B C 1
ATOM 6498 O O . GLU B 1 353 ? -0.274 -6.371 -18.266 1 95.56 353 GLU B O 1
ATOM 6503 N N . TYR B 1 354 ? 0.059 -5.723 -16.109 1 95.88 354 TYR B N 1
ATOM 6504 C CA . TYR B 1 354 ? -0.628 -6.875 -15.539 1 95.88 354 TYR B CA 1
ATOM 6505 C C . TYR B 1 354 ? -2.049 -6.512 -15.125 1 95.88 354 TYR B C 1
ATOM 6507 O O . TYR B 1 354 ? -2.359 -5.336 -14.914 1 95.88 354 TYR B O 1
ATOM 6515 N N . ASP B 1 355 ? -2.9 -7.508 -15.102 1 95.5 355 ASP B N 1
ATOM 6516 C CA . ASP B 1 355 ? -4.184 -7.359 -14.422 1 95.5 355 ASP B CA 1
ATOM 6517 C C . ASP B 1 355 ? -4.055 -7.672 -12.938 1 95.5 355 ASP B C 1
ATOM 6519 O O . ASP B 1 355 ? -3.645 -8.773 -12.555 1 95.5 355 ASP B O 1
ATOM 6523 N N . ASN B 1 356 ? -4.324 -6.68 -12.172 1 91.75 356 ASN B N 1
ATOM 6524 C CA . ASN B 1 356 ? -4.262 -6.812 -10.719 1 91.75 356 ASN B CA 1
ATOM 6525 C C . ASN B 1 356 ? -5.629 -6.586 -10.078 1 91.75 356 ASN B C 1
ATOM 6527 O O . ASN B 1 356 ? -5.852 -5.562 -9.422 1 91.75 356 ASN B O 1
ATOM 6531 N N . GLY B 1 357 ? -6.461 -7.57 -10.172 1 87.56 357 GLY B N 1
ATOM 6532 C CA . GLY B 1 357 ? -7.805 -7.469 -9.625 1 87.56 357 GLY B CA 1
ATOM 6533 C C . GLY B 1 357 ? -8.656 -6.434 -10.336 1 87.56 357 GLY B C 1
ATOM 6534 O O . GLY B 1 357 ? -9.359 -5.648 -9.688 1 87.56 357 GLY B O 1
ATOM 6535 N N . GLY B 1 358 ? -8.5 -6.344 -11.539 1 88.44 358 GLY B N 1
ATOM 6536 C CA . GLY B 1 358 ? -9.289 -5.398 -12.312 1 88.44 358 GLY B CA 1
ATOM 6537 C C . GLY B 1 358 ? -8.57 -4.078 -12.547 1 88.44 358 GLY B C 1
ATOM 6538 O O . GLY B 1 358 ? -9.016 -3.264 -13.359 1 88.44 358 GLY B O 1
ATOM 6539 N N . LYS B 1 359 ? -7.5 -3.932 -11.906 1 86.75 359 LYS B N 1
ATOM 6540 C CA . LYS B 1 359 ? -6.695 -2.727 -12.086 1 86.75 359 LYS B CA 1
ATOM 6541 C C . LYS B 1 359 ? -5.402 -3.037 -12.836 1 86.75 359 LYS B C 1
ATOM 6543 O O . LYS B 1 359 ? -4.875 -4.145 -12.742 1 86.75 359 LYS B O 1
ATOM 6548 N N . VAL B 1 360 ? -4.93 -2.053 -13.562 1 90 360 VAL B N 1
ATOM 6549 C CA . VAL B 1 360 ? -3.697 -2.238 -14.32 1 90 360 VAL B CA 1
ATOM 6550 C C . VAL B 1 360 ? -2.49 -1.942 -13.43 1 90 360 VAL B C 1
ATOM 6552 O O . VAL B 1 360 ? -2.457 -0.922 -12.734 1 90 360 VAL B O 1
ATOM 6555 N N . GLU B 1 361 ? -1.565 -2.883 -13.414 1 90.06 361 GLU B N 1
ATOM 6556 C CA . GLU B 1 361 ? -0.27 -2.701 -12.766 1 90.06 361 GLU B CA 1
ATOM 6557 C C . GLU B 1 361 ? 0.87 -2.777 -13.773 1 90.06 361 GLU B C 1
ATOM 6559 O O . GLU B 1 361 ? 1.031 -3.789 -14.461 1 90.06 361 GLU B O 1
ATOM 6564 N N . SER B 1 362 ? 1.603 -1.704 -13.82 1 90.06 362 SER B N 1
ATOM 6565 C CA . SER B 1 362 ? 2.686 -1.653 -14.797 1 90.06 362 SER B CA 1
ATOM 6566 C C . SER B 1 362 ? 4.043 -1.824 -14.125 1 90.06 362 SER B C 1
ATOM 6568 O O . SER B 1 362 ? 4.285 -1.267 -13.055 1 90.06 362 SER B O 1
ATOM 6570 N N . ARG B 1 363 ? 4.895 -2.664 -14.742 1 90.69 363 ARG B N 1
ATOM 6571 C CA . ARG B 1 363 ? 6.277 -2.869 -14.32 1 90.69 363 ARG B CA 1
ATOM 6572 C C . ARG B 1 363 ? 7.234 -2.713 -15.5 1 90.69 363 ARG B C 1
ATOM 6574 O O . ARG B 1 363 ? 6.992 -3.254 -16.578 1 90.69 363 ARG B O 1
ATOM 6581 N N . GLU B 1 364 ? 8.25 -1.945 -15.297 1 90.75 364 GLU B N 1
ATOM 6582 C CA . GLU B 1 364 ? 9.211 -1.673 -16.359 1 90.75 364 GLU B CA 1
ATOM 6583 C C . GLU B 1 364 ? 10.625 -2.055 -15.93 1 90.75 364 GLU B C 1
ATOM 6585 O O . GLU B 1 364 ? 11.023 -1.812 -14.789 1 90.75 364 GLU B O 1
ATOM 6590 N N . HIS B 1 365 ? 11.32 -2.67 -16.797 1 90.31 365 HIS B N 1
ATOM 6591 C CA . HIS B 1 365 ? 12.672 -3.135 -16.531 1 90.31 365 HIS B CA 1
ATOM 6592 C C . HIS B 1 365 ? 13.609 -2.805 -17.688 1 90.31 365 HIS B C 1
ATOM 6594 O O . HIS B 1 365 ? 13.273 -3.035 -18.844 1 90.31 365 HIS B O 1
ATOM 6600 N N . GLY B 1 366 ? 14.758 -2.316 -17.328 1 87.69 366 GLY B N 1
ATOM 6601 C CA . GLY B 1 366 ? 15.688 -1.789 -18.312 1 87.69 366 GLY B CA 1
ATOM 6602 C C . GLY B 1 366 ? 15.609 -0.281 -18.453 1 87.69 366 GLY B C 1
ATOM 6603 O O . GLY B 1 366 ? 15.211 0.419 -17.531 1 87.69 366 GLY B O 1
ATOM 6604 N N . SER B 1 367 ? 16.281 0.237 -19.484 1 77.81 367 SER B N 1
ATOM 6605 C CA . SER B 1 367 ? 16.234 1.683 -19.672 1 77.81 367 SER B CA 1
ATOM 6606 C C . SER B 1 367 ? 16.031 2.037 -21.141 1 77.81 367 SER B C 1
ATOM 6608 O O . SER B 1 367 ? 16.203 1.184 -22.031 1 77.81 367 SER B O 1
ATOM 6610 N N . LYS B 1 368 ? 15.531 3.199 -21.375 1 76.31 368 LYS B N 1
ATOM 6611 C CA . LYS B 1 368 ? 15.227 3.744 -22.688 1 76.31 368 LYS B CA 1
ATOM 6612 C C . LYS B 1 368 ? 16.109 4.941 -23.016 1 76.31 368 LYS B C 1
ATOM 6614 O O . LYS B 1 368 ? 15.633 6.07 -23.125 1 76.31 368 LYS B O 1
ATOM 6619 N N . PRO B 1 369 ? 17.359 4.609 -23.016 1 63.72 369 PRO B N 1
ATOM 6620 C CA . PRO B 1 369 ? 18.172 5.785 -23.312 1 63.72 369 PRO B CA 1
ATOM 6621 C C . PRO B 1 369 ? 17.828 6.418 -24.656 1 63.72 369 PRO B C 1
ATOM 6623 O O . PRO B 1 369 ? 17.672 5.707 -25.656 1 63.72 369 PRO B O 1
ATOM 6626 N N . ILE B 1 370 ? 17.594 7.621 -24.719 1 58.56 370 ILE B N 1
ATOM 6627 C CA . ILE B 1 370 ? 17.172 8.367 -25.906 1 58.56 370 ILE B CA 1
ATOM 6628 C C . ILE B 1 370 ? 18.266 8.297 -26.969 1 58.56 370 ILE B C 1
ATOM 6630 O O . ILE B 1 370 ? 17.953 8.234 -28.172 1 58.56 370 ILE B O 1
ATOM 6634 N N . ALA B 1 371 ? 19.406 8.227 -26.469 1 55.31 371 ALA B N 1
ATOM 6635 C CA . ALA B 1 371 ? 20.516 8.297 -27.391 1 55.31 371 ALA B CA 1
ATOM 6636 C C . ALA B 1 371 ? 20.547 7.082 -28.312 1 55.31 371 ALA B C 1
ATOM 6638 O O . ALA B 1 371 ? 21.062 7.148 -29.438 1 55.31 371 ALA B O 1
ATOM 6639 N N . ASP B 1 372 ? 19.938 6.055 -27.969 1 61.59 372 ASP B N 1
ATOM 6640 C CA . ASP B 1 372 ? 20.094 4.805 -28.703 1 61.59 372 ASP B CA 1
ATOM 6641 C C . ASP B 1 372 ? 18.953 4.613 -29.703 1 61.59 372 ASP B C 1
ATOM 6643 O O . ASP B 1 372 ? 18.891 3.6 -30.406 1 61.59 372 ASP B O 1
ATOM 6647 N N . ARG B 1 373 ? 18.312 5.625 -30.172 1 70.75 373 ARG B N 1
ATOM 6648 C CA . ARG B 1 373 ? 17.203 5.508 -31.109 1 70.75 373 ARG B CA 1
ATOM 6649 C C . ARG B 1 373 ? 16.359 4.266 -30.812 1 70.75 373 ARG B C 1
ATOM 6651 O O . ARG B 1 373 ? 16.141 3.439 -31.703 1 70.75 373 ARG B O 1
ATOM 6658 N N . VAL B 1 374 ? 15.969 4.055 -29.625 1 84.5 374 VAL B N 1
ATOM 6659 C CA . VAL B 1 374 ? 15.203 2.902 -29.156 1 84.5 374 VAL B CA 1
ATOM 6660 C C . VAL B 1 374 ? 13.789 2.947 -29.734 1 84.5 374 VAL B C 1
ATOM 6662 O O . VAL B 1 374 ? 13.148 3.996 -29.719 1 84.5 374 VAL B O 1
ATOM 6665 N N . GLN B 1 375 ? 13.422 1.821 -30.453 1 87.81 375 GLN B N 1
ATOM 6666 C CA . GLN B 1 375 ? 12.062 1.659 -30.953 1 87.81 375 GLN B CA 1
ATOM 6667 C C . GLN B 1 375 ? 11.148 1.104 -29.859 1 87.81 375 GLN B C 1
ATOM 6669 O O . GLN B 1 375 ? 11.578 0.296 -29.031 1 87.81 375 GLN B O 1
ATOM 6674 N N . GLU B 1 376 ? 9.953 1.568 -29.875 1 91.19 376 GLU B N 1
ATOM 6675 C CA . GLU B 1 376 ? 8.93 1.061 -28.969 1 91.19 376 GLU B CA 1
ATOM 6676 C C . GLU B 1 376 ? 7.816 0.35 -29.734 1 91.19 376 GLU B C 1
ATOM 6678 O O . GLU B 1 376 ? 7.254 0.906 -30.672 1 91.19 376 GLU B O 1
ATOM 6683 N N . LYS B 1 377 ? 7.559 -0.873 -29.359 1 94.94 377 LYS B N 1
ATOM 6684 C CA . LYS B 1 377 ? 6.426 -1.622 -29.891 1 94.94 377 LYS B CA 1
ATOM 6685 C C . LYS B 1 377 ? 5.621 -2.277 -28.781 1 94.94 377 LYS B C 1
ATOM 6687 O O . LYS B 1 377 ? 6.121 -2.455 -27.672 1 94.94 377 LYS B O 1
ATOM 6692 N N . GLU B 1 378 ? 4.371 -2.531 -29.094 1 95.94 378 GLU B N 1
ATOM 6693 C CA . GLU B 1 378 ? 3.504 -3.113 -28.062 1 95.94 378 GLU B CA 1
ATOM 6694 C C . GLU B 1 378 ? 2.758 -4.332 -28.609 1 95.94 378 GLU B C 1
ATOM 6696 O O . GLU B 1 378 ? 2.645 -4.512 -29.812 1 95.94 378 GLU B O 1
ATOM 6701 N N . PHE B 1 379 ? 2.402 -5.18 -27.797 1 97.69 379 PHE B N 1
ATOM 6702 C CA . PHE B 1 379 ? 1.536 -6.328 -28.031 1 97.69 379 PHE B CA 1
ATOM 6703 C C . PHE B 1 379 ? 0.38 -6.348 -27.047 1 97.69 379 PHE B C 1
ATOM 6705 O O . PHE B 1 379 ? 0.576 -6.637 -25.859 1 97.69 379 PHE B O 1
ATOM 6712 N N . VAL B 1 380 ? -0.849 -6.062 -27.5 1 97.56 380 VAL B N 1
ATOM 6713 C CA . VAL B 1 380 ? -2.02 -5.895 -26.641 1 97.56 380 VAL B CA 1
ATOM 6714 C C . VAL B 1 380 ? -2.863 -7.164 -26.656 1 97.56 380 VAL B C 1
ATOM 6716 O O . VAL B 1 380 ? -3.188 -7.684 -27.734 1 97.56 380 VAL B O 1
ATOM 6719 N N . LEU B 1 381 ? -3.18 -7.617 -25.547 1 97.5 381 LEU B N 1
ATOM 6720 C CA . LEU B 1 381 ? -4.027 -8.797 -25.438 1 97.5 381 LEU B CA 1
ATOM 6721 C C . LEU B 1 381 ? -5.473 -8.406 -25.156 1 97.5 381 LEU B C 1
ATOM 6723 O O . LEU B 1 381 ? -5.727 -7.395 -24.5 1 97.5 381 LEU B O 1
ATOM 6727 N N . ASP B 1 382 ? -6.363 -9.227 -25.578 1 95.94 382 ASP B N 1
ATOM 6728 C CA . ASP B 1 382 ? -7.781 -9.078 -25.266 1 95.94 382 ASP B CA 1
ATOM 6729 C C . ASP B 1 382 ? -8.109 -9.734 -23.922 1 95.94 382 ASP B C 1
ATOM 6731 O O . ASP B 1 382 ? -8.945 -10.633 -23.844 1 95.94 382 ASP B O 1
ATOM 6735 N N . TYR B 1 383 ? -7.508 -9.289 -22.906 1 94.31 383 TYR B N 1
ATOM 6736 C CA . TYR B 1 383 ? -7.762 -9.828 -21.578 1 94.31 383 TYR B CA 1
ATOM 6737 C C . TYR B 1 383 ? -9.141 -9.43 -21.078 1 94.31 383 TYR B C 1
ATOM 6739 O O . TYR B 1 383 ? -9.578 -8.289 -21.281 1 94.31 383 TYR B O 1
ATOM 6747 N N . PRO B 1 384 ? -9.852 -10.352 -20.484 1 93.25 384 PRO B N 1
ATOM 6748 C CA . PRO B 1 384 ? -9.5 -11.672 -19.953 1 93.25 384 PRO B CA 1
ATOM 6749 C C . PRO B 1 384 ? -9.867 -12.805 -20.922 1 93.25 384 PRO B C 1
ATOM 6751 O O . PRO B 1 384 ? -9.914 -13.969 -20.516 1 93.25 384 PRO B O 1
ATOM 6754 N N . ASN B 1 385 ? -10.141 -12.469 -22.188 1 94 385 ASN B N 1
ATOM 6755 C CA . ASN B 1 385 ? -10.492 -13.5 -23.156 1 94 385 ASN B CA 1
ATOM 6756 C C . ASN B 1 385 ? -9.258 -14.117 -23.797 1 94 385 ASN B C 1
ATOM 6758 O O . ASN B 1 385 ? -9.344 -15.148 -24.469 1 94 385 ASN B O 1
ATOM 6762 N N . GLU B 1 386 ? -8.234 -13.492 -23.688 1 96.12 386 GLU B N 1
ATOM 6763 C CA . GLU B 1 386 ? -6.965 -13.898 -24.281 1 96.12 386 GLU B CA 1
ATOM 6764 C C . GLU B 1 386 ? -5.832 -13.844 -23.266 1 96.12 386 GLU B C 1
ATOM 6766 O O . GLU B 1 386 ? -5.691 -12.859 -22.531 1 96.12 386 GLU B O 1
ATOM 6771 N N . PHE B 1 387 ? -5.008 -14.945 -23.234 1 97.5 387 PHE B N 1
ATOM 6772 C CA . PHE B 1 387 ? -3.932 -15.023 -22.25 1 97.5 387 PHE B CA 1
ATOM 6773 C C . PHE B 1 387 ? -2.582 -15.188 -22.938 1 97.5 387 PHE B C 1
ATOM 6775 O O . PHE B 1 387 ? -2.502 -15.742 -24.031 1 97.5 387 PHE B O 1
ATOM 6782 N N . LEU B 1 388 ? -1.544 -14.641 -22.344 1 98.25 388 LEU B N 1
ATOM 6783 C CA . LEU B 1 388 ? -0.185 -14.852 -22.828 1 98.25 388 LEU B CA 1
ATOM 6784 C C . LEU B 1 388 ? 0.308 -16.25 -22.469 1 98.25 388 LEU B C 1
ATOM 6786 O O . LEU B 1 388 ? 0.348 -16.609 -21.297 1 98.25 388 LEU B O 1
ATOM 6790 N N . MET B 1 389 ? 0.761 -17.016 -23.484 1 97.38 389 MET B N 1
ATOM 6791 C CA . MET B 1 389 ? 1.051 -18.438 -23.25 1 97.38 389 MET B CA 1
ATOM 6792 C C . MET B 1 389 ? 2.555 -18.688 -23.281 1 97.38 389 MET B C 1
ATOM 6794 O O . MET B 1 389 ? 3.043 -19.609 -22.625 1 97.38 389 MET B O 1
ATOM 6798 N N . SER B 1 390 ? 3.217 -17.953 -24.094 1 97.38 390 SER B N 1
ATOM 6799 C CA . SER B 1 390 ? 4.641 -18.25 -24.219 1 97.38 390 SER B CA 1
ATOM 6800 C C . SER B 1 390 ? 5.41 -17.031 -24.734 1 97.38 390 SER B C 1
ATOM 6802 O O . SER B 1 390 ? 4.816 -16.094 -25.266 1 97.38 390 SER B O 1
ATOM 6804 N N . VAL B 1 391 ? 6.672 -17.078 -24.5 1 97.44 391 VAL B N 1
ATOM 6805 C CA . VAL B 1 391 ? 7.613 -16.109 -25.031 1 97.44 391 VAL B CA 1
ATOM 6806 C C . VAL B 1 391 ? 8.82 -16.828 -25.641 1 97.44 391 VAL B C 1
ATOM 6808 O O . VAL B 1 391 ? 9.359 -17.766 -25.031 1 97.44 391 VAL B O 1
ATOM 6811 N N . LYS B 1 392 ? 9.102 -16.453 -26.797 1 95.88 392 LYS B N 1
ATOM 6812 C CA . LYS B 1 392 ? 10.297 -16.938 -27.484 1 95.88 392 LYS B CA 1
ATOM 6813 C C . LYS B 1 392 ? 11.289 -15.805 -27.734 1 95.88 392 LYS B C 1
ATOM 6815 O O . LYS B 1 392 ? 10.891 -14.664 -27.953 1 95.88 392 LYS B O 1
ATOM 6820 N N . GLY B 1 393 ? 12.562 -16.188 -27.594 1 94.19 393 GLY B N 1
ATOM 6821 C CA . GLY B 1 393 ? 13.555 -15.148 -27.828 1 94.19 393 GLY B CA 1
ATOM 6822 C C . GLY B 1 393 ? 14.914 -15.688 -28.203 1 94.19 393 GLY B C 1
ATOM 6823 O O . GLY B 1 393 ? 15.102 -16.906 -28.312 1 94.19 393 GLY B O 1
ATOM 6824 N N . THR B 1 394 ? 15.766 -14.734 -28.609 1 92.88 394 THR B N 1
ATOM 6825 C CA . THR B 1 394 ? 17.172 -15.023 -28.844 1 92.88 394 THR B CA 1
ATOM 6826 C C . THR B 1 394 ? 18.062 -14.195 -27.938 1 92.88 394 THR B C 1
ATOM 6828 O O . THR B 1 394 ? 17.672 -13.109 -27.5 1 92.88 394 THR B O 1
ATOM 6831 N N . SER B 1 395 ? 19.156 -14.797 -27.578 1 89.12 395 SER B N 1
ATOM 6832 C CA . SER B 1 395 ? 20.188 -14.102 -26.812 1 89.12 395 SER B CA 1
ATOM 6833 C C . SER B 1 395 ? 21.562 -14.297 -27.453 1 89.12 395 SER B C 1
ATOM 6835 O O . SER B 1 395 ? 21.734 -15.148 -28.328 1 89.12 395 SER B O 1
ATOM 6837 N N . THR B 1 396 ? 22.469 -13.414 -27.125 1 86.69 396 THR B N 1
ATOM 6838 C CA . THR B 1 396 ? 23.859 -13.539 -27.547 1 86.69 396 THR B CA 1
ATOM 6839 C C . THR B 1 396 ? 24.812 -13.234 -26.391 1 86.69 396 THR B C 1
ATOM 6841 O O . THR B 1 396 ? 24.359 -12.883 -25.297 1 86.69 396 THR B O 1
ATOM 6844 N N . GLU B 1 397 ? 26.016 -13.648 -26.609 1 82.25 397 GLU B N 1
ATOM 6845 C CA . GLU B 1 397 ? 27.047 -13.281 -25.656 1 82.25 397 GLU B CA 1
ATOM 6846 C C . GLU B 1 397 ? 27.906 -12.148 -26.188 1 82.25 397 GLU B C 1
ATOM 6848 O O . GLU B 1 397 ? 28.312 -12.156 -27.344 1 82.25 397 GLU B O 1
ATOM 6853 N N . ALA B 1 398 ? 28.016 -11.125 -25.406 1 74.56 398 ALA B N 1
ATOM 6854 C CA . ALA B 1 398 ? 28.875 -10.016 -25.781 1 74.56 398 ALA B CA 1
ATOM 6855 C C . ALA B 1 398 ? 29.828 -9.656 -24.641 1 74.56 398 ALA B C 1
ATOM 6857 O O . ALA B 1 398 ? 29.531 -9.898 -23.469 1 74.56 398 ALA B O 1
ATOM 6858 N N . TYR B 1 399 ? 30.953 -9.242 -25.094 1 70.94 399 TYR B N 1
ATOM 6859 C CA . TYR B 1 399 ? 31.922 -8.82 -24.094 1 70.94 399 TYR B CA 1
ATOM 6860 C C . TYR B 1 399 ? 31.578 -7.434 -23.562 1 70.94 399 TYR B C 1
ATOM 6862 O O . TYR B 1 399 ? 31.906 -6.426 -24.188 1 70.94 399 TYR B O 1
ATOM 6870 N N . ILE B 1 400 ? 30.938 -7.281 -22.547 1 64.94 400 ILE B N 1
ATOM 6871 C CA . ILE B 1 400 ? 30.656 -6.07 -21.781 1 64.94 400 ILE B CA 1
ATOM 6872 C C . ILE B 1 400 ? 31.172 -6.23 -20.359 1 64.94 400 ILE B C 1
ATOM 6874 O O . ILE B 1 400 ? 30.438 -6.656 -19.453 1 64.94 400 ILE B O 1
ATOM 6878 N N . GLU B 1 401 ? 32.406 -5.75 -20.141 1 64.06 401 GLU B N 1
ATOM 6879 C CA . GLU B 1 401 ? 33.031 -5.992 -18.844 1 64.06 401 GLU B CA 1
ATOM 6880 C C . GLU B 1 401 ? 32.969 -7.469 -18.469 1 64.06 401 GLU B C 1
ATOM 6882 O O . GLU B 1 401 ? 32.531 -7.812 -17.359 1 64.06 401 GLU B O 1
ATOM 6887 N N . GLY B 1 402 ? 33.156 -8.273 -19.391 1 66.31 402 GLY B N 1
ATOM 6888 C CA . GLY B 1 402 ? 33 -9.727 -19.328 1 66.31 402 GLY B CA 1
ATOM 6889 C C . GLY B 1 402 ? 31.922 -10.25 -20.266 1 66.31 402 GLY B C 1
ATOM 6890 O O . GLY B 1 402 ? 31.125 -9.477 -20.797 1 66.31 402 GLY B O 1
ATOM 6891 N N . TYR B 1 403 ? 32 -11.438 -20.547 1 67.38 403 TYR B N 1
ATOM 6892 C CA . TYR B 1 403 ? 31 -12.016 -21.406 1 67.38 403 TYR B CA 1
ATOM 6893 C C . TYR B 1 403 ? 29.656 -12.125 -20.688 1 67.38 403 TYR B C 1
ATOM 6895 O O . TYR B 1 403 ? 29.578 -12.68 -19.594 1 67.38 403 TYR B O 1
ATOM 6903 N N . ARG B 1 404 ? 28.797 -11.43 -21.391 1 76.44 404 ARG B N 1
ATOM 6904 C CA . ARG B 1 404 ? 27.469 -11.422 -20.797 1 76.44 404 ARG B CA 1
ATOM 6905 C C . ARG B 1 404 ? 26.406 -11.797 -21.828 1 76.44 404 ARG B C 1
ATOM 6907 O O . ARG B 1 404 ? 26.578 -11.547 -23.016 1 76.44 404 ARG B O 1
ATOM 6914 N N . SER B 1 405 ? 25.406 -12.453 -21.297 1 81.75 405 SER B N 1
ATOM 6915 C CA . SER B 1 405 ? 24.25 -12.773 -22.125 1 81.75 405 SER B CA 1
ATOM 6916 C C . SER B 1 405 ? 23.328 -11.57 -22.297 1 81.75 405 SER B C 1
ATOM 6918 O O . SER B 1 405 ? 23.031 -10.875 -21.312 1 81.75 405 SER B O 1
ATOM 6920 N N . LEU B 1 406 ? 23.016 -11.289 -23.531 1 87.38 406 LEU B N 1
ATOM 6921 C CA . LEU B 1 406 ? 22.109 -10.195 -23.844 1 87.38 406 LEU B CA 1
ATOM 6922 C C . LEU B 1 406 ? 20.953 -10.688 -24.703 1 87.38 406 LEU B C 1
ATOM 6924 O O . LEU B 1 406 ? 21.156 -11.406 -25.688 1 87.38 406 LEU B O 1
ATOM 6928 N N . ILE B 1 407 ? 19.797 -10.305 -24.297 1 91.19 407 ILE B N 1
ATOM 6929 C CA . ILE B 1 407 ? 18.641 -10.688 -25.094 1 91.19 407 ILE B CA 1
ATOM 6930 C C . ILE B 1 407 ? 18.562 -9.828 -26.359 1 91.19 407 ILE B C 1
ATOM 6932 O O . ILE B 1 407 ? 18.672 -8.602 -26.281 1 91.19 407 ILE B O 1
ATOM 6936 N N . THR B 1 408 ? 18.359 -10.469 -27.5 1 93.5 408 THR B N 1
ATOM 6937 C CA . THR B 1 408 ? 18.422 -9.734 -28.75 1 93.5 408 THR B CA 1
ATOM 6938 C C . THR B 1 408 ? 17.047 -9.656 -29.406 1 93.5 408 THR B C 1
ATOM 6940 O O . THR B 1 408 ? 16.781 -8.766 -30.219 1 93.5 408 THR B O 1
ATOM 6943 N N . SER B 1 409 ? 16.203 -10.648 -29.031 1 95.38 409 SER B N 1
ATOM 6944 C CA . SER B 1 409 ? 14.875 -10.609 -29.625 1 95.38 409 SER B CA 1
ATOM 6945 C C . SER B 1 409 ? 13.844 -11.289 -28.719 1 95.38 409 SER B C 1
ATOM 6947 O O . SER B 1 409 ? 14.203 -12.109 -27.875 1 95.38 409 SER B O 1
ATOM 6949 N N . LEU B 1 410 ? 12.555 -10.898 -28.906 1 96.81 410 LEU B N 1
ATOM 6950 C CA . LEU B 1 410 ? 11.445 -11.516 -28.188 1 96.81 410 LEU B CA 1
ATOM 6951 C C . LEU B 1 410 ? 10.211 -11.609 -29.078 1 96.81 410 LEU B C 1
ATOM 6953 O O . LEU B 1 410 ? 9.953 -10.719 -29.891 1 96.81 410 LEU B O 1
ATOM 6957 N N . SER B 1 411 ? 9.438 -12.664 -28.906 1 97.94 411 SER B N 1
ATOM 6958 C CA . SER B 1 411 ? 8.109 -12.828 -29.5 1 97.94 411 SER B CA 1
ATOM 6959 C C . SER B 1 411 ? 7.156 -13.516 -28.531 1 97.94 411 SER B C 1
ATOM 6961 O O . SER B 1 411 ? 7.582 -14.328 -27.703 1 97.94 411 SER B O 1
ATOM 6963 N N . PHE B 1 412 ? 5.91 -13.172 -28.672 1 98.31 412 PHE B N 1
ATOM 6964 C CA . PHE B 1 412 ? 4.918 -13.633 -27.719 1 98.31 412 PHE B CA 1
ATOM 6965 C C . PHE B 1 412 ? 3.762 -14.336 -28.422 1 98.31 412 PHE B C 1
ATOM 6967 O O . PHE B 1 412 ? 3.354 -13.93 -29.5 1 98.31 412 PHE B O 1
ATOM 6974 N N . LYS B 1 413 ? 3.277 -15.336 -27.75 1 97.94 413 LYS B N 1
ATOM 6975 C CA . LYS B 1 413 ? 2.141 -16.078 -28.281 1 97.94 413 LYS B CA 1
ATOM 6976 C C . LYS B 1 413 ? 1.002 -16.141 -27.266 1 97.94 413 LYS B C 1
ATOM 6978 O O . LYS B 1 413 ? 1.242 -16.266 -26.062 1 97.94 413 LYS B O 1
ATOM 6983 N N . THR B 1 414 ? -0.251 -16.141 -27.797 1 97 414 THR B N 1
ATOM 6984 C CA . THR B 1 414 ? -1.404 -16.062 -26.906 1 97 414 THR B CA 1
ATOM 6985 C C . THR B 1 414 ? -2.223 -17.359 -26.984 1 97 414 THR B C 1
ATOM 6987 O O . THR B 1 414 ? -1.932 -18.234 -27.797 1 97 414 THR B O 1
ATOM 6990 N N . SER B 1 415 ? -3.227 -17.422 -26.172 1 94.56 415 SER B N 1
ATOM 6991 C CA . SER B 1 415 ? -4.125 -18.562 -26.078 1 94.56 415 SER B CA 1
ATOM 6992 C C . SER B 1 415 ? -5.023 -18.656 -27.297 1 94.56 415 SER B C 1
ATOM 6994 O O . SER B 1 415 ? -5.598 -19.719 -27.578 1 94.56 415 SER B O 1
ATOM 6996 N N . LYS B 1 416 ? -5.094 -17.594 -28.062 1 94.31 416 LYS B N 1
ATOM 6997 C CA . LYS B 1 416 ? -5.887 -17.609 -29.281 1 94.31 416 LYS B CA 1
ATOM 6998 C C . LYS B 1 416 ? -5.027 -17.953 -30.5 1 94.31 416 LYS B C 1
ATOM 7000 O O . LYS B 1 416 ? -5.48 -17.828 -31.641 1 94.31 416 LYS B O 1
ATOM 7005 N N . GLY B 1 417 ? -3.846 -18.172 -30.25 1 93.25 417 GLY B N 1
ATOM 7006 C CA . GLY B 1 417 ? -2.939 -18.547 -31.328 1 93.25 417 GLY B CA 1
ATOM 7007 C C . GLY B 1 417 ? -2.291 -17.344 -32 1 93.25 417 GLY B C 1
ATOM 7008 O O . GLY B 1 417 ? -1.553 -17.516 -32.969 1 93.25 417 GLY B O 1
ATOM 7009 N N . ARG B 1 418 ? -2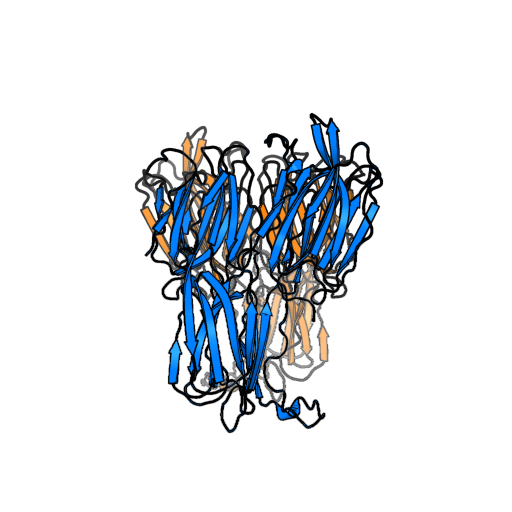.566 -16.188 -31.438 1 96.19 418 ARG B N 1
ATOM 7010 C CA . ARG B 1 418 ? -1.95 -14.984 -31.969 1 96.19 418 ARG B CA 1
ATOM 7011 C C . ARG B 1 418 ? -0.488 -14.883 -31.562 1 96.19 418 ARG B C 1
ATOM 7013 O O . ARG B 1 418 ? -0.144 -15.188 -30.406 1 96.19 418 ARG B O 1
ATOM 7020 N N . THR B 1 419 ? 0.339 -14.539 -32.5 1 97 419 THR B N 1
ATOM 7021 C CA . THR B 1 419 ? 1.754 -14.328 -32.219 1 97 419 THR B CA 1
ATOM 7022 C C . THR B 1 419 ? 2.156 -12.891 -32.562 1 97 419 THR B C 1
ATOM 7024 O O . THR B 1 419 ? 1.746 -12.336 -33.562 1 97 419 THR B O 1
ATOM 7027 N N . SER B 1 420 ? 2.896 -12.352 -31.75 1 97.19 420 SER B N 1
ATOM 7028 C CA . SER B 1 420 ? 3.402 -11.008 -32.031 1 97.19 420 SER B CA 1
ATOM 7029 C C . SER B 1 420 ? 4.469 -11.031 -33.125 1 97.19 420 SER B C 1
ATOM 7031 O O . SER B 1 420 ? 4.969 -12.094 -33.469 1 97.19 420 SER B O 1
ATOM 7033 N N . GLN B 1 421 ? 4.734 -9.859 -33.594 1 95.62 421 GLN B N 1
ATOM 7034 C CA . GLN B 1 421 ? 5.969 -9.758 -34.344 1 95.62 421 GLN B CA 1
ATOM 7035 C C . GLN B 1 421 ? 7.184 -10.07 -33.469 1 95.62 421 GLN B C 1
ATOM 7037 O O . GLN B 1 421 ? 7.094 -10.055 -32.25 1 95.62 421 GLN B O 1
ATOM 7042 N N . THR B 1 422 ? 8.242 -10.43 -34.156 1 96.12 422 THR B N 1
ATOM 7043 C CA . THR B 1 422 ? 9.492 -10.555 -33.406 1 96.12 422 THR B CA 1
ATOM 7044 C C . THR B 1 422 ? 10.102 -9.18 -33.156 1 96.12 422 THR B C 1
ATOM 7046 O O . THR B 1 422 ? 10.414 -8.445 -34.094 1 96.12 422 THR B O 1
ATOM 7049 N N . PHE B 1 423 ? 10.211 -8.852 -31.938 1 96.62 423 PHE B N 1
ATOM 7050 C CA . PHE B 1 423 ? 10.844 -7.602 -31.531 1 96.62 423 PHE B CA 1
ATOM 7051 C C . PHE B 1 423 ? 12.359 -7.77 -31.438 1 96.62 423 PHE B C 1
ATOM 7053 O O . PHE B 1 423 ? 12.844 -8.75 -30.875 1 96.62 423 PHE B O 1
ATOM 7060 N N . GLY B 1 424 ? 13.07 -6.812 -31.922 1 94.38 424 GLY B N 1
ATOM 7061 C CA . GLY B 1 424 ? 14.523 -6.832 -31.781 1 94.38 424 GLY B CA 1
ATOM 7062 C C . GLY B 1 424 ? 15.219 -7.504 -32.969 1 94.38 424 GLY B C 1
ATOM 7063 O O . GLY B 1 424 ? 14.719 -7.492 -34.094 1 94.38 424 GLY B O 1
ATOM 7064 N N . ASN B 1 425 ? 16.484 -7.957 -32.688 1 92.06 425 ASN B N 1
ATOM 7065 C CA . ASN B 1 425 ? 17.359 -8.516 -33.719 1 92.06 425 ASN B CA 1
ATOM 7066 C C . ASN B 1 425 ? 17.469 -10.031 -33.594 1 92.06 425 ASN B C 1
ATOM 7068 O O . ASN B 1 425 ? 18.25 -10.539 -32.781 1 92.06 425 ASN B O 1
ATOM 7072 N N . GLU B 1 426 ? 16.828 -10.758 -34.531 1 87.94 426 GLU B N 1
ATOM 7073 C CA . GLU B 1 426 ? 16.844 -12.219 -34.5 1 87.94 426 GLU B CA 1
ATOM 7074 C C . GLU B 1 426 ? 18.031 -12.773 -35.281 1 87.94 426 GLU B C 1
ATOM 7076 O O . GLU B 1 426 ? 18.344 -13.969 -35.188 1 87.94 426 GLU B O 1
ATOM 7081 N N . PHE B 1 427 ? 18.766 -11.938 -35.938 1 84.81 427 PHE B N 1
ATOM 7082 C CA . PHE B 1 427 ? 19.844 -12.406 -36.812 1 84.81 427 PHE B CA 1
ATOM 7083 C C . PHE B 1 427 ? 21.203 -11.992 -36.25 1 84.81 427 PHE B C 1
ATOM 7085 O O . PHE B 1 427 ? 22.125 -11.703 -37 1 84.81 427 PHE B O 1
ATOM 7092 N N . CYS B 1 428 ? 21.234 -11.883 -34.969 1 80.12 428 CYS B N 1
ATOM 7093 C CA . CYS B 1 428 ? 22.5 -11.531 -34.375 1 80.12 428 CYS B CA 1
ATOM 7094 C C . CYS B 1 428 ? 23.547 -12.617 -34.594 1 80.12 428 CYS B C 1
ATOM 7096 O O . CYS B 1 428 ? 23.234 -13.688 -35.125 1 80.12 428 CYS B O 1
ATOM 7098 N N . SER B 1 429 ? 24.812 -12.242 -34.219 1 78.56 429 SER B N 1
ATOM 7099 C CA . SER B 1 429 ? 25.891 -13.211 -34.375 1 78.56 429 SER B CA 1
ATOM 7100 C C . SER B 1 429 ? 25.797 -14.312 -33.344 1 78.56 429 SER B C 1
ATOM 7102 O O . SER B 1 429 ? 25.844 -14.031 -32.125 1 78.56 429 SER B O 1
ATOM 7104 N N . SER B 1 430 ? 25.578 -15.547 -33.656 1 82.62 430 SER B N 1
ATOM 7105 C CA . SER B 1 430 ? 25.547 -16.734 -32.812 1 82.62 430 SER B CA 1
ATOM 7106 C C . SER B 1 430 ? 24.359 -16.719 -31.875 1 82.62 430 SER B C 1
ATOM 7108 O O . SER B 1 430 ? 24.531 -16.781 -30.656 1 82.62 430 SER B O 1
ATOM 7110 N N . PRO B 1 431 ? 23.219 -16.562 -32.344 1 86.44 431 PRO B N 1
ATOM 7111 C CA . PRO B 1 431 ? 22.031 -16.5 -31.484 1 86.44 431 PRO B CA 1
ATOM 7112 C C . PRO B 1 431 ? 21.766 -17.797 -30.734 1 86.44 431 PRO B C 1
ATOM 7114 O O . PRO B 1 431 ? 21.969 -18.891 -31.297 1 86.44 431 PRO B O 1
ATOM 7117 N N . VAL B 1 432 ? 21.5 -17.672 -29.562 1 87 432 VAL B N 1
ATOM 7118 C CA . VAL B 1 432 ? 20.984 -18.766 -28.766 1 87 432 VAL B CA 1
ATOM 7119 C C . VAL B 1 432 ? 19.484 -18.578 -28.562 1 87 432 VAL B C 1
ATOM 7121 O O . VAL B 1 432 ? 19.047 -17.578 -28 1 87 432 VAL B O 1
ATOM 7124 N N . GLU B 1 433 ? 18.734 -19.609 -29 1 90.69 433 GLU B N 1
ATOM 7125 C CA . GLU B 1 433 ? 17.281 -19.516 -28.891 1 90.69 433 GLU B CA 1
ATOM 7126 C C . GLU B 1 433 ? 16.781 -20.047 -27.547 1 90.69 433 GLU B C 1
ATOM 7128 O O . GLU B 1 433 ? 17.359 -20.984 -27 1 90.69 433 GLU B O 1
ATOM 7133 N N . PHE B 1 434 ? 15.75 -19.359 -27.031 1 90.75 434 PHE B N 1
ATOM 7134 C CA . PHE B 1 434 ? 15.078 -19.875 -25.844 1 90.75 434 PHE B CA 1
ATOM 7135 C C . PHE B 1 434 ? 13.57 -19.703 -25.969 1 90.75 434 PHE B C 1
ATOM 7137 O O . PHE B 1 434 ? 13.086 -18.891 -26.75 1 90.75 434 PHE B O 1
ATOM 7144 N N . GLU B 1 435 ? 12.859 -20.594 -25.219 1 93.94 435 GLU B N 1
ATOM 7145 C CA . GLU B 1 435 ? 11.406 -20.531 -25.156 1 93.94 435 GLU B CA 1
ATOM 7146 C C . GLU B 1 435 ? 10.898 -20.812 -23.75 1 93.94 435 GLU B C 1
ATOM 7148 O O . GLU B 1 435 ? 11.367 -21.75 -23.094 1 93.94 435 GLU B O 1
ATOM 7153 N N . LEU B 1 436 ? 10.109 -19.906 -23.281 1 95.5 436 LEU B N 1
ATOM 7154 C CA . LEU B 1 436 ? 9.406 -20.109 -22.016 1 95.5 436 LEU B CA 1
ATOM 7155 C C . LEU B 1 436 ? 7.938 -20.469 -22.266 1 95.5 436 LEU B C 1
ATOM 7157 O O . LEU B 1 436 ? 7.152 -19.609 -22.672 1 95.5 436 LEU B O 1
ATOM 7161 N N . GLU B 1 437 ? 7.656 -21.688 -22.078 1 95.19 437 GLU B N 1
ATOM 7162 C CA . GLU B 1 437 ? 6.301 -22.188 -22.281 1 95.19 437 GLU B CA 1
ATOM 7163 C C . GLU B 1 437 ? 6.016 -23.359 -21.344 1 95.19 437 GLU B C 1
ATOM 7165 O O . GLU B 1 437 ? 6.895 -24.188 -21.078 1 95.19 437 GLU B O 1
ATOM 7170 N N . LYS B 1 438 ? 4.852 -23.312 -20.828 1 94.5 438 LYS B N 1
ATOM 7171 C CA . LYS B 1 438 ? 4.344 -24.453 -20.078 1 94.5 438 LYS B CA 1
ATOM 7172 C C . LYS B 1 438 ? 2.936 -24.828 -20.531 1 94.5 438 LYS B C 1
ATOM 7174 O O . LYS B 1 438 ? 2.008 -24.016 -20.422 1 94.5 438 LYS B O 1
ATOM 7179 N N . LYS B 1 439 ? 2.838 -26.031 -20.984 1 93.06 439 LYS B N 1
ATOM 7180 C CA . LYS B 1 439 ? 1.569 -26.484 -21.531 1 93.06 439 LYS B CA 1
ATOM 7181 C C . LYS B 1 439 ? 0.441 -26.359 -20.516 1 93.06 439 LYS B C 1
ATOM 7183 O O . LYS B 1 439 ? 0.597 -26.734 -19.359 1 93.06 439 LYS B O 1
ATOM 7188 N N . GLY B 1 440 ? -0.669 -25.781 -20.938 1 93.88 440 GLY B N 1
ATOM 7189 C CA . GLY B 1 440 ? -1.856 -25.656 -20.109 1 93.88 440 GLY B CA 1
ATOM 7190 C C . GLY B 1 440 ? -1.776 -24.5 -19.125 1 93.88 440 GLY B C 1
ATOM 7191 O O . GLY B 1 440 ? -2.635 -24.359 -18.25 1 93.88 440 GLY B O 1
ATOM 7192 N N . CYS B 1 441 ? -0.723 -23.703 -19.25 1 96.31 441 CYS B N 1
ATOM 7193 C CA . CYS B 1 441 ? -0.533 -22.594 -18.312 1 96.31 441 CYS B CA 1
ATOM 7194 C C . CYS B 1 441 ? -0.418 -21.266 -19.047 1 96.31 441 CYS B C 1
ATOM 7196 O O . CYS B 1 441 ? 0.024 -21.219 -20.203 1 96.31 441 CYS B O 1
ATOM 7198 N N . ALA B 1 442 ? -0.882 -20.266 -18.422 1 96.94 442 ALA B N 1
ATOM 7199 C CA . ALA B 1 442 ? -0.683 -18.906 -18.891 1 96.94 442 ALA B CA 1
ATOM 7200 C C . ALA B 1 442 ? 0.431 -18.203 -18.109 1 96.94 442 ALA B C 1
ATOM 7202 O O . ALA B 1 442 ? 0.706 -18.562 -16.969 1 96.94 442 ALA B O 1
ATOM 7203 N N . ILE B 1 443 ? 1.069 -17.266 -18.75 1 97.88 443 ILE B N 1
ATOM 7204 C CA . ILE B 1 443 ? 2.047 -16.422 -18.078 1 97.88 443 ILE B CA 1
ATOM 7205 C C . ILE B 1 443 ? 1.323 -15.391 -17.203 1 97.88 443 ILE B C 1
ATOM 7207 O O . ILE B 1 443 ? 0.48 -14.641 -17.703 1 97.88 443 ILE B O 1
ATOM 7211 N N . VAL B 1 444 ? 1.712 -15.336 -15.922 1 97.56 444 VAL B N 1
ATOM 7212 C CA . VAL B 1 444 ? 1.004 -14.438 -15.016 1 97.56 444 VAL B CA 1
ATOM 7213 C C . VAL B 1 444 ? 1.995 -13.477 -14.359 1 97.56 444 VAL B C 1
ATOM 7215 O O . VAL B 1 444 ? 1.619 -12.68 -13.5 1 97.56 444 VAL B O 1
ATOM 7218 N N . GLY B 1 445 ? 3.203 -13.531 -14.734 1 97.5 445 GLY B N 1
ATOM 7219 C CA . GLY B 1 445 ? 4.246 -12.656 -14.227 1 97.5 445 GLY B CA 1
ATOM 7220 C C . GLY B 1 445 ? 5.605 -12.922 -14.852 1 97.5 445 GLY B C 1
ATOM 7221 O O . GLY B 1 445 ? 5.84 -13.992 -15.406 1 97.5 445 GLY B O 1
ATOM 7222 N N . PHE B 1 446 ? 6.438 -11.953 -14.734 1 96.5 446 PHE B N 1
ATOM 7223 C CA . PHE B 1 446 ? 7.773 -12.078 -15.305 1 96.5 446 PHE B CA 1
ATOM 7224 C C . PHE B 1 446 ? 8.836 -11.758 -14.258 1 96.5 446 PHE B C 1
ATOM 7226 O O . PHE B 1 446 ? 8.555 -11.086 -13.266 1 96.5 446 PHE B O 1
ATOM 7233 N N . HIS B 1 447 ? 9.953 -12.328 -14.445 1 93.19 447 HIS B N 1
ATOM 7234 C CA . HIS B 1 447 ? 11.172 -11.992 -13.719 1 93.19 447 HIS B CA 1
ATOM 7235 C C . HIS B 1 447 ? 12.391 -12.031 -14.641 1 93.19 447 HIS B C 1
ATOM 7237 O O . HIS B 1 447 ? 12.297 -12.492 -15.781 1 93.19 447 HIS B O 1
ATOM 7243 N N . GLY B 1 448 ? 13.477 -11.461 -14.172 1 91.25 448 GLY B N 1
ATOM 7244 C CA . GLY B 1 448 ? 14.656 -11.414 -15.031 1 91.25 448 GLY B CA 1
ATOM 7245 C C . GLY B 1 448 ? 15.805 -10.625 -14.422 1 91.25 448 GLY B C 1
ATOM 7246 O O . GLY B 1 448 ? 15.883 -10.484 -13.203 1 91.25 448 GLY B O 1
ATOM 7247 N N . ARG B 1 449 ? 16.734 -10.328 -15.336 1 89.62 449 ARG B N 1
ATOM 7248 C CA . ARG B 1 449 ? 17.906 -9.539 -14.969 1 89.62 449 ARG B CA 1
ATOM 7249 C C . ARG B 1 449 ? 18.172 -8.445 -16 1 89.62 449 ARG B C 1
ATOM 7251 O O . ARG B 1 449 ? 18.016 -8.672 -17.203 1 89.62 449 ARG B O 1
ATOM 7258 N N . SER B 1 450 ? 18.484 -7.332 -15.5 1 86.94 450 SER B N 1
ATOM 7259 C CA . SER B 1 450 ? 18.812 -6.246 -16.422 1 86.94 450 SER B CA 1
ATOM 7260 C C . SER B 1 450 ? 19.828 -5.281 -15.797 1 86.94 450 SER B C 1
ATOM 7262 O O . SER B 1 450 ? 19.953 -5.223 -14.578 1 86.94 450 SER B O 1
ATOM 7264 N N . ARG B 1 451 ? 20.531 -4.648 -16.625 1 82.19 451 ARG B N 1
ATOM 7265 C CA . ARG B 1 451 ? 21.25 -3.416 -16.312 1 82.19 451 ARG B CA 1
ATOM 7266 C C . ARG B 1 451 ? 20.547 -2.203 -16.922 1 82.19 451 ARG B C 1
ATOM 7268 O O . ARG B 1 451 ? 19.5 -2.336 -17.547 1 82.19 451 ARG B O 1
ATOM 7275 N N . TYR B 1 452 ? 21.062 -1.01 -16.625 1 75.5 452 TYR B N 1
ATOM 7276 C CA . TYR B 1 452 ? 20.391 0.208 -17.062 1 75.5 452 TYR B CA 1
ATOM 7277 C C . TYR B 1 452 ? 20.406 0.322 -18.578 1 75.5 452 TYR B C 1
ATOM 7279 O O . TYR B 1 452 ? 19.688 1.137 -19.156 1 75.5 452 TYR B O 1
ATOM 7287 N N . TYR B 1 453 ? 20.984 -0.648 -19.281 1 75.75 453 TYR B N 1
ATOM 7288 C CA . TYR B 1 453 ? 21 -0.414 -20.719 1 75.75 453 TYR B CA 1
ATOM 7289 C C . TYR B 1 453 ? 20.656 -1.686 -21.484 1 75.75 453 TYR B C 1
ATOM 7291 O O . TYR B 1 453 ? 20.625 -1.687 -22.719 1 75.75 453 TYR B O 1
ATOM 7299 N N . VAL B 1 454 ? 20.422 -2.795 -20.812 1 82.75 454 VAL B N 1
ATOM 7300 C CA . VAL B 1 454 ? 20.141 -4.008 -21.578 1 82.75 454 VAL B CA 1
ATOM 7301 C C . VAL B 1 454 ? 19.484 -5.047 -20.672 1 82.75 454 VAL B C 1
ATOM 7303 O O . VAL B 1 454 ? 19.672 -5.02 -19.453 1 82.75 454 VAL B O 1
ATOM 7306 N N . LEU B 1 455 ? 18.766 -5.957 -21.328 1 89 455 LEU B N 1
ATOM 7307 C CA . LEU B 1 455 ? 18.188 -7.117 -20.656 1 89 455 LEU B CA 1
ATOM 7308 C C . LEU B 1 455 ? 19.109 -8.328 -20.781 1 89 455 LEU B C 1
ATOM 7310 O O . LEU B 1 455 ? 19.516 -8.695 -21.891 1 89 455 LEU B O 1
ATOM 7314 N N . HIS B 1 456 ? 19.359 -8.914 -19.641 1 87.62 456 HIS B N 1
ATOM 7315 C CA . HIS B 1 456 ? 20.281 -10.047 -19.609 1 87.62 456 HIS B CA 1
ATOM 7316 C C . HIS B 1 456 ? 19.516 -11.367 -19.594 1 87.62 456 HIS B C 1
ATOM 7318 O O . HIS B 1 456 ? 19.969 -12.359 -20.172 1 87.62 456 HIS B O 1
ATOM 7324 N N . ALA B 1 457 ? 18.438 -11.375 -18.906 1 89.31 457 ALA B N 1
ATOM 7325 C CA . ALA B 1 457 ? 17.688 -12.617 -18.719 1 89.31 457 ALA B CA 1
ATOM 7326 C C . ALA B 1 457 ? 16.188 -12.336 -18.578 1 89.31 457 ALA B C 1
ATOM 7328 O O . ALA B 1 457 ? 15.797 -11.25 -18.141 1 89.31 457 ALA B O 1
ATOM 7329 N N . LEU B 1 458 ? 15.43 -13.344 -18.922 1 92.38 458 LEU B N 1
ATOM 7330 C CA . LEU B 1 458 ? 13.977 -13.281 -18.781 1 92.38 458 LEU B CA 1
ATOM 7331 C C . LEU B 1 458 ? 13.422 -14.609 -18.297 1 92.38 458 LEU B C 1
ATOM 7333 O O . LEU B 1 458 ? 13.852 -15.672 -18.75 1 92.38 458 LEU B O 1
ATOM 7337 N N . GLY B 1 459 ? 12.602 -14.516 -17.312 1 94.5 459 GLY B N 1
ATOM 7338 C CA . GLY B 1 459 ? 11.82 -15.633 -16.812 1 94.5 459 GLY B CA 1
ATOM 7339 C C . GLY B 1 459 ? 10.352 -15.312 -16.641 1 94.5 459 GLY B C 1
ATOM 7340 O O . GLY B 1 459 ? 9.945 -14.156 -16.766 1 94.5 459 GLY B O 1
ATOM 7341 N N . ALA B 1 460 ? 9.578 -16.359 -16.422 1 96.75 460 ALA B N 1
ATOM 7342 C CA . ALA B 1 460 ? 8.141 -16.141 -16.312 1 96.75 460 ALA B CA 1
ATOM 7343 C C . ALA B 1 460 ? 7.52 -17.062 -15.266 1 96.75 460 ALA B C 1
ATOM 7345 O O . ALA B 1 460 ? 8.094 -18.109 -14.93 1 96.75 460 ALA B O 1
ATOM 7346 N N . TYR B 1 461 ? 6.422 -16.594 -14.695 1 97.06 461 TYR B N 1
ATOM 7347 C CA . TYR B 1 461 ? 5.559 -17.391 -13.844 1 97.06 461 TYR B CA 1
ATOM 7348 C C . TYR B 1 461 ? 4.367 -17.938 -14.625 1 97.06 461 TYR B C 1
ATOM 7350 O O . TYR B 1 461 ? 3.699 -17.188 -15.344 1 97.06 461 TYR B O 1
ATOM 7358 N N . PHE B 1 462 ? 4.121 -19.219 -14.453 1 96.69 462 PHE B N 1
ATOM 7359 C CA . PHE B 1 462 ? 3.047 -19.891 -15.18 1 96.69 462 PHE B CA 1
ATOM 7360 C C . PHE B 1 462 ? 1.959 -20.359 -14.219 1 96.69 462 PHE B C 1
ATOM 7362 O O . PHE B 1 462 ? 2.256 -20.859 -13.133 1 96.69 462 PHE B O 1
ATOM 7369 N N . PHE B 1 463 ? 0.764 -20.172 -14.617 1 96.31 463 PHE B N 1
ATOM 7370 C CA . PHE B 1 463 ? -0.4 -20.578 -13.844 1 96.31 463 PHE B CA 1
ATOM 7371 C C . PHE B 1 463 ? -1.373 -21.375 -14.703 1 96.31 463 PHE B C 1
ATOM 7373 O O . PHE B 1 463 ? -1.716 -20.953 -15.812 1 96.31 463 PHE B O 1
ATOM 7380 N N . PRO B 1 464 ? -1.858 -22.531 -14.211 1 95.25 464 PRO B N 1
ATOM 7381 C CA . PRO B 1 464 ? -2.791 -23.328 -15.008 1 95.25 464 PRO B CA 1
ATOM 7382 C C . PRO B 1 464 ? -4.113 -22.609 -15.258 1 95.25 464 PRO B C 1
ATOM 7384 O O . PRO B 1 464 ? -4.672 -22 -14.352 1 95.25 464 PRO B O 1
ATOM 7387 N N . ILE B 1 465 ? -4.586 -22.641 -16.484 1 92.94 465 ILE B N 1
ATOM 7388 C CA . ILE B 1 465 ? -5.875 -22.078 -16.859 1 92.94 465 ILE B CA 1
ATOM 7389 C C . ILE B 1 465 ? -6.652 -23.094 -17.703 1 92.94 465 ILE B C 1
ATOM 7391 O O . ILE B 1 465 ? -6.066 -23.969 -18.312 1 92.94 465 ILE B O 1
ATOM 7395 N N . PRO B 1 466 ? -7.996 -22.938 -17.641 1 88.62 466 PRO B N 1
ATOM 7396 C CA . PRO B 1 466 ? -8.758 -23.812 -18.531 1 88.62 466 PRO B CA 1
ATOM 7397 C C . PRO B 1 466 ? -8.516 -23.5 -20.016 1 88.62 466 PRO B C 1
ATOM 7399 O O . PRO B 1 466 ? -8.195 -22.359 -20.359 1 88.62 466 PRO B O 1
ATOM 7402 N N . PRO B 1 467 ? -8.633 -24.531 -20.781 1 86.56 467 PRO B N 1
ATOM 7403 C CA . PRO B 1 467 ? -8.484 -24.266 -22.219 1 86.56 467 PRO B CA 1
ATOM 7404 C C . PRO B 1 467 ? -9.594 -23.391 -22.781 1 86.56 467 PRO B C 1
ATOM 7406 O O . PRO B 1 467 ? -10.68 -23.328 -22.203 1 86.56 467 PRO B O 1
ATOM 7409 N N . ALA B 1 468 ? -9.172 -22.578 -23.797 1 76.5 468 ALA B N 1
ATOM 7410 C CA . ALA B 1 468 ? -10.164 -21.719 -24.453 1 76.5 468 ALA B CA 1
ATOM 7411 C C . ALA B 1 468 ? -11.32 -22.547 -25 1 76.5 468 ALA B C 1
ATOM 7413 O O . ALA B 1 468 ? -11.117 -23.672 -25.484 1 76.5 468 ALA B O 1
ATOM 7414 N N . GLN B 1 469 ? -12.609 -22.141 -24.656 1 63.81 469 GLN B N 1
ATOM 7415 C CA . GLN B 1 469 ? -13.766 -22.812 -25.234 1 63.81 469 GLN B CA 1
ATOM 7416 C C . GLN B 1 469 ? -13.867 -22.562 -26.734 1 63.81 469 GLN B C 1
ATOM 7418 O O . GLN B 1 469 ? -13.453 -21.5 -27.219 1 63.81 469 GLN B O 1
#

Nearest PDB structures (foldseek):
  1zgr-assembly1_B  TM=3.010E-01  e=2.828E-26  Parkia platycephala
  3p8s-assembly1_B  TM=8.354E-01  e=1.751E-08  Artocarpus heterophyllus
  4wog-assembly1_D  TM=8.125E-01  e=2.013E-08  Artocarpus
  7v4z-assembly4_G  TM=8.303E-01  e=1.791E-07  Hordeum vulgare
  5xfh-assembly1_A  TM=7.953E-01  e=1.419E-07  Oryza sativa Japonica Group

Solvent-accessible surface area (backbone atoms only — not comparable to full-atom values): 46798 Å² total; per-residue (Å²): 114,78,44,78,47,78,60,49,47,33,76,81,67,61,73,70,32,51,50,68,77,44,68,82,37,73,23,46,36,35,38,38,41,28,30,35,73,80,17,27,17,25,43,32,42,29,33,32,31,103,82,45,79,44,80,75,42,75,43,36,24,60,62,52,18,26,55,30,76,48,80,35,54,52,90,77,71,34,44,37,34,34,39,37,35,15,22,76,56,54,30,28,20,20,43,29,46,28,39,54,80,38,32,44,42,58,37,24,32,88,46,75,83,34,71,49,72,53,67,50,92,69,27,30,40,26,27,41,31,33,28,28,57,70,29,25,18,31,49,22,36,21,30,30,67,63,77,56,46,77,46,77,58,48,63,25,66,59,65,42,80,51,73,77,46,51,78,35,64,32,50,41,34,36,37,40,28,30,48,94,85,14,30,27,21,42,32,46,31,34,24,33,83,86,65,49,75,46,78,50,73,45,32,36,86,74,79,88,57,52,76,46,77,48,81,36,54,49,91,73,70,37,42,47,36,36,36,39,35,21,14,28,79,84,77,3,30,26,22,28,40,28,47,32,24,21,72,49,67,54,67,73,44,48,64,67,64,86,81,73,85,75,78,56,76,80,74,48,43,50,75,45,74,48,66,47,94,71,28,25,49,28,25,40,30,30,19,24,41,74,33,27,12,26,47,18,38,16,30,45,63,43,68,76,44,81,47,62,58,66,70,35,58,71,46,77,70,43,88,83,40,71,52,22,38,60,46,37,65,23,45,46,80,26,43,37,34,39,36,45,27,20,34,87,63,31,29,16,25,41,33,41,30,27,32,54,91,87,36,82,43,77,51,58,39,22,27,79,58,54,86,59,67,56,44,78,48,73,48,79,45,60,55,92,82,28,40,38,32,34,41,36,34,28,28,29,74,42,82,60,97,45,78,32,40,34,28,10,21,41,30,41,32,32,69,80,70,48,63,52,70,72,43,48,26,79,79,51,82,73,58,42,76,49,73,54,71,48,86,38,24,29,38,21,27,45,30,34,18,25,38,69,66,29,29,21,34,57,25,38,29,32,34,71,39,67,56,83,130,114,78,42,78,46,77,60,49,48,32,75,81,66,61,72,72,33,50,50,68,77,45,69,81,37,74,23,46,36,33,37,38,40,28,30,37,72,80,17,27,17,24,45,30,42,29,32,31,29,103,82,44,78,44,79,77,42,74,44,36,23,61,62,52,19,27,55,30,76,48,80,35,55,52,90,77,71,34,44,36,36,36,39,37,36,15,22,75,54,55,31,28,20,20,44,30,47,29,38,54,80,39,34,44,41,58,38,24,33,88,44,75,83,34,69,51,72,52,67,51,92,71,27,28,39,26,26,41,31,33,28,28,57,71,29,24,17,29,49,23,35,21,31,29,68,63,75,56,47,75,46,77,56,47,66,28,67,58,65,42,81,51,71,76,46,52,77,35,63,31,52,41,34,36,36,40,27,30,47,94,83,15,30,25,22,42,31,44,31,34,25,34,82,87,64,49,74,46,78,50,74,45,33,38,85,73,81,89,58,52,75,46,77,48,80,35,54,49,91,74,70,38,43,46,36,35,37,40,34,21,14,28,80,84,77,3,32,25,20,27,42,26,47,30,23,22,72,49,67,54,67,73,45,51,64,68,66,86,83,75,84,76,79,56,74,80,74,49,43,50,74,47,75,49,66,48,93,70,28,25,47,29,28,40,30,30,19,25,41,74,34,27,12,26,47,17,40,16,31,45,63,43,69,77,45,81,48,64,58,71,68,43,56,66,52,76,71,43,88,82,40,71,50,22,37,60,44,36,66,24,45,47,79,25,43,36,34,40,35,43,28,21,32,86,62,32,30,16,24,42,33,40,30,27,32,54,89,87,38,82,43,77,50,57,39,23,28,78,56,55,86,60,65,56,44,78,47,73,51,80,45,61,56,91,82,29,42,38,31,34,41,37,35,28,27,30,76,43,80,62,96,46,80,31,45,34,29,10,23,41,30,42,32,32,71,78,69,50,64,53,69,74,42,48,26,81,78,51,82,71,58,44,78,48,72,52,70,48,86,39,23,29,37,21,26,45,31,34,18,27,37,70,67,30,30,24,33,60,26,37,29,30,34,71,37,68,57,82,128

Radius of gyration: 33.8 Å; Cα contacts (8 Å, |Δi|>4): 2775; chains: 2; bounding box: 75×105×74 Å

pLDDT: mean 89.5, std 11.76, range [37.69, 98.38]

Secondary structure (DSSP, 8-state):
--EEEEEEESSS--GGGEEE--S--SEEEEEEEEE-SSSEEEEEEEEE-SS-EEEEEEEE---SBEEEEEE--GGGT--EEEEEEEE-SSSEEEEEEEESS-BPPPEE---SS-EEEEE-TTEEEEEEEEEESSSEEEEEEEEEEPPPEEEEEEE-S-SEEEE--S--SEEEEEEEEEETTEEEEEEEEEE-TTS-EEEEEEE--SS--EEEEEE--GGGT--EEEEEEEE-TTT--EEEEEEEESS-BPPPEE---SS-----GGGS-EEEEEE-TTEEEEEEEEEESSSEEEEEEEEEEPPPEEEE-GGGG-S---TTSTT-EEEE----SEEEEEEEEE-SS-EEEEEEEEEETTEEEEEEEE---GGGT-EEEEEE--TTTS-EEEEEEEEEEEESSSEEEEEEEEEEEETTS-BPPPEE-TT-SSPEEEEEE-TTEEEEEEEEEEETTEEEEEEEEEEE-PPP-/--EEEEEEESSS--GGGEEE--S--SEEEEEEEEE-SSSEEEEEEEEE-SSSEEEEEEEE---SBEEEEEE--GGGT--EEEEEEEE-SSSEEEEEEEESS-BPPPEE---SS-EEEEE-TTEEEEEEEEEESSSEEEEEEEEEEPPPEEEEEEE-S-SEEEE--S--SEEEEEEEEEETTEEEEEEEEEE-TTS-EEEEEEE--SS--EEEEEE--GGGT--EEEEEEEE-TTT--EEEEEEEESS-BPPPEE---SS-----GGGS-EEEEEE-TTEEEEEEEEEESSSEEEEEEEEEEPPPEEEE-GGGG-S---TTSTT-EEEE----SEEEEEEEEE-SS-EEEEEEEEEETTEEEEEEEE---GGGT-EEEEEE--TTTS-EEEEEEEEEEEESSSEEEEEEEEEEEETTS-BPPPEE-TT-SSPEEEEEE-TTEEEEEEEEEEETTEEEEEEEEEEE-PPP-

InterPro domains:
  IPR001229 Jacalin-like lectin domain [PF01419] (17-142)
  IPR001229 Jacalin-like lectin domain [PF01419] (151-298)
  IPR001229 Jacalin-like lectin domain [PF01419] (321-461)
  IPR001229 Jacalin-like lectin domain [PS51752] (2-145)
  IPR001229 Jacalin-like lectin domain [PS51752] (148-301)
  IPR001229 Jacalin-like lectin domain [PS51752] (312-464)
  IPR001229 Jacalin-like lectin domain [SM00915] (16-145)
  IPR001229 Jacalin-like lectin domain [SM00915] (159-301)
  IPR001229 Jacalin-like lectin domain [SM00915] (324-464)
  IPR033734 Jacalin-like lectin domain, plant [cd09612] (19-144)
  IPR033734 Jacalin-like lectin domain, plant [cd09612] (159-300)
  IPR033734 Jacalin-like lectin domain, plant [cd09612] (324-462)
  IPR036404 Jacalin-like lectin domain superfamily [G3DSA:2.100.10.30] (2-147)
  IPR036404 Jacalin-like lectin domain superfamily [G3DSA:2.100.10.30] (148-301)
  IPR036404 Jacalin-like lectin domain superfamily [G3DSA:2.100.10.30] (311-462)
  IPR036404 Jacalin-like lectin domain superfamily [SSF51101] (2-144)
  IPR036404 Jacalin-like lectin domain superfamily [SSF51101] (143-300)
  IPR036404 Jacalin-like lectin domain superfamily [SSF51101] (321-464)